Protein AF-0000000066664013 (afdb_homodimer)

pLDDT: mean 91.43, std 16.28, range [20.59, 98.94]

Organism: Nocardia brasiliensis (strain ATCC 700358 / HUJEG-1) (NCBI:txid1133849)

Secondary structure (DSSP, 8-state):
-----------------------SS-GGGT---S--SPP--GGGT-----HHHHHHHHHHHHHT--SSSSSS-GGGSHHHHHHHHHHHHHT-SEEEEES-HHHHHHHHHHHHTPPTT-EEEEESBS-THHHHHHHHTT-EEEEE-B-TTS-B-HHHHHHT--TTEEEEEEE-GGGBPP-HHHHHHHHHHHT--EEEE-TT-TT-EETTEETTSSSSEEEEE-STTSSS--SS-EEEEES-HHHHHHHHHHHT--TTGGGGG-TTS--SSS-STTS-----BPPHHHHHHHHHHHHTHHHHHHHHHHHHHHHHHHTTT-TT-EE---SSTT-B--SEEEEE-TTS-HHHHHHHHHHTT---EETT-SSS--TTBGGG-GGGSTT--HHHHHTTSHHHHHHHHTEEEEE--TT--HHHHHHHHHHHHHHHHHHHHHHHHHHHHHHH--/-----------------------SS-GGGT---S--SPP--GGGT-----HHHHHHHHHHHHHT--SSSSSS-GGGSHHHHHHHHHHHHHT-SEEEEES-HHHHHHHHHHHHTPPTT-EEEEESBS-THHHHHHHHTT-EEEEE-B-TTS-B-HHHHHHT--TTEEEEEEE-GGGBPP-HHHHHHHHHHHT--EEEE-TT-TT-EETTEETTSSSSEEEEE-STTSSS--SS-EEEEES-HHHHHHHHHHHT--TTGGGGG-TTS--SSS-STTS-----BPPHHHHHHHHHHHTTHHHHHHHHHHHHHHHHHHTTT-TT-EE---SSTT-B--SEEEEE-TTS-HHHHHHHHHHTT---EETT-SSS--TTBGGG-GGGSTT--HHHHHTTSHHHHHHHHTEEEEE--TT--HHHHHHHHHHHHHHHHHHHHHHHHHHHHHHH--

Nearest PDB structures (foldseek):
  7b0m-assembly1_AAA-2  TM=8.846E-01  e=2.191E-28  uncultured bacterium
  5w70-assembly1_B  TM=8.291E-01  e=6.209E-28  Streptomyces ribosidificus
  2fn6-assembly1_B  TM=8.791E-01  e=6.556E-26  Helicobacter pylori 26695
  3uwc-assembly1_A  TM=8.711E-01  e=3.213E-24  Coxiella burnetii
  3bcx-assembly1_A  TM=8.222E-01  e=8.616E-22  Yersinia pseudotuberculosis

Radius of gyration: 31.3 Å; Cα contacts (8 Å, |Δi|>4): 1904; chains: 2; bounding box: 74×114×96 Å

InterPro domains:
  IPR000653 DegT/DnrJ/EryC1/StrS aminotransferase [PF01041] (80-425)
  IPR000653 DegT/DnrJ/EryC1/StrS aminotransferase [PTHR30244] (55-427)
  IPR015421 Pyridoxal phosphate-dependent transferase, major domain [G3DSA:3.40.640.10] (25-294)
  IPR015422 Pyridoxal phosphate-dependent transferase, small domain [G3DSA:3.90.1150.10] (300-431)
  IPR015424 Pyridoxal phosphate-dependent transferase [SSF53383] (51-427)

Foldseek 3Di:
DPPPPPPPPPPPPPPPPPPVPQFLDFLVRVGAFLDDDFDDALVVPLFDADPLLVVLLVVLVVVVAWAQDDPDQNCPFLQSVLFVVVCVVQVADTKAKFQWLLLQLLLLCLLVVDDAAAEEEEEQFAFLSNQVSCVVNRYGYDYAFADLLRFGDVVRCVVPPDLSHAEYEGECHQQFDHPLVSVVVVCVVSVHWYAYACQAHAPFDDPPHGGQASTQKYKYGQDSRHLHHLNTIIMMGHNDQSSNLLSVLQLACPDPNSVSRVVPDDRPDDDSPVYDHDNGHGIRSSSSSRSSSVVCSVVLQVLLCVLQVVLCVLCVPQPQKAWRDHPDPRRGSNQKTKIFGVVLCQQVLQVSLVSSNFHKDQQLDPPDCRSSRNLNSCVNPPPDDSVVVCVVHVNNNVSSSGMMMGGDGSSDDPVSSVSSSVSSNSSSVVVVVVVVVVVVVVVVVD/DDPPPPPPPPPPPPPPPPPVPQFLDFLVRVGAFLDDDFQDALVVPLFDADPLLVVLLVVLVVVVAWACDDPDANCPFLQSVLFVVVCVVQVADTKAKFQWLLLQLLLLCLLVVDDAAAEEEEEQFDFLSNQVSCVVNRYGYDYAFADLLRFGDVVRCVVPPDLSHAEYEGECHQQFDHPLVSVVVVCVVSVHWYAYACQAHAPFDDPPHGPQASTQKYKYGQDSRHLHHLNTIIMMGHNDQSSNLLSVLQLACPDPNSVSRVVPDDRPDDDSPVYDHDNGHGIRSSSSSRSSSVVCSVVLQVLLCVLQVVLCVLCVPQPQKAWRDHPDPRRGSNQKTKIFGVVLCQQVLQVSLVSSNFHKDQQQDPPDCRSSRNLNSCVNPPPDDSVVVCVVHVNNNVSSSGMMMGGDGSSDDPVSSVSSSVSSNSSSVVVVVVVVVVVVVVVVVD

Sequence (892 aa):
MADNEIDHSASTRQLPGARIATDSRLALDGGVPVRSAPWPTYDRGAVCVYPEDEAAALRAIRSHLYFRYDYRPAHETECAGFEAELCRYFGCKHALATSSGTTALALAIMGAGIPLGSLIACPGFTFAATPSAILLAGCTPFLVDVDENLHLDVADLRRRWTPQVRAIMVVHMRGFAGDMAALLEFADEMGVPVFEDAVPALGAELAGRKLGTFGVAGAFSTQSDKSLNSGEGGFLVTDDSALFARATVLSGAYEGRLRRHFPDGEPPIATDLDLPLLSFRMDEIRAALLRAELARLPVRLAAFRRNYDHVAAALADVDGIRIRQPVAPGAYLGEAFIFRVPSGRAQWFARALCHEGIEARNLGSDADHNIRAFWNWRFLFRGMTTTAIQELLPAATRYLQGAVDIPLSSTLTPADCDELVTAVRKVAAAELGTEEGAGSAAAGLRMADNEIDHSASTRQLPGARIATDSRLALDGGVPVRSAPWPTYDRGAVCVYPEDEAAALRAIRSHLYFRYDYRPAHETECAGFEAELCRYFGCKHALATSSGTTALALAIMGAGIPLGSLIACPGFTFAATPSAILLAGCTPFLVDVDENLHLDVADLRRRWTPQVRAIMVVHMRGFAGDMAALLEFADEMGVPVFEDAVPALGAELAGRKLGTFGVAGAFSTQSDKSLNSGEGGFLVTDDSALFARATVLSGAYEGRLRRHFPDGEPPIATDLDLPLLSFRMDEIRAALLRAELARLPVRLAAFRRNYDHVAAALADVDGIRIRQPVAPGAYLGEAFIFRVPSGRAQWFARALCHEGIEARNLGSDADHNIRAFWNWRFLFRGMTTTAIQELLPAATRYLQGAVDIPLSSTLTPADCDELVTAVRKVAAAELGTEEGAGSAAAGLR

Structure (mmCIF, N/CA/C/O backbone):
data_AF-0000000066664013-model_v1
#
loop_
_entity.id
_entity.type
_entity.pdbx_description
1 polymer 'Cell wall biogenesis regulatory pyridoxal phosphate-dependent protein'
#
loop_
_atom_site.group_PDB
_atom_site.id
_atom_site.type_symbol
_atom_site.label_atom_id
_atom_site.label_alt_id
_atom_site.label_comp_id
_atom_site.label_asym_id
_atom_site.label_entity_id
_atom_site.label_seq_id
_atom_site.pdbx_PDB_ins_code
_atom_site.Cartn_x
_atom_site.Cartn_y
_atom_site.Cartn_z
_atom_site.occupancy
_atom_site.B_iso_or_equiv
_atom_site.auth_seq_id
_atom_site.auth_comp_id
_atom_site.auth_asym_id
_atom_site.auth_atom_id
_atom_site.pdbx_PDB_model_num
ATOM 1 N N . MET A 1 1 ? -7.613 54.156 -45.469 1 21.97 1 MET A N 1
ATOM 2 C CA . MET A 1 1 ? -6.852 53.625 -44.344 1 21.97 1 MET A CA 1
ATOM 3 C C . MET A 1 1 ? -7.301 54.281 -43.031 1 21.97 1 MET A C 1
ATOM 5 O O . MET A 1 1 ? -6.715 55.281 -42.594 1 21.97 1 MET A O 1
ATOM 9 N N . ALA A 1 2 ? -8.68 54.562 -42.969 1 24.88 2 ALA A N 1
ATOM 10 C CA . ALA A 1 2 ? -9.57 55.344 -42.125 1 24.88 2 ALA A CA 1
ATOM 11 C C . ALA A 1 2 ? -9.422 54.938 -40.656 1 24.88 2 ALA A C 1
ATOM 13 O O . ALA A 1 2 ? -9.602 53.781 -40.281 1 24.88 2 ALA A O 1
ATOM 14 N N . ASP A 1 3 ? -8.539 55.656 -39.938 1 21.72 3 ASP A N 1
ATOM 15 C CA . ASP A 1 3 ? -7.992 55.594 -38.562 1 21.72 3 ASP A CA 1
ATOM 16 C C . ASP A 1 3 ? -9.086 55.812 -37.531 1 21.72 3 ASP A C 1
ATOM 18 O O . ASP A 1 3 ? -9.531 56.938 -37.312 1 21.72 3 ASP A O 1
ATOM 22 N N . ASN A 1 4 ? -10.234 55.125 -37.688 1 27.45 4 ASN A N 1
ATOM 23 C CA . ASN A 1 4 ? -11.359 55.375 -36.781 1 27.45 4 ASN A CA 1
ATOM 24 C C . ASN A 1 4 ? -10.961 55.219 -35.344 1 27.45 4 ASN A C 1
ATOM 26 O O . ASN A 1 4 ? -10.641 54.094 -34.906 1 27.45 4 ASN A O 1
ATOM 30 N N . GLU A 1 5 ? -10.367 56.281 -34.812 1 26.02 5 GLU A N 1
ATOM 31 C CA . GLU A 1 5 ? -9.969 56.469 -33.406 1 26.02 5 GLU A CA 1
ATOM 32 C C . GLU A 1 5 ? -11.164 56.312 -32.469 1 26.02 5 GLU A C 1
ATOM 34 O O . GLU A 1 5 ? -12.055 57.156 -32.438 1 26.02 5 GLU A O 1
ATOM 39 N N . ILE A 1 6 ? -11.758 55.062 -32.438 1 31.97 6 ILE A N 1
ATOM 40 C CA . ILE A 1 6 ? -12.883 54.875 -31.531 1 31.97 6 ILE A CA 1
ATOM 41 C C . ILE A 1 6 ? -12.461 55.219 -30.109 1 31.97 6 ILE A C 1
ATOM 43 O O . ILE A 1 6 ? -11.461 54.688 -29.609 1 31.97 6 ILE A O 1
ATOM 47 N N . ASP A 1 7 ? -12.805 56.438 -29.703 1 28.03 7 ASP A N 1
ATOM 48 C CA . ASP A 1 7 ? -12.641 57.062 -28.391 1 28.03 7 ASP A CA 1
ATOM 49 C C . ASP A 1 7 ? -13.281 56.188 -27.297 1 28.03 7 ASP A C 1
ATOM 51 O O . ASP A 1 7 ? -14.508 56.031 -27.266 1 28.03 7 ASP A O 1
ATOM 55 N N . HIS A 1 8 ? -12.617 55.031 -26.906 1 27.53 8 HIS A N 1
ATOM 56 C CA . HIS A 1 8 ? -12.961 54.062 -25.891 1 27.53 8 HIS A CA 1
ATOM 57 C C . HIS A 1 8 ? -13.008 54.688 -24.5 1 27.53 8 HIS A C 1
ATOM 59 O O . HIS A 1 8 ? -12.859 53.969 -23.5 1 27.53 8 HIS A O 1
ATOM 65 N N . SER A 1 9 ? -13.188 56 -24.359 1 26 9 SER A N 1
ATOM 66 C CA . SER A 1 9 ? -13.125 56.531 -23 1 26 9 SER A CA 1
ATOM 67 C C . SER A 1 9 ? -14.32 56.062 -22.172 1 26 9 SER A C 1
ATOM 69 O O . SER A 1 9 ? -15.141 56.875 -21.75 1 26 9 SER A O 1
ATOM 71 N N . ALA A 1 10 ? -15.039 55.031 -22.531 1 30.44 10 ALA A N 1
ATOM 72 C CA . ALA A 1 10 ? -16.188 54.875 -21.625 1 30.44 10 ALA A CA 1
ATOM 73 C C . ALA A 1 10 ? -15.734 54.812 -20.172 1 30.44 10 ALA A C 1
ATOM 75 O O . ALA A 1 10 ? -14.883 54 -19.812 1 30.44 10 ALA A O 1
ATOM 76 N N . SER A 1 11 ? -15.977 55.938 -19.484 1 25.91 11 SER A N 1
ATOM 77 C CA . SER A 1 11 ? -15.789 56.094 -18.047 1 25.91 11 SER A CA 1
ATOM 78 C C . SER A 1 11 ? -16.406 54.938 -17.266 1 25.91 11 SER A C 1
ATOM 80 O O . SER A 1 11 ? -17.609 54.688 -17.375 1 25.91 11 SER A O 1
ATOM 82 N N . THR A 1 12 ? -15.734 53.844 -17.156 1 29.34 12 THR A N 1
ATOM 83 C CA . THR A 1 12 ? -16.172 52.75 -16.297 1 29.34 12 THR A CA 1
ATOM 84 C C . THR A 1 12 ? -16.547 53.281 -14.914 1 29.34 12 THR A C 1
ATOM 86 O O . THR A 1 12 ? -15.695 53.75 -14.164 1 29.34 12 THR A O 1
ATOM 89 N N . ARG A 1 13 ? -17.781 53.781 -14.781 1 30.02 13 ARG A N 1
ATOM 90 C CA . ARG A 1 13 ? -18.359 54.062 -13.469 1 30.02 13 ARG A CA 1
ATOM 91 C C . ARG A 1 13 ? -18.062 52.969 -12.469 1 30.02 13 ARG A C 1
ATOM 93 O O . ARG A 1 13 ? -18.438 51.812 -12.68 1 30.02 13 ARG A O 1
ATOM 100 N N . GLN A 1 14 ? -17 53.25 -11.797 1 27.75 14 GLN A N 1
ATOM 101 C CA . GLN A 1 14 ? -16.656 52.438 -10.625 1 27.75 14 GLN A CA 1
ATOM 102 C C . GLN A 1 14 ? -17.859 52.281 -9.695 1 27.75 14 GLN A C 1
ATOM 104 O O . GLN A 1 14 ? -18.406 53.25 -9.203 1 27.75 14 GLN A O 1
ATOM 109 N N . LEU A 1 15 ? -18.781 51.375 -10 1 33.09 15 LEU A N 1
ATOM 110 C CA . LEU A 1 15 ? -19.797 51.125 -8.977 1 33.09 15 LEU A CA 1
ATOM 111 C C . LEU A 1 15 ? -19.172 51.125 -7.59 1 33.09 15 LEU A C 1
ATOM 113 O O . LEU A 1 15 ? -18.062 50.594 -7.406 1 33.09 15 LEU A O 1
ATOM 117 N N . PRO A 1 16 ? -19.5 52.125 -6.738 1 32.38 16 PRO A N 1
ATOM 118 C CA . PRO A 1 16 ? -18.984 52.031 -5.375 1 32.38 16 PRO A CA 1
ATOM 119 C C . PRO A 1 16 ? -19.047 50.594 -4.812 1 32.38 16 PRO A C 1
ATOM 121 O O . PRO A 1 16 ? -20.031 49.875 -5.059 1 32.38 16 PRO A O 1
ATOM 124 N N . GLY A 1 17 ? -18.031 49.875 -4.879 1 32.59 17 GLY A N 1
ATOM 125 C CA . GLY A 1 17 ? -17.938 48.594 -4.211 1 32.59 17 GLY A CA 1
ATOM 126 C C . GLY A 1 17 ? -18.703 48.562 -2.896 1 32.59 17 GLY A C 1
ATOM 127 O O . GLY A 1 17 ? -18.469 49.375 -2.016 1 32.59 17 GLY A O 1
ATOM 128 N N . ALA A 1 18 ? -20.031 48.312 -2.902 1 36.03 18 ALA A N 1
ATOM 129 C CA . ALA A 1 18 ? -20.859 48.094 -1.714 1 36.03 18 ALA A CA 1
ATOM 130 C C . ALA A 1 18 ? -20.031 47.531 -0.566 1 36.03 18 ALA A C 1
ATOM 132 O O . ALA A 1 18 ? -19.609 46.375 -0.626 1 36.03 18 ALA A O 1
ATOM 133 N N . ARG A 1 19 ? -19.156 48.312 0.077 1 38.28 19 ARG A N 1
ATOM 134 C CA . ARG A 1 19 ? -18.625 47.906 1.368 1 38.28 19 ARG A CA 1
ATOM 135 C C . ARG A 1 19 ? -19.688 47.25 2.221 1 38.28 19 ARG A C 1
ATOM 137 O O . ARG A 1 19 ? -20.578 47.906 2.746 1 38.28 19 ARG A O 1
ATOM 144 N N . ILE A 1 20 ? -20.203 46.156 1.968 1 43.06 20 ILE A N 1
ATOM 145 C CA . ILE A 1 20 ? -21.109 45.406 2.85 1 43.06 20 ILE A CA 1
ATOM 146 C C . ILE A 1 20 ? -20.656 45.562 4.297 1 43.06 20 ILE A C 1
ATOM 148 O O . ILE A 1 20 ? -19.516 45.25 4.629 1 43.06 20 ILE A O 1
ATOM 152 N N . ALA A 1 21 ? -21.156 46.406 5.039 1 47.84 21 ALA A N 1
ATOM 153 C CA . ALA A 1 21 ? -20.938 46.625 6.469 1 47.84 21 ALA A CA 1
ATOM 154 C C . ALA A 1 21 ? -20.75 45.312 7.199 1 47.84 21 ALA A C 1
ATOM 156 O O . ALA A 1 21 ? -21.656 44.469 7.223 1 47.84 21 ALA A O 1
ATOM 157 N N . THR A 1 22 ? -19.562 44.75 7.332 1 63.19 22 THR A N 1
ATOM 158 C CA . THR A 1 22 ? -19.234 43.531 8.047 1 63.19 22 THR A CA 1
ATOM 159 C C . THR A 1 22 ? -19.766 43.594 9.477 1 63.19 22 THR A C 1
ATOM 161 O O . THR A 1 22 ? -19.531 44.562 10.195 1 63.19 22 THR A O 1
ATOM 164 N N . ASP A 1 23 ? -20.891 43 9.797 1 73.62 23 ASP A N 1
ATOM 165 C CA . ASP A 1 23 ? -21.344 42.781 11.164 1 73.62 23 ASP A CA 1
ATOM 166 C C . ASP A 1 23 ? -20.172 42.5 12.102 1 73.62 23 ASP A C 1
ATOM 168 O O . ASP A 1 23 ? -19.422 41.531 11.906 1 73.62 23 ASP A O 1
ATOM 172 N N . SER A 1 24 ? -19.891 43.469 13.008 1 83.81 24 SER A N 1
ATOM 173 C CA . SER A 1 24 ? -18.766 43.312 13.93 1 83.81 24 SER A CA 1
ATOM 174 C C . SER A 1 24 ? -19.031 42.219 14.953 1 83.81 24 SER A C 1
ATOM 176 O O . SER A 1 24 ? -18.109 41.75 15.617 1 83.81 24 SER A O 1
ATOM 178 N N . ARG A 1 25 ? -20.328 41.75 15.031 1 88.75 25 ARG A N 1
ATOM 179 C CA . ARG A 1 25 ? -20.672 40.625 15.922 1 88.75 25 ARG A CA 1
ATOM 180 C C . ARG A 1 25 ? -20.219 39.312 15.336 1 88.75 25 ARG A C 1
ATOM 182 O O . ARG A 1 25 ? -20.344 39.094 14.133 1 88.75 25 ARG A O 1
ATOM 189 N N . LEU A 1 26 ? -19.703 38.594 16.203 1 96.06 26 LEU A N 1
ATOM 190 C CA . LEU A 1 26 ? -19.297 37.25 15.766 1 96.06 26 LEU A CA 1
ATOM 191 C C . LEU A 1 26 ? -20.516 36.438 15.336 1 96.06 26 LEU A C 1
ATOM 193 O O . LEU A 1 26 ? -21.562 36.5 15.969 1 96.06 26 LEU A O 1
ATOM 197 N N . ALA A 1 27 ? -20.281 35.625 14.367 1 95.88 27 ALA A N 1
ATOM 198 C CA . ALA A 1 27 ? -21.312 34.688 13.969 1 95.88 27 ALA A CA 1
ATOM 199 C C . ALA A 1 27 ? -21.656 33.719 15.109 1 95.88 27 ALA A C 1
ATOM 201 O O . ALA A 1 27 ? -22.812 33.312 15.258 1 95.88 27 ALA A O 1
ATOM 202 N N . LEU A 1 28 ? -20.703 33.312 15.852 1 94.94 28 LEU A N 1
ATOM 203 C CA . LEU A 1 28 ? -20.875 32.469 17.047 1 94.94 28 LEU A CA 1
ATOM 204 C C . LEU A 1 28 ? -21.891 33.094 17.984 1 94.94 28 LEU A C 1
ATOM 206 O O . LEU A 1 28 ? -22.562 32.375 18.734 1 94.94 28 LEU A O 1
ATOM 210 N N . ASP A 1 29 ? -22.078 34.375 17.891 1 93.62 29 ASP A N 1
ATOM 211 C CA . ASP A 1 29 ? -22.953 35.125 18.781 1 93.62 29 ASP A CA 1
ATOM 212 C C . ASP A 1 29 ? -24.156 35.688 18.031 1 93.62 29 ASP A C 1
ATOM 214 O O . ASP A 1 29 ? -24.75 36.688 18.438 1 93.62 29 ASP A O 1
ATOM 218 N N . GLY A 1 30 ? -24.406 35.188 16.891 1 93.62 30 GLY A N 1
ATOM 219 C CA . GLY A 1 30 ? -25.609 35.531 16.156 1 93.62 30 GLY A CA 1
ATOM 220 C C . GLY A 1 30 ? -25.344 36.531 15.039 1 93.62 30 GLY A C 1
ATOM 221 O O . GLY A 1 30 ? -26.266 37 14.375 1 93.62 30 GLY A O 1
ATOM 222 N N . GLY A 1 31 ? -24.141 36.969 14.883 1 95.12 31 GLY A N 1
ATOM 223 C CA . GLY A 1 31 ? -23.797 37.844 13.781 1 95.12 31 GLY A CA 1
ATOM 224 C C . GLY A 1 31 ? -23.812 37.156 12.43 1 95.12 31 GLY A C 1
ATOM 225 O O . GLY A 1 31 ? -24.078 35.969 12.344 1 95.12 31 GLY A O 1
ATOM 226 N N . VAL A 1 32 ? -23.547 37.969 11.383 1 95.38 32 VAL A N 1
ATOM 227 C CA . VAL A 1 32 ? -23.5 37.438 10.023 1 95.38 32 VAL A CA 1
ATOM 228 C C . VAL A 1 32 ? -22.094 36.875 9.75 1 95.38 32 VAL A C 1
ATOM 230 O O . VAL A 1 32 ? -21.094 37.562 9.953 1 95.38 32 VAL A O 1
ATOM 233 N N . PRO A 1 33 ? -22.031 35.688 9.336 1 97.06 33 PRO A N 1
ATOM 234 C CA . PRO A 1 33 ? -20.719 35.125 9.023 1 97.06 33 PRO A CA 1
ATOM 235 C C . PRO A 1 33 ? -20.031 35.844 7.875 1 97.06 33 PRO A C 1
ATOM 237 O O . PRO A 1 33 ? -20.688 36.406 6.996 1 97.06 33 PRO A O 1
ATOM 240 N N . VAL A 1 34 ? -18.719 35.844 7.863 1 97.19 34 VAL A N 1
ATOM 241 C CA . VAL A 1 34 ? -17.922 36.469 6.82 1 97.19 34 VAL A CA 1
ATOM 242 C C . VAL A 1 34 ? -18.141 35.75 5.488 1 97.19 34 VAL A C 1
ATOM 244 O O . VAL A 1 34 ? -18.156 36.406 4.43 1 97.19 34 VAL A O 1
ATOM 247 N N . ARG A 1 35 ? -18.234 34.438 5.605 1 95.5 35 ARG A N 1
ATOM 248 C CA . ARG A 1 35 ? -18.359 33.594 4.426 1 95.5 35 ARG A CA 1
ATOM 249 C C . ARG A 1 35 ? -19.5 32.594 4.59 1 95.5 35 ARG A C 1
ATOM 251 O O . ARG A 1 35 ? -19.672 32 5.66 1 95.5 35 ARG A O 1
ATOM 258 N N . SER A 1 36 ? -20.234 32.375 3.484 1 92.5 36 SER A N 1
ATOM 259 C CA . SER A 1 36 ? -21.328 31.406 3.52 1 92.5 36 SER A CA 1
ATOM 260 C C . SER A 1 36 ? -21.016 30.172 2.689 1 92.5 36 SER A C 1
ATOM 262 O O . SER A 1 36 ? -21.5 29.078 2.971 1 92.5 36 SER A O 1
ATOM 264 N N . ALA A 1 37 ? -20.156 30.359 1.698 1 91.44 37 ALA A N 1
ATOM 265 C CA . ALA A 1 37 ? -19.766 29.219 0.872 1 91.44 37 ALA A CA 1
ATOM 266 C C . ALA A 1 37 ? -18.797 28.312 1.618 1 91.44 37 ALA A C 1
ATOM 268 O O . ALA A 1 37 ? -17.969 28.797 2.412 1 91.44 37 ALA A O 1
ATOM 269 N N . PRO A 1 38 ? -18.859 27.031 1.358 1 90.5 38 PRO A N 1
ATOM 270 C CA . PRO A 1 38 ? -17.922 26.125 2.021 1 90.5 38 PRO A CA 1
ATOM 271 C C . PRO A 1 38 ? -16.469 26.453 1.734 1 90.5 38 PRO A C 1
ATOM 273 O O . PRO A 1 38 ? -16.125 26.859 0.615 1 90.5 38 PRO A O 1
ATOM 276 N N . TRP A 1 39 ? -15.672 26.375 2.738 1 92.12 39 TRP A N 1
ATOM 277 C CA . TRP A 1 39 ? -14.242 26.578 2.57 1 92.12 39 TRP A CA 1
ATOM 278 C C . TRP A 1 39 ? -13.656 25.578 1.585 1 92.12 39 TRP A C 1
ATOM 280 O O . TRP A 1 39 ? -13.922 24.375 1.677 1 92.12 39 TRP A O 1
ATOM 290 N N . PRO A 1 40 ? -12.914 25.969 0.59 1 89.12 40 PRO A N 1
ATOM 291 C CA . PRO A 1 40 ? -12.391 25.062 -0.435 1 89.12 40 PRO A CA 1
ATOM 292 C C . PRO A 1 40 ? -11.32 24.109 0.107 1 89.12 40 PRO A C 1
ATOM 294 O O . PRO A 1 40 ? -10.242 24.562 0.511 1 89.12 40 PRO A O 1
ATOM 297 N N . THR A 1 41 ? -11.695 22.828 0.095 1 86.12 41 THR A N 1
ATOM 298 C CA . THR A 1 41 ? -10.758 21.781 0.515 1 86.12 41 THR A CA 1
ATOM 299 C C . THR A 1 41 ? -10.742 20.641 -0.494 1 86.12 41 THR A C 1
ATOM 301 O O . THR A 1 41 ? -11.656 20.516 -1.312 1 86.12 41 THR A O 1
ATOM 304 N N . TYR A 1 42 ? -9.688 19.781 -0.404 1 84.62 42 TYR A N 1
ATOM 305 C CA . TYR A 1 42 ? -9.5 18.703 -1.367 1 84.62 42 TYR A CA 1
ATOM 306 C C . TYR A 1 42 ? -10.656 17.719 -1.322 1 84.62 42 TYR A C 1
ATOM 308 O O . TYR A 1 42 ? -11.047 17.156 -2.352 1 84.62 42 TYR A O 1
ATOM 316 N N . ASP A 1 43 ? -11.234 17.438 -0.164 1 85.06 43 ASP A N 1
ATOM 317 C CA . ASP A 1 43 ? -12.273 16.422 0.011 1 85.06 43 ASP A CA 1
ATOM 318 C C . ASP A 1 43 ? -13.602 16.891 -0.591 1 85.06 43 ASP A C 1
ATOM 320 O O . ASP A 1 43 ? -14.539 16.094 -0.705 1 85.06 43 ASP A O 1
ATOM 324 N N . ARG A 1 44 ? -13.547 18.188 -1.071 1 85.06 44 ARG A N 1
ATOM 325 C CA . ARG A 1 44 ? -14.711 18.703 -1.778 1 85.06 44 ARG A CA 1
ATOM 326 C C . ARG A 1 44 ? -14.391 18.953 -3.25 1 85.06 44 ARG A C 1
ATOM 328 O O . ARG A 1 44 ? -15.164 19.609 -3.957 1 85.06 44 ARG A O 1
ATOM 335 N N . GLY A 1 45 ? -13.242 18.484 -3.621 1 81.94 45 GLY A N 1
ATOM 336 C CA . GLY A 1 45 ? -12.883 18.562 -5.031 1 81.94 45 GLY A CA 1
ATOM 337 C C . GLY A 1 45 ? -12.047 19.781 -5.371 1 81.94 45 GLY A C 1
ATOM 338 O O . GLY A 1 45 ? -11.773 20.031 -6.547 1 81.94 45 GLY A O 1
ATOM 339 N N . ALA A 1 46 ? -11.75 20.562 -4.383 1 83.62 46 ALA A N 1
ATOM 340 C CA . ALA A 1 46 ? -10.875 21.703 -4.633 1 83.62 46 ALA A CA 1
ATOM 341 C C . ALA A 1 46 ? -9.43 21.266 -4.824 1 83.62 46 ALA A C 1
ATOM 343 O O . ALA A 1 46 ? -8.602 21.406 -3.922 1 83.62 46 ALA A O 1
ATOM 344 N N . VAL A 1 47 ? -9.156 20.672 -6.062 1 88.44 47 VAL A N 1
ATOM 345 C CA . VAL A 1 47 ? -7.848 20.141 -6.434 1 88.44 47 VAL A CA 1
ATOM 346 C C . VAL A 1 47 ? -7.418 20.734 -7.777 1 88.44 47 VAL A C 1
ATOM 348 O O . VAL A 1 47 ? -8.242 21.281 -8.516 1 88.44 47 VAL A O 1
ATOM 351 N N . CYS A 1 48 ? -6.152 20.688 -8.008 1 88.75 48 CYS A N 1
ATOM 352 C CA . CYS A 1 48 ? -5.594 21.203 -9.25 1 88.75 48 CYS A CA 1
ATOM 353 C C . CYS A 1 48 ? -5.332 20.078 -10.242 1 88.75 48 CYS A C 1
ATOM 355 O O . CYS A 1 48 ? -4.219 19.547 -10.312 1 88.75 48 CYS A O 1
ATOM 357 N N . VAL A 1 49 ? -6.293 19.672 -10.992 1 92.88 49 VAL A N 1
ATOM 358 C CA . VAL A 1 49 ? -6.176 18.672 -12.039 1 92.88 49 VAL A CA 1
ATOM 359 C C . VAL A 1 49 ? -6.574 19.281 -13.383 1 92.88 49 VAL A C 1
ATOM 361 O O . VAL A 1 49 ? -7.652 19.875 -13.508 1 92.88 49 VAL A O 1
ATOM 364 N N . TYR A 1 50 ? -5.715 19.156 -14.352 1 94.88 50 TYR A N 1
ATOM 365 C CA . TYR A 1 50 ? -5.91 19.75 -15.664 1 94.88 50 TYR A CA 1
ATOM 366 C C . TYR A 1 50 ? -6.305 18.703 -16.688 1 94.88 50 TYR A C 1
ATOM 368 O O . TYR A 1 50 ? -6.125 17.5 -16.453 1 94.88 50 TYR A O 1
ATOM 376 N N . PRO A 1 51 ? -6.855 19.156 -17.797 1 96.56 51 PRO A N 1
ATOM 377 C CA . PRO A 1 51 ? -7.242 18.219 -18.859 1 96.56 51 PRO A CA 1
ATOM 378 C C . PRO A 1 51 ? -6.082 17.344 -19.328 1 96.56 51 PRO A C 1
ATOM 380 O O . PRO A 1 51 ? -6.281 16.172 -19.672 1 96.56 51 PRO A O 1
ATOM 383 N N . GLU A 1 52 ? -4.898 17.859 -19.344 1 97.38 52 GLU A N 1
ATOM 384 C CA . GLU A 1 52 ? -3.713 17.109 -19.734 1 97.38 52 GLU A CA 1
ATOM 385 C C . GLU A 1 52 ? -3.455 15.938 -18.797 1 97.38 52 GLU A C 1
ATOM 387 O O . GLU A 1 52 ? -2.977 14.883 -19.219 1 97.38 52 GLU A O 1
ATOM 392 N N . ASP A 1 53 ? -3.746 16.172 -17.5 1 97.62 53 ASP A N 1
ATOM 393 C CA . ASP A 1 53 ? -3.582 15.109 -16.5 1 97.62 53 ASP A CA 1
ATOM 394 C C . ASP A 1 53 ? -4.578 13.977 -16.734 1 97.62 53 ASP A C 1
ATOM 396 O O . ASP A 1 53 ? -4.211 12.797 -16.703 1 97.62 53 ASP A O 1
ATOM 400 N N . GLU A 1 54 ? -5.859 14.391 -17.016 1 97.62 54 GLU A N 1
ATOM 401 C CA . GLU A 1 54 ? -6.895 13.406 -17.328 1 97.62 54 GLU A CA 1
ATOM 402 C C . GLU A 1 54 ? -6.531 12.594 -18.562 1 97.62 54 GLU A C 1
ATOM 404 O O . GLU A 1 54 ? -6.703 11.367 -18.578 1 97.62 54 GLU A O 1
ATOM 409 N N . ALA A 1 55 ? -6.008 13.234 -19.578 1 98.06 55 ALA A N 1
ATOM 410 C CA . ALA A 1 55 ? -5.641 12.586 -20.844 1 98.06 55 ALA A CA 1
ATOM 411 C C . ALA A 1 55 ? -4.512 11.586 -20.625 1 98.06 55 ALA A C 1
ATOM 413 O O . ALA A 1 55 ? -4.492 10.516 -21.25 1 98.06 55 ALA A O 1
ATOM 414 N N . ALA A 1 56 ? -3.547 11.945 -19.828 1 98.44 56 ALA A N 1
ATOM 415 C CA . ALA A 1 56 ? -2.428 11.055 -19.531 1 98.44 56 ALA A CA 1
ATOM 416 C C . ALA A 1 56 ? -2.91 9.781 -18.844 1 98.44 56 ALA A C 1
ATOM 418 O O . ALA A 1 56 ? -2.482 8.68 -19.188 1 98.44 56 ALA A O 1
ATOM 419 N N . ALA A 1 57 ? -3.785 9.93 -17.859 1 98.06 57 ALA A N 1
ATOM 420 C CA . ALA A 1 57 ? -4.355 8.781 -17.172 1 98.06 57 ALA A CA 1
ATOM 421 C C . ALA A 1 57 ? -5.148 7.898 -18.125 1 98.06 57 ALA A C 1
ATOM 423 O O . ALA A 1 57 ? -5.074 6.668 -18.062 1 98.06 57 ALA A O 1
ATOM 424 N N . LEU A 1 58 ? -5.91 8.539 -18.984 1 97.12 58 LEU A N 1
ATOM 425 C CA . LEU A 1 58 ? -6.723 7.812 -19.953 1 97.12 58 LEU A CA 1
ATOM 426 C C . LEU A 1 58 ? -5.844 7.004 -20.891 1 97.12 58 LEU A C 1
ATOM 428 O O . LEU A 1 58 ? -6.176 5.871 -21.25 1 97.12 58 LEU A O 1
ATOM 432 N N . ARG A 1 59 ? -4.766 7.566 -21.359 1 97.88 59 ARG A N 1
ATOM 433 C CA . ARG A 1 59 ? -3.832 6.852 -22.219 1 97.88 59 ARG A CA 1
ATOM 434 C C . ARG A 1 59 ? -3.305 5.594 -21.547 1 97.88 59 ARG A C 1
ATOM 436 O O . ARG A 1 59 ? -3.215 4.535 -22.156 1 97.88 59 ARG A O 1
ATOM 443 N N . ALA A 1 60 ? -2.947 5.723 -20.297 1 97.81 60 ALA A N 1
ATOM 444 C CA . ALA A 1 60 ? -2.463 4.574 -19.547 1 97.81 60 ALA A CA 1
ATOM 445 C C . ALA A 1 60 ? -3.549 3.514 -19.391 1 97.81 60 ALA A C 1
ATOM 447 O O . ALA A 1 60 ? -3.277 2.316 -19.516 1 97.81 60 ALA A O 1
ATOM 448 N N . ILE A 1 61 ? -4.789 3.92 -19.125 1 97.44 61 ILE A N 1
ATOM 449 C CA . ILE A 1 61 ? -5.91 2.996 -18.984 1 97.44 61 ILE A CA 1
ATOM 450 C C . ILE A 1 61 ? -6.109 2.232 -20.297 1 97.44 61 ILE A C 1
ATOM 452 O O . ILE A 1 61 ? -6.289 1.013 -20.281 1 97.44 61 ILE A O 1
ATOM 456 N N . ARG A 1 62 ? -5.98 2.891 -21.375 1 96.38 62 ARG A N 1
ATOM 457 C CA . ARG A 1 62 ? -6.258 2.303 -22.688 1 96.38 62 ARG A CA 1
ATOM 458 C C . ARG A 1 62 ? -5.121 1.388 -23.125 1 96.38 62 ARG A C 1
ATOM 460 O O . ARG A 1 62 ? -5.293 0.567 -24.031 1 96.38 62 ARG A O 1
ATOM 467 N N . SER A 1 63 ? -3.99 1.501 -22.531 1 95.69 63 SER A N 1
ATOM 468 C CA . SER A 1 63 ? -2.863 0.636 -22.859 1 95.69 63 SER A CA 1
ATOM 469 C C . SER A 1 63 ? -3.086 -0.783 -22.344 1 95.69 63 SER A C 1
ATOM 471 O O . SER A 1 63 ? -2.479 -1.732 -22.844 1 95.69 63 SER A O 1
ATOM 473 N N . HIS A 1 64 ? -3.85 -0.897 -21.25 1 95.12 64 HIS A N 1
ATOM 474 C CA . HIS A 1 64 ? -4.168 -2.146 -20.562 1 95.12 64 HIS A CA 1
ATOM 475 C C . HIS A 1 64 ? -2.926 -2.748 -19.922 1 95.12 64 HIS A C 1
ATOM 477 O O . HIS A 1 64 ? -2.912 -3.934 -19.578 1 95.12 64 HIS A O 1
ATOM 483 N N . LEU A 1 65 ? -1.852 -1.983 -19.859 1 96.62 65 LEU A N 1
ATOM 484 C CA . LEU A 1 65 ? -0.628 -2.342 -19.141 1 96.62 65 LEU A CA 1
ATOM 485 C C . LEU A 1 65 ? -0.518 -1.575 -17.828 1 96.62 65 LEU A C 1
ATOM 487 O O . LEU A 1 65 ? 0.11 -0.516 -17.781 1 96.62 65 LEU A O 1
ATOM 491 N N . TYR A 1 66 ? -1.107 -2.16 -16.797 1 97.44 66 TYR A N 1
ATOM 492 C CA . TYR A 1 66 ? -1.289 -1.413 -15.555 1 97.44 66 TYR A CA 1
ATOM 493 C C . TYR A 1 66 ? -0.203 -1.761 -14.539 1 97.44 66 TYR A C 1
ATOM 495 O O . TYR A 1 66 ? -0.033 -1.062 -13.539 1 97.44 66 TYR A O 1
ATOM 503 N N . PHE A 1 67 ? 0.535 -2.822 -14.727 1 97.25 67 PHE A N 1
ATOM 504 C CA . PHE A 1 67 ? 1.609 -3.266 -13.844 1 97.25 67 PHE A CA 1
ATOM 505 C C . PHE A 1 67 ? 2.947 -2.688 -14.289 1 97.25 67 PHE A C 1
ATOM 507 O O . PHE A 1 67 ? 3.268 -2.695 -15.477 1 97.25 67 PHE A O 1
ATOM 514 N N . ARG A 1 68 ? 3.762 -2.221 -13.359 1 97.38 68 ARG A N 1
ATOM 515 C CA . ARG A 1 68 ? 4.973 -1.481 -13.703 1 97.38 68 ARG A CA 1
ATOM 516 C C . ARG A 1 68 ? 6.008 -2.396 -14.344 1 97.38 68 ARG A C 1
ATOM 518 O O . ARG A 1 68 ? 6.941 -1.924 -14.992 1 97.38 68 ARG A O 1
ATOM 525 N N . TYR A 1 69 ? 5.941 -3.705 -14.031 1 96.25 69 TYR A N 1
ATOM 526 C CA . TYR A 1 69 ? 6.852 -4.668 -14.641 1 96.25 69 TYR A CA 1
ATOM 527 C C . TYR A 1 69 ? 6.152 -5.473 -15.727 1 96.25 69 TYR A C 1
ATOM 529 O O . TYR A 1 69 ? 5.355 -6.367 -15.438 1 96.25 69 TYR A O 1
ATOM 537 N N . ASP A 1 70 ? 6.383 -5.105 -16.938 1 93.88 70 ASP A N 1
ATOM 538 C CA . ASP A 1 70 ? 5.812 -5.805 -18.078 1 93.88 70 ASP A CA 1
ATOM 539 C C . ASP A 1 70 ? 6.84 -5.957 -19.203 1 93.88 70 ASP A C 1
ATOM 541 O O . ASP A 1 70 ? 8.047 -5.879 -18.953 1 93.88 70 ASP A O 1
ATOM 545 N N . TYR A 1 71 ? 6.379 -6.316 -20.359 1 92.38 71 TYR A N 1
ATOM 546 C CA . TYR A 1 71 ? 7.289 -6.707 -21.438 1 92.38 71 TYR A CA 1
ATOM 547 C C . TYR A 1 71 ? 8.086 -5.508 -21.938 1 92.38 71 TYR A C 1
ATOM 549 O O . TYR A 1 71 ? 9.102 -5.672 -22.609 1 92.38 71 TYR A O 1
ATOM 557 N N . ARG A 1 72 ? 7.668 -4.312 -21.703 1 94 72 ARG A N 1
ATOM 558 C CA . ARG A 1 72 ? 8.32 -3.111 -22.219 1 94 72 ARG A CA 1
ATOM 559 C C . ARG A 1 72 ? 9.664 -2.883 -21.547 1 94 72 ARG A C 1
ATOM 561 O O . ARG A 1 72 ? 9.836 -3.203 -20.359 1 94 72 ARG A O 1
ATOM 568 N N . PRO A 1 73 ? 10.523 -2.244 -22.234 1 94.06 73 PRO A N 1
ATOM 569 C CA . PRO A 1 73 ? 11.688 -1.722 -21.531 1 94.06 73 PRO A CA 1
ATOM 570 C C . PRO A 1 73 ? 11.312 -0.737 -20.422 1 94.06 73 PRO A C 1
ATOM 572 O O . PRO A 1 73 ? 10.336 0.004 -20.562 1 94.06 73 PRO A O 1
ATOM 575 N N . ALA A 1 74 ? 12.148 -0.705 -19.438 1 91.88 74 ALA A N 1
ATOM 576 C CA . ALA A 1 74 ? 11.836 0.079 -18.25 1 91.88 74 ALA A CA 1
ATOM 577 C C . ALA A 1 74 ? 11.547 1.534 -18.609 1 91.88 74 ALA A C 1
ATOM 579 O O . ALA A 1 74 ? 10.57 2.117 -18.141 1 91.88 74 ALA A O 1
ATOM 580 N N . HIS A 1 75 ? 12.328 2.117 -19.484 1 92.19 75 HIS A N 1
ATOM 581 C CA . HIS A 1 75 ? 12.242 3.545 -19.766 1 92.19 75 HIS A CA 1
ATOM 582 C C . HIS A 1 75 ? 10.945 3.883 -20.5 1 92.19 75 HIS A C 1
ATOM 584 O O . HIS A 1 75 ? 10.586 5.055 -20.625 1 92.19 75 HIS A O 1
ATOM 590 N N . GLU A 1 76 ? 10.211 2.842 -20.922 1 95.62 76 GLU A N 1
ATOM 591 C CA . GLU A 1 76 ? 8.969 3.068 -21.656 1 95.62 76 GLU A CA 1
ATOM 592 C C . GLU A 1 76 ? 7.754 2.92 -20.734 1 95.62 76 GLU A C 1
ATOM 594 O O . GLU A 1 76 ? 6.621 3.17 -21.156 1 95.62 76 GLU A O 1
ATOM 599 N N . THR A 1 77 ? 7.926 2.561 -19.547 1 97.69 77 THR A N 1
ATOM 600 C CA . THR A 1 77 ? 6.82 2.434 -18.609 1 97.69 77 THR A CA 1
ATOM 601 C C . THR A 1 77 ? 6.543 3.766 -17.922 1 97.69 77 THR A C 1
ATOM 603 O O . THR A 1 77 ? 7.414 4.633 -17.859 1 97.69 77 THR A O 1
ATOM 606 N N . GLU A 1 78 ? 5.328 3.982 -17.438 1 98.69 78 GLU A N 1
ATOM 607 C CA . GLU A 1 78 ? 4.934 5.223 -16.781 1 98.69 78 GLU A CA 1
ATOM 608 C C . GLU A 1 78 ? 5.648 5.387 -15.445 1 98.69 78 GLU A C 1
ATOM 610 O O . GLU A 1 78 ? 6.102 6.48 -15.102 1 98.69 78 GLU A O 1
ATOM 615 N N . CYS A 1 79 ? 5.773 4.324 -14.664 1 98.69 79 CYS A N 1
ATOM 616 C CA . CYS A 1 79 ? 6.422 4.383 -13.359 1 98.69 79 CYS A CA 1
ATOM 617 C C . CYS A 1 79 ? 7.895 4.75 -13.5 1 98.69 79 CYS A C 1
ATOM 619 O O . CYS A 1 79 ? 8.398 5.609 -12.773 1 98.69 79 CYS A O 1
ATOM 621 N N . ALA A 1 80 ? 8.578 4.102 -14.414 1 98.38 80 ALA A N 1
ATOM 622 C CA . ALA A 1 80 ? 9.984 4.43 -14.633 1 98.38 80 ALA A CA 1
ATOM 623 C C . ALA A 1 80 ? 10.148 5.871 -15.109 1 98.38 80 ALA A C 1
ATOM 625 O O . ALA A 1 80 ? 11.094 6.559 -14.719 1 98.38 80 ALA A O 1
ATOM 626 N N . GLY A 1 81 ? 9.266 6.266 -16.016 1 98.56 81 GLY A N 1
ATOM 627 C CA . GLY A 1 81 ? 9.281 7.656 -16.438 1 98.56 81 GLY A CA 1
ATOM 628 C C . GLY A 1 81 ? 9.078 8.633 -15.297 1 98.56 81 GLY A C 1
ATOM 629 O O . GLY A 1 81 ? 9.789 9.633 -15.195 1 98.56 81 GLY A O 1
ATOM 630 N N . PHE A 1 82 ? 8.055 8.414 -14.469 1 98.81 82 PHE A N 1
ATOM 631 C CA . PHE A 1 82 ? 7.789 9.242 -13.297 1 98.81 82 PHE A CA 1
ATOM 632 C C . PHE A 1 82 ? 9.016 9.336 -12.398 1 98.81 82 PHE A C 1
ATOM 634 O O . PHE A 1 82 ? 9.406 10.422 -11.977 1 98.81 82 PHE A O 1
ATOM 641 N N . GLU A 1 83 ? 9.648 8.18 -12.102 1 98.81 83 GLU A N 1
ATOM 642 C CA . GLU A 1 83 ? 10.836 8.109 -11.258 1 98.81 83 GLU A CA 1
ATOM 643 C C . GLU A 1 83 ? 11.992 8.898 -11.867 1 98.81 83 GLU A C 1
ATOM 645 O O . GLU A 1 83 ? 12.695 9.625 -11.164 1 98.81 83 GLU A O 1
ATOM 650 N N . ALA A 1 84 ? 12.18 8.789 -13.164 1 98.5 84 ALA A N 1
ATOM 651 C CA . ALA A 1 84 ? 13.219 9.539 -13.859 1 98.5 84 ALA A CA 1
ATOM 652 C C . ALA A 1 84 ? 12.969 11.039 -13.758 1 98.5 84 ALA A C 1
ATOM 654 O O . ALA A 1 84 ? 13.898 11.82 -13.555 1 98.5 84 ALA A O 1
ATOM 655 N N . GLU A 1 85 ? 11.773 11.438 -13.977 1 98.81 85 GLU A N 1
ATOM 656 C CA . GLU A 1 85 ? 11.406 12.852 -13.891 1 98.81 85 GLU A CA 1
ATOM 657 C C . GLU A 1 85 ? 11.57 13.383 -12.477 1 98.81 85 GLU A C 1
ATOM 659 O O . GLU A 1 85 ? 11.977 14.531 -12.281 1 98.81 85 GLU A O 1
ATOM 664 N N . LEU A 1 86 ? 11.281 12.586 -11.484 1 98.81 86 LEU A N 1
ATOM 665 C CA . LEU A 1 86 ? 11.531 12.961 -10.102 1 98.81 86 LEU A CA 1
ATOM 666 C C . LEU A 1 86 ? 13.023 13.164 -9.852 1 98.81 86 LEU A C 1
ATOM 668 O O . LEU A 1 86 ? 13.422 14.109 -9.172 1 98.81 86 LEU A O 1
ATOM 672 N N . CYS A 1 87 ? 13.828 12.234 -10.359 1 98.69 87 CYS A N 1
ATOM 673 C CA . CYS A 1 87 ? 15.273 12.367 -10.203 1 98.69 87 CYS A CA 1
ATOM 674 C C . CYS A 1 87 ? 15.758 13.695 -10.781 1 98.69 87 CYS A C 1
ATOM 676 O O . CYS A 1 87 ? 16.594 14.375 -10.172 1 98.69 87 CYS A O 1
ATOM 678 N N . ARG A 1 88 ? 15.266 14.055 -11.93 1 98.56 88 ARG A N 1
ATOM 679 C CA . ARG A 1 88 ? 15.625 15.328 -12.539 1 98.56 88 ARG A CA 1
ATOM 680 C C . ARG A 1 88 ? 15.156 16.5 -11.688 1 98.56 88 ARG A C 1
ATOM 682 O O . ARG A 1 88 ? 15.891 17.469 -11.5 1 98.56 88 ARG A O 1
ATOM 689 N N . TYR A 1 89 ? 13.992 16.453 -11.188 1 98.56 89 TYR A N 1
ATOM 690 C CA . TYR A 1 89 ? 13.406 17.531 -10.398 1 98.56 89 TYR A CA 1
ATOM 691 C C . TYR A 1 89 ? 14.203 17.766 -9.117 1 98.56 89 TYR A C 1
ATOM 693 O O . TYR A 1 89 ? 14.469 18.906 -8.742 1 98.56 89 TYR A O 1
ATOM 701 N N . PHE A 1 90 ? 14.586 16.672 -8.43 1 98.56 90 PHE A N 1
ATOM 702 C CA . PHE A 1 90 ? 15.227 16.766 -7.125 1 98.56 90 PHE A CA 1
ATOM 703 C C . PHE A 1 90 ? 16.75 16.844 -7.273 1 98.56 90 PHE A C 1
ATOM 705 O O . PHE A 1 90 ? 17.438 17.219 -6.332 1 98.56 90 PHE A O 1
ATOM 712 N N . GLY A 1 91 ? 17.25 16.453 -8.414 1 98.25 91 GLY A N 1
ATOM 713 C CA . GLY A 1 91 ? 18.688 16.328 -8.578 1 98.25 91 GLY A CA 1
ATOM 714 C C . GLY A 1 91 ? 19.281 15.18 -7.785 1 98.25 91 GLY A C 1
ATOM 715 O O . GLY A 1 91 ? 20.359 15.312 -7.211 1 98.25 91 GLY A O 1
ATOM 716 N N . CYS A 1 92 ? 18.562 14.094 -7.656 1 98.38 92 CYS A N 1
ATOM 717 C CA . CYS A 1 92 ? 19.016 12.922 -6.914 1 98.38 92 CYS A CA 1
ATOM 718 C C . CYS A 1 92 ? 19.266 11.75 -7.852 1 98.38 92 CYS A C 1
ATOM 720 O O . CYS A 1 92 ? 18.875 11.789 -9.016 1 98.38 92 CYS A O 1
ATOM 722 N N . LYS A 1 93 ? 19.906 10.695 -7.355 1 98.19 93 LYS A N 1
ATOM 723 C CA . LYS A 1 93 ? 20.266 9.539 -8.172 1 98.19 93 LYS A CA 1
ATOM 724 C C . LYS A 1 93 ? 19.078 8.617 -8.383 1 98.19 93 LYS A C 1
ATOM 726 O O . LYS A 1 93 ? 18.922 8.023 -9.453 1 98.19 93 LYS A O 1
ATOM 731 N N . HIS A 1 94 ? 18.266 8.445 -7.309 1 98.69 94 HIS A N 1
ATOM 732 C CA . HIS A 1 94 ? 17.219 7.434 -7.359 1 98.69 94 HIS A CA 1
ATOM 733 C C . HIS A 1 94 ? 15.898 7.98 -6.828 1 98.69 94 HIS A C 1
ATOM 735 O O . HIS A 1 94 ? 15.883 8.82 -5.922 1 98.69 94 HIS A O 1
ATOM 741 N N . ALA A 1 95 ? 14.852 7.543 -7.367 1 98.88 95 ALA A N 1
ATOM 742 C CA . ALA A 1 95 ? 13.484 7.703 -6.883 1 98.88 95 ALA A CA 1
ATOM 743 C C . ALA A 1 95 ? 12.695 6.41 -7.043 1 98.88 95 ALA A C 1
ATOM 745 O O . ALA A 1 95 ? 12.883 5.672 -8.016 1 98.88 95 ALA A O 1
ATOM 746 N N . LEU A 1 96 ? 11.852 6.086 -6.113 1 98.94 96 LEU A N 1
ATOM 747 C CA . LEU A 1 96 ? 11.008 4.898 -6.145 1 98.94 96 LEU A CA 1
ATOM 748 C C . LEU A 1 96 ? 9.555 5.258 -5.875 1 98.94 96 LEU A C 1
ATOM 750 O O . LEU A 1 96 ? 9.219 5.727 -4.781 1 98.94 96 LEU A O 1
ATOM 754 N N . ALA A 1 97 ? 8.711 5.09 -6.824 1 98.88 97 ALA A N 1
ATOM 755 C CA . ALA A 1 97 ? 7.273 5.297 -6.648 1 98.88 97 ALA A CA 1
ATOM 756 C C . ALA A 1 97 ? 6.66 4.18 -5.805 1 98.88 97 ALA A C 1
ATOM 758 O O . ALA A 1 97 ? 6.992 3.006 -5.98 1 98.88 97 ALA A O 1
ATOM 759 N N . THR A 1 98 ? 5.809 4.543 -4.852 1 98.81 98 THR A N 1
ATOM 760 C CA . THR A 1 98 ? 5.254 3.586 -3.902 1 98.81 98 THR A CA 1
ATOM 761 C C . THR A 1 98 ? 3.75 3.783 -3.75 1 98.81 98 THR A C 1
ATOM 763 O O . THR A 1 98 ? 3.17 4.684 -4.363 1 98.81 98 THR A O 1
ATOM 766 N N . SER A 1 99 ? 3.105 2.943 -2.945 1 98.75 99 SER A N 1
ATOM 767 C CA . SER A 1 99 ? 1.654 2.938 -2.797 1 98.75 99 SER A CA 1
ATOM 768 C C . SER A 1 99 ? 1.185 4.086 -1.908 1 98.75 99 SER A C 1
ATOM 770 O O . SER A 1 99 ? 0.011 4.461 -1.939 1 98.75 99 SER A O 1
ATOM 772 N N . SER A 1 100 ? 2.064 4.633 -1.033 1 98.69 100 SER A N 1
ATOM 773 C CA . SER A 1 100 ? 1.72 5.746 -0.153 1 98.69 100 SER A CA 1
ATOM 774 C C . SER A 1 100 ? 2.969 6.422 0.398 1 98.69 100 SER A C 1
ATOM 776 O O . SER A 1 100 ? 4.078 5.91 0.241 1 98.69 100 SER A O 1
ATOM 778 N N . GLY A 1 101 ? 2.752 7.59 0.987 1 98.56 101 GLY A N 1
ATOM 779 C CA . GLY A 1 101 ? 3.848 8.227 1.699 1 98.56 101 GLY A CA 1
ATOM 780 C C . GLY A 1 101 ? 4.324 7.43 2.898 1 98.56 101 GLY A C 1
ATOM 781 O O . GLY A 1 101 ? 5.523 7.379 3.178 1 98.56 101 GLY A O 1
ATOM 782 N N . THR A 1 102 ? 3.414 6.777 3.582 1 98.75 102 THR A N 1
ATOM 783 C CA . THR A 1 102 ? 3.748 5.953 4.738 1 98.75 102 THR A CA 1
ATOM 784 C C . THR A 1 102 ? 4.648 4.789 4.328 1 98.75 102 THR A C 1
ATOM 786 O O . THR A 1 102 ? 5.641 4.496 5 1 98.75 102 THR A O 1
ATOM 789 N N . THR A 1 103 ? 4.285 4.152 3.205 1 98.88 103 THR A N 1
ATOM 790 C CA . THR A 1 103 ? 5.105 3.035 2.744 1 98.88 103 THR A CA 1
ATOM 791 C C . THR A 1 103 ? 6.457 3.533 2.23 1 98.88 103 THR A C 1
ATOM 793 O O . THR A 1 103 ? 7.469 2.844 2.367 1 98.88 103 THR A O 1
ATOM 796 N N . ALA A 1 104 ? 6.508 4.73 1.674 1 98.94 104 ALA A N 1
ATOM 797 C CA . ALA A 1 104 ? 7.781 5.328 1.274 1 98.94 104 ALA A CA 1
ATOM 798 C C . ALA A 1 104 ? 8.695 5.527 2.48 1 98.94 104 ALA A C 1
ATOM 800 O O . ALA A 1 104 ? 9.891 5.215 2.424 1 98.94 104 ALA A O 1
ATOM 801 N N . LEU A 1 105 ? 8.133 6.039 3.564 1 98.88 105 LEU A N 1
ATOM 802 C CA . LEU A 1 105 ? 8.891 6.238 4.797 1 98.88 105 LEU A CA 1
ATOM 803 C C . LEU A 1 105 ? 9.414 4.91 5.336 1 98.88 105 LEU A C 1
ATOM 805 O O . LEU A 1 105 ? 10.586 4.797 5.684 1 98.88 105 LEU A O 1
ATOM 809 N N . ALA A 1 106 ? 8.547 3.949 5.379 1 98.88 106 ALA A N 1
ATOM 810 C CA . ALA A 1 106 ? 8.914 2.637 5.902 1 98.88 106 ALA A CA 1
ATOM 811 C C . ALA A 1 106 ? 10.016 2 5.062 1 98.88 106 ALA A C 1
ATOM 813 O O . ALA A 1 106 ? 10.984 1.448 5.602 1 98.88 106 ALA A O 1
ATOM 814 N N . LEU A 1 107 ? 9.852 2.078 3.764 1 98.88 107 LEU A N 1
ATOM 815 C CA . LEU A 1 107 ? 10.844 1.5 2.861 1 98.88 107 LEU A CA 1
ATOM 816 C C . LEU A 1 107 ? 12.195 2.18 3.033 1 98.88 107 LEU A C 1
ATOM 818 O O . LEU A 1 107 ? 13.242 1.532 2.922 1 98.88 107 LEU A O 1
ATOM 822 N N . ALA A 1 108 ? 12.188 3.512 3.225 1 98.88 108 ALA A N 1
ATOM 823 C CA . ALA A 1 108 ? 13.438 4.227 3.473 1 98.88 108 ALA A CA 1
ATOM 824 C C . ALA A 1 108 ? 14.156 3.67 4.699 1 98.88 108 ALA A C 1
ATOM 826 O O . ALA A 1 108 ? 15.359 3.412 4.656 1 98.88 108 ALA A O 1
ATOM 827 N N . ILE A 1 109 ? 13.43 3.459 5.75 1 98.81 109 ILE A N 1
ATOM 828 C CA . ILE A 1 109 ? 14 2.941 6.988 1 98.81 109 ILE A CA 1
ATOM 829 C C . ILE A 1 109 ? 14.5 1.515 6.77 1 98.81 109 ILE A C 1
ATOM 831 O O . ILE A 1 109 ? 15.648 1.195 7.098 1 98.81 109 ILE A O 1
ATOM 835 N N . MET A 1 110 ? 13.664 0.64 6.176 1 98.5 110 MET A N 1
ATOM 836 C CA . MET A 1 110 ? 14.023 -0.757 5.941 1 98.5 110 MET A CA 1
ATOM 837 C C . MET A 1 110 ? 15.234 -0.863 5.02 1 98.5 110 MET A C 1
ATOM 839 O O . MET A 1 110 ? 16.125 -1.674 5.258 1 98.5 110 MET A O 1
ATOM 843 N N . GLY A 1 111 ? 15.211 -0.062 3.99 1 98.44 111 GLY A N 1
ATOM 844 C CA . GLY A 1 111 ? 16.281 -0.088 3.01 1 98.44 111 GLY A CA 1
ATOM 845 C C . GLY A 1 111 ? 17.625 0.349 3.578 1 98.44 111 GLY A C 1
ATOM 846 O O . GLY A 1 111 ? 18.672 -0.022 3.055 1 98.44 111 GLY A O 1
ATOM 847 N N . ALA A 1 112 ? 17.578 1.169 4.633 1 98.19 112 ALA A N 1
ATOM 848 C CA . ALA A 1 112 ? 18.797 1.688 5.238 1 98.19 112 ALA A CA 1
ATOM 849 C C . ALA A 1 112 ? 19.453 0.645 6.145 1 98.19 112 ALA A C 1
ATOM 851 O O . ALA A 1 112 ? 20.594 0.804 6.562 1 98.19 112 ALA A O 1
ATOM 852 N N . GLY A 1 113 ? 18.719 -0.408 6.426 1 94.56 113 GLY A N 1
ATOM 853 C CA . GLY A 1 113 ? 19.281 -1.494 7.211 1 94.56 113 GLY A CA 1
ATOM 854 C C . GLY A 1 113 ? 19.375 -1.175 8.695 1 94.56 113 GLY A C 1
ATOM 855 O O . GLY A 1 113 ? 20.312 -1.608 9.367 1 94.56 113 GLY A O 1
ATOM 856 N N . ILE A 1 114 ? 18.469 -0.295 9.156 1 96.12 114 ILE A N 1
ATOM 857 C CA . ILE A 1 114 ? 18.391 -0.024 10.586 1 96.12 114 ILE A CA 1
ATOM 858 C C . ILE A 1 114 ? 18.031 -1.305 11.336 1 96.12 114 ILE A C 1
ATOM 860 O O . ILE A 1 114 ? 17.094 -2.008 10.961 1 96.12 114 ILE A O 1
ATOM 864 N N . PRO A 1 115 ? 18.75 -1.652 12.383 1 94.94 115 PRO A N 1
ATOM 865 C CA . PRO A 1 115 ? 18.422 -2.875 13.117 1 94.94 115 PRO A CA 1
ATOM 866 C C . PRO A 1 115 ? 17 -2.865 13.672 1 94.94 115 PRO A C 1
ATOM 868 O O . PRO A 1 115 ? 16.531 -1.833 14.156 1 94.94 115 PRO A O 1
ATOM 871 N N . LEU A 1 116 ? 16.359 -4.004 13.602 1 93.94 116 LEU A N 1
ATOM 872 C CA . LEU A 1 116 ? 15.016 -4.148 14.156 1 93.94 116 LEU A CA 1
ATOM 873 C C . LEU A 1 116 ? 15 -3.807 15.641 1 93.94 116 LEU A C 1
ATOM 875 O O . LEU A 1 116 ? 15.938 -4.137 16.375 1 93.94 116 LEU A O 1
ATOM 879 N N . GLY A 1 117 ? 13.953 -3.096 16.047 1 95.56 117 GLY A N 1
ATOM 880 C CA . GLY A 1 117 ? 13.805 -2.766 17.453 1 95.56 117 GLY A CA 1
ATOM 881 C C . GLY A 1 117 ? 14.484 -1.469 17.844 1 95.56 117 GLY A C 1
ATOM 882 O O . GLY A 1 117 ? 14.234 -0.925 18.906 1 95.56 117 GLY A O 1
ATOM 883 N N . SER A 1 118 ? 15.289 -0.883 16.953 1 98 118 SER A N 1
ATOM 884 C CA . SER A 1 118 ? 15.977 0.369 17.25 1 98 118 SER A CA 1
ATOM 885 C C . SER A 1 118 ? 14.984 1.509 17.469 1 98 118 SER A C 1
ATOM 887 O O . SER A 1 118 ? 13.859 1.461 16.969 1 98 118 SER A O 1
ATOM 889 N N . LEU A 1 119 ? 15.492 2.471 18.25 1 98.81 119 LEU A N 1
ATOM 890 C CA . LEU A 1 119 ? 14.719 3.699 18.406 1 98.81 119 LEU A CA 1
ATOM 891 C C . LEU A 1 119 ? 14.992 4.664 17.266 1 98.81 119 LEU A C 1
ATOM 893 O O . LEU A 1 119 ? 16.125 4.785 16.797 1 98.81 119 LEU A O 1
ATOM 897 N N . ILE A 1 120 ? 14 5.238 16.75 1 98.94 120 ILE A N 1
ATOM 898 C CA . ILE A 1 120 ? 14.125 6.312 15.773 1 98.94 120 ILE A CA 1
ATOM 899 C C . ILE A 1 120 ? 13.445 7.574 16.297 1 98.94 120 ILE A C 1
ATOM 901 O O . ILE A 1 120 ? 12.258 7.555 16.625 1 98.94 120 ILE A O 1
ATOM 905 N N . ALA A 1 121 ? 14.164 8.664 16.375 1 98.94 121 ALA A N 1
ATOM 906 C CA . ALA A 1 121 ? 13.633 9.922 16.891 1 98.94 121 ALA A CA 1
ATOM 907 C C . ALA A 1 121 ? 12.672 10.562 15.898 1 98.94 121 ALA A C 1
ATOM 909 O O . ALA A 1 121 ? 12.922 10.562 14.688 1 98.94 121 ALA A O 1
ATOM 910 N N . CYS A 1 122 ? 11.594 11.047 16.312 1 98.69 122 CYS A N 1
ATOM 911 C CA . CYS A 1 122 ? 10.672 11.852 15.508 1 98.69 122 CYS A CA 1
ATOM 912 C C . CYS A 1 122 ? 9.922 12.852 16.375 1 98.69 122 CYS A C 1
ATOM 914 O O . CYS A 1 122 ? 9.844 12.68 17.594 1 98.69 122 CYS A O 1
ATOM 916 N N . PRO A 1 123 ? 9.414 13.938 15.859 1 98.56 123 PRO A N 1
ATOM 917 C CA . PRO A 1 123 ? 8.781 14.977 16.672 1 98.56 123 PRO A CA 1
ATOM 918 C C . PRO A 1 123 ? 7.406 14.57 17.203 1 98.56 123 PRO A C 1
ATOM 920 O O . PRO A 1 123 ? 6.727 13.75 16.578 1 98.56 123 PRO A O 1
ATOM 923 N N . GLY A 1 124 ? 7.02 15.195 18.297 1 97.5 124 GLY A N 1
ATOM 924 C CA . GLY A 1 124 ? 5.711 14.961 18.891 1 97.5 124 GLY A CA 1
ATOM 925 C C . GLY A 1 124 ? 4.59 15.695 18.172 1 97.5 124 GLY A C 1
ATOM 926 O O . GLY A 1 124 ? 3.42 15.547 18.531 1 97.5 124 GLY A O 1
ATOM 927 N N . PHE A 1 125 ? 4.914 16.469 17.156 1 97.19 125 PHE A N 1
ATOM 928 C CA . PHE A 1 125 ? 3.936 17.078 16.266 1 97.19 125 PHE A CA 1
ATOM 929 C C . PHE A 1 125 ? 4.137 16.594 14.828 1 97.19 125 PHE A C 1
ATOM 931 O O . PHE A 1 125 ? 5.051 17.062 14.141 1 97.19 125 PHE A O 1
ATOM 938 N N . THR A 1 126 ? 3.389 15.727 14.43 1 96.88 126 THR A N 1
ATOM 939 C CA . THR A 1 126 ? 3.295 15.195 13.078 1 96.88 126 THR A CA 1
ATOM 940 C C . THR A 1 126 ? 2.023 14.367 12.906 1 96.88 126 THR A C 1
ATOM 942 O O . THR A 1 126 ? 1.207 14.281 13.828 1 96.88 126 THR A O 1
ATOM 945 N N . PHE A 1 127 ? 1.808 13.898 11.742 1 96 127 PHE A N 1
ATOM 946 C CA . PHE A 1 127 ? 0.685 13 11.5 1 96 127 PHE A CA 1
ATOM 947 C C . PHE A 1 127 ? 0.993 11.602 12.008 1 96 127 PHE A C 1
ATOM 949 O O . PHE A 1 127 ? 2.139 11.148 11.945 1 96 127 PHE A O 1
ATOM 956 N N . ALA A 1 128 ? 0.042 10.875 12.469 1 96.69 128 ALA A N 1
ATOM 957 C CA . ALA A 1 128 ? 0.206 9.562 13.086 1 96.69 128 ALA A CA 1
ATOM 958 C C . ALA A 1 128 ? 0.865 8.586 12.125 1 96.69 128 ALA A C 1
ATOM 960 O O . ALA A 1 128 ? 1.359 7.531 12.547 1 96.69 128 ALA A O 1
ATOM 961 N N . ALA A 1 129 ? 0.879 8.867 10.852 1 97.69 129 ALA A N 1
ATOM 962 C CA . ALA A 1 129 ? 1.5 7.996 9.859 1 97.69 129 ALA A CA 1
ATOM 963 C C . ALA A 1 129 ? 3.012 7.934 10.055 1 97.69 129 ALA A C 1
ATOM 965 O O . ALA A 1 129 ? 3.643 6.918 9.742 1 97.69 129 ALA A O 1
ATOM 966 N N . THR A 1 130 ? 3.641 9.016 10.594 1 98.56 130 THR A N 1
ATOM 967 C CA . THR A 1 130 ? 5.086 9.047 10.781 1 98.56 130 THR A CA 1
ATOM 968 C C . THR A 1 130 ? 5.527 7.98 11.781 1 98.56 130 THR A C 1
ATOM 970 O O . THR A 1 130 ? 6.309 7.09 11.445 1 98.56 130 THR A O 1
ATOM 973 N N . PRO A 1 131 ? 5.023 8.062 13.055 1 98.69 131 PRO A N 1
ATOM 974 C CA . PRO A 1 131 ? 5.402 6.992 13.977 1 98.69 131 PRO A CA 1
ATOM 975 C C . PRO A 1 131 ? 4.914 5.621 13.523 1 98.69 131 PRO A C 1
ATOM 977 O O . PRO A 1 131 ? 5.555 4.605 13.805 1 98.69 131 PRO A O 1
ATOM 980 N N . SER A 1 132 ? 3.82 5.539 12.805 1 98.69 132 SER A N 1
ATOM 981 C CA . SER A 1 132 ? 3.312 4.273 12.281 1 98.69 132 SER A CA 1
ATOM 982 C C . SER A 1 132 ? 4.277 3.662 11.273 1 98.69 132 SER A C 1
ATOM 984 O O . SER A 1 132 ? 4.457 2.443 11.242 1 98.69 132 SER A O 1
ATOM 986 N N . ALA A 1 133 ? 4.867 4.488 10.453 1 98.81 133 ALA A N 1
ATOM 987 C CA . ALA A 1 133 ? 5.852 4.012 9.484 1 98.81 133 ALA A CA 1
ATOM 988 C C . ALA A 1 133 ? 7.078 3.438 10.188 1 98.81 133 ALA A C 1
ATOM 990 O O . ALA A 1 133 ? 7.664 2.455 9.727 1 98.81 133 ALA A O 1
ATOM 991 N N . ILE A 1 134 ? 7.496 4.09 11.266 1 98.88 134 ILE A N 1
ATOM 992 C CA . ILE A 1 134 ? 8.625 3.607 12.062 1 98.88 134 ILE A CA 1
ATOM 993 C C . ILE A 1 134 ? 8.305 2.221 12.617 1 98.88 134 ILE A C 1
ATOM 995 O O . ILE A 1 134 ? 9.133 1.309 12.539 1 98.88 134 ILE A O 1
ATOM 999 N N . LEU A 1 135 ? 7.082 2.039 13.109 1 98.44 135 LEU A N 1
ATOM 1000 C CA . LEU A 1 135 ? 6.648 0.741 13.617 1 98.44 135 LEU A CA 1
ATOM 1001 C C . LEU A 1 135 ? 6.59 -0.287 12.492 1 98.44 135 LEU A C 1
ATOM 1003 O O . LEU A 1 135 ? 7.016 -1.431 12.672 1 98.44 135 LEU A O 1
ATOM 1007 N N . LEU A 1 136 ? 6.059 0.12 11.391 1 98.38 136 LEU A N 1
ATOM 1008 C CA . LEU A 1 136 ? 5.93 -0.76 10.234 1 98.38 136 LEU A CA 1
ATOM 1009 C C . LEU A 1 136 ? 7.297 -1.275 9.789 1 98.38 136 LEU A C 1
ATOM 1011 O O . LEU A 1 136 ? 7.414 -2.41 9.32 1 98.38 136 LEU A O 1
ATOM 1015 N N . ALA A 1 137 ? 8.32 -0.49 9.992 1 98.25 137 ALA A N 1
ATOM 1016 C CA . ALA A 1 137 ? 9.68 -0.848 9.602 1 98.25 137 ALA A CA 1
ATOM 1017 C C . ALA A 1 137 ? 10.344 -1.709 10.672 1 98.25 137 ALA A C 1
ATOM 1019 O O . ALA A 1 137 ? 11.516 -2.074 10.539 1 98.25 137 ALA A O 1
ATOM 1020 N N . GLY A 1 138 ? 9.609 -2.002 11.758 1 96.69 138 GLY A N 1
ATOM 1021 C CA . GLY A 1 138 ? 10.141 -2.855 12.805 1 96.69 138 GLY A CA 1
ATOM 1022 C C . GLY A 1 138 ? 10.93 -2.092 13.852 1 96.69 138 GLY A C 1
ATOM 1023 O O . GLY A 1 138 ? 11.672 -2.689 14.641 1 96.69 138 GLY A O 1
ATOM 1024 N N . CYS A 1 139 ? 10.852 -0.764 13.805 1 98.31 139 CYS A N 1
ATOM 1025 C CA . CYS A 1 139 ? 11.547 0.094 14.758 1 98.31 139 CYS A CA 1
ATOM 1026 C C . CYS A 1 139 ? 10.57 0.706 15.758 1 98.31 139 CYS A C 1
ATOM 1028 O O . CYS A 1 139 ? 9.391 0.363 15.766 1 98.31 139 CYS A O 1
ATOM 1030 N N . THR A 1 140 ? 11.094 1.517 16.703 1 98.31 140 THR A N 1
ATOM 1031 C CA . THR A 1 140 ? 10.281 2.119 17.75 1 98.31 140 THR A CA 1
ATOM 1032 C C . THR A 1 140 ? 10.477 3.633 17.781 1 98.31 140 THR A C 1
ATOM 1034 O O . THR A 1 140 ? 11.602 4.121 17.859 1 98.31 140 THR A O 1
ATOM 1037 N N . PRO A 1 141 ? 9.422 4.383 17.812 1 98.69 141 PRO A N 1
ATOM 1038 C CA . PRO A 1 141 ? 9.555 5.84 17.844 1 98.69 141 PRO A CA 1
ATOM 1039 C C . PRO A 1 141 ? 10.094 6.352 19.188 1 98.69 141 PRO A C 1
ATOM 1041 O O . PRO A 1 141 ? 9.68 5.883 20.25 1 98.69 141 PRO A O 1
ATOM 1044 N N . PHE A 1 142 ? 11.008 7.18 19.109 1 98.75 142 PHE A N 1
ATOM 1045 C CA . PHE A 1 142 ? 11.484 8.016 20.203 1 98.75 142 PHE A CA 1
ATOM 1046 C C . PHE A 1 142 ? 11.016 9.453 20.031 1 98.75 142 PHE A C 1
ATOM 1048 O O . PHE A 1 142 ? 11.602 10.211 19.25 1 98.75 142 PHE A O 1
ATOM 1055 N N . LEU A 1 143 ? 10.023 9.891 20.797 1 98.75 143 LEU A N 1
ATOM 1056 C CA . LEU A 1 143 ? 9.375 11.172 20.547 1 98.75 143 LEU A CA 1
ATOM 1057 C C . LEU A 1 143 ? 10.195 12.32 21.141 1 98.75 143 LEU A C 1
ATOM 1059 O O . LEU A 1 143 ? 10.695 12.219 22.266 1 98.75 143 LEU A O 1
ATOM 1063 N N . VAL A 1 144 ? 10.312 13.289 20.312 1 98.81 144 VAL A N 1
ATOM 1064 C CA . VAL A 1 144 ? 11.078 14.477 20.672 1 98.81 144 VAL A CA 1
ATOM 1065 C C . VAL A 1 144 ? 10.141 15.688 20.75 1 98.81 144 VAL A C 1
ATOM 1067 O O . VAL A 1 144 ? 9.195 15.797 19.969 1 98.81 144 VAL A O 1
ATOM 1070 N N . ASP A 1 145 ? 10.391 16.562 21.641 1 98.75 145 ASP A N 1
ATOM 1071 C CA . ASP A 1 145 ? 9.594 17.781 21.812 1 98.75 145 ASP A CA 1
ATOM 1072 C C . ASP A 1 145 ? 9.773 18.719 20.625 1 98.75 145 ASP A C 1
ATOM 1074 O O . ASP A 1 145 ? 10.539 18.438 19.703 1 98.75 145 ASP A O 1
ATOM 1078 N N . VAL A 1 146 ? 9 19.766 20.625 1 98.56 146 VAL A N 1
ATOM 1079 C CA . VAL A 1 146 ? 9.055 20.734 19.531 1 98.56 146 VAL A CA 1
ATOM 1080 C C . VAL A 1 146 ? 9.383 22.125 20.078 1 98.56 146 VAL A C 1
ATOM 1082 O O . VAL A 1 146 ? 9.281 22.359 21.281 1 98.56 146 VAL A O 1
ATOM 1085 N N . ASP A 1 147 ? 9.82 23.016 19.25 1 97.88 147 ASP A N 1
ATOM 1086 C CA . ASP A 1 147 ? 10.039 24.406 19.641 1 97.88 147 ASP A CA 1
ATOM 1087 C C . ASP A 1 147 ? 8.781 25.234 19.438 1 97.88 147 ASP A C 1
ATOM 1089 O O . ASP A 1 147 ? 7.715 24.703 19.125 1 97.88 147 ASP A O 1
ATOM 1093 N N . GLU A 1 148 ? 8.812 26.516 19.625 1 96.06 148 GLU A N 1
ATOM 1094 C CA . GLU A 1 148 ? 7.645 27.375 19.625 1 96.06 148 GLU A CA 1
ATOM 1095 C C . GLU A 1 148 ? 7.027 27.469 18.234 1 96.06 148 GLU A C 1
ATOM 1097 O O . GLU A 1 148 ? 5.855 27.828 18.078 1 96.06 148 GLU A O 1
ATOM 1102 N N . ASN A 1 149 ? 7.855 27.141 17.203 1 97.5 149 ASN A N 1
ATOM 1103 C CA . ASN A 1 149 ? 7.359 27.141 15.828 1 97.5 149 ASN A CA 1
ATOM 1104 C C . ASN A 1 149 ? 7.016 25.734 15.352 1 97.5 149 ASN A C 1
ATOM 1106 O O . ASN A 1 149 ? 6.812 25.516 14.156 1 97.5 149 ASN A O 1
ATOM 1110 N N . LEU A 1 150 ? 7.004 24.766 16.297 1 97.44 150 LEU A N 1
ATOM 1111 C CA . LEU A 1 150 ? 6.504 23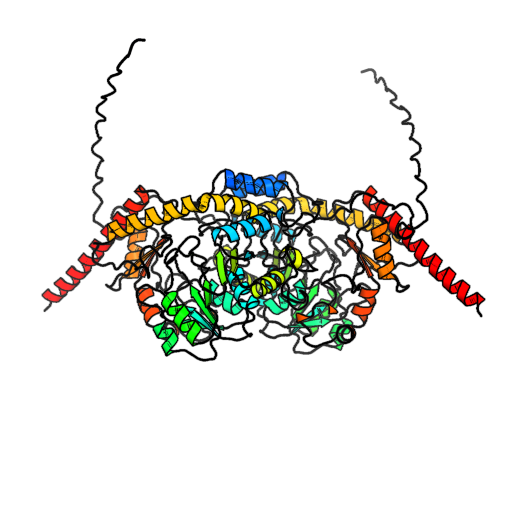.406 16.109 1 97.44 150 LEU A CA 1
ATOM 1112 C C . LEU A 1 150 ? 7.48 22.578 15.273 1 97.44 150 LEU A C 1
ATOM 1114 O O . LEU A 1 150 ? 7.074 21.625 14.602 1 97.44 150 LEU A O 1
ATOM 1118 N N . HIS A 1 151 ? 8.758 22.984 15.227 1 97.38 151 HIS A N 1
ATOM 1119 C CA . HIS A 1 151 ? 9.82 22.156 14.664 1 97.38 151 HIS A CA 1
ATOM 1120 C C . HIS A 1 151 ? 10.375 21.172 15.703 1 97.38 151 HIS A C 1
ATOM 1122 O O . HIS A 1 151 ? 10.289 21.438 16.906 1 97.38 151 HIS A O 1
ATOM 1128 N N . LEU A 1 152 ? 10.922 20.078 15.156 1 98.44 152 LEU A N 1
ATOM 1129 C CA . LEU A 1 152 ? 11.656 19.188 16.062 1 98.44 152 LEU A CA 1
ATOM 1130 C C . LEU A 1 152 ? 12.695 19.984 16.844 1 98.44 152 LEU A C 1
ATOM 1132 O O . LEU A 1 152 ? 13.492 20.734 16.266 1 98.44 152 LEU A O 1
ATOM 1136 N N . ASP A 1 153 ? 12.68 19.875 18.172 1 98.62 153 ASP A N 1
ATOM 1137 C CA . ASP A 1 153 ? 13.602 20.594 19.031 1 98.62 153 ASP A CA 1
ATOM 1138 C C . ASP A 1 153 ? 14.922 19.844 19.188 1 98.62 153 ASP A C 1
ATOM 1140 O O . ASP A 1 153 ? 15.031 18.938 20.031 1 98.62 153 ASP A O 1
ATOM 1144 N N . VAL A 1 154 ? 15.914 20.297 18.516 1 98.44 154 VAL A N 1
ATOM 1145 C CA . VAL A 1 154 ? 17.203 19.625 18.516 1 98.44 154 VAL A CA 1
ATOM 1146 C C . VAL A 1 154 ? 17.828 19.688 19.922 1 98.44 154 VAL A C 1
ATOM 1148 O O . VAL A 1 154 ? 18.5 18.75 20.344 1 98.44 154 VAL A O 1
ATOM 1151 N N . ALA A 1 155 ? 17.547 20.75 20.672 1 98.19 155 ALA A N 1
ATOM 1152 C CA . ALA A 1 155 ? 18.047 20.859 22.047 1 98.19 155 ALA A CA 1
ATOM 1153 C C . ALA A 1 155 ? 17.453 19.781 22.938 1 98.19 155 ALA A C 1
ATOM 1155 O O . ALA A 1 155 ? 18.156 19.188 23.766 1 98.19 155 ALA A O 1
ATOM 1156 N N . ASP A 1 156 ? 16.156 19.547 22.781 1 98.62 156 ASP A N 1
ATOM 1157 C CA . ASP A 1 156 ? 15.523 18.469 23.516 1 98.62 156 ASP A CA 1
ATOM 1158 C C . ASP A 1 156 ? 16.125 17.109 23.141 1 98.62 156 ASP A C 1
ATOM 1160 O O . ASP A 1 156 ? 16.406 16.281 24.016 1 98.62 156 ASP A O 1
ATOM 1164 N N . LEU A 1 157 ? 16.281 16.891 21.828 1 98.69 157 LEU A N 1
ATOM 1165 C CA . LEU A 1 157 ? 16.875 15.648 21.328 1 98.69 157 LEU A CA 1
ATOM 1166 C C . LEU A 1 157 ? 18.25 15.43 21.938 1 98.69 157 LEU A C 1
ATOM 1168 O O . LEU A 1 157 ? 18.594 14.32 22.359 1 98.69 157 LEU A O 1
ATOM 1172 N N . ARG A 1 158 ? 19.047 16.484 21.969 1 98.25 158 ARG A N 1
ATOM 1173 C CA . ARG A 1 158 ? 20.391 16.406 22.531 1 98.25 158 ARG A CA 1
ATOM 1174 C C . ARG A 1 158 ? 20.328 16.031 24.016 1 98.25 158 ARG A C 1
ATOM 1176 O O . ARG A 1 158 ? 21.094 15.172 24.469 1 98.25 158 ARG A O 1
ATOM 1183 N N . ARG A 1 159 ? 19.484 16.672 24.734 1 98.31 159 ARG A N 1
ATOM 1184 C CA . ARG A 1 159 ? 19.391 16.469 26.172 1 98.31 159 ARG A CA 1
ATOM 1185 C C . ARG A 1 159 ? 18.953 15.047 26.5 1 98.31 159 ARG A C 1
ATOM 1187 O O . ARG A 1 159 ? 19.406 14.477 27.5 1 98.31 159 ARG A O 1
ATOM 1194 N N . ARG A 1 160 ? 18.141 14.453 25.656 1 98.25 160 ARG A N 1
ATOM 1195 C CA . ARG A 1 160 ? 17.547 13.156 25.969 1 98.25 160 ARG A CA 1
ATOM 1196 C C . ARG A 1 160 ? 18.156 12.047 25.125 1 98.25 160 ARG A C 1
ATOM 1198 O O . ARG A 1 160 ? 17.672 10.914 25.125 1 98.25 160 ARG A O 1
ATOM 1205 N N . TRP A 1 161 ? 19.188 12.336 24.5 1 98.06 161 TRP A N 1
ATOM 1206 C CA . TRP A 1 161 ? 19.812 11.391 23.562 1 98.06 161 TRP A CA 1
ATOM 1207 C C . TRP A 1 161 ? 20.219 10.109 24.281 1 98.06 161 TRP A C 1
ATOM 1209 O O . TRP A 1 161 ? 20.656 10.148 25.438 1 98.06 161 TRP A O 1
ATOM 1219 N N . THR A 1 162 ? 20.031 8.992 23.672 1 97.94 162 THR A N 1
ATOM 1220 C CA . THR A 1 162 ? 20.531 7.691 24.109 1 97.94 162 THR A CA 1
ATOM 1221 C C . THR A 1 162 ? 21.094 6.91 22.922 1 97.94 162 THR A C 1
ATOM 1223 O O . THR A 1 162 ? 20.625 7.055 21.797 1 97.94 162 THR A O 1
ATOM 1226 N N . PRO A 1 163 ? 22.047 6.016 23.203 1 96.5 163 PRO A N 1
ATOM 1227 C CA . PRO A 1 163 ? 22.656 5.242 22.125 1 96.5 163 PRO A CA 1
ATOM 1228 C C . PRO A 1 163 ? 21.688 4.266 21.469 1 96.5 163 PRO A C 1
ATOM 1230 O O . PRO A 1 163 ? 21.984 3.705 20.406 1 96.5 163 PRO A O 1
ATOM 1233 N N . GLN A 1 164 ? 20.594 4.066 22.094 1 97.44 164 GLN A N 1
ATOM 1234 C CA . GLN A 1 164 ? 19.578 3.189 21.516 1 97.44 164 GLN A CA 1
ATOM 1235 C C . GLN A 1 164 ? 18.906 3.84 20.297 1 97.44 164 GLN A C 1
ATOM 1237 O O . GLN A 1 164 ? 18.25 3.162 19.516 1 97.44 164 GLN A O 1
ATOM 1242 N N . VAL A 1 165 ? 19 5.148 20.188 1 98.62 165 VAL A N 1
ATOM 1243 C CA . VAL A 1 165 ? 18.516 5.844 19 1 98.62 165 VAL A CA 1
ATOM 1244 C C . VAL A 1 165 ? 19.484 5.621 17.844 1 98.62 165 VAL A C 1
ATOM 1246 O O . VAL A 1 165 ? 20.672 5.945 17.953 1 98.62 165 VAL A O 1
ATOM 1249 N N . ARG A 1 166 ? 18.953 5.117 16.766 1 98.69 166 ARG A N 1
ATOM 1250 C CA . ARG A 1 166 ? 19.844 4.73 15.68 1 98.69 166 ARG A CA 1
ATOM 1251 C C . ARG A 1 166 ? 19.547 5.543 14.422 1 98.69 166 ARG A C 1
ATOM 1253 O O . ARG A 1 166 ? 20.234 5.402 13.414 1 98.69 166 ARG A O 1
ATOM 1260 N N . ALA A 1 167 ? 18.562 6.359 14.406 1 98.88 167 ALA A N 1
ATOM 1261 C CA . ALA A 1 167 ? 18.219 7.25 13.297 1 98.88 167 ALA A CA 1
ATOM 1262 C C . ALA A 1 167 ? 17.312 8.383 13.758 1 98.88 167 ALA A C 1
ATOM 1264 O O . ALA A 1 167 ? 16.75 8.32 14.859 1 98.88 167 ALA A O 1
ATOM 1265 N N . ILE A 1 168 ? 17.219 9.406 12.969 1 98.94 168 ILE A N 1
ATOM 1266 C CA . ILE A 1 168 ? 16.328 10.539 13.203 1 98.94 168 ILE A CA 1
ATOM 1267 C C . ILE A 1 168 ? 15.422 10.734 12 1 98.94 168 ILE A C 1
ATOM 1269 O O . ILE A 1 168 ? 15.891 10.75 10.852 1 98.94 168 ILE A O 1
ATOM 1273 N N . MET A 1 169 ? 14.188 10.805 12.227 1 98.81 169 MET A N 1
ATOM 1274 C CA . MET A 1 169 ? 13.203 11.172 11.211 1 98.81 169 MET A CA 1
ATOM 1275 C C . MET A 1 169 ? 12.672 12.578 11.453 1 98.81 169 MET A C 1
ATOM 1277 O O . MET A 1 169 ? 11.758 12.773 12.266 1 98.81 169 MET A O 1
ATOM 1281 N N . VAL A 1 170 ? 13.172 13.531 10.727 1 98.88 170 VAL A N 1
ATOM 1282 C CA . VAL A 1 170 ? 12.633 14.891 10.789 1 98.88 170 VAL A CA 1
ATOM 1283 C C . VAL A 1 170 ? 11.367 14.977 9.938 1 98.88 170 VAL A C 1
ATOM 1285 O O . VAL A 1 170 ? 11.227 14.258 8.945 1 98.88 170 VAL A O 1
ATOM 1288 N N . VAL A 1 171 ? 10.445 15.75 10.375 1 98.75 171 VAL A N 1
ATOM 1289 C CA . VAL A 1 171 ? 9.203 15.969 9.633 1 98.75 171 VAL A CA 1
ATOM 1290 C C . VAL A 1 171 ? 9.07 17.438 9.273 1 98.75 171 VAL A C 1
ATOM 1292 O O . VAL A 1 171 ? 9.141 18.312 10.148 1 98.75 171 VAL A O 1
ATOM 1295 N N . HIS A 1 172 ? 8.945 17.688 7.957 1 98.56 172 HIS A N 1
ATOM 1296 C CA . HIS A 1 172 ? 8.648 19.047 7.508 1 98.56 172 HIS A CA 1
ATOM 1297 C C . HIS A 1 172 ? 7.145 19.312 7.543 1 98.56 172 HIS A C 1
ATOM 1299 O O . HIS A 1 172 ? 6.523 19.531 6.496 1 98.56 172 HIS A O 1
ATOM 1305 N N . MET A 1 173 ? 6.688 19.344 8.742 1 96.62 173 MET A N 1
ATOM 1306 C CA . MET A 1 173 ? 5.25 19.312 8.977 1 96.62 173 MET A CA 1
ATOM 1307 C C . MET A 1 173 ? 4.582 20.562 8.414 1 96.62 173 MET A C 1
ATOM 1309 O O . MET A 1 173 ? 5.117 21.672 8.539 1 96.62 173 MET A O 1
ATOM 1313 N N . ARG A 1 174 ? 3.482 20.344 7.781 1 94.56 174 ARG A N 1
ATOM 1314 C CA . ARG A 1 174 ? 2.652 21.375 7.172 1 94.56 174 ARG A CA 1
ATOM 1315 C C . ARG A 1 174 ? 3.473 22.266 6.234 1 94.56 174 ARG A C 1
ATOM 1317 O O . ARG A 1 174 ? 3.215 23.469 6.117 1 94.56 174 ARG A O 1
ATOM 1324 N N . GLY A 1 175 ? 4.551 21.672 5.707 1 96.5 175 GLY A N 1
ATOM 1325 C CA . GLY A 1 175 ? 5.305 22.297 4.633 1 96.5 175 GLY A CA 1
ATOM 1326 C C . GLY A 1 175 ? 6.406 23.219 5.129 1 96.5 175 GLY A C 1
ATOM 1327 O O . GLY A 1 175 ? 7 23.953 4.348 1 96.5 175 GLY A O 1
ATOM 1328 N N . PHE A 1 176 ? 6.672 23.281 6.398 1 97.69 176 PHE A N 1
ATOM 1329 C CA . PHE A 1 176 ? 7.75 24.094 6.949 1 97.69 176 PHE A CA 1
ATOM 1330 C C . PHE A 1 176 ? 9.008 23.25 7.164 1 97.69 176 PHE A C 1
ATOM 1332 O O . PHE A 1 176 ? 8.938 22.172 7.742 1 97.69 176 PHE A O 1
ATOM 1339 N N . ALA A 1 177 ? 10.117 23.766 6.727 1 98.38 177 ALA A N 1
ATOM 1340 C CA . ALA A 1 177 ? 11.391 23.062 6.848 1 98.38 177 ALA A CA 1
ATOM 1341 C C . ALA A 1 177 ? 11.797 22.922 8.312 1 98.38 177 ALA A C 1
ATOM 1343 O O . ALA A 1 177 ? 11.633 23.859 9.102 1 98.38 177 ALA A O 1
ATOM 1344 N N . GLY A 1 178 ? 12.234 21.75 8.695 1 97.88 178 GLY A N 1
ATOM 1345 C CA . GLY A 1 178 ? 12.945 21.625 9.953 1 97.88 178 GLY A CA 1
ATOM 1346 C C . GLY A 1 178 ? 14.297 22.328 9.953 1 97.88 178 GLY A C 1
ATOM 1347 O O . GLY A 1 178 ? 14.781 22.75 8.898 1 97.88 178 GLY A O 1
ATOM 1348 N N . ASP A 1 179 ? 14.828 22.5 11.133 1 97.06 179 ASP A N 1
ATOM 1349 C CA . ASP A 1 179 ? 16.172 23.078 11.234 1 97.06 179 ASP A CA 1
ATOM 1350 C C . ASP A 1 179 ? 17.234 22.062 10.805 1 97.06 179 ASP A C 1
ATOM 1352 O O . ASP A 1 179 ? 17.953 21.531 11.641 1 97.06 179 ASP A O 1
ATOM 1356 N N . MET A 1 180 ? 17.344 21.922 9.5 1 98.31 180 MET A N 1
ATOM 1357 C CA . MET A 1 180 ? 18.172 20.859 8.945 1 98.31 180 MET A CA 1
ATOM 1358 C C . MET A 1 180 ? 19.641 21.094 9.258 1 98.31 180 MET A C 1
ATOM 1360 O O . MET A 1 180 ? 20.391 20.156 9.469 1 98.31 180 MET A O 1
ATOM 1364 N N . ALA A 1 181 ? 20.078 22.344 9.281 1 97.12 181 ALA A N 1
ATOM 1365 C CA . ALA A 1 181 ? 21.484 22.625 9.609 1 97.12 181 ALA A CA 1
ATOM 1366 C C . ALA A 1 181 ? 21.828 22.109 11 1 97.12 181 ALA A C 1
ATOM 1368 O O . ALA A 1 181 ? 22.797 21.359 11.164 1 97.12 181 ALA A O 1
ATOM 1369 N N . ALA A 1 182 ? 21.047 22.531 11.977 1 97.69 182 ALA A N 1
ATOM 1370 C CA . ALA A 1 182 ? 21.281 22.094 13.352 1 97.69 182 ALA A CA 1
ATOM 1371 C C . ALA A 1 182 ? 21.125 20.578 13.492 1 97.69 182 ALA A C 1
ATOM 1373 O O . ALA A 1 182 ? 21.906 19.938 14.203 1 97.69 182 ALA A O 1
ATOM 1374 N N . LEU A 1 183 ? 20.156 20.031 12.836 1 98.62 183 LEU A N 1
ATOM 1375 C CA . LEU A 1 183 ? 19.859 18.609 12.953 1 98.62 183 LEU A CA 1
ATOM 1376 C C . LEU A 1 183 ? 20.969 17.766 12.344 1 98.62 183 LEU A C 1
ATOM 1378 O O . LEU A 1 183 ? 21.359 16.75 12.914 1 98.62 183 LEU A O 1
ATOM 1382 N N . LEU A 1 184 ? 21.422 18.125 11.188 1 98.62 184 LEU A N 1
ATOM 1383 C CA . LEU A 1 184 ? 22.453 17.359 10.5 1 98.62 184 LEU A CA 1
ATOM 1384 C C . LEU A 1 184 ? 23.781 17.422 11.258 1 98.62 184 LEU A C 1
ATOM 1386 O O . LEU A 1 184 ? 24.516 16.438 11.305 1 98.62 184 LEU A O 1
ATOM 1390 N N . GLU A 1 185 ? 24.047 18.609 11.797 1 98.44 185 GLU A N 1
ATOM 1391 C CA . GLU A 1 185 ? 25.234 18.719 12.633 1 98.44 185 GLU A CA 1
ATOM 1392 C C . GLU A 1 185 ? 25.172 17.766 13.812 1 98.44 185 GLU A C 1
ATOM 1394 O O . GLU A 1 185 ? 26.141 17.031 14.078 1 98.44 185 GLU A O 1
ATOM 1399 N N . PHE A 1 186 ? 24.094 17.734 14.469 1 98.69 186 PHE A N 1
ATOM 1400 C CA . PHE A 1 186 ? 23.906 16.859 15.617 1 98.69 186 PHE A CA 1
ATOM 1401 C C . PHE A 1 186 ? 23.984 15.398 15.203 1 98.69 186 PHE A C 1
ATOM 1403 O O . PHE A 1 186 ? 24.641 14.594 15.852 1 98.69 186 PHE A O 1
ATOM 1410 N N . ALA A 1 187 ? 23.266 15.031 14.125 1 98.75 187 ALA A N 1
ATOM 1411 C CA . ALA A 1 187 ? 23.234 13.656 13.633 1 98.75 187 ALA A CA 1
ATOM 1412 C C . ALA A 1 187 ? 24.625 13.164 13.273 1 98.75 187 ALA A C 1
ATOM 1414 O O . ALA A 1 187 ? 24.969 12.008 13.516 1 98.75 187 ALA A O 1
ATOM 1415 N N . ASP A 1 188 ? 25.406 14.016 12.688 1 98.38 188 ASP A N 1
ATOM 1416 C CA . ASP A 1 188 ? 26.781 13.695 12.344 1 98.38 188 ASP A CA 1
ATOM 1417 C C . ASP A 1 188 ? 27.609 13.414 13.602 1 98.38 188 ASP A C 1
ATOM 1419 O O . ASP A 1 188 ? 28.406 12.469 13.625 1 98.38 188 ASP A O 1
ATOM 1423 N N . GLU A 1 189 ? 27.406 14.273 14.562 1 98.19 189 GLU A N 1
ATOM 1424 C CA . GLU A 1 189 ? 28.094 14.078 15.844 1 98.19 189 GLU A CA 1
ATOM 1425 C C . GLU A 1 189 ? 27.75 12.711 16.438 1 98.19 189 GLU A C 1
ATOM 1427 O O . GLU A 1 189 ? 28.609 12.055 17.031 1 98.19 189 GLU A O 1
ATOM 1432 N N . MET A 1 190 ? 26.547 12.258 16.312 1 98.44 190 MET A N 1
ATOM 1433 C CA . MET A 1 190 ? 26.078 11.023 16.938 1 98.44 190 MET A CA 1
ATOM 1434 C C . MET A 1 190 ? 26.312 9.828 16.016 1 98.44 190 MET A C 1
ATOM 1436 O O . MET A 1 190 ? 26.219 8.68 16.453 1 98.44 190 MET A O 1
ATOM 1440 N N . GLY A 1 191 ? 26.562 10.07 14.742 1 98 191 GLY A N 1
ATOM 1441 C CA . GLY A 1 191 ? 26.828 9.016 13.773 1 98 191 GLY A CA 1
ATOM 1442 C C . GLY A 1 191 ? 25.578 8.258 13.359 1 98 191 GLY A C 1
ATOM 1443 O O . GLY A 1 191 ? 25.594 7.035 13.234 1 98 191 GLY A O 1
ATOM 1444 N N . VAL A 1 192 ? 24.438 8.93 13.227 1 98.56 192 VAL A N 1
ATOM 1445 C CA . VAL A 1 192 ? 23.188 8.273 12.852 1 98.56 192 VAL A CA 1
ATOM 1446 C C . VAL A 1 192 ? 22.609 8.953 11.609 1 98.56 192 VAL A C 1
ATOM 1448 O O . VAL A 1 192 ? 22.812 10.148 11.391 1 98.56 192 VAL A O 1
ATOM 1451 N N . PRO A 1 193 ? 21.922 8.203 10.758 1 98.75 193 PRO A N 1
ATOM 1452 C CA . PRO A 1 193 ? 21.312 8.789 9.57 1 98.75 193 PRO A CA 1
ATOM 1453 C C . PRO A 1 193 ? 20.062 9.609 9.898 1 98.75 193 PRO A C 1
ATOM 1455 O O . PRO A 1 193 ? 19.453 9.414 10.945 1 98.75 193 PRO A O 1
ATOM 1458 N N . VAL A 1 194 ? 19.75 10.562 8.984 1 98.88 194 VAL A N 1
ATOM 1459 C CA . VAL A 1 194 ? 18.531 11.359 9.062 1 98.88 194 VAL A CA 1
ATOM 1460 C C . VAL A 1 194 ? 17.625 11.023 7.895 1 98.88 194 VAL A C 1
ATOM 1462 O O . VAL A 1 194 ? 18.047 10.992 6.742 1 98.88 194 VAL A O 1
ATOM 1465 N N . PHE A 1 195 ? 16.438 10.656 8.18 1 98.88 195 PHE A N 1
ATOM 1466 C CA . PHE A 1 195 ? 15.375 10.539 7.191 1 98.88 195 PHE A CA 1
ATOM 1467 C C . PHE A 1 195 ? 14.492 11.773 7.199 1 98.88 195 PHE A C 1
ATOM 1469 O O . PHE A 1 195 ? 14.273 12.383 8.25 1 98.88 195 PHE A O 1
ATOM 1476 N N . GLU A 1 196 ? 13.992 12.172 6.043 1 98.94 196 GLU A N 1
ATOM 1477 C CA . GLU A 1 196 ? 13.078 13.305 5.949 1 98.94 196 GLU A CA 1
ATOM 1478 C C . GLU A 1 196 ? 11.664 12.852 5.602 1 98.94 196 GLU A C 1
ATOM 1480 O O . GLU A 1 196 ? 11.414 12.352 4.5 1 98.94 196 GLU A O 1
ATOM 1485 N N . ASP A 1 197 ? 10.75 12.938 6.578 1 98.81 197 ASP A N 1
ATOM 1486 C CA . ASP A 1 197 ? 9.336 12.938 6.223 1 98.81 197 ASP A CA 1
ATOM 1487 C C . ASP A 1 197 ? 8.922 14.273 5.609 1 98.81 197 ASP A C 1
ATOM 1489 O O . ASP A 1 197 ? 8.492 15.188 6.32 1 98.81 197 ASP A O 1
ATOM 1493 N N . ALA A 1 198 ? 8.984 14.328 4.316 1 98.31 198 ALA A N 1
ATOM 1494 C CA . ALA A 1 198 ? 8.656 15.516 3.541 1 98.31 198 ALA A CA 1
ATOM 1495 C C . ALA A 1 198 ? 7.297 15.367 2.855 1 98.31 198 ALA A C 1
ATOM 1497 O O . ALA A 1 198 ? 7.016 16.047 1.866 1 98.31 198 ALA A O 1
ATOM 1498 N N . VAL A 1 199 ? 6.492 14.469 3.35 1 91.44 199 VAL A N 1
ATOM 1499 C CA . VAL A 1 199 ? 5.18 14.117 2.816 1 91.44 199 VAL A CA 1
ATOM 1500 C C . VAL A 1 199 ? 4.363 15.383 2.57 1 91.44 199 VAL A C 1
ATOM 1502 O O . VAL A 1 199 ? 3.801 15.57 1.488 1 91.44 199 VAL A O 1
ATOM 1505 N N . PRO A 1 200 ? 4.398 16.297 3.459 1 89.94 200 PRO A N 1
ATOM 1506 C CA . PRO A 1 200 ? 3.566 17.469 3.201 1 89.94 200 PRO A CA 1
ATOM 1507 C C . PRO A 1 200 ? 4.348 18.625 2.574 1 89.94 200 PRO A C 1
ATOM 1509 O O . PRO A 1 200 ? 3.867 19.766 2.553 1 89.94 200 PRO A O 1
ATOM 1512 N N . ALA A 1 201 ? 5.574 18.406 1.995 1 96.06 201 ALA A N 1
ATOM 1513 C CA . ALA A 1 201 ? 6.441 19.562 1.727 1 96.06 201 ALA A CA 1
ATOM 1514 C C . ALA A 1 201 ? 6.988 19.516 0.302 1 96.06 201 ALA A C 1
ATOM 1516 O O . ALA A 1 201 ? 8.008 20.125 -0 1 96.06 201 ALA A O 1
ATOM 1517 N N . LEU A 1 202 ? 6.34 18.781 -0.538 1 97.38 202 LEU A N 1
ATOM 1518 C CA . LEU A 1 202 ? 6.832 18.672 -1.906 1 97.38 202 LEU A CA 1
ATOM 1519 C C . LEU A 1 202 ? 6.945 20.047 -2.551 1 97.38 202 LEU A C 1
ATOM 1521 O O . LEU A 1 202 ? 5.953 20.781 -2.656 1 97.38 202 LEU A O 1
ATOM 1525 N N . GLY A 1 203 ? 8.164 20.375 -2.939 1 96.56 203 GLY A N 1
ATOM 1526 C CA . GLY A 1 203 ? 8.414 21.641 -3.631 1 96.56 203 GLY A CA 1
ATOM 1527 C C . GLY A 1 203 ? 9.055 22.688 -2.742 1 96.56 203 GLY A C 1
ATOM 1528 O O . GLY A 1 203 ? 9.625 23.656 -3.236 1 96.56 203 GLY A O 1
ATOM 1529 N N . ALA A 1 204 ? 8.914 22.578 -1.434 1 97.5 204 ALA A N 1
ATOM 1530 C CA . ALA A 1 204 ? 9.539 23.516 -0.503 1 97.5 204 ALA A CA 1
ATOM 1531 C C . ALA A 1 204 ? 11.062 23.375 -0.516 1 97.5 204 ALA A C 1
ATOM 1533 O O . ALA A 1 204 ? 11.586 22.281 -0.769 1 97.5 204 ALA A O 1
ATOM 1534 N N . GLU A 1 205 ? 11.719 24.453 -0.248 1 97.56 205 GLU A N 1
ATOM 1535 C CA . GLU A 1 205 ? 13.18 24.484 -0.286 1 97.56 205 GLU A CA 1
ATOM 1536 C C . GLU A 1 205 ? 13.75 25.172 0.952 1 97.56 205 GLU A C 1
ATOM 1538 O O . GLU A 1 205 ? 13.055 25.938 1.618 1 97.56 205 GLU A O 1
ATOM 1543 N N . LEU A 1 206 ? 14.906 24.797 1.297 1 97.94 206 LEU A N 1
ATOM 1544 C CA . LEU A 1 206 ? 15.711 25.469 2.311 1 97.94 206 LEU A CA 1
ATOM 1545 C C . LEU A 1 206 ? 17.094 25.828 1.759 1 97.94 206 LEU A C 1
ATOM 1547 O O . LEU A 1 206 ? 17.859 24.938 1.361 1 97.94 206 LEU A O 1
ATOM 1551 N N . ALA A 1 207 ? 17.328 27.156 1.699 1 94.56 207 ALA A N 1
ATOM 1552 C CA . ALA A 1 207 ? 18.594 27.672 1.18 1 94.56 207 ALA A CA 1
ATOM 1553 C C . ALA A 1 207 ? 18.844 27.156 -0.234 1 94.56 207 ALA A C 1
ATOM 1555 O O . ALA A 1 207 ? 19.969 26.719 -0.547 1 94.56 207 ALA A O 1
ATOM 1556 N N . GLY A 1 208 ? 17.797 27.031 -1.043 1 95.06 208 GLY A N 1
ATOM 1557 C CA . GLY A 1 208 ? 17.922 26.672 -2.449 1 95.06 208 GLY A CA 1
ATOM 1558 C C . GLY A 1 208 ? 17.922 25.188 -2.695 1 95.06 208 GLY A C 1
ATOM 1559 O O . GLY A 1 208 ? 17.938 24.734 -3.846 1 95.06 208 GLY A O 1
ATOM 1560 N N . ARG A 1 209 ? 17.922 24.469 -1.662 1 97.38 209 ARG A N 1
ATOM 1561 C CA . ARG A 1 209 ? 17.906 23.016 -1.789 1 97.38 209 ARG A CA 1
ATOM 1562 C C . ARG A 1 209 ? 16.531 22.453 -1.438 1 97.38 209 ARG A C 1
ATOM 1564 O O . ARG A 1 209 ? 15.906 22.875 -0.459 1 97.38 209 ARG A O 1
ATOM 1571 N N . LYS A 1 210 ? 16.047 21.562 -2.234 1 98.38 210 LYS A N 1
ATOM 1572 C CA . LYS A 1 210 ? 14.719 21 -2.043 1 98.38 210 LYS A CA 1
ATOM 1573 C C . LYS A 1 210 ? 14.664 20.109 -0.799 1 98.38 210 LYS A C 1
ATOM 1575 O O . LYS A 1 210 ? 15.578 19.328 -0.553 1 98.38 210 LYS A O 1
ATOM 1580 N N . LEU A 1 211 ? 13.633 20.297 -0.011 1 98.5 211 LEU A N 1
ATOM 1581 C CA . LEU A 1 211 ? 13.43 19.422 1.132 1 98.5 211 LEU A CA 1
ATOM 1582 C C . LEU A 1 211 ? 13.297 17.969 0.681 1 98.5 211 LEU A C 1
ATOM 1584 O O . LEU A 1 211 ? 12.812 17.688 -0.422 1 98.5 211 LEU A O 1
ATOM 1588 N N . GLY A 1 212 ? 13.695 17 1.518 1 98.56 212 GLY A N 1
ATOM 1589 C CA . GLY A 1 212 ? 13.711 15.586 1.177 1 98.56 212 GLY A CA 1
ATOM 1590 C C . GLY A 1 212 ? 15.047 15.117 0.644 1 98.56 212 GLY A C 1
ATOM 1591 O O . GLY A 1 212 ? 15.273 13.914 0.477 1 98.56 212 GLY A O 1
ATOM 1592 N N . THR A 1 213 ? 16.016 16.078 0.398 1 98.62 213 THR A N 1
ATOM 1593 C CA . THR A 1 213 ? 17.281 15.711 -0.216 1 98.62 213 THR A CA 1
ATOM 1594 C C . THR A 1 213 ? 18.438 15.969 0.742 1 98.62 213 THR A C 1
ATOM 1596 O O . THR A 1 213 ? 19.609 15.875 0.355 1 98.62 213 THR A O 1
ATOM 1599 N N . PHE A 1 214 ? 18.141 16.359 1.982 1 98.56 214 PHE A N 1
ATOM 1600 C CA . PHE A 1 214 ? 19.172 16.688 2.955 1 98.56 214 PHE A CA 1
ATOM 1601 C C . PHE A 1 214 ? 19.672 15.43 3.666 1 98.56 214 PHE A C 1
ATOM 1603 O O . PHE A 1 214 ? 20.875 15.273 3.908 1 98.56 214 PHE A O 1
ATOM 1610 N N . GLY A 1 215 ? 18.734 14.531 4.062 1 98.56 215 GLY A N 1
ATOM 1611 C CA . GLY A 1 215 ? 19.078 13.305 4.762 1 98.56 215 GLY A CA 1
ATOM 1612 C C . GLY A 1 215 ? 19.453 12.172 3.824 1 98.56 215 GLY A C 1
ATOM 1613 O O . GLY A 1 215 ? 19.719 12.398 2.641 1 98.56 215 GLY A O 1
ATOM 1614 N N . VAL A 1 216 ? 19.469 10.945 4.348 1 98.75 216 VAL A N 1
ATOM 1615 C CA . VAL A 1 216 ? 19.859 9.773 3.574 1 98.75 216 VAL A CA 1
ATOM 1616 C C . VAL A 1 216 ? 18.734 9.414 2.592 1 98.75 216 VAL A C 1
ATOM 1618 O O . VAL A 1 216 ? 19 8.852 1.525 1 98.75 216 VAL A O 1
ATOM 1621 N N . ALA A 1 217 ? 17.531 9.766 2.973 1 98.88 217 ALA A N 1
ATOM 1622 C CA . ALA A 1 217 ? 16.375 9.57 2.1 1 98.88 217 ALA A CA 1
ATOM 1623 C C . ALA A 1 217 ? 15.234 10.516 2.473 1 98.88 217 ALA A C 1
ATOM 1625 O O . ALA A 1 217 ? 15.102 10.914 3.633 1 98.88 217 ALA A O 1
ATOM 1626 N N . GLY A 1 218 ? 14.469 10.93 1.524 1 98.88 218 GLY A N 1
ATOM 1627 C CA . GLY A 1 218 ? 13.242 11.68 1.713 1 98.88 218 GLY A CA 1
ATOM 1628 C C . GLY A 1 218 ? 12.016 10.969 1.168 1 98.88 218 GLY A C 1
ATOM 1629 O O . GLY A 1 218 ? 12.094 10.281 0.152 1 98.88 218 GLY A O 1
ATOM 1630 N N . ALA A 1 219 ? 10.906 11.109 1.839 1 98.88 219 ALA A N 1
ATOM 1631 C CA . ALA A 1 219 ? 9.648 10.492 1.425 1 98.88 219 ALA A CA 1
ATOM 1632 C C . ALA A 1 219 ? 8.578 11.555 1.172 1 98.88 219 ALA A C 1
ATOM 1634 O O . ALA A 1 219 ? 8.523 12.57 1.867 1 98.88 219 ALA A O 1
ATOM 1635 N N . PHE A 1 220 ? 7.703 11.281 0.249 1 98.75 220 PHE A N 1
ATOM 1636 C CA . PHE A 1 220 ? 6.633 12.18 -0.166 1 98.75 220 PHE A CA 1
ATOM 1637 C C . PHE A 1 220 ? 5.336 11.406 -0.394 1 98.75 220 PHE A C 1
ATOM 1639 O O . PHE A 1 220 ? 5.355 10.18 -0.552 1 98.75 220 PHE A O 1
ATOM 1646 N N . SER A 1 221 ? 4.246 12.078 -0.348 1 98.06 221 SER A N 1
ATOM 1647 C CA . SER A 1 221 ? 2.926 11.523 -0.612 1 98.06 221 SER A CA 1
ATOM 1648 C C . SER A 1 221 ? 2.262 12.211 -1.8 1 98.06 221 SER A C 1
ATOM 1650 O O . SER A 1 221 ? 2.516 13.391 -2.062 1 98.06 221 SER A O 1
ATOM 1652 N N . THR A 1 222 ? 1.459 11.43 -2.52 1 97.81 222 THR A N 1
ATOM 1653 C CA . THR A 1 222 ? 0.635 11.969 -3.596 1 97.81 222 THR A CA 1
ATOM 1654 C C . THR A 1 222 ? -0.846 11.727 -3.318 1 97.81 222 THR A C 1
ATOM 1656 O O . THR A 1 222 ? -1.639 11.562 -4.246 1 97.81 222 THR A O 1
ATOM 1659 N N . GLN A 1 223 ? -1.148 11.586 -2.037 1 95.25 223 GLN A N 1
ATOM 1660 C CA . GLN A 1 223 ? -2.549 11.562 -1.629 1 95.25 223 GLN A CA 1
ATOM 1661 C C . GLN A 1 223 ? -3.244 12.875 -1.989 1 95.25 223 GLN A C 1
ATOM 1663 O O . GLN A 1 223 ? -2.586 13.891 -2.201 1 95.25 223 GLN A O 1
ATOM 1668 N N . SER A 1 224 ? -4.512 12.898 -2.012 1 93.31 224 SER A N 1
ATOM 1669 C CA . SER A 1 224 ? -5.301 13.945 -2.66 1 93.31 224 SER A CA 1
ATOM 1670 C C . SER A 1 224 ? -5.094 15.297 -1.985 1 93.31 224 SER A C 1
ATOM 1672 O O . SER A 1 224 ? -5.371 16.344 -2.578 1 93.31 224 SER A O 1
ATOM 1674 N N . ASP A 1 225 ? -4.645 15.328 -0.8 1 88.12 225 ASP A N 1
ATOM 1675 C CA . ASP A 1 225 ? -4.441 16.578 -0.074 1 88.12 225 ASP A CA 1
ATOM 1676 C C . ASP A 1 225 ? -3.041 17.141 -0.317 1 88.12 225 ASP A C 1
ATOM 1678 O O . ASP A 1 225 ? -2.662 18.156 0.267 1 88.12 225 ASP A O 1
ATOM 1682 N N . LYS A 1 226 ? -2.293 16.547 -1.229 1 92.25 226 LYS A N 1
ATOM 1683 C CA . LYS A 1 226 ? -0.893 16.906 -1.42 1 92.25 226 LYS A CA 1
ATOM 1684 C C . LYS A 1 226 ? -0.695 17.672 -2.73 1 92.25 226 LYS A C 1
ATOM 1686 O O . LYS A 1 226 ? -1.661 17.938 -3.443 1 92.25 226 LYS A O 1
ATOM 1691 N N . SER A 1 227 ? 0.574 18.047 -2.973 1 93.06 227 SER A N 1
ATOM 1692 C CA . SER A 1 227 ? 0.905 18.891 -4.121 1 93.06 227 SER A CA 1
ATOM 1693 C C . SER A 1 227 ? 0.656 18.156 -5.434 1 93.06 227 SER A C 1
ATOM 1695 O O . SER A 1 227 ? 0.376 18.781 -6.457 1 93.06 227 SER A O 1
ATOM 1697 N N . LEU A 1 228 ? 0.872 16.875 -5.391 1 96.06 228 LEU A N 1
ATOM 1698 C CA . LEU A 1 228 ? 0.458 15.984 -6.469 1 96.06 228 LEU A CA 1
ATOM 1699 C C . LEU A 1 228 ? -0.681 15.078 -6.016 1 96.06 228 LEU A C 1
ATOM 1701 O O . LEU A 1 228 ? -0.737 14.68 -4.848 1 96.06 228 LEU A O 1
ATOM 1705 N N . ASN A 1 229 ? -1.605 14.812 -6.957 1 96.44 229 ASN A N 1
ATOM 1706 C CA . ASN A 1 229 ? -2.82 14.109 -6.551 1 96.44 229 ASN A CA 1
ATOM 1707 C C . ASN A 1 229 ? -3.037 12.844 -7.371 1 96.44 229 ASN A C 1
ATOM 1709 O O . ASN A 1 229 ? -3.348 12.914 -8.562 1 96.44 229 ASN A O 1
ATOM 1713 N N . SER A 1 230 ? -2.932 11.695 -6.762 1 97.25 230 SER A N 1
ATOM 1714 C CA . SER A 1 230 ? -3.275 10.422 -7.387 1 97.25 230 SER A CA 1
ATOM 1715 C C . SER A 1 230 ? -4.227 9.617 -6.512 1 97.25 230 SER A C 1
ATOM 1717 O O . SER A 1 230 ? -4.348 8.398 -6.676 1 97.25 230 SER A O 1
ATOM 1719 N N . GLY A 1 231 ? -4.879 10.281 -5.559 1 96.94 231 GLY A N 1
ATOM 1720 C CA . GLY A 1 231 ? -5.754 9.602 -4.621 1 96.94 231 GLY A CA 1
ATOM 1721 C C . GLY A 1 231 ? -5.004 8.891 -3.508 1 96.94 231 GLY A C 1
ATOM 1722 O O . GLY A 1 231 ? -5.262 9.133 -2.328 1 96.94 231 GLY A O 1
ATOM 1723 N N . GLU A 1 232 ? -4.172 7.977 -3.84 1 98.06 232 GLU A N 1
ATOM 1724 C CA . GLU A 1 232 ? -3.178 7.309 -3.002 1 98.06 232 GLU A CA 1
ATOM 1725 C C . GLU A 1 232 ? -1.842 7.176 -3.729 1 98.06 232 GLU A C 1
ATOM 1727 O O . GLU A 1 232 ? -1.809 6.941 -4.938 1 98.06 232 GLU A O 1
ATOM 1732 N N . GLY A 1 233 ? -0.726 7.277 -2.992 1 98.38 233 GLY A N 1
ATOM 1733 C CA . GLY A 1 233 ? 0.59 7.133 -3.594 1 98.38 233 GLY A CA 1
ATOM 1734 C C . GLY A 1 233 ? 1.685 7.836 -2.811 1 98.38 233 GLY A C 1
ATOM 1735 O O . GLY A 1 233 ? 1.403 8.555 -1.852 1 98.38 233 GLY A O 1
ATOM 1736 N N . GLY A 1 234 ? 2.844 7.602 -3.203 1 98.69 234 GLY A N 1
ATOM 1737 C CA . GLY A 1 234 ? 4.023 8.242 -2.645 1 98.69 234 GLY A CA 1
ATOM 1738 C C . GLY A 1 234 ? 5.297 7.895 -3.393 1 98.69 234 GLY A C 1
ATOM 1739 O O . GLY A 1 234 ? 5.254 7.262 -4.449 1 98.69 234 GLY A O 1
ATOM 1740 N N . PHE A 1 235 ? 6.406 8.391 -2.895 1 98.88 235 PHE A N 1
ATOM 1741 C CA . PHE A 1 235 ? 7.707 8.023 -3.439 1 98.88 235 PHE A CA 1
ATOM 1742 C C . PHE A 1 235 ? 8.82 8.359 -2.457 1 98.88 235 PHE A C 1
ATOM 1744 O O . PHE A 1 235 ? 8.633 9.188 -1.558 1 98.88 235 PHE A O 1
ATOM 1751 N N . LEU A 1 236 ? 9.891 7.719 -2.541 1 98.62 236 LEU A N 1
ATOM 1752 C CA . LEU A 1 236 ? 11.102 8.07 -1.803 1 98.62 236 LEU A CA 1
ATOM 1753 C C . LEU A 1 236 ? 12.219 8.484 -2.754 1 98.62 236 LEU A C 1
ATOM 1755 O O . LEU A 1 236 ? 12.273 8.023 -3.896 1 98.62 236 LEU A O 1
ATOM 1759 N N . VAL A 1 237 ? 13.062 9.383 -2.379 1 98.88 237 VAL A N 1
ATOM 1760 C CA . VAL A 1 237 ? 14.242 9.812 -3.111 1 98.88 237 VAL A CA 1
ATOM 1761 C C . VAL A 1 237 ? 15.492 9.578 -2.264 1 98.88 237 VAL A C 1
ATOM 1763 O O . VAL A 1 237 ? 15.453 9.703 -1.038 1 98.88 237 VAL A O 1
ATOM 1766 N N . THR A 1 238 ? 16.578 9.234 -2.887 1 98.94 238 THR A N 1
ATOM 1767 C CA . THR A 1 238 ? 17.828 8.969 -2.184 1 98.94 238 THR A CA 1
ATOM 1768 C C . THR A 1 238 ? 19.016 8.953 -3.156 1 98.94 238 THR A C 1
ATOM 1770 O O . THR A 1 238 ? 18.828 8.695 -4.348 1 98.94 238 THR A O 1
ATOM 1773 N N . ASP A 1 239 ? 20.172 9.25 -2.633 1 98.69 239 ASP A N 1
ATOM 1774 C CA . ASP A 1 239 ? 21.406 9.094 -3.402 1 98.69 239 ASP A CA 1
ATOM 1775 C C . ASP A 1 239 ? 22.125 7.805 -3.029 1 98.69 239 ASP A C 1
ATOM 1777 O O . ASP A 1 239 ? 23.156 7.473 -3.619 1 98.69 239 ASP A O 1
ATOM 1781 N N . ASP A 1 240 ? 21.594 7.105 -2.035 1 98.69 240 ASP A N 1
ATOM 1782 C CA . ASP A 1 240 ? 22.188 5.848 -1.589 1 98.69 240 ASP A CA 1
ATOM 1783 C C . ASP A 1 240 ? 21.703 4.676 -2.434 1 98.69 240 ASP A C 1
ATOM 1785 O O . ASP A 1 240 ? 20.594 4.18 -2.225 1 98.69 240 ASP A O 1
ATOM 1789 N N . SER A 1 241 ? 22.562 4.121 -3.256 1 98.38 241 SER A N 1
ATOM 1790 C CA . SER A 1 241 ? 22.172 3.096 -4.215 1 98.38 241 SER A CA 1
ATOM 1791 C C . SER A 1 241 ? 21.844 1.776 -3.52 1 98.38 241 SER A C 1
ATOM 1793 O O . SER A 1 241 ? 21 1.016 -3.979 1 98.38 241 SER A O 1
ATOM 1795 N N . ALA A 1 242 ? 22.516 1.511 -2.443 1 98.38 242 ALA A N 1
ATOM 1796 C CA . ALA A 1 242 ? 22.234 0.279 -1.71 1 98.38 242 ALA A CA 1
ATOM 1797 C C . ALA A 1 242 ? 20.875 0.34 -1.03 1 98.38 242 ALA A C 1
ATOM 1799 O O . ALA A 1 242 ? 20.109 -0.628 -1.065 1 98.38 242 ALA A O 1
ATOM 1800 N N . LEU A 1 243 ? 20.594 1.498 -0.381 1 98.75 243 LEU A N 1
ATOM 1801 C CA . LEU A 1 243 ? 19.281 1.724 0.197 1 98.75 243 LEU A CA 1
ATOM 1802 C C . LEU A 1 243 ? 18.188 1.578 -0.862 1 98.75 243 LEU A C 1
ATOM 1804 O O . LEU A 1 243 ? 17.188 0.887 -0.642 1 98.75 243 LEU A O 1
ATOM 1808 N N . PHE A 1 244 ? 18.453 2.176 -2.021 1 98.81 244 PHE A N 1
ATOM 1809 C CA . PHE A 1 244 ? 17.516 2.143 -3.127 1 98.81 244 PHE A CA 1
ATOM 1810 C C . PHE A 1 244 ? 17.266 0.711 -3.586 1 98.81 244 PHE A C 1
ATOM 1812 O O . PHE A 1 244 ? 16.109 0.31 -3.791 1 98.81 244 PHE A O 1
ATOM 1819 N N . ALA A 1 245 ? 18.266 -0.029 -3.721 1 98.69 245 ALA A N 1
ATOM 1820 C CA . ALA A 1 245 ? 18.141 -1.41 -4.18 1 98.69 245 ALA A CA 1
ATOM 1821 C C . ALA A 1 245 ? 17.297 -2.242 -3.215 1 98.69 245 ALA A C 1
ATOM 1823 O O . ALA A 1 245 ? 16.375 -2.947 -3.633 1 98.69 245 ALA A O 1
ATOM 1824 N N . ARG A 1 246 ? 17.594 -2.141 -1.963 1 98.5 246 ARG A N 1
ATOM 1825 C CA . ARG A 1 246 ? 16.844 -2.898 -0.965 1 98.5 246 ARG A CA 1
ATOM 1826 C C . ARG A 1 246 ? 15.383 -2.471 -0.937 1 98.5 246 ARG A C 1
ATOM 1828 O O . ARG A 1 246 ? 14.484 -3.314 -0.896 1 98.5 246 ARG A O 1
ATOM 1835 N N . ALA A 1 247 ? 15.188 -1.144 -0.951 1 98.88 247 ALA A N 1
ATOM 1836 C CA . ALA A 1 247 ? 13.82 -0.62 -0.948 1 98.88 247 ALA A CA 1
ATOM 1837 C C . ALA A 1 247 ? 13.039 -1.122 -2.158 1 98.88 247 ALA A C 1
ATOM 1839 O O . ALA A 1 247 ? 11.852 -1.423 -2.055 1 98.88 247 ALA A O 1
ATOM 1840 N N . THR A 1 248 ? 13.727 -1.198 -3.273 1 98.75 248 THR A N 1
ATOM 1841 C CA . THR A 1 248 ? 13.094 -1.625 -4.52 1 98.75 248 THR A CA 1
ATOM 1842 C C . THR A 1 248 ? 12.664 -3.086 -4.434 1 98.75 248 THR A C 1
ATOM 1844 O O . THR A 1 248 ? 11.547 -3.43 -4.824 1 98.75 248 THR A O 1
ATOM 1847 N N . VAL A 1 249 ? 13.492 -3.922 -3.91 1 98.19 249 VAL A N 1
ATOM 1848 C CA . VAL A 1 249 ? 13.141 -5.328 -3.736 1 98.19 249 VAL A CA 1
ATOM 1849 C C . VAL A 1 249 ? 11.992 -5.461 -2.744 1 98.19 249 VAL A C 1
ATOM 1851 O O . VAL A 1 249 ? 11 -6.141 -3.02 1 98.19 249 VAL A O 1
ATOM 1854 N N . LEU A 1 250 ? 12.07 -4.758 -1.599 1 98.69 250 LEU A N 1
ATOM 1855 C CA . LEU A 1 250 ? 11.031 -4.793 -0.571 1 98.69 250 LEU A CA 1
ATOM 1856 C C . LEU A 1 250 ? 9.695 -4.34 -1.138 1 98.69 250 LEU A C 1
ATOM 1858 O O . LEU A 1 250 ? 8.648 -4.895 -0.787 1 98.69 250 LEU A O 1
ATOM 1862 N N . SER A 1 251 ? 9.75 -3.383 -2.012 1 98.62 251 SER A N 1
ATOM 1863 C CA . SER A 1 251 ? 8.531 -2.842 -2.607 1 98.62 251 SER A CA 1
ATOM 1864 C C . SER A 1 251 ? 7.859 -3.863 -3.52 1 98.62 251 SER A C 1
ATOM 1866 O O . SER A 1 251 ? 6.645 -3.826 -3.713 1 98.62 251 SER A O 1
ATOM 1868 N N . GLY A 1 252 ? 8.695 -4.68 -4.191 1 97.56 252 GLY A N 1
ATOM 1869 C CA . GLY A 1 252 ? 8.047 -5.715 -4.977 1 97.56 252 GLY A CA 1
ATOM 1870 C C . GLY A 1 252 ? 8.773 -6.027 -6.273 1 97.56 252 GLY A C 1
ATOM 1871 O O . GLY A 1 252 ? 8.18 -6.566 -7.207 1 97.56 252 GLY A O 1
ATOM 1872 N N . ALA A 1 253 ? 10.062 -5.684 -6.398 1 95.69 253 ALA A N 1
ATOM 1873 C CA . ALA A 1 253 ? 10.859 -6.078 -7.559 1 95.69 253 ALA A CA 1
ATOM 1874 C C . ALA A 1 253 ? 11.453 -7.469 -7.367 1 95.69 253 ALA A C 1
ATOM 1876 O O . ALA A 1 253 ? 12.633 -7.602 -7.035 1 95.69 253 ALA A O 1
ATOM 1877 N N . TYR A 1 254 ? 10.672 -8.406 -7.648 1 89.81 254 TYR A N 1
ATOM 1878 C CA . TYR A 1 254 ? 11.047 -9.797 -7.449 1 89.81 254 TYR A CA 1
ATOM 1879 C C . TYR A 1 254 ? 11.477 -10.445 -8.758 1 89.81 254 TYR A C 1
ATOM 1881 O O . TYR A 1 254 ? 11.312 -9.852 -9.836 1 89.81 254 TYR A O 1
ATOM 1889 N N . GLU A 1 255 ? 12.203 -11.641 -8.664 1 90.44 255 GLU A N 1
ATOM 1890 C CA . GLU A 1 255 ? 12.523 -12.523 -9.773 1 90.44 255 GLU A CA 1
ATOM 1891 C C . GLU A 1 255 ? 13.367 -11.805 -10.82 1 90.44 255 GLU A C 1
ATOM 1893 O O . GLU A 1 255 ? 13.07 -11.859 -12.016 1 90.44 255 GLU A O 1
ATOM 1898 N N . GLY A 1 256 ? 14.305 -11.023 -10.352 1 88.69 256 GLY A N 1
ATOM 1899 C CA . GLY A 1 256 ? 15.289 -10.398 -11.219 1 88.69 256 GLY A CA 1
ATOM 1900 C C . GLY A 1 256 ? 14.875 -9.016 -11.695 1 88.69 256 GLY A C 1
ATOM 1901 O O . GLY A 1 256 ? 15.641 -8.336 -12.383 1 88.69 256 GLY A O 1
ATOM 1902 N N . ARG A 1 257 ? 13.75 -8.531 -11.266 1 92.5 257 ARG A N 1
ATOM 1903 C CA . ARG A 1 257 ? 13.227 -7.246 -11.711 1 92.5 257 ARG A CA 1
ATOM 1904 C C . ARG A 1 257 ? 14.039 -6.09 -11.148 1 92.5 257 ARG A C 1
ATOM 1906 O O . ARG A 1 257 ? 13.984 -4.973 -11.672 1 92.5 257 ARG A O 1
ATOM 1913 N N . LEU A 1 258 ? 14.805 -6.359 -10.102 1 95.5 258 LEU A N 1
ATOM 1914 C CA . LEU A 1 258 ? 15.68 -5.328 -9.547 1 95.5 258 LEU A CA 1
ATOM 1915 C C . LEU A 1 258 ? 16.594 -4.754 -10.617 1 95.5 258 LEU A C 1
ATOM 1917 O O . LEU A 1 258 ? 16.906 -3.559 -10.602 1 95.5 258 LEU A O 1
ATOM 1921 N N . ARG A 1 259 ? 17 -5.547 -11.539 1 94.25 259 ARG A N 1
ATOM 1922 C CA . ARG A 1 259 ? 17.922 -5.141 -12.586 1 94.25 259 ARG A CA 1
ATOM 1923 C C . ARG A 1 259 ? 17.344 -4.023 -13.438 1 94.25 259 ARG A C 1
ATOM 1925 O O . ARG A 1 259 ? 18.062 -3.152 -13.922 1 94.25 259 ARG A O 1
ATOM 1932 N N . ARG A 1 260 ? 16.047 -4.008 -13.547 1 95.5 260 ARG A N 1
ATOM 1933 C CA . ARG A 1 260 ? 15.367 -2.99 -14.344 1 95.5 260 ARG A CA 1
ATOM 1934 C C . ARG A 1 260 ? 15.617 -1.596 -13.789 1 95.5 260 ARG A C 1
ATOM 1936 O O . ARG A 1 260 ? 15.523 -0.602 -14.508 1 95.5 260 ARG A O 1
ATOM 1943 N N . HIS A 1 261 ? 15.984 -1.497 -12.539 1 97.5 261 HIS A N 1
ATOM 1944 C CA . HIS A 1 261 ? 16.172 -0.226 -11.852 1 97.5 261 HIS A CA 1
ATOM 1945 C C . HIS A 1 261 ? 17.625 0.216 -11.898 1 97.5 261 HIS A C 1
ATOM 1947 O O . HIS A 1 261 ? 17.969 1.296 -11.414 1 97.5 261 HIS A O 1
ATOM 1953 N N . PHE A 1 262 ? 18.438 -0.629 -12.438 1 96.44 262 PHE A N 1
ATOM 1954 C CA . PHE A 1 262 ? 19.859 -0.34 -12.617 1 96.44 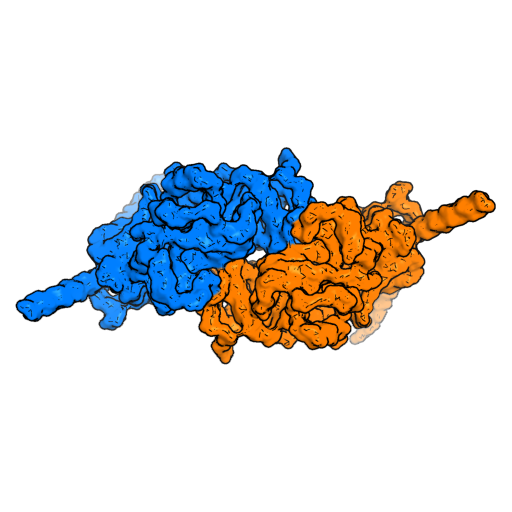262 PHE A CA 1
ATOM 1955 C C . PHE A 1 262 ? 20.297 -0.624 -14.047 1 96.44 262 PHE A C 1
ATOM 1957 O O . PHE A 1 262 ? 21.141 -1.489 -14.281 1 96.44 262 PHE A O 1
ATOM 1964 N N . PRO A 1 263 ? 19.812 0.159 -14.977 1 91.06 263 PRO A N 1
ATOM 1965 C CA . PRO A 1 263 ? 20.062 -0.118 -16.391 1 91.06 263 PRO A CA 1
ATOM 1966 C C . PRO A 1 263 ? 21.547 0.007 -16.766 1 91.06 263 PRO A C 1
ATOM 1968 O O . PRO A 1 263 ? 21.984 -0.599 -17.734 1 91.06 263 PRO A O 1
ATOM 1971 N N . ASP A 1 264 ? 22.328 0.737 -16.062 1 89.38 264 ASP A N 1
ATOM 1972 C CA . ASP A 1 264 ? 23.703 1.041 -16.438 1 89.38 264 ASP A CA 1
ATOM 1973 C C . ASP A 1 264 ? 24.688 0.13 -15.719 1 89.38 264 ASP A C 1
ATOM 1975 O O . ASP A 1 264 ? 25.906 0.306 -15.828 1 89.38 264 ASP A O 1
ATOM 1979 N N . GLY A 1 265 ? 24.203 -0.777 -14.93 1 89.5 265 GLY A N 1
ATOM 1980 C CA . GLY A 1 265 ? 25.125 -1.622 -14.195 1 89.5 265 GLY A CA 1
ATOM 1981 C C . GLY A 1 265 ? 24.422 -2.625 -13.297 1 89.5 265 GLY A C 1
ATOM 1982 O O . GLY A 1 265 ? 23.203 -2.779 -13.352 1 89.5 265 GLY A O 1
ATOM 1983 N N . GLU A 1 266 ? 25.25 -3.293 -12.516 1 93.44 266 GLU A N 1
ATOM 1984 C CA . GLU A 1 266 ? 24.734 -4.277 -11.57 1 93.44 266 GLU A CA 1
ATOM 1985 C C . GLU A 1 266 ? 24.203 -3.605 -10.305 1 93.44 266 GLU A C 1
ATOM 1987 O O . GLU A 1 266 ? 24.797 -2.637 -9.82 1 93.44 266 GLU A O 1
ATOM 1992 N N . PRO A 1 267 ? 23.078 -4.086 -9.852 1 95.38 267 PRO A N 1
ATOM 1993 C CA . PRO A 1 267 ? 22.625 -3.568 -8.555 1 95.38 267 PRO A CA 1
ATOM 1994 C C . PRO A 1 267 ? 23.672 -3.748 -7.457 1 95.38 267 PRO A C 1
ATOM 1996 O O . PRO A 1 267 ? 24.5 -4.668 -7.523 1 95.38 267 PRO A O 1
ATOM 1999 N N . PRO A 1 268 ? 23.672 -2.934 -6.488 1 96.38 268 PRO A N 1
ATOM 2000 C CA . PRO A 1 268 ? 24.688 -2.971 -5.434 1 96.38 268 PRO A CA 1
ATOM 2001 C C . PRO A 1 268 ? 24.359 -3.977 -4.332 1 96.38 268 PRO A C 1
ATOM 2003 O O . PRO A 1 268 ? 24.891 -3.879 -3.221 1 96.38 268 PRO A O 1
ATOM 2006 N N . ILE A 1 269 ? 23.422 -4.852 -4.539 1 93.75 269 ILE A N 1
ATOM 2007 C CA . ILE A 1 269 ? 23.156 -5.949 -3.615 1 93.75 269 ILE A CA 1
ATOM 2008 C C . ILE A 1 269 ? 23.25 -7.281 -4.355 1 93.75 269 ILE A C 1
ATOM 2010 O O . ILE A 1 269 ? 22.969 -7.352 -5.555 1 93.75 269 ILE A O 1
ATOM 2014 N N . ALA A 1 270 ? 23.562 -8.336 -3.67 1 87.38 270 ALA A N 1
ATOM 2015 C CA . ALA A 1 270 ? 23.938 -9.609 -4.277 1 87.38 270 ALA A CA 1
ATOM 2016 C C . ALA A 1 270 ? 22.703 -10.336 -4.824 1 87.38 270 ALA A C 1
ATOM 2018 O O . ALA A 1 270 ? 22.797 -11.047 -5.832 1 87.38 270 ALA A O 1
ATOM 2019 N N . THR A 1 271 ? 21.609 -10.211 -4.102 1 89.75 271 THR A N 1
ATOM 2020 C CA . THR A 1 271 ? 20.422 -10.961 -4.504 1 89.75 271 THR A CA 1
ATOM 2021 C C . THR A 1 271 ? 19.156 -10.297 -3.986 1 89.75 271 THR A C 1
ATOM 2023 O O . THR A 1 271 ? 19.188 -9.555 -3.002 1 89.75 271 THR A O 1
ATOM 2026 N N . ASP A 1 272 ? 18.109 -10.523 -4.691 1 91.94 272 ASP A N 1
ATOM 2027 C CA . ASP A 1 272 ? 16.797 -10.039 -4.238 1 91.94 272 ASP A CA 1
ATOM 2028 C C . ASP A 1 272 ? 16.094 -11.094 -3.393 1 91.94 272 ASP A C 1
ATOM 2030 O O . ASP A 1 272 ? 15.016 -10.836 -2.854 1 91.94 272 ASP A O 1
ATOM 2034 N N . LEU A 1 273 ? 16.734 -12.234 -3.133 1 93.25 273 LEU A N 1
ATOM 2035 C CA . LEU A 1 273 ? 16.094 -13.359 -2.461 1 93.25 273 LEU A CA 1
ATOM 2036 C C . LEU A 1 273 ? 16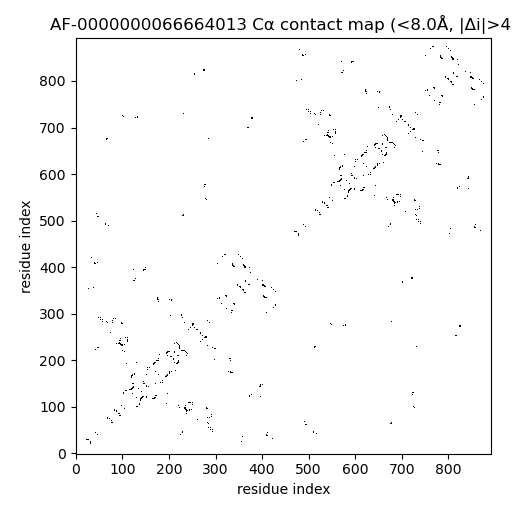.219 -13.227 -0.946 1 93.25 273 LEU A C 1
ATOM 2038 O O . LEU A 1 273 ? 15.523 -13.93 -0.201 1 93.25 273 LEU A O 1
ATOM 2042 N N . ASP A 1 274 ? 17.031 -12.289 -0.46 1 93.81 274 ASP A N 1
ATOM 2043 C CA . ASP A 1 274 ? 17.297 -12.156 0.968 1 93.81 274 ASP A CA 1
ATOM 2044 C C . ASP A 1 274 ? 16.312 -11.195 1.63 1 93.81 274 ASP A C 1
ATOM 2046 O O . ASP A 1 274 ? 16.406 -10.93 2.828 1 93.81 274 ASP A O 1
ATOM 2050 N N . LEU A 1 275 ? 15.352 -10.664 0.833 1 96.06 275 LEU A N 1
ATOM 2051 C CA . LEU A 1 275 ? 14.398 -9.688 1.345 1 96.06 275 LEU A CA 1
ATOM 2052 C C . LEU A 1 275 ? 12.969 -10.117 1.052 1 96.06 275 LEU A C 1
ATOM 2054 O O . LEU A 1 275 ? 12.695 -10.711 0.006 1 96.06 275 LEU A O 1
ATOM 2058 N N . PRO A 1 276 ? 12.062 -9.805 1.978 1 97.06 276 PRO A N 1
ATOM 2059 C CA . PRO A 1 276 ? 10.656 -10.094 1.718 1 97.06 276 PRO A CA 1
ATOM 2060 C C . PRO A 1 276 ? 10.055 -9.195 0.643 1 97.06 276 PRO A C 1
ATOM 2062 O O . PRO A 1 276 ? 10.703 -8.25 0.192 1 97.06 276 PRO A O 1
ATOM 2065 N N . LEU A 1 277 ? 8.883 -9.516 0.229 1 97.44 277 LEU A N 1
ATOM 2066 C CA . LEU A 1 277 ? 8.109 -8.773 -0.759 1 97.44 277 LEU A CA 1
ATOM 2067 C C . LEU A 1 277 ? 6.848 -8.188 -0.135 1 97.44 277 LEU A C 1
ATOM 2069 O O . LEU A 1 277 ? 5.914 -8.922 0.192 1 97.44 277 LEU A O 1
ATOM 2073 N N . LEU A 1 278 ? 6.762 -6.852 -0.15 1 98.5 278 LEU A N 1
ATOM 2074 C CA . LEU A 1 278 ? 5.703 -6.227 0.637 1 98.5 278 LEU A CA 1
ATOM 2075 C C . LEU A 1 278 ? 4.617 -5.656 -0.269 1 98.5 278 LEU A C 1
ATOM 2077 O O . LEU A 1 278 ? 3.559 -5.242 0.21 1 98.5 278 LEU A O 1
ATOM 2081 N N . SER A 1 279 ? 4.855 -5.641 -1.545 1 98.25 279 SER A N 1
ATOM 2082 C CA . SER A 1 279 ? 3.889 -5.203 -2.549 1 98.25 279 SER A CA 1
ATOM 2083 C C . SER A 1 279 ? 3.455 -3.76 -2.307 1 98.25 279 SER A C 1
ATOM 2085 O O . SER A 1 279 ? 2.26 -3.457 -2.301 1 98.25 279 SER A O 1
ATOM 2087 N N . PHE A 1 280 ? 4.402 -2.859 -2.141 1 98.81 280 PHE A N 1
ATOM 2088 C CA . PHE A 1 280 ? 4.172 -1.435 -1.929 1 98.81 280 PHE A CA 1
ATOM 2089 C C . PHE A 1 280 ? 4.336 -0.659 -3.23 1 98.81 280 PHE A C 1
ATOM 2091 O O . PHE A 1 280 ? 4.719 0.513 -3.217 1 98.81 280 PHE A O 1
ATOM 2098 N N . ARG A 1 281 ? 4.062 -1.209 -4.383 1 98.56 281 ARG A N 1
ATOM 2099 C CA . ARG A 1 281 ? 4.332 -0.635 -5.699 1 98.56 281 ARG A CA 1
ATOM 2100 C C . ARG A 1 281 ? 3.229 0.336 -6.105 1 98.56 281 ARG A C 1
ATOM 2102 O O . ARG A 1 281 ? 2.105 0.255 -5.605 1 98.56 281 ARG A O 1
ATOM 2109 N N . MET A 1 282 ? 3.584 1.206 -6.949 1 98.75 282 MET A N 1
ATOM 2110 C CA . MET A 1 282 ? 2.633 2.051 -7.668 1 98.75 282 MET A CA 1
ATOM 2111 C C . MET A 1 282 ? 2.271 1.436 -9.016 1 98.75 282 MET A C 1
ATOM 2113 O O . MET A 1 282 ? 3.107 0.8 -9.656 1 98.75 282 MET A O 1
ATOM 2117 N N . ASP A 1 283 ? 1.03 1.636 -9.477 1 98.38 283 ASP A N 1
ATOM 2118 C CA . ASP A 1 283 ? 0.602 1.142 -10.781 1 98.38 283 ASP A CA 1
ATOM 2119 C C . ASP A 1 283 ? 0.842 2.186 -11.875 1 98.38 283 ASP A C 1
ATOM 2121 O O . ASP A 1 283 ? 1.12 3.348 -11.57 1 98.38 283 ASP A O 1
ATOM 2125 N N . GLU A 1 284 ? 0.629 1.807 -13.117 1 98.44 284 GLU A N 1
ATOM 2126 C CA . GLU A 1 284 ? 0.95 2.621 -14.289 1 98.44 284 GLU A CA 1
ATOM 2127 C C . GLU A 1 284 ? -0.064 3.748 -14.469 1 98.44 284 GLU A C 1
ATOM 2129 O O . GLU A 1 284 ? 0.274 4.816 -14.984 1 98.44 284 GLU A O 1
ATOM 2134 N N . ILE A 1 285 ? -1.276 3.58 -14.047 1 98.44 285 ILE A N 1
ATOM 2135 C CA . ILE A 1 285 ? -2.309 4.598 -14.219 1 98.44 285 ILE A CA 1
ATOM 2136 C C . ILE A 1 285 ? -1.989 5.812 -13.359 1 98.44 285 ILE A C 1
ATOM 2138 O O . ILE A 1 285 ? -1.978 6.945 -13.844 1 98.44 285 ILE A O 1
ATOM 2142 N N . ARG A 1 286 ? -1.692 5.586 -12.109 1 98.38 286 ARG A N 1
ATOM 2143 C CA . ARG A 1 286 ? -1.34 6.668 -11.195 1 98.38 286 ARG A CA 1
ATOM 2144 C C . ARG A 1 286 ? -0.043 7.348 -11.625 1 98.38 286 ARG A C 1
ATOM 2146 O O . ARG A 1 286 ? 0.075 8.57 -11.555 1 98.38 286 ARG A O 1
ATOM 2153 N N . ALA A 1 287 ? 0.9 6.512 -12.07 1 98.81 287 ALA A N 1
ATOM 2154 C CA . ALA A 1 287 ? 2.17 7.078 -12.516 1 98.81 287 ALA A CA 1
ATOM 2155 C C . ALA A 1 287 ? 1.963 8.031 -13.695 1 98.81 287 ALA A C 1
ATOM 2157 O O . ALA A 1 287 ? 2.561 9.109 -13.742 1 98.81 287 ALA A O 1
ATOM 2158 N N . ALA A 1 288 ? 1.125 7.645 -14.641 1 98.75 288 ALA A N 1
ATOM 2159 C CA . ALA A 1 288 ? 0.843 8.492 -15.797 1 98.75 288 ALA A CA 1
ATOM 2160 C C . ALA A 1 288 ? 0.213 9.812 -15.375 1 98.75 288 ALA A C 1
ATOM 2162 O O . ALA A 1 288 ? 0.594 10.875 -15.867 1 98.75 288 ALA A O 1
ATOM 2163 N N . LEU A 1 289 ? -0.744 9.719 -14.484 1 98.56 289 LEU A N 1
ATOM 2164 C CA . LEU A 1 289 ? -1.401 10.898 -13.938 1 98.56 289 LEU A CA 1
ATOM 2165 C C . LEU A 1 289 ? -0.388 11.828 -13.273 1 98.56 289 LEU A C 1
ATOM 2167 O O . LEU A 1 289 ? -0.382 13.031 -13.523 1 98.56 289 LEU A O 1
ATOM 2171 N N . LEU A 1 290 ? 0.515 11.289 -12.516 1 98.69 290 LEU A N 1
ATOM 2172 C CA . LEU A 1 290 ? 1.471 12.055 -11.727 1 98.69 290 LEU A CA 1
ATOM 2173 C C . LEU A 1 290 ? 2.539 12.68 -12.609 1 98.69 290 LEU A C 1
ATOM 2175 O O . LEU A 1 290 ? 3.023 13.781 -12.328 1 98.69 290 LEU A O 1
ATOM 2179 N N . ARG A 1 291 ? 2.936 11.977 -13.68 1 98.62 291 ARG A N 1
ATOM 2180 C CA . ARG A 1 291 ? 3.898 12.547 -14.617 1 98.62 291 ARG A CA 1
ATOM 2181 C C . ARG A 1 291 ? 3.369 13.844 -15.227 1 98.62 291 ARG A C 1
ATOM 2183 O O . ARG A 1 291 ? 4.086 14.844 -15.297 1 98.62 291 ARG A O 1
ATOM 2190 N N . ALA A 1 292 ? 2.137 13.773 -15.633 1 98.5 292 ALA A N 1
ATOM 2191 C CA . ALA A 1 292 ? 1.521 14.961 -16.219 1 98.5 292 ALA A CA 1
ATOM 2192 C C . ALA A 1 292 ? 1.416 16.078 -15.203 1 98.5 292 ALA A C 1
ATOM 2194 O O . ALA A 1 292 ? 1.687 17.25 -15.516 1 98.5 292 ALA A O 1
ATOM 2195 N N . GLU A 1 293 ? 1.027 15.781 -13.977 1 98 293 GLU A N 1
ATOM 2196 C CA . GLU A 1 293 ? 0.905 16.781 -12.906 1 98 293 GLU A CA 1
ATOM 2197 C C . GLU A 1 293 ? 2.262 17.375 -12.555 1 98 293 GLU A C 1
ATOM 2199 O O . GLU A 1 293 ? 2.354 18.562 -12.242 1 98 293 GLU A O 1
ATOM 2204 N N . LEU A 1 294 ? 3.271 16.531 -12.555 1 98.25 294 LEU A N 1
ATOM 2205 C CA . LEU A 1 294 ? 4.609 16.984 -12.188 1 98.25 294 LEU A CA 1
ATOM 2206 C C . LEU A 1 294 ? 5.082 18.094 -13.109 1 98.25 294 LEU A C 1
ATOM 2208 O O . LEU A 1 294 ? 5.754 19.031 -12.664 1 98.25 294 LEU A O 1
ATOM 2212 N N . ALA A 1 295 ? 4.715 18.047 -14.344 1 96.69 295 ALA A N 1
ATOM 2213 C CA . ALA A 1 295 ? 5.09 19.062 -15.32 1 96.69 295 ALA A CA 1
ATOM 2214 C C . ALA A 1 295 ? 4.52 20.422 -14.945 1 96.69 295 ALA A C 1
ATOM 2216 O O . ALA A 1 295 ? 5.09 21.469 -15.281 1 96.69 295 ALA A O 1
ATOM 2217 N N . ARG A 1 296 ? 3.477 20.5 -14.133 1 95.31 296 ARG A N 1
ATOM 2218 C CA . ARG A 1 296 ? 2.799 21.734 -13.781 1 95.31 296 ARG A CA 1
ATOM 2219 C C . ARG A 1 296 ? 2.939 22.031 -12.289 1 95.31 296 ARG A C 1
ATOM 2221 O O . ARG A 1 296 ? 2.305 22.953 -11.773 1 95.31 296 ARG A O 1
ATOM 2228 N N . LEU A 1 297 ? 3.746 21.297 -11.641 1 96.56 297 LEU A N 1
ATOM 2229 C CA . LEU A 1 297 ? 3.973 21.469 -10.211 1 96.56 297 LEU A CA 1
ATOM 2230 C C . LEU A 1 297 ? 4.367 22.906 -9.891 1 96.56 297 LEU A C 1
ATOM 2232 O O . LEU A 1 297 ? 3.9 23.469 -8.898 1 96.56 297 LEU A O 1
ATOM 2236 N N . PRO A 1 298 ? 5.164 23.594 -10.711 1 96.31 298 PRO A N 1
ATOM 2237 C CA . PRO A 1 298 ? 5.547 24.969 -10.398 1 96.31 298 PRO A CA 1
ATOM 2238 C C . PRO A 1 298 ? 4.348 25.922 -10.305 1 96.31 298 PRO A C 1
ATOM 2240 O O . PRO A 1 298 ? 4.352 26.859 -9.508 1 96.31 298 PRO A O 1
ATOM 2243 N N . VAL A 1 299 ? 3.338 25.688 -11.086 1 95.31 299 VAL A N 1
ATOM 2244 C CA . VAL A 1 299 ? 2.135 26.516 -11.062 1 95.31 299 VAL A CA 1
ATOM 2245 C C . VAL A 1 299 ? 1.442 26.375 -9.703 1 95.31 299 VAL A C 1
ATOM 2247 O O . VAL A 1 299 ? 1.034 27.375 -9.109 1 95.31 299 VAL A O 1
ATOM 2250 N N . ARG A 1 300 ? 1.364 25.203 -9.242 1 94.38 300 ARG A N 1
ATOM 2251 C CA . ARG A 1 300 ? 0.719 24.938 -7.965 1 94.38 300 ARG A CA 1
ATOM 2252 C C . ARG A 1 300 ? 1.525 25.516 -6.809 1 94.38 300 ARG A C 1
ATOM 2254 O O . ARG A 1 300 ? 0.958 26.094 -5.875 1 94.38 300 ARG A O 1
ATOM 2261 N N . LEU A 1 301 ? 2.805 25.359 -6.887 1 96.38 301 LEU A N 1
ATOM 2262 C CA . LEU A 1 301 ? 3.682 25.875 -5.836 1 96.38 301 LEU A CA 1
ATOM 2263 C C . LEU A 1 301 ? 3.596 27.391 -5.742 1 96.38 301 LEU A C 1
ATOM 2265 O O . LEU A 1 301 ? 3.588 27.953 -4.645 1 96.38 301 LEU A O 1
ATOM 2269 N N . ALA A 1 302 ? 3.514 28.047 -6.863 1 96.44 302 ALA A N 1
ATOM 2270 C CA . ALA A 1 302 ? 3.383 29.5 -6.887 1 96.44 302 ALA A CA 1
ATOM 2271 C C . ALA A 1 302 ? 2.074 29.938 -6.242 1 96.44 302 ALA A C 1
ATOM 2273 O O . ALA A 1 302 ? 2.025 30.969 -5.566 1 96.44 302 ALA A O 1
ATOM 2274 N N . ALA A 1 303 ? 1.047 29.203 -6.488 1 95.75 303 ALA A N 1
ATOM 2275 C CA . ALA A 1 303 ? -0.253 29.516 -5.898 1 95.75 303 ALA A CA 1
ATOM 2276 C C . ALA A 1 303 ? -0.212 29.375 -4.379 1 95.75 303 ALA A C 1
ATOM 2278 O O . ALA A 1 303 ? -0.744 30.219 -3.654 1 95.75 303 ALA A O 1
ATOM 2279 N N . PHE A 1 304 ? 0.425 28.312 -3.859 1 95.88 304 PHE A N 1
ATOM 2280 C CA . PHE A 1 304 ? 0.607 28.125 -2.424 1 95.88 304 PHE A CA 1
ATOM 2281 C C . PHE A 1 304 ? 1.311 29.344 -1.813 1 95.88 304 PHE A C 1
ATOM 2283 O O . PHE A 1 304 ? 0.842 29.906 -0.823 1 95.88 304 PHE A O 1
ATOM 2290 N N . ARG A 1 305 ? 2.336 29.719 -2.441 1 96.06 305 ARG A N 1
ATOM 2291 C CA . ARG A 1 305 ? 3.166 30.812 -1.932 1 96.06 305 ARG A CA 1
ATOM 2292 C C . ARG A 1 305 ? 2.408 32.125 -1.948 1 96.06 305 ARG A C 1
ATOM 2294 O O . ARG A 1 305 ? 2.434 32.875 -0.969 1 96.06 305 ARG A O 1
ATOM 2301 N N . ARG A 1 306 ? 1.775 32.375 -3.018 1 96.88 306 ARG A N 1
ATOM 2302 C CA . ARG A 1 306 ? 1.001 33.594 -3.156 1 96.88 306 ARG A CA 1
ATOM 2303 C C . ARG A 1 306 ? -0.058 33.688 -2.064 1 96.88 306 ARG A C 1
ATOM 2305 O O . ARG A 1 306 ? -0.185 34.719 -1.412 1 96.88 306 ARG A O 1
ATOM 2312 N N . ASN A 1 307 ? -0.849 32.656 -1.912 1 97.25 307 ASN A N 1
ATOM 2313 C CA . ASN A 1 307 ? -1.91 32.656 -0.911 1 97.25 307 ASN A CA 1
ATOM 2314 C C . ASN A 1 307 ? -1.354 32.844 0.498 1 97.25 307 ASN A C 1
ATOM 2316 O O . ASN A 1 307 ? -1.853 33.656 1.261 1 97.25 307 ASN A O 1
ATOM 2320 N N . TYR A 1 308 ? -0.298 32.125 0.833 1 97.81 308 TYR A N 1
ATOM 2321 C CA . TYR A 1 308 ? 0.287 32.156 2.168 1 97.81 308 TYR A CA 1
ATOM 2322 C C . TYR A 1 308 ? 0.874 33.531 2.451 1 97.81 308 TYR A C 1
ATOM 2324 O O . TYR A 1 308 ? 0.631 34.125 3.512 1 97.81 308 TYR A O 1
ATOM 2332 N N . ASP A 1 309 ? 1.609 34.062 1.512 1 97.88 309 ASP A N 1
ATOM 2333 C CA . ASP A 1 309 ? 2.266 35.344 1.688 1 97.88 309 ASP A CA 1
ATOM 2334 C C . ASP A 1 309 ? 1.241 36.469 1.856 1 97.88 309 ASP A C 1
ATOM 2336 O O . ASP A 1 309 ? 1.427 37.375 2.676 1 97.88 309 ASP A O 1
ATOM 2340 N N . HIS A 1 310 ? 0.211 36.375 1.085 1 98 310 HIS A N 1
ATOM 2341 C CA . HIS A 1 310 ? -0.855 37.375 1.191 1 98 310 HIS A CA 1
ATOM 2342 C C . HIS A 1 310 ? -1.49 37.344 2.578 1 98 310 HIS A C 1
ATOM 2344 O O . HIS A 1 310 ? -1.611 38.406 3.225 1 98 310 HIS A O 1
ATOM 2350 N N . VAL A 1 311 ? -1.854 36.219 3.033 1 98.44 311 VAL A N 1
ATOM 2351 C CA . VAL A 1 311 ? -2.541 36.062 4.312 1 98.44 311 VAL A CA 1
ATOM 2352 C C . VAL A 1 311 ? -1.598 36.438 5.453 1 98.44 311 VAL A C 1
ATOM 2354 O O . VAL A 1 311 ? -1.977 37.188 6.359 1 98.44 311 VAL A O 1
ATOM 2357 N N . ALA A 1 312 ? -0.365 35.938 5.434 1 98.06 312 ALA A N 1
ATOM 2358 C CA . ALA A 1 312 ? 0.618 36.219 6.484 1 98.06 312 ALA A CA 1
ATOM 2359 C C . ALA A 1 312 ? 0.909 37.688 6.598 1 98.06 312 ALA A C 1
ATOM 2361 O O . ALA A 1 312 ? 0.984 38.25 7.707 1 98.06 312 ALA A O 1
ATOM 2362 N N . ALA A 1 313 ? 1.062 38.344 5.488 1 97.62 313 ALA A N 1
ATOM 2363 C CA . ALA A 1 313 ? 1.344 39.781 5.484 1 97.62 313 ALA A CA 1
ATOM 2364 C C . ALA A 1 313 ? 0.159 40.562 6.027 1 97.62 313 ALA A C 1
ATOM 2366 O O . ALA A 1 313 ? 0.338 41.5 6.816 1 97.62 313 ALA A O 1
ATOM 2367 N N . ALA A 1 314 ? -1.037 40.188 5.602 1 98.19 314 ALA A N 1
ATOM 2368 C CA . ALA A 1 314 ? -2.248 40.906 5.977 1 98.19 314 ALA A CA 1
ATOM 2369 C C . ALA A 1 314 ? -2.543 40.75 7.465 1 98.19 314 ALA A C 1
ATOM 2371 O O . ALA A 1 314 ? -3.215 41.594 8.07 1 98.19 314 ALA A O 1
ATOM 2372 N N . LEU A 1 315 ? -2.006 39.719 8.086 1 98.19 315 LEU A N 1
ATOM 2373 C CA . LEU A 1 315 ? -2.35 39.438 9.469 1 98.19 315 LEU A CA 1
ATOM 2374 C C . LEU A 1 315 ? -1.159 39.688 10.391 1 98.19 315 LEU A C 1
ATOM 2376 O O . LEU A 1 315 ? -1.229 39.438 11.594 1 98.19 315 LEU A O 1
ATOM 2380 N N . ALA A 1 316 ? -0.085 40.188 9.859 1 96.94 316 ALA A N 1
ATOM 2381 C CA . ALA A 1 316 ? 1.169 40.375 10.586 1 96.94 316 ALA A CA 1
ATOM 2382 C C . ALA A 1 316 ? 0.997 41.344 11.75 1 96.94 316 ALA A C 1
ATOM 2384 O O . ALA A 1 316 ? 1.703 41.25 12.758 1 96.94 316 ALA A O 1
ATOM 2385 N N . ASP A 1 317 ? 0.012 42.219 11.688 1 96.38 317 ASP A N 1
ATOM 2386 C CA . ASP A 1 317 ? -0.131 43.281 12.688 1 96.38 317 ASP A CA 1
ATOM 2387 C C . ASP A 1 317 ? -1.276 42.969 13.648 1 96.38 317 ASP A C 1
ATOM 2389 O O . ASP A 1 317 ? -1.637 43.812 14.477 1 96.38 317 ASP A O 1
ATOM 2393 N N . VAL A 1 318 ? -1.855 41.844 13.461 1 95.75 318 VAL A N 1
ATOM 2394 C CA . VAL A 1 318 ? -2.994 41.5 14.312 1 95.75 318 VAL A CA 1
ATOM 2395 C C . VAL A 1 318 ? -2.506 41.156 15.711 1 95.75 318 VAL A C 1
ATOM 2397 O O . VAL A 1 318 ? -1.735 40.219 15.883 1 95.75 318 VAL A O 1
ATOM 2400 N N . ASP A 1 319 ? -3.037 41.906 16.625 1 91.75 319 ASP A N 1
ATOM 2401 C CA . ASP A 1 319 ? -2.729 41.625 18.016 1 91.75 319 ASP A CA 1
ATOM 2402 C C . ASP A 1 319 ? -3.439 40.344 18.484 1 91.75 319 ASP A C 1
ATOM 2404 O O . ASP A 1 319 ? -4.516 40 17.984 1 91.75 319 ASP A O 1
ATOM 2408 N N . GLY A 1 320 ? -2.773 39.562 19.281 1 91.31 320 GLY A N 1
ATOM 2409 C CA . GLY A 1 320 ? -3.436 38.406 19.875 1 91.31 320 GLY A CA 1
ATOM 2410 C C . GLY A 1 320 ? -3.086 37.094 19.203 1 91.31 320 GLY A C 1
ATOM 2411 O O . GLY A 1 320 ? -3.479 36.031 19.672 1 91.31 320 GLY A O 1
ATOM 2412 N N . ILE A 1 321 ? -2.461 37.25 17.984 1 95.88 321 ILE A N 1
ATOM 2413 C CA . ILE A 1 321 ? -2.016 36 17.391 1 95.88 321 ILE A CA 1
ATOM 2414 C C . ILE A 1 321 ? -0.511 36.062 17.141 1 95.88 321 ILE A C 1
ATOM 2416 O O . ILE A 1 321 ? 0.064 37.125 17.016 1 95.88 321 ILE A O 1
ATOM 2420 N N . ARG A 1 322 ? 0.16 34.938 17.188 1 97.31 322 ARG A N 1
ATOM 2421 C CA . ARG A 1 322 ? 1.566 34.75 16.844 1 97.31 322 ARG A CA 1
ATOM 2422 C C . ARG A 1 322 ? 1.725 33.781 15.688 1 97.31 322 ARG A C 1
ATOM 2424 O O . ARG A 1 322 ? 1.652 32.562 15.883 1 97.31 322 ARG A O 1
ATOM 2431 N N . ILE A 1 323 ? 2.006 34.281 14.531 1 98.12 323 ILE A N 1
ATOM 2432 C CA . ILE A 1 323 ? 2.094 33.469 13.32 1 98.12 323 ILE A CA 1
ATOM 2433 C C . ILE A 1 323 ? 3.34 32.594 13.375 1 98.12 323 ILE A C 1
ATOM 2435 O O . ILE A 1 323 ? 4.414 33.062 13.781 1 98.12 323 ILE A O 1
ATOM 2439 N N . ARG A 1 324 ? 3.225 31.297 13.055 1 97.88 324 ARG A N 1
ATOM 2440 C CA . ARG A 1 324 ? 4.344 30.359 12.969 1 97.88 324 ARG A CA 1
ATOM 2441 C C . ARG A 1 324 ? 5.434 30.906 12.047 1 97.88 324 ARG A C 1
ATOM 2443 O O . ARG A 1 324 ? 5.137 31.406 10.953 1 97.88 324 ARG A O 1
ATOM 2450 N N . GLN A 1 325 ? 6.664 30.797 12.469 1 97.38 325 GLN A N 1
ATOM 2451 C CA . GLN A 1 325 ? 7.777 31.328 11.688 1 97.38 325 GLN A CA 1
ATOM 2452 C C . GLN A 1 325 ? 8.602 30.188 11.078 1 97.38 325 GLN A C 1
ATOM 2454 O O . GLN A 1 325 ? 8.82 29.156 11.711 1 97.38 325 GLN A O 1
ATOM 2459 N N . PRO A 1 326 ? 9.023 30.328 9.805 1 97.25 326 PRO A N 1
ATOM 2460 C CA . PRO A 1 326 ? 9.945 29.375 9.203 1 97.25 326 PRO A CA 1
ATOM 2461 C C . PRO A 1 326 ? 11.367 29.484 9.766 1 97.25 326 PRO A C 1
ATOM 2463 O O . PRO A 1 326 ? 11.711 30.5 10.375 1 97.25 326 PRO A O 1
ATOM 2466 N N . VAL A 1 327 ? 12.18 28.469 9.57 1 97.12 327 VAL A N 1
ATOM 2467 C CA . VAL A 1 327 ? 13.539 28.406 10.094 1 97.12 327 VAL A CA 1
ATOM 2468 C C . VAL A 1 327 ? 14.438 29.359 9.305 1 97.12 327 VAL A C 1
ATOM 2470 O O . VAL A 1 327 ? 15.492 29.781 9.789 1 97.12 327 VAL A O 1
ATOM 2473 N N . ALA A 1 328 ? 14.023 29.672 8.117 1 97.25 328 ALA A N 1
ATOM 2474 C CA . ALA A 1 328 ? 14.672 30.641 7.23 1 97.25 328 ALA A CA 1
ATOM 2475 C C . ALA A 1 328 ? 13.664 31.297 6.293 1 97.25 328 ALA A C 1
ATOM 2477 O O . ALA A 1 328 ? 12.57 30.766 6.078 1 97.25 328 ALA A O 1
ATOM 2478 N N . PRO A 1 329 ? 14.016 32.438 5.797 1 94.5 329 PRO A N 1
ATOM 2479 C CA . PRO A 1 329 ? 13.078 33.094 4.875 1 94.5 329 PRO A CA 1
ATOM 2480 C C . PRO A 1 329 ? 12.688 32.219 3.699 1 94.5 329 PRO A C 1
ATOM 2482 O O . PRO A 1 329 ? 13.562 31.656 3.016 1 94.5 329 PRO A O 1
ATOM 2485 N N . GLY A 1 330 ? 11.43 32 3.582 1 94.62 330 GLY A N 1
ATOM 2486 C CA . GLY A 1 330 ? 10.922 31.297 2.42 1 94.62 330 GLY A CA 1
ATOM 2487 C C . GLY A 1 330 ? 10.945 29.797 2.578 1 94.62 330 GLY A C 1
ATOM 2488 O O . GLY A 1 330 ? 10.516 29.062 1.686 1 94.62 330 GLY A O 1
ATOM 2489 N N . ALA A 1 331 ? 11.344 29.266 3.688 1 97.5 331 ALA A N 1
ATOM 2490 C CA . ALA A 1 331 ? 11.523 27.828 3.871 1 97.5 331 ALA A CA 1
ATOM 2491 C C . ALA A 1 331 ? 10.211 27.156 4.277 1 97.5 331 ALA A C 1
ATOM 2493 O O . ALA A 1 331 ? 10.156 26.453 5.285 1 97.5 331 ALA A O 1
ATOM 2494 N N . TYR A 1 332 ? 9.195 27.328 3.439 1 97.62 332 TYR A N 1
ATOM 2495 C CA . TYR A 1 332 ? 7.879 26.75 3.639 1 97.62 332 TYR A CA 1
ATOM 2496 C C . TYR A 1 332 ? 7.16 26.562 2.309 1 97.62 332 TYR A C 1
ATOM 2498 O O . TYR A 1 332 ? 7.516 27.188 1.309 1 97.62 332 TYR A O 1
ATOM 2506 N N . LEU A 1 333 ? 6.207 25.656 2.264 1 97.19 333 LEU A N 1
ATOM 2507 C CA . LEU A 1 333 ? 5.359 25.406 1.1 1 97.19 333 LEU A CA 1
ATOM 2508 C C . LEU A 1 333 ? 4.207 26.406 1.045 1 97.19 333 LEU A C 1
ATOM 2510 O O . LEU A 1 333 ? 3.9 26.953 -0.02 1 97.19 333 LEU A O 1
ATOM 2514 N N . GLY A 1 334 ? 3.529 26.641 2.258 1 95.94 334 GLY A N 1
ATOM 2515 C CA . GLY A 1 334 ? 2.426 27.578 2.344 1 95.94 334 GLY A CA 1
ATOM 2516 C C . GLY A 1 334 ? 1.065 26.922 2.254 1 95.94 334 GLY A C 1
ATOM 2517 O O . GLY A 1 334 ? 0.066 27.578 1.95 1 95.94 334 GLY A O 1
ATOM 2518 N N . GLU A 1 335 ? 0.983 25.625 2.541 1 94.38 335 GLU A N 1
ATOM 2519 C CA . GLU A 1 335 ? -0.272 24.891 2.393 1 94.38 335 GLU A CA 1
ATOM 2520 C C . GLU A 1 335 ? -1.142 25.031 3.639 1 94.38 335 GLU A C 1
ATOM 2522 O O . GLU A 1 335 ? -2.299 24.609 3.643 1 94.38 335 GLU A O 1
ATOM 2527 N N . ALA A 1 336 ? -0.624 25.594 4.688 1 95.31 336 ALA A N 1
ATOM 2528 C CA . ALA A 1 336 ? -1.363 25.797 5.934 1 95.31 336 ALA A CA 1
ATOM 2529 C C . ALA A 1 336 ? -0.921 27.078 6.633 1 95.31 336 ALA A C 1
ATOM 2531 O O . ALA A 1 336 ? 0.256 27.438 6.594 1 95.31 336 ALA A O 1
ATOM 2532 N N . PHE A 1 337 ? -1.892 27.734 7.203 1 97.25 337 PHE A N 1
ATOM 2533 C CA . PHE A 1 337 ? -1.629 28.906 8.031 1 97.25 337 PHE A CA 1
ATOM 2534 C C . PHE A 1 337 ? -1.842 28.578 9.508 1 97.25 337 PHE A C 1
ATOM 2536 O O . PHE A 1 337 ? -2.975 28.375 9.945 1 97.25 337 PHE A O 1
ATOM 2543 N N . ILE A 1 338 ? -0.756 28.531 10.242 1 97.94 338 ILE A N 1
ATOM 2544 C CA . ILE A 1 338 ? -0.807 28.172 11.656 1 97.94 338 ILE A CA 1
ATOM 2545 C C . ILE A 1 338 ? -0.381 29.375 12.508 1 97.94 338 ILE A C 1
ATOM 2547 O O . ILE A 1 338 ? 0.621 30.031 12.211 1 97.94 338 ILE A O 1
ATOM 2551 N N . PHE A 1 339 ? -1.127 29.672 13.508 1 98.19 339 PHE A N 1
ATOM 2552 C CA . PHE A 1 339 ? -0.749 30.703 14.484 1 98.19 339 PHE A CA 1
ATOM 2553 C C . PHE A 1 339 ? -1.16 30.281 15.891 1 98.19 339 PHE A C 1
ATOM 2555 O O . PHE A 1 339 ? -2.039 29.438 16.062 1 98.19 339 PHE A O 1
ATOM 2562 N N . ARG A 1 340 ? -0.497 30.828 16.859 1 97.5 340 ARG A N 1
ATOM 2563 C CA . ARG A 1 340 ? -0.819 30.609 18.266 1 97.5 340 ARG A CA 1
ATOM 2564 C C . ARG A 1 340 ? -1.678 31.734 18.812 1 97.5 340 ARG A C 1
ATOM 2566 O O . ARG A 1 340 ? -1.546 32.875 18.391 1 97.5 340 ARG A O 1
ATOM 2573 N N . VAL A 1 341 ? -2.49 31.406 19.703 1 96.12 341 VAL A N 1
ATOM 2574 C CA . VAL A 1 341 ? -3.303 32.344 20.469 1 96.12 341 VAL A CA 1
ATOM 2575 C C . VAL A 1 341 ? -2.83 32.375 21.922 1 96.12 341 VAL A C 1
ATOM 2577 O O . VAL A 1 341 ? -3.318 31.625 22.75 1 96.12 341 VAL A O 1
ATOM 2580 N N . PRO A 1 342 ? -2.078 33.312 22.312 1 88.94 342 PRO A N 1
ATOM 2581 C CA . PRO A 1 342 ? -1.41 33.344 23.609 1 88.94 342 PRO A CA 1
ATOM 2582 C C . PRO A 1 342 ? -2.393 33.438 24.781 1 88.94 342 PRO A C 1
ATOM 2584 O O . PRO A 1 342 ? -2.051 33.062 25.906 1 88.94 342 PRO A O 1
ATOM 2587 N N . SER A 1 343 ? -3.592 33.875 24.562 1 85.31 343 SER A N 1
ATOM 2588 C CA . SER A 1 343 ? -4.574 34.062 25.625 1 85.31 343 SER A CA 1
ATOM 2589 C C . SER A 1 343 ? -5.031 32.719 26.188 1 85.31 343 SER A C 1
ATOM 2591 O O . SER A 1 343 ? -5.668 32.656 27.234 1 85.31 343 SER A O 1
ATOM 2593 N N . GLY A 1 344 ? -4.707 31.609 25.469 1 89.75 344 GLY A N 1
ATOM 2594 C CA . GLY A 1 344 ? -5.152 30.297 25.891 1 89.75 344 GLY A CA 1
ATOM 2595 C C . GLY A 1 344 ? -6.516 29.922 25.344 1 89.75 344 GLY A C 1
ATOM 2596 O O . GLY A 1 344 ? -7.074 28.875 25.688 1 89.75 344 GLY A O 1
ATOM 2597 N N . ARG A 1 345 ? -7.051 30.672 24.453 1 94 345 ARG A N 1
ATOM 2598 C CA . ARG A 1 345 ? -8.391 30.438 23.922 1 94 345 ARG A CA 1
ATOM 2599 C C . ARG A 1 345 ? -8.328 29.969 22.469 1 94 345 ARG A C 1
ATOM 2601 O O . ARG A 1 345 ? -9.18 30.328 21.656 1 94 345 ARG A O 1
ATOM 2608 N N . ALA A 1 346 ? -7.309 29.266 22.141 1 95.88 346 ALA A N 1
ATOM 2609 C CA . ALA A 1 346 ? -7.121 28.812 20.781 1 95.88 346 ALA A CA 1
ATOM 2610 C C . ALA A 1 346 ? -8.305 27.953 20.312 1 95.88 346 ALA A C 1
ATOM 2612 O O . ALA A 1 346 ? -8.727 28.047 19.156 1 95.88 346 ALA A O 1
ATOM 2613 N N . GLN A 1 347 ? -8.828 27.125 21.172 1 94.88 347 GLN A N 1
ATOM 2614 C CA . GLN A 1 347 ? -9.969 26.281 20.828 1 94.88 347 GLN A CA 1
ATOM 2615 C C . GLN A 1 347 ? -11.188 27.141 20.484 1 94.88 347 GLN A C 1
ATOM 2617 O O . GLN A 1 347 ? -11.875 26.891 19.5 1 94.88 347 GLN A O 1
ATOM 2622 N N . TRP A 1 348 ? -11.484 28.062 21.344 1 95.12 348 TRP A N 1
ATOM 2623 C CA . TRP A 1 348 ? -12.578 28.984 21.078 1 95.12 348 TRP A CA 1
ATOM 2624 C C . TRP A 1 348 ? -12.352 29.734 19.766 1 95.12 348 TRP A C 1
ATOM 2626 O O . TRP A 1 348 ? -13.281 29.906 18.984 1 95.12 348 TRP A O 1
ATOM 2636 N N . PHE A 1 349 ? -11.125 30.25 19.594 1 96.69 349 PHE A N 1
ATOM 2637 C CA . PHE A 1 349 ? -10.766 31 18.391 1 96.69 349 PHE A CA 1
ATOM 2638 C C . PHE A 1 349 ? -11.086 30.188 17.141 1 96.69 349 PHE A C 1
ATOM 2640 O O . PHE A 1 349 ? -11.703 30.688 16.203 1 96.69 349 PHE A O 1
ATOM 2647 N N . ALA A 1 350 ? -10.617 28.906 17.094 1 96.69 350 ALA A N 1
ATOM 2648 C CA . ALA A 1 350 ? -10.867 28.016 15.953 1 96.69 350 ALA A CA 1
ATOM 2649 C C . ALA A 1 350 ? -12.359 27.828 15.719 1 96.69 350 ALA A C 1
ATOM 2651 O O . ALA A 1 350 ? -12.836 27.859 14.586 1 96.69 350 ALA A O 1
ATOM 2652 N N . ARG A 1 351 ? -13.094 27.594 16.781 1 95.69 351 ARG A N 1
ATOM 2653 C CA . ARG A 1 351 ? -14.539 27.422 16.672 1 95.69 351 ARG A CA 1
ATOM 2654 C C . ARG A 1 351 ? -15.203 28.672 16.109 1 95.69 351 ARG A C 1
ATOM 2656 O O . ARG A 1 351 ? -16.109 28.578 15.273 1 95.69 351 ARG A O 1
ATOM 2663 N N . ALA A 1 352 ? -14.797 29.812 16.578 1 96.88 352 ALA A N 1
ATOM 2664 C CA . ALA A 1 352 ? -15.336 31.078 16.094 1 96.88 352 ALA A CA 1
ATOM 2665 C C . ALA A 1 352 ? -15.078 31.234 14.594 1 96.88 352 ALA A C 1
ATOM 2667 O O . ALA A 1 352 ? -15.945 31.703 13.859 1 96.88 352 ALA A O 1
ATOM 2668 N N . LEU A 1 353 ? -13.898 30.906 14.18 1 97.44 353 LEU A N 1
ATOM 2669 C CA . LEU A 1 353 ? -13.562 30.984 12.758 1 97.44 353 LEU A CA 1
ATOM 2670 C C . LEU A 1 353 ? -14.484 30.078 11.938 1 97.44 353 LEU A C 1
ATOM 2672 O O . LEU A 1 353 ? -14.938 30.453 10.859 1 97.44 353 LEU A O 1
ATOM 2676 N N . CYS A 1 354 ? -14.703 28.906 12.461 1 96.38 354 CYS A N 1
ATOM 2677 C CA . CYS A 1 354 ? -15.586 27.984 11.758 1 96.38 354 CYS A CA 1
ATOM 2678 C C . CYS A 1 354 ? -16.984 28.578 11.586 1 96.38 354 CYS A C 1
ATOM 2680 O O . CYS A 1 354 ? -17.594 28.438 10.523 1 96.38 354 CYS A O 1
ATOM 2682 N N . HIS A 1 355 ? -17.453 29.234 12.578 1 97.31 355 HIS A N 1
ATOM 2683 C CA . HIS A 1 355 ? -18.766 29.875 12.492 1 97.31 355 HIS A CA 1
ATOM 2684 C C . HIS A 1 355 ? -18.734 31.031 11.508 1 97.31 355 HIS A C 1
ATOM 2686 O O . HIS A 1 355 ? -19.781 31.406 10.953 1 97.31 355 HIS A O 1
ATOM 2692 N N . GLU A 1 356 ? -17.562 31.641 11.289 1 97.69 356 GLU A N 1
ATOM 2693 C CA . GLU A 1 356 ? -17.422 32.688 10.297 1 97.69 356 GLU A CA 1
ATOM 2694 C C . GLU A 1 356 ? -17.312 32.125 8.891 1 97.69 356 GLU A C 1
ATOM 2696 O O . GLU A 1 356 ? -17.219 32.875 7.91 1 97.69 356 GLU A O 1
ATOM 2701 N N . GLY A 1 357 ? -17.25 30.75 8.789 1 96.38 357 GLY A N 1
ATOM 2702 C CA . GLY A 1 357 ? -17.234 30.094 7.488 1 96.38 357 GLY A CA 1
ATOM 2703 C C . GLY A 1 357 ? -15.836 29.656 7.066 1 96.38 357 GLY A C 1
ATOM 2704 O O . GLY A 1 357 ? -15.633 29.25 5.922 1 96.38 357 GLY A O 1
ATOM 2705 N N . ILE A 1 358 ? -14.836 29.797 7.941 1 97.19 358 ILE A N 1
ATOM 2706 C CA . ILE A 1 358 ? -13.469 29.391 7.668 1 97.19 358 ILE A CA 1
ATOM 2707 C C . ILE A 1 358 ? -13.172 28.062 8.367 1 97.19 358 ILE A C 1
ATOM 2709 O O . ILE A 1 358 ? -13.297 27.953 9.594 1 97.19 358 ILE A O 1
ATOM 2713 N N . GLU A 1 359 ? -12.773 27.078 7.602 1 93.88 359 GLU A N 1
ATOM 2714 C CA . GLU A 1 359 ? -12.383 25.828 8.25 1 93.88 359 GLU A CA 1
ATOM 2715 C C . GLU A 1 359 ? -11.078 26 9.031 1 93.88 359 GLU A C 1
ATOM 2717 O O . GLU A 1 359 ? -10.062 26.406 8.469 1 93.88 359 GLU A O 1
ATOM 2722 N N . ALA A 1 360 ? -11.18 25.812 10.297 1 95.12 360 ALA A N 1
ATOM 2723 C CA . ALA A 1 360 ? -10.047 25.938 11.203 1 95.12 360 ALA A CA 1
ATOM 2724 C C . ALA A 1 360 ? -10.102 24.891 12.305 1 95.12 360 ALA A C 1
ATOM 2726 O O . ALA A 1 360 ? -11.18 24.406 12.664 1 95.12 360 ALA A O 1
ATOM 2727 N N . ARG A 1 361 ? -8.883 24.547 12.719 1 94.62 361 ARG A N 1
ATOM 2728 C CA . ARG A 1 361 ? -8.805 23.562 13.781 1 94.62 361 ARG A CA 1
ATOM 2729 C C . ARG A 1 361 ? -7.785 23.969 14.844 1 94.62 361 ARG A C 1
ATOM 2731 O O . ARG A 1 361 ? -6.727 24.516 14.516 1 94.62 361 ARG A O 1
ATOM 2738 N N . ASN A 1 362 ? -8.219 23.766 16.094 1 96 362 ASN A N 1
ATOM 2739 C CA . ASN A 1 362 ? -7.211 23.781 17.141 1 96 362 ASN A CA 1
ATOM 2740 C C . ASN A 1 362 ? -6.426 22.484 17.188 1 96 362 ASN A C 1
ATOM 2742 O O . ASN A 1 362 ? -7.008 21.406 17.375 1 96 362 ASN A O 1
ATOM 2746 N N . LEU A 1 363 ? -5.117 22.516 17.047 1 94.44 363 LEU A N 1
ATOM 2747 C CA . LEU A 1 363 ? -4.281 21.328 16.938 1 94.44 363 LEU A CA 1
ATOM 2748 C C . LEU A 1 363 ? -4.266 20.531 18.234 1 94.44 363 LEU A C 1
ATOM 2750 O O . LEU A 1 363 ? -4.027 19.328 18.234 1 94.44 363 LEU A O 1
ATOM 2754 N N . GLY A 1 364 ? -4.555 21.188 19.375 1 91.75 364 GLY A N 1
ATOM 2755 C CA . GLY A 1 364 ? -4.504 20.516 20.656 1 91.75 364 GLY A CA 1
ATOM 2756 C C . GLY A 1 364 ? -5.879 20.25 21.25 1 91.75 364 GLY A C 1
ATOM 2757 O O . GLY A 1 364 ? -6.004 19.938 22.438 1 91.75 364 GLY A O 1
ATOM 2758 N N . SER A 1 365 ? -6.871 20.391 20.438 1 84.5 365 SER A N 1
ATOM 2759 C CA . SER A 1 365 ? -8.227 20.203 20.938 1 84.5 365 SER A CA 1
ATOM 2760 C C . SER A 1 365 ? -8.492 18.75 21.312 1 84.5 365 SER A C 1
ATOM 2762 O O . SER A 1 365 ? -8.031 17.828 20.625 1 84.5 365 SER A O 1
ATOM 2764 N N . ASP A 1 366 ? -9.078 18.5 22.438 1 66.38 366 ASP A N 1
ATOM 2765 C CA . ASP A 1 366 ? -9.453 17.172 22.906 1 66.38 366 ASP A CA 1
ATOM 2766 C C . ASP A 1 366 ? -10.602 16.594 22.078 1 66.38 366 ASP A C 1
ATOM 2768 O O . ASP A 1 366 ? -10.781 15.383 22.016 1 66.38 366 ASP A O 1
ATOM 2772 N N . ALA A 1 367 ? -11.305 17.422 21.609 1 65.12 367 ALA A N 1
ATOM 2773 C CA . ALA A 1 367 ? -12.562 17.031 20.969 1 65.12 367 ALA A CA 1
ATOM 2774 C C . ALA A 1 367 ? -12.336 16.547 19.547 1 65.12 367 ALA A C 1
ATOM 2776 O O . ALA A 1 367 ? -13.141 15.781 19 1 65.12 367 ALA A O 1
ATOM 2777 N N . ASP A 1 368 ? -11.18 16.906 19.219 1 62.47 368 ASP A N 1
ATOM 2778 C CA . ASP A 1 368 ? -11.008 16.547 17.812 1 62.47 368 ASP A CA 1
ATOM 2779 C C . ASP A 1 368 ? -10.102 15.32 17.656 1 62.47 368 ASP A C 1
ATOM 2781 O O . ASP A 1 368 ? -9.188 15.117 18.469 1 62.47 368 ASP A O 1
ATOM 2785 N N . HIS A 1 369 ? -10.562 14.25 17.281 1 78.5 369 HIS A N 1
ATOM 2786 C CA . HIS A 1 369 ? -9.875 13.055 16.828 1 78.5 369 HIS A CA 1
ATOM 2787 C C . HIS A 1 369 ? -8.609 13.406 16.047 1 78.5 369 HIS A C 1
ATOM 2789 O O . HIS A 1 369 ? -8.148 12.617 15.211 1 78.5 369 HIS A O 1
ATOM 2795 N N . ASN A 1 370 ? -7.98 14.492 16.484 1 84.19 370 ASN A N 1
ATOM 2796 C CA . ASN A 1 370 ? -6.812 14.953 15.75 1 84.19 370 ASN A CA 1
ATOM 2797 C C . ASN A 1 370 ? -5.602 14.062 16 1 84.19 370 ASN A C 1
ATOM 2799 O O . ASN A 1 370 ? -5.039 14.055 17.094 1 84.19 370 ASN A O 1
ATOM 2803 N N . ILE A 1 371 ? -5.109 13.445 14.977 1 90.88 371 ILE A N 1
ATOM 2804 C CA . ILE A 1 371 ? -4.027 12.477 15.102 1 90.88 371 ILE A CA 1
ATOM 2805 C C . ILE A 1 371 ? -2.699 13.133 14.727 1 90.88 371 ILE A C 1
ATOM 2807 O O . ILE A 1 371 ? -1.765 12.461 14.297 1 90.88 371 ILE A O 1
ATOM 2811 N N . ARG A 1 372 ? -2.648 14.453 14.883 1 94.56 372 ARG A N 1
ATOM 2812 C CA . ARG A 1 372 ? -1.395 15.188 14.758 1 94.56 372 ARG A CA 1
ATOM 2813 C C . ARG A 1 372 ? -0.762 15.43 16.125 1 94.56 372 ARG A C 1
ATOM 2815 O O . ARG A 1 372 ? 0.411 15.797 16.219 1 94.56 372 ARG A O 1
ATOM 2822 N N . ALA A 1 373 ? -1.556 15.336 17.156 1 95 373 ALA A N 1
ATOM 2823 C CA . ALA A 1 373 ? -1.054 15.453 18.516 1 95 373 ALA A CA 1
ATOM 2824 C C . ALA A 1 373 ? -0.603 14.102 19.062 1 95 373 ALA A C 1
ATOM 2826 O O . ALA A 1 373 ? -1.371 13.133 19.047 1 95 373 ALA A O 1
ATOM 2827 N N . PHE A 1 374 ? 0.546 14.039 19.656 1 96.88 374 PHE A N 1
ATOM 2828 C CA . PHE A 1 374 ? 1.175 12.781 20.031 1 96.88 374 PHE A CA 1
ATOM 2829 C C . PHE A 1 374 ? 0.365 12.07 21.109 1 96.88 374 PHE A C 1
ATOM 2831 O O . PHE A 1 374 ? 0.41 10.844 21.219 1 96.88 374 PHE A O 1
ATOM 2838 N N . TRP A 1 375 ? -0.335 12.82 21.938 1 95.62 375 TRP A N 1
ATOM 2839 C CA . TRP A 1 375 ? -1.065 12.164 23.016 1 95.62 375 TRP A CA 1
ATOM 2840 C C . TRP A 1 375 ? -2.258 11.383 22.469 1 95.62 375 TRP A C 1
ATOM 2842 O O . TRP A 1 375 ? -2.879 10.602 23.188 1 95.62 375 TRP A O 1
ATOM 2852 N N . ASN A 1 376 ? -2.584 11.492 21.172 1 94.62 376 ASN A N 1
ATOM 2853 C CA . ASN A 1 376 ? -3.639 10.719 20.531 1 94.62 376 ASN A CA 1
ATOM 2854 C C . ASN A 1 376 ? -3.074 9.492 19.812 1 94.62 376 ASN A C 1
ATOM 2856 O O . ASN A 1 376 ? -3.826 8.703 19.234 1 94.62 376 ASN A O 1
ATOM 2860 N N . TRP A 1 377 ? -1.763 9.336 19.828 1 96.38 377 TRP A N 1
ATOM 2861 C CA . TRP A 1 377 ? -1.136 8.117 19.312 1 96.38 377 TRP A CA 1
ATOM 2862 C C . TRP A 1 377 ? -1.104 7.039 20.391 1 96.38 377 TRP A C 1
ATOM 2864 O O . TRP A 1 377 ? -0.037 6.523 20.734 1 96.38 377 TRP A O 1
ATOM 2874 N N . ARG A 1 378 ? -2.17 6.645 20.828 1 95.19 378 ARG A N 1
ATOM 2875 C CA . ARG A 1 378 ? -2.309 5.805 22.016 1 95.19 378 ARG A CA 1
ATOM 2876 C C . ARG A 1 378 ? -1.699 4.426 21.781 1 95.19 378 ARG A C 1
ATOM 2878 O O . ARG A 1 378 ? -1.342 3.732 22.734 1 95.19 378 ARG A O 1
ATOM 2885 N N . PHE A 1 379 ? -1.526 4.047 20.562 1 95.19 379 PHE A N 1
ATOM 2886 C CA . PHE A 1 379 ? -0.883 2.779 20.234 1 95.19 379 PHE A CA 1
ATOM 2887 C C . PHE A 1 379 ? 0.564 2.768 20.719 1 95.19 379 PHE A C 1
ATOM 2889 O O . PHE A 1 379 ? 1.182 1.705 20.812 1 95.19 379 PHE A O 1
ATOM 2896 N N . LEU A 1 380 ? 1.097 3.924 21.078 1 97.31 380 LEU A N 1
ATOM 2897 C CA . LEU A 1 380 ? 2.463 4 21.594 1 97.31 380 LEU A CA 1
ATOM 2898 C C . LEU A 1 380 ? 2.48 3.979 23.109 1 97.31 380 LEU A C 1
ATOM 2900 O O . LEU A 1 380 ? 3.537 3.795 23.719 1 97.31 380 LEU A O 1
ATOM 2904 N N . PHE A 1 381 ? 1.308 4.23 23.75 1 96.31 381 PHE A N 1
ATOM 2905 C CA . PHE A 1 381 ? 1.296 4.52 25.188 1 96.31 381 PHE A CA 1
ATOM 2906 C C . PHE A 1 381 ? 0.281 3.639 25.906 1 96.31 381 PHE A C 1
ATOM 2908 O O . PHE A 1 381 ? -0.53 4.133 26.688 1 96.31 381 PHE A O 1
ATOM 2915 N N . ARG A 1 382 ? 0.329 2.389 25.734 1 88.19 382 ARG A N 1
ATOM 2916 C CA . ARG A 1 382 ? -0.663 1.486 26.312 1 88.19 382 ARG A CA 1
ATOM 2917 C C . ARG A 1 382 ? -0.709 1.623 27.828 1 88.19 382 ARG A C 1
ATOM 2919 O O . ARG A 1 382 ? 0.325 1.55 28.5 1 88.19 382 ARG A O 1
ATOM 2926 N N . GLY A 1 383 ? -1.917 1.94 28.312 1 90.31 383 GLY A N 1
ATOM 2927 C CA . GLY A 1 383 ? -2.143 1.958 29.75 1 90.31 383 GLY A CA 1
ATOM 2928 C C . GLY A 1 383 ? -1.897 3.318 30.375 1 90.31 383 GLY A C 1
ATOM 2929 O O . GLY A 1 383 ? -2.115 3.504 31.578 1 90.31 383 GLY A O 1
ATOM 2930 N N . MET A 1 384 ? -1.522 4.301 29.641 1 95.69 384 MET A N 1
ATOM 2931 C CA . MET A 1 384 ? -1.243 5.625 30.188 1 95.69 384 MET A CA 1
ATOM 2932 C C . MET A 1 384 ? -2.436 6.555 29.984 1 95.69 384 MET A C 1
ATOM 2934 O O . MET A 1 384 ? -3.168 6.438 29.016 1 95.69 384 MET A O 1
ATOM 2938 N N . THR A 1 385 ? -2.561 7.465 30.906 1 95.75 385 THR A N 1
ATOM 2939 C CA . THR A 1 385 ? -3.59 8.492 30.766 1 95.75 385 THR A CA 1
ATOM 2940 C C . THR A 1 385 ? -3.121 9.586 29.812 1 95.75 385 THR A C 1
ATOM 2942 O O . THR A 1 385 ? -1.919 9.773 29.609 1 95.75 385 THR A O 1
ATOM 2945 N N . THR A 1 386 ? -4.047 10.312 29.266 1 93.69 386 THR A N 1
ATOM 2946 C CA . THR A 1 386 ? -3.727 11.414 28.375 1 93.69 386 THR A CA 1
ATOM 2947 C C . THR A 1 386 ? -2.828 12.438 29.062 1 93.69 386 THR A C 1
ATOM 2949 O O . THR A 1 386 ? -1.848 12.898 28.469 1 93.69 386 THR A O 1
ATOM 2952 N N . THR A 1 387 ? -3.129 12.766 30.281 1 95.69 387 THR A N 1
ATOM 2953 C CA . THR A 1 387 ? -2.357 13.742 31.031 1 95.69 387 THR A CA 1
ATOM 2954 C C . THR A 1 387 ? -0.912 13.281 31.203 1 95.69 387 THR A C 1
ATOM 2956 O O . THR A 1 387 ? 0.021 14.07 31.047 1 95.69 387 THR A O 1
ATOM 2959 N N . ALA A 1 388 ? -0.77 12.023 31.516 1 97.38 388 ALA A N 1
ATOM 2960 C CA . ALA A 1 388 ? 0.568 11.469 31.703 1 97.38 388 ALA A CA 1
ATOM 2961 C C . ALA A 1 388 ? 1.354 11.508 30.391 1 97.38 388 ALA A C 1
ATOM 2963 O O . ALA A 1 388 ? 2.559 11.773 30.391 1 97.38 388 ALA A O 1
ATOM 2964 N N . ILE A 1 389 ? 0.698 11.227 29.312 1 96.88 389 ILE A N 1
ATOM 2965 C CA . ILE A 1 389 ? 1.334 11.258 28 1 96.88 389 ILE A CA 1
ATOM 2966 C C . ILE A 1 389 ? 1.763 12.688 27.672 1 96.88 389 ILE A C 1
ATOM 2968 O O . ILE A 1 389 ? 2.889 12.914 27.219 1 96.88 389 ILE A O 1
ATOM 2972 N N . GLN A 1 390 ? 0.891 13.648 27.906 1 96.88 390 GLN A N 1
ATOM 2973 C CA . GLN A 1 390 ? 1.163 15.055 27.641 1 96.88 390 GLN A CA 1
ATOM 2974 C C . GLN A 1 390 ? 2.389 15.539 28.406 1 96.88 390 GLN A C 1
ATOM 2976 O O . GLN A 1 390 ? 3.152 16.375 27.906 1 96.88 390 GLN A O 1
ATOM 2981 N N . GLU A 1 391 ? 2.633 15 29.531 1 97.88 391 GLU A N 1
ATOM 2982 C CA . GLU A 1 391 ? 3.75 15.398 30.375 1 97.88 391 GLU A CA 1
ATOM 2983 C C . GLU A 1 391 ? 5.082 14.93 29.797 1 97.88 391 GLU A C 1
ATOM 2985 O O . GLU A 1 391 ? 6.141 15.414 30.188 1 97.88 391 GLU A O 1
ATOM 2990 N N . LEU A 1 392 ? 5.043 13.984 28.891 1 97.56 392 LEU A N 1
ATOM 2991 C CA . LEU A 1 392 ? 6.266 13.477 28.266 1 97.56 392 LEU A CA 1
ATOM 2992 C C . LEU A 1 392 ? 6.883 14.531 27.344 1 97.56 392 LEU A C 1
ATOM 2994 O O . LEU A 1 392 ? 8.102 14.555 27.156 1 97.56 392 LEU A O 1
ATOM 2998 N N . LEU A 1 393 ? 6.035 15.367 26.719 1 98.5 393 LEU A N 1
ATOM 2999 C CA . LEU A 1 393 ? 6.469 16.438 25.828 1 98.5 393 LEU A CA 1
ATOM 3000 C C . LEU A 1 393 ? 5.746 17.75 26.156 1 98.5 393 LEU A C 1
ATOM 3002 O O . LEU A 1 393 ? 4.867 18.172 25.406 1 98.5 393 LEU A O 1
ATOM 3006 N N . PRO A 1 394 ? 6.172 18.406 27.172 1 98.12 394 PRO A N 1
ATOM 3007 C CA . PRO A 1 394 ? 5.426 19.547 27.688 1 98.12 394 PRO A CA 1
ATOM 3008 C C . PRO A 1 394 ? 5.383 20.719 26.703 1 98.12 394 PRO A C 1
ATOM 3010 O O . PRO A 1 394 ? 4.375 21.422 26.625 1 98.12 394 PRO A O 1
ATOM 3013 N N . ALA A 1 395 ? 6.457 20.984 26 1 98.19 395 ALA A N 1
ATOM 3014 C CA . ALA A 1 395 ? 6.453 22.078 25.031 1 98.19 395 ALA A CA 1
ATOM 3015 C C . ALA A 1 395 ? 5.477 21.812 23.891 1 98.19 395 ALA A C 1
ATOM 3017 O O . ALA A 1 395 ? 4.68 22.672 23.531 1 98.19 395 ALA A O 1
ATOM 3018 N N . ALA A 1 396 ? 5.555 20.578 23.344 1 97.88 396 ALA A N 1
ATOM 3019 C CA . ALA A 1 396 ? 4.617 20.203 22.297 1 97.88 396 ALA A CA 1
ATOM 3020 C C . ALA A 1 396 ? 3.172 20.359 22.766 1 97.88 396 ALA A C 1
ATOM 3022 O O . ALA A 1 396 ? 2.326 20.875 22.031 1 97.88 396 ALA A O 1
ATOM 3023 N N . THR A 1 397 ? 2.91 19.891 23.969 1 96.75 397 THR A N 1
ATOM 3024 C CA . THR A 1 397 ? 1.569 19.984 24.531 1 96.75 397 THR A CA 1
ATOM 3025 C C . THR A 1 397 ? 1.108 21.438 24.594 1 96.75 397 THR A C 1
ATOM 3027 O O . THR A 1 397 ? 0.032 21.766 24.094 1 96.75 397 THR A O 1
ATOM 3030 N N . ARG A 1 398 ? 1.931 22.266 25.125 1 96.69 398 ARG A N 1
ATOM 3031 C CA . ARG A 1 398 ? 1.606 23.688 25.297 1 96.69 398 ARG A CA 1
ATOM 3032 C C . ARG A 1 398 ? 1.395 24.359 23.953 1 96.69 398 ARG A C 1
ATOM 3034 O O . ARG A 1 398 ? 0.404 25.062 23.75 1 96.69 398 ARG A O 1
ATOM 3041 N N . TYR A 1 399 ? 2.264 24.156 23.031 1 97.38 399 TYR A N 1
ATOM 3042 C CA . TYR A 1 399 ? 2.217 24.859 21.75 1 97.38 399 TYR A CA 1
ATOM 3043 C C . TYR A 1 399 ? 1.06 24.359 20.906 1 97.38 399 TYR A C 1
ATOM 3045 O O . TYR A 1 399 ? 0.407 25.141 20.203 1 97.38 399 TYR A O 1
ATOM 3053 N N . LEU A 1 400 ? 0.769 23.062 20.922 1 96.75 400 LEU A N 1
ATOM 3054 C CA . LEU A 1 400 ? -0.342 22.516 20.141 1 96.75 400 LEU A CA 1
ATOM 3055 C C . LEU A 1 400 ? -1.679 22.984 20.719 1 96.75 400 LEU A C 1
ATOM 3057 O O . LEU A 1 400 ? -2.6 23.312 19.953 1 96.75 400 LEU A O 1
ATOM 3061 N N . GLN A 1 401 ? -1.818 23.031 22 1 95.56 401 GLN A N 1
ATOM 3062 C CA . GLN A 1 401 ? -3.043 23.5 22.641 1 95.56 401 GLN A CA 1
ATOM 3063 C C . GLN A 1 401 ? -3.311 24.969 22.297 1 95.56 401 GLN A C 1
ATOM 3065 O O . GLN A 1 401 ? -4.465 25.391 22.234 1 95.56 401 GLN A O 1
ATOM 3070 N N . GLY A 1 402 ? -2.299 25.688 22.016 1 96.38 402 GLY A N 1
ATOM 3071 C CA . GLY A 1 402 ? -2.436 27.109 21.719 1 96.38 402 GLY A CA 1
ATOM 3072 C C . GLY A 1 402 ? -2.469 27.406 20.234 1 96.38 402 GLY A C 1
ATOM 3073 O O . GLY A 1 402 ? -2.555 28.562 19.828 1 96.38 402 GLY A O 1
ATOM 3074 N N . ALA A 1 403 ? -2.479 26.391 19.391 1 96.94 403 ALA A N 1
ATOM 3075 C CA . ALA A 1 403 ? -2.287 26.609 17.953 1 96.94 403 ALA A CA 1
ATOM 3076 C C . ALA A 1 403 ? -3.605 26.453 17.188 1 96.94 403 ALA A C 1
ATOM 3078 O O . ALA A 1 403 ? -4.41 25.578 17.5 1 96.94 403 ALA A O 1
ATOM 3079 N N . VAL A 1 404 ? -3.859 27.328 16.266 1 97.31 404 VAL A N 1
ATOM 3080 C CA . VAL A 1 404 ? -4.945 27.25 15.297 1 97.31 404 VAL A CA 1
ATOM 3081 C C . VAL A 1 404 ? -4.375 26.969 13.906 1 97.31 404 VAL A C 1
ATOM 3083 O O . VAL A 1 404 ? -3.4 27.594 13.484 1 97.31 404 VAL A O 1
ATOM 3086 N N . ASP A 1 405 ? -4.891 25.969 13.266 1 96.31 405 ASP A N 1
ATOM 3087 C CA . ASP A 1 405 ? -4.449 25.5 11.961 1 96.31 405 ASP A CA 1
ATOM 3088 C C . ASP A 1 405 ? -5.527 25.734 10.898 1 96.31 405 ASP A C 1
ATOM 3090 O O . ASP A 1 405 ? -6.656 25.266 11.047 1 96.31 405 ASP A O 1
ATOM 3094 N N . ILE A 1 406 ? -5.215 26.438 9.82 1 96.31 406 ILE A N 1
ATOM 3095 C CA . ILE A 1 406 ? -6.129 26.719 8.719 1 96.31 406 ILE A CA 1
ATOM 3096 C C . ILE A 1 406 ? -5.531 26.234 7.406 1 96.31 406 ILE A C 1
ATOM 3098 O O . ILE A 1 406 ? -4.48 26.703 6.973 1 96.31 406 ILE A O 1
ATOM 3102 N N . PRO A 1 407 ? -6.164 25.25 6.75 1 93.69 407 PRO A N 1
ATOM 3103 C CA . PRO A 1 407 ? -5.676 24.828 5.434 1 93.69 407 PRO A CA 1
ATOM 3104 C C . PRO A 1 407 ? -5.715 25.953 4.402 1 93.69 407 PRO A C 1
ATOM 3106 O O . PRO A 1 407 ? -6.715 26.672 4.301 1 93.69 407 PRO A O 1
ATOM 3109 N N . LEU A 1 408 ? -4.66 26.156 3.701 1 94.38 408 LEU A N 1
ATOM 3110 C CA . LEU A 1 408 ? -4.559 27.125 2.617 1 94.38 408 LEU A CA 1
ATOM 3111 C C . LEU A 1 408 ? -4.336 26.438 1.28 1 94.38 408 LEU A C 1
ATOM 3113 O O . LEU A 1 408 ? -3.205 26.375 0.791 1 94.38 408 LEU A O 1
ATOM 3117 N N . SER A 1 409 ? -5.383 26 0.703 1 91.56 409 SER A N 1
ATOM 3118 C CA . SER A 1 409 ? -5.324 25.297 -0.574 1 91.56 409 SER A CA 1
ATOM 3119 C C . SER A 1 409 ? -4.738 26.172 -1.669 1 91.56 409 SER A C 1
ATOM 3121 O O . SER A 1 409 ? -4.938 27.391 -1.659 1 91.56 409 SER A O 1
ATOM 3123 N N . SER A 1 410 ? -4.102 25.516 -2.656 1 92.44 410 SER A N 1
ATOM 3124 C CA . SER A 1 410 ? -3.592 26.234 -3.82 1 92.44 410 SER A CA 1
ATOM 3125 C C . SER A 1 410 ? -4.73 26.734 -4.707 1 92.44 410 SER A C 1
ATOM 3127 O O . SER A 1 410 ? -4.531 27.594 -5.559 1 92.44 410 SER A O 1
ATOM 3129 N N . THR A 1 411 ? -5.91 26.266 -4.438 1 93.25 411 THR A N 1
ATOM 3130 C CA . THR A 1 411 ? -7.047 26.594 -5.289 1 93.25 411 THR A CA 1
ATOM 3131 C C . THR A 1 411 ? -7.766 27.844 -4.766 1 93.25 411 THR A C 1
ATOM 3133 O O . THR A 1 411 ? -8.711 28.328 -5.391 1 93.25 411 THR A O 1
ATOM 3136 N N . LEU A 1 412 ? -7.371 28.375 -3.621 1 95.12 412 LEU A N 1
ATOM 3137 C CA . LEU A 1 412 ? -8.023 29.562 -3.072 1 95.12 412 LEU A CA 1
ATOM 3138 C C . LEU A 1 412 ? -7.828 30.766 -3.988 1 95.12 412 LEU A C 1
ATOM 3140 O O . LEU A 1 412 ? -6.746 30.953 -4.547 1 95.12 412 LEU A O 1
ATOM 3144 N N . THR A 1 413 ? -8.867 31.516 -4.152 1 94.25 413 THR A N 1
ATOM 3145 C CA . THR A 1 413 ? -8.789 32.781 -4.883 1 94.25 413 THR A CA 1
ATOM 3146 C C . THR A 1 413 ? -8.359 33.906 -3.959 1 94.25 413 THR A C 1
ATOM 3148 O O . THR A 1 413 ? -8.383 33.75 -2.736 1 94.25 413 THR A O 1
ATOM 3151 N N . PRO A 1 414 ? -7.992 34.969 -4.574 1 95.56 414 PRO A N 1
ATOM 3152 C CA . PRO A 1 414 ? -7.703 36.156 -3.738 1 95.56 414 PRO A CA 1
ATOM 3153 C C . PRO A 1 414 ? -8.875 36.531 -2.84 1 95.56 414 PRO A C 1
ATOM 3155 O O . PRO A 1 414 ? -8.672 36.938 -1.694 1 95.56 414 PRO A O 1
ATOM 3158 N N . ALA A 1 415 ? -10.047 36.406 -3.367 1 96.38 415 ALA A N 1
ATOM 3159 C CA . ALA A 1 415 ? -11.242 36.719 -2.58 1 96.38 415 ALA A CA 1
ATOM 3160 C C . ALA A 1 415 ? -11.359 35.781 -1.382 1 96.38 415 ALA A C 1
ATOM 3162 O O . ALA A 1 415 ? -11.75 36.188 -0.291 1 96.38 415 ALA A O 1
ATOM 3163 N N . ASP A 1 416 ? -11.109 34.469 -1.591 1 96.56 416 ASP A N 1
ATOM 3164 C CA . ASP A 1 416 ? -11.094 33.531 -0.487 1 96.56 416 ASP A CA 1
ATOM 3165 C C . ASP A 1 416 ? -10.117 33.938 0.603 1 96.56 416 ASP A C 1
ATOM 3167 O O . ASP A 1 416 ? -10.445 33.906 1.791 1 96.56 416 ASP A O 1
ATOM 3171 N N . CYS A 1 417 ? -8.945 34.406 0.224 1 97.75 417 CYS A N 1
ATOM 3172 C CA . CYS A 1 417 ? -7.906 34.812 1.155 1 97.75 417 CYS A CA 1
ATOM 3173 C C . CYS A 1 417 ? -8.328 36.062 1.916 1 97.75 417 CYS A C 1
ATOM 3175 O O . CYS A 1 417 ? -8.086 36.188 3.119 1 97.75 417 CYS A O 1
ATOM 3177 N N . ASP A 1 418 ? -8.961 36.938 1.177 1 97.88 418 ASP A N 1
ATOM 3178 C CA . ASP A 1 418 ? -9.438 38.156 1.817 1 97.88 418 ASP A CA 1
ATOM 3179 C C . ASP A 1 418 ? -10.5 37.844 2.875 1 97.88 418 ASP A C 1
ATOM 3181 O O . ASP A 1 418 ? -10.516 38.469 3.939 1 97.88 418 ASP A O 1
ATOM 3185 N N . GLU A 1 419 ? -11.359 36.969 2.561 1 97.69 419 GLU A N 1
ATOM 3186 C CA . GLU A 1 419 ? -12.383 36.594 3.523 1 97.69 419 GLU A CA 1
ATOM 3187 C C . GLU A 1 419 ? -11.75 35.906 4.746 1 97.69 419 GLU A C 1
ATOM 3189 O O . GLU A 1 419 ? -12.203 36.125 5.875 1 97.69 419 GLU A O 1
ATOM 3194 N N . LEU A 1 420 ? -10.734 35.125 4.531 1 98.06 420 LEU A N 1
ATOM 3195 C CA . LEU A 1 420 ? -10 34.531 5.641 1 98.06 420 LEU A CA 1
ATOM 3196 C C . LEU A 1 420 ? -9.398 35.594 6.539 1 98.06 420 LEU A C 1
ATOM 3198 O O . LEU A 1 420 ? -9.539 35.531 7.766 1 98.06 420 LEU A O 1
ATOM 3202 N N . VAL A 1 421 ? -8.766 36.562 5.945 1 98.31 421 VAL A N 1
ATOM 3203 C CA . VAL A 1 421 ? -8.133 37.656 6.684 1 98.31 421 VAL A CA 1
ATOM 3204 C C . VAL A 1 421 ? -9.188 38.406 7.5 1 98.31 421 VAL A C 1
ATOM 3206 O O . VAL A 1 421 ? -8.984 38.688 8.688 1 98.31 421 VAL A O 1
ATOM 3209 N N . THR A 1 422 ? -10.312 38.656 6.844 1 97.94 422 THR A N 1
ATOM 3210 C CA . THR A 1 422 ? -11.414 39.375 7.5 1 97.94 422 THR A CA 1
ATOM 3211 C C . THR A 1 422 ? -11.906 38.562 8.711 1 97.94 422 THR A C 1
ATOM 3213 O O . THR A 1 422 ? -12.125 39.125 9.781 1 97.94 422 THR A O 1
ATOM 3216 N N . ALA A 1 423 ? -12.07 37.344 8.5 1 98 423 ALA A N 1
ATOM 3217 C CA . ALA A 1 423 ? -12.57 36.469 9.562 1 98 423 ALA A CA 1
ATOM 3218 C C . ALA A 1 423 ? -11.602 36.438 10.742 1 98 423 ALA A C 1
ATOM 3220 O O . ALA A 1 423 ? -12.023 36.531 11.898 1 98 423 ALA A O 1
ATOM 3221 N N . VAL A 1 424 ? -10.32 36.281 10.5 1 98.06 424 VAL A N 1
ATOM 3222 C CA . VAL A 1 424 ? -9.32 36.219 11.562 1 98.06 424 VAL A CA 1
ATOM 3223 C C . VAL A 1 424 ? -9.281 37.531 12.336 1 98.06 424 VAL A C 1
ATOM 3225 O O . VAL A 1 424 ? -9.242 37.531 13.562 1 98.06 424 VAL A O 1
ATOM 3228 N N . ARG A 1 425 ? -9.336 38.656 11.633 1 97.19 425 ARG A N 1
ATOM 3229 C CA . ARG A 1 425 ? -9.328 39.969 12.289 1 97.19 425 ARG A CA 1
ATOM 3230 C C . ARG A 1 425 ? -10.578 40.156 13.148 1 97.19 425 ARG A C 1
ATOM 3232 O O . ARG A 1 425 ? -10.492 40.656 14.266 1 97.19 425 ARG A O 1
ATOM 3239 N N . LYS A 1 426 ? -11.68 39.75 12.57 1 96.38 426 LYS A N 1
ATOM 3240 C CA . LYS A 1 426 ? -12.945 39.844 13.289 1 96.38 426 LYS A CA 1
ATOM 3241 C C . LYS A 1 426 ? -12.898 39.031 14.594 1 96.38 426 LYS A C 1
ATOM 3243 O O . LYS A 1 426 ? -13.273 39.562 15.648 1 96.38 426 LYS A O 1
ATOM 3248 N N . VAL A 1 427 ? -12.43 37.844 14.555 1 97 427 VAL A N 1
ATOM 3249 C CA . VAL A 1 427 ? -12.375 36.969 15.719 1 97 427 VAL A CA 1
ATOM 3250 C C . VAL A 1 427 ? -11.312 37.469 16.703 1 97 427 VAL A C 1
ATOM 3252 O O . VAL A 1 427 ? -11.523 37.469 17.906 1 97 427 VAL A O 1
ATOM 3255 N N . ALA A 1 428 ? -10.18 37.906 16.172 1 96.19 428 ALA A N 1
ATOM 3256 C CA . ALA A 1 428 ? -9.109 38.438 17.016 1 96.19 428 ALA A CA 1
ATOM 3257 C C . ALA A 1 428 ? -9.578 39.656 17.797 1 96.19 428 ALA A C 1
ATOM 3259 O O . ALA A 1 428 ? -9.234 39.844 18.969 1 96.19 428 ALA A O 1
ATOM 3260 N N . ALA A 1 429 ? -10.32 40.5 17.188 1 93.44 429 ALA A N 1
ATOM 3261 C CA . ALA A 1 429 ? -10.828 41.688 17.828 1 93.44 429 ALA A CA 1
ATOM 3262 C C . ALA A 1 429 ? -11.766 41.344 18.984 1 93.44 429 ALA A C 1
ATOM 3264 O O . ALA A 1 429 ? -11.75 42 20.031 1 93.44 429 ALA A O 1
ATOM 3265 N N . ALA A 1 430 ? -12.531 40.406 18.719 1 90.69 430 ALA A N 1
ATOM 3266 C CA . ALA A 1 430 ? -13.469 39.969 19.75 1 90.69 430 ALA A CA 1
ATOM 3267 C C . ALA A 1 430 ? -12.719 39.344 20.938 1 90.69 430 ALA A C 1
ATOM 3269 O O . ALA A 1 430 ? -13.141 39.5 22.078 1 90.69 430 ALA A O 1
ATOM 3270 N N . GLU A 1 431 ? -11.758 38.625 20.656 1 86.19 431 GLU A N 1
ATOM 3271 C CA . GLU A 1 431 ? -10.953 37.969 21.688 1 86.19 431 GLU A CA 1
ATOM 3272 C C . GLU A 1 431 ? -10.273 39 22.594 1 86.19 431 GLU A C 1
ATOM 3274 O O . GLU A 1 431 ? -10.195 38.812 23.797 1 86.19 431 GLU A O 1
ATOM 3279 N N . LEU A 1 432 ? -9.789 40.094 22.078 1 79.5 432 LEU A N 1
ATOM 3280 C CA . LEU A 1 432 ? -9.117 41.156 22.828 1 79.5 432 LEU A CA 1
ATOM 3281 C C . LEU A 1 432 ? -10.117 41.938 23.656 1 79.5 432 LEU A C 1
ATOM 3283 O O . LEU A 1 432 ? -9.781 42.406 24.75 1 79.5 432 LEU A O 1
ATOM 3287 N N . GLY A 1 433 ? -11.25 42.125 23.078 1 71.81 433 GLY A N 1
ATOM 3288 C CA . GLY A 1 433 ? -12.273 42.812 23.828 1 71.81 433 GLY A CA 1
ATOM 3289 C C . GLY A 1 433 ? -12.711 42.094 25.078 1 71.81 433 GLY A C 1
ATOM 3290 O O . GLY A 1 433 ? -13.008 42.719 26.109 1 71.81 433 GLY A O 1
ATOM 3291 N N . THR A 1 434 ? -12.781 40.844 25.016 1 65.12 434 THR A N 1
ATOM 3292 C CA . THR A 1 434 ? -13.148 40.031 26.172 1 65.12 434 THR A CA 1
ATOM 3293 C C . THR A 1 434 ? -12.062 40.094 27.234 1 65.12 434 THR A C 1
ATOM 3295 O O . THR A 1 434 ? -12.359 40.125 28.422 1 65.12 434 THR A O 1
ATOM 3298 N N . GLU A 1 435 ? -10.836 40.125 26.875 1 60.94 435 GLU A N 1
ATOM 3299 C CA . GLU A 1 435 ? -9.734 40.188 27.844 1 60.94 435 GLU A CA 1
ATOM 3300 C C . GLU A 1 435 ? -9.719 41.562 28.547 1 60.94 435 GLU A C 1
ATOM 3302 O O . GLU A 1 435 ? -9.484 41.625 29.75 1 60.94 435 GLU A O 1
ATOM 3307 N N . GLU A 1 436 ? -9.977 42.625 27.734 1 54 436 GLU A N 1
ATOM 3308 C CA . GLU A 1 436 ? -10.031 43.938 28.312 1 54 436 GLU A CA 1
ATOM 3309 C C . GLU A 1 436 ? -11.234 44.094 29.25 1 54 436 GLU A C 1
ATOM 3311 O O . GLU A 1 436 ? -11.133 44.719 30.312 1 54 436 GLU A O 1
ATOM 3316 N N . GLY A 1 437 ? -12.273 43.406 28.75 1 48.62 437 GLY A N 1
ATOM 3317 C CA . GLY A 1 437 ? -13.43 43.438 29.625 1 48.62 437 GLY A CA 1
ATOM 3318 C C . GLY A 1 437 ? -13.234 42.656 30.906 1 48.62 437 GLY A C 1
ATOM 3319 O O . GLY A 1 437 ? -13.68 43.062 31.969 1 48.62 437 GLY A O 1
ATOM 3320 N N . ALA A 1 438 ? -12.641 41.531 30.859 1 54.53 438 ALA A N 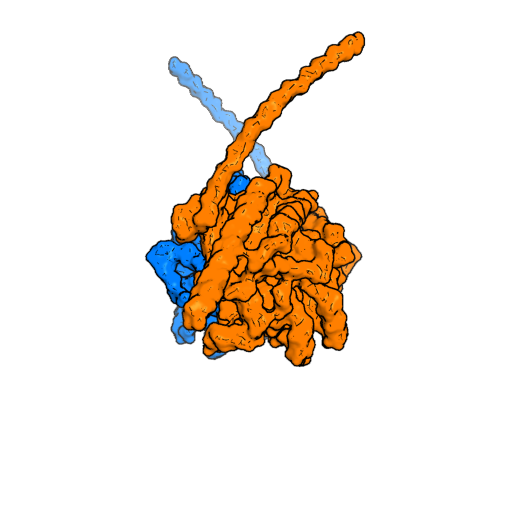1
ATOM 3321 C CA . ALA A 1 438 ? -12.359 40.75 32.062 1 54.53 438 ALA A CA 1
ATOM 3322 C C . ALA A 1 438 ? -11.32 41.438 32.938 1 54.53 438 ALA A C 1
ATOM 3324 O O . ALA A 1 438 ? -11.391 41.375 34.156 1 54.53 438 ALA A O 1
ATOM 3325 N N . GLY A 1 439 ? -10.406 42.094 32.25 1 47.03 439 GLY A N 1
ATOM 3326 C CA . GLY A 1 439 ? -9.422 42.844 32.969 1 47.03 439 GLY A CA 1
ATOM 3327 C C . GLY A 1 439 ? -9.992 44.094 33.625 1 47.03 439 GLY A C 1
ATOM 3328 O O . GLY A 1 439 ? -9.641 44.438 34.75 1 47.03 439 GLY A O 1
ATOM 3329 N N . SER A 1 440 ? -10.883 44.781 32.906 1 48.75 440 SER A N 1
ATOM 3330 C CA . SER A 1 440 ? -11.531 45.938 33.469 1 48.75 440 SER A CA 1
ATOM 3331 C C . SER A 1 440 ? -12.484 45.562 34.625 1 48.75 440 SER A C 1
ATOM 3333 O O . SER A 1 440 ? -12.594 46.281 35.625 1 48.75 440 SER A O 1
ATOM 3335 N N . ALA A 1 441 ? -13.07 44.469 34.281 1 54.66 441 ALA A N 1
ATOM 3336 C CA . ALA A 1 441 ? -13.969 44.031 35.344 1 54.66 441 ALA A CA 1
ATOM 3337 C C . ALA A 1 441 ? -13.188 43.625 36.594 1 54.66 441 ALA A C 1
ATOM 3339 O O . ALA A 1 441 ? -13.688 43.75 37.719 1 54.66 441 ALA A O 1
ATOM 3340 N N . ALA A 1 442 ? -12.086 43.188 36.531 1 52.03 442 ALA A N 1
ATOM 3341 C CA . ALA A 1 442 ? -11.219 42.844 37.625 1 52.03 442 ALA A CA 1
ATOM 3342 C C . ALA A 1 442 ? -10.609 44.062 38.281 1 52.03 442 ALA A C 1
ATOM 3344 O O . ALA A 1 442 ? -10.375 44.094 39.5 1 52.03 442 ALA A O 1
ATOM 3345 N N . ALA A 1 443 ? -10.461 45.094 37.531 1 54.88 443 ALA A N 1
ATOM 3346 C CA . ALA A 1 443 ? -9.945 46.344 38.094 1 54.88 443 ALA A CA 1
ATOM 3347 C C . ALA A 1 443 ? -11.031 47.062 38.875 1 54.88 443 ALA A C 1
ATOM 3349 O O . ALA A 1 443 ? -10.727 47.812 39.812 1 54.88 443 ALA A O 1
ATOM 3350 N N . GLY A 1 444 ? -12.094 46.875 38.375 1 48.44 444 GLY A N 1
ATOM 3351 C CA . GLY A 1 444 ? -13.18 47.5 39.094 1 48.44 444 GLY A CA 1
ATOM 3352 C C . GLY A 1 444 ? -13.484 46.844 40.438 1 48.44 444 GLY A C 1
ATOM 3353 O O . GLY A 1 444 ? -14.258 47.344 41.219 1 48.44 444 GLY A O 1
ATOM 3354 N N . LEU A 1 445 ? -13.297 45.562 40.469 1 45.31 445 LEU A N 1
ATOM 3355 C CA . LEU A 1 445 ? -13.586 44.875 41.719 1 45.31 445 LEU A CA 1
ATOM 3356 C C . LEU A 1 445 ? -12.461 45.062 42.719 1 45.31 445 LEU A C 1
ATOM 3358 O O . LEU A 1 445 ? -12.531 44.562 43.844 1 45.31 445 LEU A O 1
ATOM 3362 N N . ARG A 1 446 ? -11.367 45.594 42.281 1 36.66 446 ARG A N 1
ATOM 3363 C CA . ARG A 1 446 ? -10.445 45.969 43.375 1 36.66 446 ARG A CA 1
ATOM 3364 C C . ARG A 1 446 ? -10.758 47.375 43.875 1 36.66 446 ARG A C 1
ATOM 3366 O O . ARG A 1 446 ? -11.055 48.281 43.094 1 36.66 446 ARG A O 1
ATOM 3373 N N . MET B 1 1 ? -46.812 -14.711 -51.562 1 20.59 1 MET B N 1
ATOM 3374 C CA . MET B 1 1 ? -46.156 -15.164 -50.312 1 20.59 1 MET B CA 1
ATOM 3375 C C . MET B 1 1 ? -45.094 -16.219 -50.625 1 20.59 1 MET B C 1
ATOM 3377 O O . MET B 1 1 ? -44.719 -17.016 -49.781 1 20.59 1 MET B O 1
ATOM 3381 N N . ALA B 1 2 ? -44.875 -16.406 -52.031 1 23.77 2 ALA B N 1
ATOM 3382 C CA . ALA B 1 2 ? -44.094 -17.438 -52.688 1 23.77 2 ALA B CA 1
ATOM 3383 C C . ALA B 1 2 ? -42.688 -17.531 -52.094 1 23.77 2 ALA B C 1
ATOM 3385 O O . ALA B 1 2 ? -42.031 -16.516 -51.906 1 23.77 2 ALA B O 1
ATOM 3386 N N . ASP B 1 3 ? -42.375 -18.641 -51.438 1 20.92 3 ASP B N 1
ATOM 3387 C CA . ASP B 1 3 ? -41.438 -19.297 -50.562 1 20.92 3 ASP B CA 1
ATOM 3388 C C . ASP B 1 3 ? -40.125 -19.578 -51.281 1 20.92 3 ASP B C 1
ATOM 3390 O O . ASP B 1 3 ? -39.906 -20.672 -51.812 1 20.92 3 ASP B O 1
ATOM 3394 N N . ASN B 1 4 ? -39.75 -18.766 -52.25 1 27.8 4 ASN B N 1
ATOM 3395 C CA . ASN B 1 4 ? -38.562 -19.234 -53 1 27.8 4 ASN B CA 1
ATOM 3396 C C . ASN B 1 4 ? -37.406 -19.594 -52.062 1 27.8 4 ASN B C 1
ATOM 3398 O O . ASN B 1 4 ? -36.906 -18.734 -51.344 1 27.8 4 ASN B O 1
ATOM 3402 N N . GLU B 1 5 ? -37.406 -20.922 -51.719 1 24.47 5 GLU B N 1
ATOM 3403 C CA . GLU B 1 5 ? -36.406 -21.656 -50.938 1 24.47 5 GLU B CA 1
ATOM 3404 C C . GLU B 1 5 ? -35.031 -21.547 -51.594 1 24.47 5 GLU B C 1
ATOM 3406 O O . GLU B 1 5 ? -34.812 -22.062 -52.688 1 24.47 5 GLU B O 1
ATOM 3411 N N . ILE B 1 6 ? -34.469 -20.312 -51.656 1 30.64 6 ILE B N 1
ATOM 3412 C CA . ILE B 1 6 ? -33.125 -20.25 -52.188 1 30.64 6 ILE B CA 1
ATOM 3413 C C . ILE B 1 6 ? -32.219 -21.203 -51.438 1 30.64 6 ILE B C 1
ATOM 3415 O O . ILE B 1 6 ? -32.094 -21.125 -50.188 1 30.64 6 ILE B O 1
ATOM 3419 N N . ASP B 1 7 ? -32.125 -22.469 -52 1 26.7 7 ASP B N 1
ATOM 3420 C CA . ASP B 1 7 ? -31.25 -23.547 -51.562 1 26.7 7 ASP B CA 1
ATOM 3421 C C . ASP B 1 7 ? -29.797 -23.078 -51.5 1 26.7 7 ASP B C 1
ATOM 3423 O O . ASP B 1 7 ? -29.219 -22.734 -52.531 1 26.7 7 ASP B O 1
ATOM 3427 N N . HIS B 1 8 ? -29.469 -22.297 -50.469 1 27.2 8 HIS B N 1
ATOM 3428 C CA . HIS B 1 8 ? -28.141 -21.812 -50.156 1 27.2 8 HIS B CA 1
ATOM 3429 C C . HIS B 1 8 ? -27.172 -22.969 -49.906 1 27.2 8 HIS B C 1
ATOM 3431 O O . HIS B 1 8 ? -26.219 -22.844 -49.156 1 27.2 8 HIS B O 1
ATOM 3437 N N . SER B 1 9 ? -27.438 -24.141 -50.594 1 24.83 9 SER B N 1
ATOM 3438 C CA . SER B 1 9 ? -26.5 -25.234 -50.312 1 24.83 9 SER B CA 1
ATOM 3439 C C . SER B 1 9 ? -25.109 -24.922 -50.875 1 24.83 9 SER B C 1
ATOM 3441 O O . SER B 1 9 ? -24.656 -25.531 -51.812 1 24.83 9 SER B O 1
ATOM 3443 N N . ALA B 1 10 ? -24.797 -23.641 -51.125 1 31.08 10 ALA B N 1
ATOM 3444 C CA . ALA B 1 10 ? -23.438 -23.609 -51.625 1 31.08 10 ALA B CA 1
ATOM 3445 C C . ALA B 1 10 ? -22.484 -24.406 -50.75 1 31.08 10 ALA B C 1
ATOM 3447 O O . ALA B 1 10 ? -22.406 -24.172 -49.531 1 31.08 10 ALA B O 1
ATOM 3448 N N . SER B 1 11 ? -22.141 -25.625 -51.25 1 25.25 11 SER B N 1
ATOM 3449 C CA . SER B 1 11 ? -21.156 -26.547 -50.688 1 25.25 11 SER B CA 1
ATOM 3450 C C . SER B 1 11 ? -19.875 -25.812 -50.312 1 25.25 11 SER B C 1
ATOM 3452 O O . SER B 1 11 ? -19.234 -25.172 -51.156 1 25.25 11 SER B O 1
ATOM 3454 N N . THR B 1 12 ? -19.875 -25.188 -49.156 1 28.52 12 THR B N 1
ATOM 3455 C CA . THR B 1 12 ? -18.609 -24.656 -48.656 1 28.52 12 THR B CA 1
ATOM 3456 C C . THR B 1 12 ? -17.5 -25.703 -48.781 1 28.52 12 THR B C 1
ATOM 3458 O O . THR B 1 12 ? -17.547 -26.75 -48.156 1 28.52 12 THR B O 1
ATOM 3461 N N . ARG B 1 13 ? -16.891 -25.781 -49.969 1 29.86 13 ARG B N 1
ATOM 3462 C CA . ARG B 1 13 ? -15.664 -26.547 -50.156 1 29.86 13 ARG B CA 1
ATOM 3463 C C . ARG B 1 13 ? -14.734 -26.375 -48.938 1 29.86 13 ARG B C 1
ATOM 3465 O O . ARG B 1 13 ? -14.32 -25.266 -48.625 1 29.86 13 ARG B O 1
ATOM 3472 N N . GLN B 1 14 ? -14.945 -27.281 -48.062 1 27.36 14 GLN B N 1
ATOM 3473 C CA . GLN B 1 14 ? -13.992 -27.438 -46.969 1 27.36 14 GLN B CA 1
ATOM 3474 C C . GLN B 1 14 ? -12.555 -27.422 -47.5 1 27.36 14 GLN B C 1
ATOM 3476 O O . GLN B 1 14 ? -12.18 -28.25 -48.312 1 27.36 14 GLN B O 1
ATOM 3481 N N . LEU B 1 15 ? -11.961 -26.281 -47.75 1 33.38 15 LEU B N 1
ATOM 3482 C CA . LEU B 1 15 ? -10.531 -26.344 -48.031 1 33.38 15 LEU B CA 1
ATOM 3483 C C . LEU B 1 15 ? -9.844 -27.359 -47.156 1 33.38 15 LEU B C 1
ATOM 3485 O O . LEU B 1 15 ? -10.188 -27.484 -45.969 1 33.38 15 LEU B O 1
ATOM 3489 N N . PRO B 1 16 ? -9.367 -28.516 -47.719 1 32.88 16 PRO B N 1
ATOM 3490 C CA . PRO B 1 16 ? -8.609 -29.438 -46.906 1 32.88 16 PRO B CA 1
ATOM 3491 C C . PRO B 1 16 ? -7.707 -28.734 -45.875 1 32.88 16 PRO B C 1
ATOM 3493 O O . PRO B 1 16 ? -7.047 -27.75 -46.25 1 32.88 16 PRO B O 1
ATOM 3496 N N . GLY B 1 17 ? -8.125 -28.453 -44.719 1 34.47 17 GLY B N 1
ATOM 3497 C CA . GLY B 1 17 ? -7.254 -27.984 -43.656 1 34.47 17 GLY B CA 1
ATOM 3498 C C . GLY B 1 17 ? -5.867 -28.609 -43.719 1 34.47 17 GLY B C 1
ATOM 3499 O O . GLY B 1 17 ? -5.723 -29.828 -43.656 1 34.47 17 GLY B O 1
ATOM 3500 N N . ALA B 1 18 ? -4.973 -28.203 -44.656 1 35.97 18 ALA B N 1
ATOM 3501 C CA . ALA B 1 18 ? -3.572 -28.609 -44.688 1 35.97 18 ALA B CA 1
ATOM 3502 C C . ALA B 1 18 ? -3.045 -28.953 -43.312 1 35.97 18 ALA B C 1
ATOM 3504 O O . ALA B 1 18 ? -2.988 -28.094 -42.438 1 35.97 18 ALA B O 1
ATOM 3505 N N . ARG B 1 19 ? -3.301 -30.109 -42.781 1 39.97 19 ARG B N 1
ATOM 3506 C CA . ARG B 1 19 ? -2.539 -30.656 -41.688 1 39.97 19 ARG B CA 1
ATOM 3507 C C . ARG B 1 19 ? -1.06 -30.297 -41.812 1 39.97 19 ARG B C 1
ATOM 3509 O O . ARG B 1 19 ? -0.354 -30.859 -42.656 1 39.97 19 ARG B O 1
ATOM 3516 N N . ILE B 1 20 ? -0.595 -29.125 -41.75 1 42.12 20 ILE B N 1
ATOM 3517 C CA . ILE B 1 20 ? 0.832 -28.828 -41.656 1 42.12 20 ILE B CA 1
ATOM 3518 C C . ILE B 1 20 ? 1.552 -29.938 -40.906 1 42.12 20 ILE B C 1
ATOM 3520 O O . ILE B 1 20 ? 1.207 -30.25 -39.75 1 42.12 20 ILE B O 1
ATOM 3524 N N . ALA B 1 21 ? 2.082 -30.906 -41.5 1 47.31 21 ALA B N 1
ATOM 3525 C CA . ALA B 1 21 ? 2.92 -31.984 -40.969 1 47.31 21 ALA B CA 1
ATOM 3526 C C . ALA B 1 21 ? 3.771 -31.484 -39.812 1 47.31 21 ALA B C 1
ATOM 3528 O O . ALA B 1 21 ? 4.613 -30.594 -39.969 1 47.31 21 ALA B O 1
ATOM 3529 N N . THR B 1 22 ? 3.293 -31.484 -38.562 1 63.06 22 THR B N 1
ATOM 3530 C CA . THR B 1 22 ? 4.027 -31.078 -37.375 1 63.06 22 THR B CA 1
ATOM 3531 C C . THR B 1 22 ? 5.383 -31.781 -37.312 1 63.06 22 THR B C 1
ATOM 3533 O O . THR B 1 22 ? 5.465 -33 -37.469 1 63.06 22 THR B O 1
ATOM 3536 N N . ASP B 1 23 ? 6.465 -31.172 -37.688 1 73.56 23 ASP B N 1
ATOM 3537 C CA . ASP B 1 23 ? 7.812 -31.656 -37.438 1 73.56 23 ASP B CA 1
ATOM 3538 C C . ASP B 1 23 ? 7.887 -32.375 -36.094 1 73.56 23 ASP B C 1
ATOM 3540 O O . ASP B 1 23 ? 7.625 -31.781 -35.031 1 73.56 23 ASP B O 1
ATOM 3544 N N . SER B 1 24 ? 8.094 -33.75 -36.125 1 84.38 24 SER B N 1
ATOM 3545 C CA . SER B 1 24 ? 8.133 -34.562 -34.938 1 84.38 24 SER B CA 1
ATOM 3546 C C . SER B 1 24 ? 9.391 -34.25 -34.094 1 84.38 24 SER B C 1
ATOM 3548 O O . SER B 1 24 ? 9.469 -34.594 -32.938 1 84.38 24 SER B O 1
ATOM 3550 N N . ARG B 1 25 ? 10.398 -33.562 -34.812 1 89.81 25 ARG B N 1
ATOM 3551 C CA . ARG B 1 25 ? 11.602 -33.156 -34.094 1 89.81 25 ARG B CA 1
ATOM 3552 C C . ARG B 1 25 ? 11.312 -31.984 -33.156 1 89.81 25 ARG B C 1
ATOM 3554 O O . ARG B 1 25 ? 10.57 -31.062 -33.5 1 89.81 25 ARG B O 1
ATOM 3561 N N . LEU B 1 26 ? 11.867 -32.125 -32.031 1 95.81 26 LEU B N 1
ATOM 3562 C CA . LEU B 1 26 ? 11.727 -31.016 -31.094 1 95.81 26 LEU B CA 1
ATOM 3563 C C . LEU B 1 26 ? 12.398 -29.766 -31.641 1 95.81 26 LEU B C 1
ATOM 3565 O O . LEU B 1 26 ? 13.469 -29.828 -32.25 1 95.81 26 LEU B O 1
ATOM 3569 N N . ALA B 1 27 ? 11.797 -28.656 -31.359 1 95.81 27 ALA B N 1
ATOM 3570 C CA . ALA B 1 27 ? 12.43 -27.391 -31.703 1 95.81 27 ALA B CA 1
ATOM 3571 C C . ALA B 1 27 ? 13.781 -27.234 -31 1 95.81 27 ALA B C 1
ATOM 3573 O O . ALA B 1 27 ? 14.711 -26.656 -31.562 1 95.81 27 ALA B O 1
ATOM 3574 N N . LEU B 1 28 ? 13.891 -27.703 -29.797 1 94.75 28 LEU B N 1
ATOM 3575 C CA . LEU B 1 28 ? 15.133 -27.734 -29.047 1 94.75 28 LEU B CA 1
ATOM 3576 C C . LEU B 1 28 ? 16.25 -28.422 -29.844 1 94.75 28 LEU B C 1
ATOM 3578 O O . LEU B 1 28 ? 17.422 -28.109 -29.656 1 94.75 28 LEU B O 1
ATOM 3582 N N . ASP B 1 29 ? 15.867 -29.25 -30.75 1 93.56 29 ASP B N 1
ATOM 3583 C CA . ASP B 1 29 ? 16.797 -30.047 -31.531 1 93.56 29 ASP B CA 1
ATOM 3584 C C . ASP B 1 29 ? 16.797 -29.625 -33 1 93.56 29 ASP B C 1
ATOM 3586 O O . ASP B 1 29 ? 17.141 -30.406 -33.875 1 93.56 29 ASP B O 1
ATOM 3590 N N . GLY B 1 30 ? 16.266 -28.5 -33.25 1 93.69 30 GLY B N 1
ATOM 3591 C CA . GLY B 1 30 ? 16.312 -27.938 -34.594 1 93.69 30 GLY B CA 1
ATOM 3592 C C . GLY B 1 30 ? 15.016 -28.125 -35.375 1 93.69 30 GLY B C 1
ATOM 3593 O O . GLY B 1 30 ? 14.938 -27.781 -36.562 1 93.69 30 GLY B O 1
ATOM 3594 N N . GLY B 1 31 ? 14.039 -28.719 -34.812 1 95.25 31 GLY B N 1
ATOM 3595 C CA . GLY B 1 31 ? 12.734 -28.844 -35.438 1 95.25 31 GLY B CA 1
ATOM 3596 C C . GLY B 1 31 ? 11.977 -27.531 -35.5 1 95.25 31 GLY B C 1
ATOM 3597 O O . GLY B 1 31 ? 12.461 -26.5 -35.031 1 95.25 31 GLY B O 1
ATOM 3598 N N . VAL B 1 32 ? 10.805 -27.578 -36.156 1 95.44 32 VAL B N 1
ATOM 3599 C CA . VAL B 1 32 ? 9.938 -26.406 -36.25 1 95.44 32 VAL B CA 1
ATOM 3600 C C . VAL B 1 32 ? 9.078 -26.281 -35 1 95.44 32 VAL B C 1
ATOM 3602 O O . VAL B 1 32 ? 8.414 -27.234 -34.594 1 95.44 32 VAL B O 1
ATOM 3605 N N . PRO B 1 33 ? 9.117 -25.156 -34.406 1 97.06 33 PRO B N 1
ATOM 3606 C CA . PRO B 1 33 ? 8.281 -24.984 -33.219 1 97.06 33 PRO B CA 1
ATOM 3607 C C . PRO B 1 33 ? 6.785 -25.078 -33.531 1 97.06 33 PRO B C 1
ATOM 3609 O O . PRO B 1 33 ? 6.363 -24.75 -34.625 1 97.06 33 PRO B O 1
ATOM 3612 N N . VAL B 1 34 ? 6 -25.484 -32.562 1 97.25 34 VAL B N 1
ATOM 3613 C CA . VAL B 1 34 ? 4.551 -25.609 -32.719 1 97.25 34 VAL B CA 1
ATOM 3614 C C . VAL B 1 34 ? 3.936 -24.219 -32.906 1 97.25 34 VAL B C 1
ATOM 3616 O O . VAL B 1 34 ? 2.963 -24.062 -33.625 1 97.25 34 VAL B O 1
ATOM 3619 N N . ARG B 1 35 ? 4.5 -23.281 -32.125 1 95.62 35 ARG B N 1
ATOM 3620 C CA . ARG B 1 35 ? 3.982 -21.906 -32.125 1 95.62 35 ARG B CA 1
ATOM 3621 C C . ARG B 1 35 ? 5.109 -20.891 -32.312 1 95.62 35 ARG B C 1
ATOM 3623 O O . ARG B 1 35 ? 6.184 -21.047 -31.75 1 95.62 35 ARG B O 1
ATOM 3630 N N . SER B 1 36 ? 4.812 -19.859 -33.125 1 92.56 36 SER B N 1
ATOM 3631 C CA . SER B 1 36 ? 5.805 -18.812 -33.344 1 92.56 36 SER B CA 1
ATOM 3632 C C . SER B 1 36 ? 5.402 -17.5 -32.656 1 92.56 36 SER B C 1
ATOM 3634 O O . SER B 1 36 ? 6.262 -16.703 -32.281 1 92.56 36 SER B O 1
ATOM 3636 N N . ALA B 1 37 ? 4.102 -17.328 -32.5 1 91.5 37 ALA B N 1
ATOM 3637 C CA . ALA B 1 37 ? 3.625 -16.125 -31.812 1 91.5 37 ALA B CA 1
ATOM 3638 C C . ALA B 1 37 ? 3.881 -16.203 -30.312 1 91.5 37 ALA B C 1
ATOM 3640 O O . ALA B 1 37 ? 3.832 -17.297 -29.719 1 91.5 37 ALA B O 1
ATOM 3641 N N . PRO B 1 38 ? 4.145 -15.078 -29.688 1 90.5 38 PRO B N 1
ATOM 3642 C CA . PRO B 1 38 ? 4.363 -15.094 -28.25 1 90.5 38 PRO B CA 1
ATOM 3643 C C . PRO B 1 38 ? 3.168 -15.648 -27.469 1 90.5 38 PRO B C 1
ATOM 3645 O O . PRO B 1 38 ? 2.02 -15.391 -27.844 1 90.5 38 PRO B O 1
ATOM 3648 N N . TRP B 1 39 ? 3.451 -16.406 -26.5 1 92.19 39 TRP B N 1
ATOM 3649 C CA . TRP B 1 39 ? 2.4 -16.938 -25.625 1 92.19 39 TRP B CA 1
ATOM 3650 C C . TRP B 1 39 ? 1.648 -15.797 -24.938 1 92.19 39 TRP B C 1
ATOM 3652 O O . TRP B 1 39 ? 2.262 -14.875 -24.391 1 92.19 39 TRP B O 1
ATOM 3662 N N . PRO B 1 40 ? 0.354 -15.742 -24.969 1 89.12 40 PRO B N 1
ATOM 3663 C CA . PRO B 1 40 ? -0.422 -14.641 -24.391 1 89.12 40 PRO B CA 1
ATOM 3664 C C . PRO B 1 40 ? -0.362 -14.609 -22.875 1 89.12 40 PRO B C 1
ATOM 3666 O O . PRO B 1 40 ? -0.849 -15.531 -22.203 1 89.12 40 PRO B O 1
ATOM 3669 N N . THR B 1 41 ? 0.269 -13.523 -22.391 1 86.12 41 THR B N 1
ATOM 3670 C CA . THR B 1 41 ? 0.353 -13.305 -20.953 1 86.12 41 THR B CA 1
ATOM 3671 C C . THR B 1 41 ? -0.03 -11.867 -20.594 1 86.12 41 THR B C 1
ATOM 3673 O O . THR B 1 41 ? -0.042 -10.992 -21.469 1 86.12 41 THR B O 1
ATOM 3676 N N . TYR B 1 42 ? -0.316 -11.625 -19.297 1 84.56 42 TYR B N 1
ATOM 3677 C CA . TYR B 1 42 ? -0.788 -10.32 -18.844 1 84.56 42 TYR B CA 1
ATOM 3678 C C . TYR B 1 42 ? 0.26 -9.242 -19.109 1 84.56 42 TYR B C 1
ATOM 3680 O O . TYR B 1 42 ? -0.08 -8.094 -19.422 1 84.56 42 TYR B O 1
ATOM 3688 N N . ASP B 1 43 ? 1.548 -9.523 -18.969 1 84.94 43 ASP B N 1
ATOM 3689 C CA . ASP B 1 43 ? 2.625 -8.547 -19.078 1 84.94 43 ASP B CA 1
ATOM 3690 C C . ASP B 1 43 ? 2.832 -8.117 -20.516 1 84.94 43 ASP B C 1
ATOM 3692 O O . ASP B 1 43 ? 3.572 -7.168 -20.797 1 84.94 43 ASP B O 1
ATOM 3696 N N . ARG B 1 44 ? 2.029 -8.805 -21.422 1 85 44 ARG B N 1
ATOM 3697 C CA . ARG B 1 44 ? 2.037 -8.406 -22.812 1 85 44 ARG B CA 1
ATOM 3698 C C . ARG B 1 44 ? 0.69 -7.828 -23.234 1 85 44 ARG B C 1
ATOM 3700 O O . ARG B 1 44 ? 0.423 -7.648 -24.422 1 85 44 ARG B O 1
ATOM 3707 N N . GLY B 1 45 ? -0.111 -7.633 -22.234 1 81.81 45 GLY B N 1
ATOM 3708 C CA . GLY B 1 45 ? -1.377 -6.969 -22.5 1 81.81 45 GLY B CA 1
ATOM 3709 C C . GLY B 1 45 ? -2.525 -7.934 -22.734 1 81.81 45 GLY B C 1
ATOM 3710 O O . GLY B 1 45 ? -3.633 -7.52 -23.078 1 81.81 45 GLY B O 1
ATOM 3711 N N . ALA B 1 46 ? -2.236 -9.188 -22.625 1 83.69 46 ALA B N 1
ATOM 3712 C CA . ALA B 1 46 ? -3.312 -10.172 -22.75 1 83.69 46 ALA B CA 1
ATOM 3713 C C . ALA B 1 46 ? -4.18 -10.188 -21.484 1 83.69 46 ALA B C 1
ATOM 3715 O O . ALA B 1 46 ? -4.055 -11.094 -20.656 1 83.69 46 ALA B O 1
ATOM 3716 N N . VAL B 1 47 ? -5.062 -9.117 -21.359 1 88.56 47 VAL B N 1
ATOM 3717 C CA . VAL B 1 47 ? -5.949 -8.93 -20.219 1 88.56 47 VAL B CA 1
ATOM 3718 C C . VAL B 1 47 ? -7.383 -8.719 -20.703 1 88.56 47 VAL B C 1
ATOM 3720 O O . VAL B 1 47 ? -7.609 -8.422 -21.891 1 88.56 47 VAL B O 1
ATOM 3723 N N . CYS B 1 48 ? -8.281 -8.945 -19.828 1 89 48 CYS B N 1
ATOM 3724 C CA . CYS B 1 48 ? -9.695 -8.781 -20.141 1 89 48 CYS B CA 1
ATOM 3725 C C . CYS B 1 48 ? -10.219 -7.441 -19.625 1 89 48 CYS B C 1
ATOM 3727 O O . CYS B 1 48 ? -10.766 -7.371 -18.531 1 89 48 CYS B O 1
ATOM 3729 N N . VAL B 1 49 ? -10.07 -6.406 -20.344 1 93.06 49 VAL B N 1
ATOM 3730 C CA . VAL B 1 49 ? -10.594 -5.082 -20.031 1 93.06 49 VAL B CA 1
ATOM 3731 C C . VAL B 1 49 ? -11.531 -4.609 -21.141 1 93.06 49 VAL B C 1
ATOM 3733 O O . VAL B 1 49 ? -11.164 -4.625 -22.312 1 93.06 49 VAL B O 1
ATOM 3736 N N . TYR B 1 50 ? -12.703 -4.227 -20.781 1 94.94 50 TYR B N 1
ATOM 3737 C CA . TYR B 1 50 ? -13.742 -3.832 -21.719 1 94.94 50 TYR B CA 1
ATOM 3738 C C . TYR B 1 50 ? -13.93 -2.32 -21.734 1 94.94 50 TYR B C 1
ATOM 3740 O O . TYR B 1 50 ? -13.477 -1.627 -20.812 1 94.94 50 TYR B O 1
ATOM 3748 N N . PRO B 1 51 ? -14.57 -1.83 -22.781 1 96.56 51 PRO B N 1
ATOM 3749 C CA . PRO B 1 51 ? -14.812 -0.388 -22.875 1 96.56 51 PRO B CA 1
ATOM 3750 C C . PRO B 1 51 ? -15.562 0.161 -21.656 1 96.56 51 PRO B C 1
ATOM 3752 O O . PRO B 1 51 ? -15.32 1.295 -21.234 1 96.56 51 PRO B O 1
ATOM 3755 N N . GLU B 1 52 ? -16.453 -0.595 -21.109 1 97.44 52 GLU B N 1
ATOM 3756 C CA . GLU B 1 52 ? -17.219 -0.185 -19.938 1 97.44 52 GLU B CA 1
ATOM 3757 C C . GLU B 1 52 ? -16.297 0.041 -18.734 1 97.44 52 GLU B C 1
ATOM 3759 O O . GLU B 1 52 ? -16.562 0.918 -17.906 1 97.44 52 GLU B O 1
ATOM 3764 N N . ASP B 1 53 ? -15.242 -0.791 -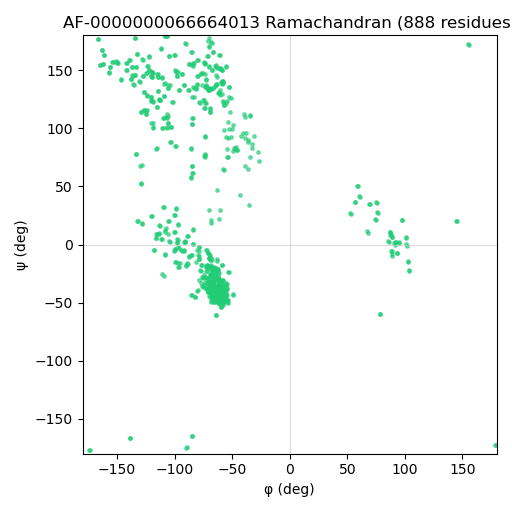18.641 1 97.69 53 ASP B N 1
ATOM 3765 C CA . ASP B 1 53 ? -14.273 -0.642 -17.562 1 97.69 53 ASP B CA 1
ATOM 3766 C C . ASP B 1 53 ? -13.484 0.657 -17.703 1 97.69 53 ASP B C 1
ATOM 3768 O O . ASP B 1 53 ? -13.297 1.389 -16.734 1 97.69 53 ASP B O 1
ATOM 3772 N N . GLU B 1 54 ? -13.062 0.932 -18.984 1 97.62 54 GLU B N 1
ATOM 3773 C CA . GLU B 1 54 ? -12.352 2.174 -19.266 1 97.62 54 GLU B CA 1
ATOM 3774 C C . GLU B 1 54 ? -13.211 3.391 -18.953 1 97.62 54 GLU B C 1
ATOM 3776 O O . GLU B 1 54 ? -12.727 4.359 -18.359 1 97.62 54 GLU B O 1
ATOM 3781 N N . ALA B 1 55 ? -14.469 3.334 -19.297 1 98.06 55 ALA B N 1
ATOM 3782 C CA . ALA B 1 55 ? -15.398 4.438 -19.062 1 98.06 55 ALA B CA 1
ATOM 3783 C C . ALA B 1 55 ? -15.602 4.695 -17.578 1 98.06 55 ALA B C 1
ATOM 3785 O O . ALA B 1 55 ? -15.727 5.848 -17.156 1 98.06 55 ALA B O 1
ATOM 3786 N N . ALA B 1 56 ? -15.711 3.656 -16.812 1 98.44 56 ALA B N 1
ATOM 3787 C CA . ALA B 1 56 ? -15.875 3.787 -15.359 1 98.44 56 ALA B CA 1
ATOM 3788 C C . ALA B 1 56 ? -14.672 4.477 -14.727 1 98.44 56 ALA B C 1
ATOM 3790 O O . ALA B 1 56 ? -14.828 5.363 -13.883 1 98.44 56 ALA B O 1
ATOM 3791 N N . ALA B 1 57 ? -13.469 4.062 -15.125 1 98.06 57 ALA B N 1
ATOM 3792 C CA . ALA B 1 57 ? -12.25 4.695 -14.633 1 98.06 57 ALA B CA 1
ATOM 3793 C C . ALA B 1 57 ? -12.195 6.168 -15.023 1 98.06 57 ALA B C 1
ATOM 3795 O O . ALA B 1 57 ? -11.797 7.02 -14.227 1 98.06 57 ALA B O 1
ATOM 3796 N N . LEU B 1 58 ? -12.57 6.441 -16.25 1 97.12 58 LEU B N 1
ATOM 3797 C CA . LEU B 1 58 ? -12.562 7.812 -16.75 1 97.12 58 LEU B CA 1
ATOM 3798 C C . LEU B 1 58 ? -13.531 8.688 -15.953 1 97.12 58 LEU B C 1
ATOM 3800 O O . LEU B 1 58 ? -13.219 9.844 -15.648 1 97.12 58 LEU B O 1
ATOM 3804 N N . ARG B 1 59 ? -14.688 8.195 -15.648 1 97.88 59 ARG B N 1
ATOM 3805 C CA . ARG B 1 59 ? -15.656 8.93 -14.836 1 97.88 59 ARG B CA 1
ATOM 3806 C C . ARG B 1 59 ? -15.062 9.297 -13.477 1 97.88 59 ARG B C 1
ATOM 3808 O O . ARG B 1 59 ? -15.234 10.414 -13 1 97.88 59 ARG B O 1
ATOM 3815 N N . ALA B 1 60 ? -14.414 8.359 -12.867 1 97.81 60 ALA B N 1
ATOM 3816 C CA . ALA B 1 60 ? -13.773 8.609 -11.578 1 97.81 60 ALA B CA 1
ATOM 3817 C C . ALA B 1 60 ? -12.68 9.664 -11.703 1 97.81 60 ALA B C 1
ATOM 3819 O O . ALA B 1 60 ? -12.547 10.531 -10.836 1 97.81 60 ALA B O 1
ATOM 3820 N N . ILE B 1 61 ? -11.867 9.602 -12.758 1 97.44 61 ILE B N 1
ATOM 3821 C CA . ILE B 1 61 ? -10.797 10.562 -12.992 1 97.44 61 ILE B CA 1
ATOM 3822 C C . ILE B 1 61 ? -11.391 11.961 -13.133 1 97.44 61 ILE B C 1
ATOM 3824 O O . ILE B 1 61 ? -10.883 12.922 -12.547 1 97.44 61 ILE B O 1
ATOM 3828 N N . ARG B 1 62 ? -12.469 12.062 -13.789 1 96.44 62 ARG B N 1
ATOM 3829 C CA . ARG B 1 62 ? -13.078 13.359 -14.102 1 96.44 62 ARG B CA 1
ATOM 3830 C C . ARG B 1 62 ? -13.789 13.93 -12.875 1 96.44 62 ARG B C 1
ATOM 3832 O O . ARG B 1 62 ? -14.094 15.125 -12.836 1 96.44 62 ARG B O 1
ATOM 3839 N N . SER B 1 63 ? -14.062 13.125 -11.906 1 95.69 63 SER B N 1
ATOM 3840 C CA . SER B 1 63 ? -14.703 13.602 -10.688 1 95.69 63 SER B CA 1
ATOM 3841 C C . SER B 1 63 ? -13.734 14.43 -9.844 1 95.69 63 SER B C 1
ATOM 3843 O O . SER B 1 63 ? -14.164 15.234 -9.008 1 95.69 63 SER B O 1
ATOM 3845 N N . HIS B 1 64 ? -12.445 14.117 -9.969 1 95.12 64 HIS B N 1
ATOM 3846 C CA . HIS B 1 64 ? -11.352 14.75 -9.234 1 95.12 64 HIS B CA 1
ATOM 3847 C C . HIS B 1 64 ? -11.422 14.406 -7.75 1 95.12 64 HIS B C 1
ATOM 3849 O O . HIS B 1 64 ? -10.789 15.078 -6.926 1 95.12 64 HIS B O 1
ATOM 3855 N N . LEU B 1 65 ? -12.273 13.469 -7.383 1 96.62 65 LEU B N 1
ATOM 3856 C CA . LEU B 1 65 ? -12.375 12.922 -6.035 1 96.62 65 LEU B CA 1
ATOM 3857 C C . LEU B 1 65 ? -11.719 11.539 -5.961 1 96.62 65 LEU B C 1
ATOM 3859 O O . LEU B 1 65 ? -12.398 10.523 -6.113 1 96.62 65 LEU B O 1
ATOM 3863 N N . TYR B 1 66 ? -10.422 11.555 -5.68 1 97.44 66 TYR B N 1
ATOM 3864 C CA . TYR B 1 66 ? -9.641 10.328 -5.832 1 97.44 66 TYR B CA 1
ATOM 3865 C C . TYR B 1 66 ? -9.438 9.641 -4.488 1 97.44 66 TYR B C 1
ATOM 3867 O O . TYR B 1 66 ? -9.031 8.477 -4.438 1 97.44 66 TYR B O 1
ATOM 3875 N N . PHE B 1 67 ? -9.68 10.297 -3.389 1 97.25 67 PHE B N 1
ATOM 3876 C CA . PHE B 1 67 ? -9.539 9.758 -2.041 1 97.25 67 PHE B CA 1
ATOM 3877 C C . PHE B 1 67 ? -10.852 9.156 -1.554 1 97.25 67 PHE B C 1
ATOM 3879 O O . PHE B 1 67 ? -11.914 9.766 -1.718 1 97.25 67 PHE B O 1
ATOM 3886 N N . ARG B 1 68 ? -10.805 8.008 -0.921 1 97.38 68 ARG B N 1
ATOM 3887 C CA . ARG B 1 68 ? -12.016 7.273 -0.584 1 97.38 68 ARG B CA 1
ATOM 3888 C C . ARG B 1 68 ? -12.812 7.996 0.495 1 97.38 68 ARG B C 1
ATOM 3890 O O . ARG B 1 68 ? -14 7.73 0.682 1 97.38 68 ARG B O 1
ATOM 3897 N N . TYR B 1 69 ? -12.125 8.797 1.318 1 96.19 69 TYR B N 1
ATOM 3898 C CA . TYR B 1 69 ? -12.797 9.578 2.346 1 96.19 69 TYR B CA 1
ATOM 3899 C C . TYR B 1 69 ? -12.914 11.039 1.932 1 96.19 69 TYR B C 1
ATOM 3901 O O . TYR B 1 69 ? -11.93 11.773 1.962 1 96.19 69 TYR B O 1
ATOM 3909 N N . ASP B 1 70 ? -14.062 11.398 1.485 1 93.88 70 ASP B N 1
ATOM 3910 C CA . ASP B 1 70 ? -14.328 12.781 1.09 1 93.88 70 ASP B CA 1
ATOM 3911 C C . ASP B 1 70 ? -15.711 13.227 1.556 1 93.88 70 ASP B C 1
ATOM 3913 O O . ASP B 1 70 ? -16.281 12.641 2.48 1 93.88 70 ASP B O 1
ATOM 3917 N N . TYR B 1 71 ? -16.172 14.328 1.035 1 92.31 71 TYR B N 1
ATOM 3918 C CA . TYR B 1 71 ? -17.375 14.953 1.569 1 92.31 71 TYR B CA 1
ATOM 3919 C C . TYR B 1 71 ? -18.609 14.117 1.274 1 92.31 71 TYR B C 1
ATOM 3921 O O . TYR B 1 71 ? -19.656 14.305 1.893 1 92.31 71 TYR B O 1
ATOM 3929 N N . ARG B 1 72 ? -18.578 13.227 0.347 1 94.12 72 ARG B N 1
ATOM 3930 C CA . ARG B 1 72 ? -19.734 12.43 -0.057 1 94.12 72 ARG B CA 1
ATOM 3931 C C . ARG B 1 72 ? -20.109 11.43 1.025 1 94.12 72 ARG B C 1
ATOM 3933 O O . ARG B 1 72 ? -19.25 10.922 1.739 1 94.12 72 ARG B O 1
ATOM 3940 N N . PRO B 1 73 ? -21.344 11.078 1.039 1 94.06 73 PRO B N 1
ATOM 3941 C CA . PRO B 1 73 ? -21.688 9.891 1.829 1 94.06 73 PRO B CA 1
ATOM 3942 C C . PRO B 1 73 ? -20.969 8.633 1.343 1 94.06 73 PRO B C 1
ATOM 3944 O O . PRO B 1 73 ? -20.719 8.484 0.144 1 94.06 73 PRO B O 1
ATOM 3947 N N . ALA B 1 74 ? -20.781 7.758 2.27 1 91.81 74 ALA B N 1
ATOM 3948 C CA . ALA B 1 74 ? -19.969 6.574 1.98 1 91.81 74 ALA B CA 1
ATOM 3949 C C . ALA B 1 74 ? -20.531 5.801 0.791 1 91.81 74 ALA B C 1
ATOM 3951 O O . ALA B 1 74 ? -19.781 5.406 -0.109 1 91.81 74 ALA B O 1
ATOM 3952 N N . HIS B 1 75 ? -21.828 5.641 0.717 1 92 75 HIS B N 1
ATOM 3953 C CA . HIS B 1 75 ? -22.438 4.777 -0.284 1 92 75 HIS B CA 1
ATOM 3954 C C . HIS B 1 75 ? -22.312 5.375 -1.682 1 92 75 HIS B C 1
ATOM 3956 O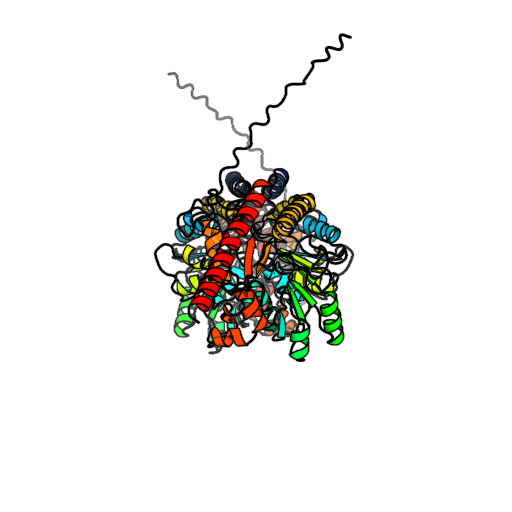 O . HIS B 1 75 ? -22.562 4.691 -2.678 1 92 75 HIS B O 1
ATOM 3962 N N . GLU B 1 76 ? -21.844 6.625 -1.755 1 95.62 76 GLU B N 1
ATOM 3963 C CA . GLU B 1 76 ? -21.703 7.289 -3.047 1 95.62 76 GLU B CA 1
ATOM 3964 C C . GLU B 1 76 ? -20.266 7.25 -3.535 1 95.62 76 GLU B C 1
ATOM 3966 O O . GLU B 1 76 ? -19.969 7.676 -4.652 1 95.62 76 GLU B O 1
ATOM 3971 N N . THR B 1 77 ? -19.375 6.754 -2.783 1 97.75 77 THR B N 1
ATOM 3972 C CA . THR B 1 77 ? -17.984 6.656 -3.197 1 97.75 77 THR B CA 1
ATOM 3973 C C . THR B 1 77 ? -17.734 5.352 -3.949 1 97.75 77 THR B C 1
ATOM 3975 O O . THR B 1 77 ? -18.5 4.391 -3.807 1 97.75 77 THR B O 1
ATOM 3978 N N . GLU B 1 78 ? -16.734 5.301 -4.801 1 98.69 78 GLU B N 1
ATOM 3979 C CA . GLU B 1 78 ? -16.406 4.117 -5.594 1 98.69 78 GLU B CA 1
ATOM 3980 C C . GLU B 1 78 ? -15.906 2.979 -4.711 1 98.69 78 GLU B C 1
ATOM 3982 O O . GLU B 1 78 ? -16.281 1.821 -4.906 1 98.69 78 GLU B O 1
ATOM 3987 N N . CYS B 1 79 ? -15.07 3.268 -3.736 1 98.69 79 CYS B N 1
ATOM 3988 C CA . CYS B 1 79 ? -14.523 2.246 -2.85 1 98.69 79 CYS B CA 1
ATOM 3989 C C . CYS B 1 79 ? -15.625 1.585 -2.035 1 98.69 79 CYS B C 1
ATOM 3991 O O . CYS B 1 79 ? -15.672 0.358 -1.925 1 98.69 79 CYS B O 1
ATOM 3993 N N . ALA B 1 80 ? -16.5 2.387 -1.461 1 98.38 80 ALA B N 1
ATOM 3994 C CA . ALA B 1 80 ? -17.609 1.819 -0.7 1 98.38 80 ALA B CA 1
ATOM 3995 C C . ALA B 1 80 ? -18.516 0.978 -1.595 1 98.38 80 ALA B C 1
ATOM 3997 O O . ALA B 1 80 ? -19.016 -0.069 -1.176 1 98.38 80 ALA B O 1
ATOM 3998 N N . GLY B 1 81 ? -18.781 1.496 -2.781 1 98.56 81 GLY B N 1
ATOM 3999 C CA . GLY B 1 81 ? -19.547 0.712 -3.738 1 98.56 81 GLY B CA 1
ATOM 4000 C C . GLY B 1 81 ? -18.891 -0.619 -4.07 1 98.56 81 GLY B C 1
ATOM 4001 O O . GLY B 1 81 ? -19.578 -1.651 -4.102 1 98.56 81 GLY B O 1
ATOM 4002 N N . PHE B 1 82 ? -17.609 -0.622 -4.41 1 98.81 82 PHE B N 1
ATOM 4003 C CA . PHE B 1 82 ? -16.859 -1.837 -4.699 1 98.81 82 PHE B CA 1
ATOM 4004 C C . PHE B 1 82 ? -16.969 -2.828 -3.545 1 98.81 82 PHE B C 1
ATOM 4006 O O . PHE B 1 82 ? -17.25 -4.012 -3.76 1 98.81 82 PHE B O 1
ATOM 4013 N N . GLU B 1 83 ? -16.75 -2.346 -2.299 1 98.81 83 GLU B N 1
ATOM 4014 C CA . GLU B 1 83 ? -16.828 -3.174 -1.099 1 98.81 83 GLU B CA 1
ATOM 4015 C C . GLU B 1 83 ? -18.219 -3.771 -0.93 1 98.81 83 GLU B C 1
ATOM 4017 O O . GLU B 1 83 ? -18.359 -4.949 -0.6 1 98.81 83 GLU B O 1
ATOM 4022 N N . ALA B 1 84 ? -19.25 -2.975 -1.169 1 98.5 84 ALA B N 1
ATOM 4023 C CA . ALA B 1 84 ? -20.625 -3.465 -1.083 1 98.5 84 ALA B CA 1
ATOM 4024 C C . ALA B 1 84 ? -20.875 -4.555 -2.119 1 98.5 84 ALA B C 1
ATOM 4026 O O . ALA B 1 84 ? -21.547 -5.555 -1.827 1 98.5 84 ALA B O 1
ATOM 4027 N N . GLU B 1 85 ? -20.453 -4.34 -3.299 1 98.81 85 GLU B N 1
ATOM 4028 C CA . GLU B 1 85 ? -20.625 -5.316 -4.371 1 98.81 85 GLU B CA 1
ATOM 4029 C C . GLU B 1 85 ? -19.859 -6.602 -4.078 1 98.81 85 GLU B C 1
ATOM 4031 O O . GLU B 1 85 ? -20.328 -7.695 -4.391 1 98.81 85 GLU B O 1
ATOM 4036 N N . LEU B 1 86 ? -18.703 -6.5 -3.494 1 98.81 86 LEU B N 1
ATOM 4037 C CA . LEU B 1 86 ? -17.969 -7.676 -3.057 1 98.81 86 LEU B CA 1
ATOM 4038 C C . LEU B 1 86 ? -18.75 -8.453 -2.004 1 98.81 86 LEU B C 1
ATOM 4040 O O . LEU B 1 86 ? -18.797 -9.688 -2.041 1 98.81 86 LEU B O 1
ATOM 4044 N N . CYS B 1 87 ? -19.297 -7.727 -1.029 1 98.69 87 CYS B N 1
ATOM 4045 C CA . CYS B 1 87 ? -20.094 -8.383 -0.001 1 98.69 87 CYS B CA 1
ATOM 4046 C C . CYS B 1 87 ? -21.234 -9.18 -0.623 1 98.69 87 CYS B C 1
ATOM 4048 O O . CYS B 1 87 ? -21.5 -10.312 -0.211 1 98.69 87 CYS B O 1
ATOM 4050 N N . ARG B 1 88 ? -21.891 -8.617 -1.595 1 98.56 88 ARG B N 1
ATOM 4051 C CA . ARG B 1 88 ? -22.969 -9.312 -2.289 1 98.56 88 ARG B CA 1
ATOM 4052 C C . ARG B 1 88 ? -22.438 -10.539 -3.031 1 98.56 88 ARG B C 1
ATOM 4054 O O . ARG B 1 88 ? -23.062 -11.602 -3.002 1 98.56 88 ARG B O 1
ATOM 4061 N N . TYR B 1 89 ? -21.359 -10.422 -3.682 1 98.56 89 TYR B N 1
ATOM 4062 C CA . TYR B 1 89 ? -20.766 -11.492 -4.477 1 98.56 89 TYR B CA 1
ATOM 4063 C C . TYR B 1 89 ? -20.391 -12.672 -3.592 1 98.56 89 TYR B C 1
ATOM 4065 O O . TYR B 1 89 ? -20.641 -13.828 -3.941 1 98.56 89 TYR B O 1
ATOM 4073 N N . PHE B 1 90 ? -19.75 -12.398 -2.424 1 98.56 90 PHE B N 1
ATOM 4074 C CA . PHE B 1 90 ? -19.219 -13.445 -1.563 1 98.56 90 PHE B CA 1
ATOM 4075 C C . PHE B 1 90 ? -20.25 -13.898 -0.55 1 98.56 90 PHE B C 1
ATOM 4077 O O . PHE B 1 90 ? -20.109 -14.961 0.064 1 98.56 90 PHE B O 1
ATOM 4084 N N . GLY B 1 91 ? -21.281 -13.094 -0.344 1 98.25 91 GLY B N 1
ATOM 4085 C CA . GLY B 1 91 ? -22.219 -13.367 0.728 1 98.25 91 GLY B CA 1
ATOM 4086 C C . GLY B 1 91 ? -21.625 -13.172 2.109 1 98.25 91 GLY B C 1
ATOM 4087 O O . GLY B 1 91 ? -21.906 -13.945 3.027 1 98.25 91 GLY B O 1
ATOM 4088 N N . CYS B 1 92 ? -20.766 -12.227 2.27 1 98.38 92 CYS B N 1
ATOM 4089 C CA . CYS B 1 92 ? -20.109 -11.938 3.545 1 98.38 92 CYS B CA 1
ATOM 4090 C C . CYS B 1 92 ? -20.578 -10.594 4.102 1 98.38 92 CYS B C 1
ATOM 4092 O O . CYS B 1 92 ? -21.203 -9.812 3.396 1 98.38 92 CYS B O 1
ATOM 4094 N N . LYS B 1 93 ? -20.25 -10.297 5.348 1 98.19 93 LYS B N 1
ATOM 4095 C CA . LYS B 1 93 ? -20.688 -9.086 6.02 1 98.19 93 LYS B CA 1
ATOM 4096 C C . LYS B 1 93 ? -19.828 -7.887 5.621 1 98.19 93 LYS B C 1
ATOM 4098 O O . LYS B 1 93 ? -20.344 -6.77 5.496 1 98.19 93 LYS B O 1
ATOM 4103 N N . HIS B 1 94 ? -18.5 -8.133 5.5 1 98.69 94 HIS B N 1
ATOM 4104 C CA . HIS B 1 94 ? -17.578 -7.02 5.312 1 98.69 94 HIS B CA 1
ATOM 4105 C C . HIS B 1 94 ? -16.578 -7.312 4.203 1 98.69 94 HIS B C 1
ATOM 4107 O O . HIS B 1 94 ? -16.172 -8.461 4.012 1 98.69 94 HIS B O 1
ATOM 4113 N N . ALA B 1 95 ? -16.203 -6.336 3.508 1 98.88 95 ALA B N 1
ATOM 4114 C CA . ALA B 1 95 ? -15.078 -6.301 2.576 1 98.88 95 ALA B CA 1
ATOM 4115 C C . ALA B 1 95 ? -14.305 -4.992 2.705 1 98.88 95 ALA B C 1
ATOM 4117 O O . ALA B 1 95 ? -14.891 -3.936 2.947 1 98.88 95 ALA B O 1
ATOM 4118 N N . LEU B 1 96 ? -13.016 -5.031 2.598 1 98.94 96 LEU B N 1
ATOM 4119 C CA . LEU B 1 96 ? -12.148 -3.861 2.668 1 98.94 96 LEU B CA 1
ATOM 4120 C C . LEU B 1 96 ? -11.195 -3.82 1.481 1 98.94 96 LEU B C 1
ATOM 4122 O O . LEU B 1 96 ? -10.344 -4.699 1.335 1 98.94 96 LEU B O 1
ATOM 4126 N N . ALA B 1 97 ? -11.328 -2.861 0.639 1 98.88 97 ALA B N 1
ATOM 4127 C CA . ALA B 1 97 ? -10.406 -2.658 -0.475 1 98.88 97 ALA B CA 1
ATOM 4128 C C . ALA B 1 97 ? -9.062 -2.127 0.016 1 98.88 97 ALA B C 1
ATOM 4130 O O . ALA B 1 97 ? -9.016 -1.253 0.885 1 98.88 97 ALA B O 1
ATOM 4131 N N . THR B 1 98 ? -7.977 -2.68 -0.496 1 98.81 98 THR B N 1
ATOM 4132 C CA . THR B 1 98 ? -6.641 -2.35 -0.012 1 98.81 98 THR B CA 1
ATOM 4133 C C . THR B 1 98 ? -5.688 -2.104 -1.18 1 98.81 98 THR B C 1
ATOM 4135 O O . THR B 1 98 ? -6.082 -2.219 -2.342 1 98.81 98 THR B O 1
ATOM 4138 N N . SER B 1 99 ? -4.441 -1.749 -0.883 1 98.75 99 SER B N 1
ATOM 4139 C CA . SER B 1 99 ? -3.461 -1.364 -1.892 1 98.75 99 SER B CA 1
ATOM 4140 C C . SER B 1 99 ? -2.895 -2.588 -2.605 1 98.75 99 SER B C 1
ATOM 4142 O O . SER B 1 99 ? -2.33 -2.469 -3.695 1 98.75 99 SER B O 1
ATOM 4144 N N . SER B 1 100 ? -2.963 -3.787 -1.984 1 98.69 100 SER B N 1
ATOM 4145 C CA . SER B 1 100 ? -2.467 -5.02 -2.59 1 98.69 100 SER B CA 1
ATOM 4146 C C . SER B 1 100 ? -3.029 -6.246 -1.885 1 98.69 100 SER B C 1
ATOM 4148 O O . SER B 1 100 ? -3.645 -6.133 -0.822 1 98.69 100 SER B O 1
ATOM 4150 N N . GLY B 1 101 ? -2.838 -7.391 -2.527 1 98.56 101 GLY B N 1
ATOM 4151 C CA . GLY B 1 101 ? -3.18 -8.633 -1.857 1 98.56 101 GLY B CA 1
ATOM 4152 C C . GLY B 1 101 ? -2.334 -8.906 -0.628 1 98.56 101 GLY B C 1
ATOM 4153 O O . GLY B 1 101 ? -2.832 -9.414 0.376 1 98.56 101 GLY B O 1
ATOM 4154 N N . THR B 1 102 ? -1.073 -8.547 -0.681 1 98.75 102 THR B N 1
ATOM 4155 C CA . THR B 1 102 ? -0.164 -8.719 0.447 1 98.75 102 THR B CA 1
ATOM 4156 C C . THR B 1 102 ? -0.631 -7.902 1.649 1 98.75 102 THR B C 1
ATOM 4158 O O . THR B 1 102 ? -0.639 -8.398 2.777 1 98.75 102 THR B O 1
ATOM 4161 N N . THR B 1 103 ? -1.031 -6.648 1.38 1 98.88 103 THR B N 1
ATOM 4162 C CA . THR B 1 103 ? -1.503 -5.812 2.479 1 98.88 103 THR B CA 1
ATOM 4163 C C . THR B 1 103 ? -2.848 -6.312 3 1 98.88 103 THR B C 1
ATOM 4165 O O . THR B 1 103 ? -3.133 -6.207 4.195 1 98.88 103 THR B O 1
ATOM 4168 N N . ALA B 1 104 ? -3.672 -6.887 2.145 1 98.94 104 ALA B N 1
ATOM 4169 C CA . ALA B 1 104 ? -4.918 -7.5 2.592 1 98.94 104 ALA B CA 1
ATOM 4170 C C . ALA B 1 104 ? -4.648 -8.656 3.555 1 98.94 104 ALA B C 1
ATOM 4172 O O . ALA B 1 104 ? -5.305 -8.773 4.594 1 98.94 104 ALA B O 1
ATOM 4173 N N . LEU B 1 105 ? -3.688 -9.484 3.203 1 98.88 105 LEU B N 1
ATOM 4174 C CA . LEU B 1 105 ? -3.303 -10.602 4.059 1 98.88 105 LEU B CA 1
ATOM 4175 C C . LEU B 1 105 ? -2.793 -10.109 5.406 1 98.88 105 LEU B C 1
ATOM 4177 O O . LEU B 1 105 ? -3.207 -10.609 6.457 1 98.88 105 LEU B O 1
ATOM 4181 N N . ALA B 1 106 ? -1.93 -9.148 5.363 1 98.88 106 ALA B N 1
ATOM 4182 C CA . ALA B 1 106 ? -1.347 -8.602 6.586 1 98.88 106 ALA B CA 1
ATOM 4183 C C . ALA B 1 106 ? -2.422 -7.988 7.48 1 98.88 106 ALA B C 1
ATOM 4185 O O . ALA B 1 106 ? -2.426 -8.203 8.695 1 98.88 106 ALA B O 1
ATOM 4186 N N . LEU B 1 107 ? -3.301 -7.23 6.867 1 98.88 107 LEU B N 1
ATOM 4187 C CA . LEU B 1 107 ? -4.371 -6.59 7.625 1 98.88 107 LEU B CA 1
ATOM 4188 C C . LEU B 1 107 ? -5.277 -7.629 8.273 1 98.88 107 LEU B C 1
ATOM 4190 O O . LEU B 1 107 ? -5.773 -7.418 9.383 1 98.88 107 LEU B O 1
ATOM 4194 N N . ALA B 1 108 ? -5.555 -8.727 7.547 1 98.88 108 ALA B N 1
ATOM 4195 C CA . ALA B 1 108 ? -6.352 -9.805 8.125 1 98.88 108 ALA B CA 1
ATOM 4196 C C . ALA B 1 108 ? -5.707 -10.344 9.398 1 98.88 108 ALA B C 1
ATOM 4198 O O . ALA B 1 108 ? -6.375 -10.508 10.422 1 98.88 108 ALA B O 1
ATOM 4199 N N . ILE B 1 109 ? -4.438 -10.57 9.352 1 98.81 109 ILE B N 1
ATOM 4200 C CA . ILE B 1 109 ? -3.701 -11.102 10.5 1 98.81 109 ILE B CA 1
ATOM 4201 C C . ILE B 1 109 ? -3.703 -10.078 11.625 1 98.81 109 ILE B C 1
ATOM 4203 O O . ILE B 1 109 ? -4.047 -10.398 12.766 1 98.81 109 ILE B O 1
ATOM 4207 N N . MET B 1 110 ? -3.354 -8.812 11.336 1 98.5 110 MET B N 1
ATOM 4208 C CA . MET B 1 110 ? -3.289 -7.75 12.336 1 98.5 110 MET B CA 1
ATOM 4209 C C . MET B 1 110 ? -4.656 -7.52 12.969 1 98.5 110 MET B C 1
ATOM 4211 O O . MET B 1 110 ? -4.758 -7.344 14.188 1 98.5 110 MET B O 1
ATOM 4215 N N . GLY B 1 111 ? -5.652 -7.5 12.125 1 98.44 111 GLY B N 1
ATOM 4216 C CA . GLY B 1 111 ? -7.008 -7.25 12.594 1 98.44 111 GLY B CA 1
ATOM 4217 C C . GLY B 1 111 ? -7.535 -8.344 13.508 1 98.44 111 GLY B C 1
ATOM 4218 O O . GLY B 1 111 ? -8.438 -8.102 14.312 1 98.44 111 GLY B O 1
ATOM 4219 N N . ALA B 1 112 ? -7.004 -9.547 13.352 1 98.19 112 ALA B N 1
ATOM 4220 C CA . ALA B 1 112 ? -7.461 -10.68 14.148 1 98.19 112 ALA B CA 1
ATOM 4221 C C . ALA B 1 112 ? -6.852 -10.656 15.547 1 98.19 112 ALA B C 1
ATOM 4223 O O . ALA B 1 112 ? -7.293 -11.383 16.438 1 98.19 112 ALA B O 1
ATOM 4224 N N . GLY B 1 113 ? -5.863 -9.812 15.727 1 94.56 113 GLY B N 1
ATOM 4225 C CA . GLY B 1 113 ? -5.281 -9.656 17.047 1 94.56 113 GLY B CA 1
ATOM 4226 C C . GLY B 1 113 ? -4.355 -10.789 17.438 1 94.56 113 GLY B C 1
ATOM 4227 O O . GLY B 1 113 ? -4.281 -11.172 18.609 1 94.56 113 GLY B O 1
ATOM 4228 N N . ILE B 1 114 ? -3.748 -11.43 16.406 1 96.12 114 ILE B N 1
ATOM 4229 C CA . ILE B 1 114 ? -2.742 -12.445 16.688 1 96.12 114 ILE B CA 1
ATOM 4230 C C . ILE B 1 114 ? -1.564 -11.828 17.422 1 96.12 114 ILE B C 1
ATOM 4232 O O . ILE B 1 114 ? -1.05 -10.781 17.031 1 96.12 114 ILE B O 1
ATOM 4236 N N . PRO B 1 115 ? -1.125 -12.414 18.516 1 94.94 115 PRO B N 1
ATOM 4237 C CA . PRO B 1 115 ? 0.007 -11.836 19.25 1 94.94 115 PRO B CA 1
ATOM 4238 C C . PRO B 1 115 ? 1.262 -11.711 18.391 1 94.94 115 PRO B C 1
ATOM 4240 O O . PRO B 1 115 ? 1.564 -12.609 17.594 1 94.94 115 PRO B O 1
ATOM 4243 N N . LEU B 1 116 ? 1.959 -10.617 18.578 1 93.94 116 LEU B N 1
ATOM 4244 C CA . LEU B 1 116 ? 3.213 -10.406 17.859 1 93.94 116 LEU B CA 1
ATOM 4245 C C . LEU B 1 116 ? 4.203 -11.523 18.156 1 93.94 116 LEU B C 1
ATOM 4247 O O . LEU B 1 116 ? 4.277 -12.016 19.281 1 93.94 116 LEU B O 1
ATOM 4251 N N . GLY B 1 117 ? 4.895 -11.953 17.109 1 95.5 117 GLY B N 1
ATOM 4252 C CA . GLY B 1 117 ? 5.914 -12.977 17.281 1 95.5 117 GLY B CA 1
ATOM 4253 C C . GLY B 1 117 ? 5.371 -14.391 17.156 1 95.5 117 GLY B C 1
ATOM 4254 O O . GLY B 1 117 ? 6.137 -15.344 17.016 1 95.5 117 GLY B O 1
ATOM 4255 N N . SER B 1 118 ? 4.055 -14.555 17.078 1 98 118 SER B N 1
ATOM 4256 C CA . SER B 1 118 ? 3.449 -15.883 16.953 1 98 118 SER B CA 1
ATOM 4257 C C . SER B 1 118 ? 3.836 -16.531 15.625 1 98 118 SER B C 1
ATOM 4259 O O . SER B 1 118 ? 4.164 -15.844 14.656 1 98 118 SER B O 1
ATOM 4261 N N . LEU B 1 119 ? 3.805 -17.875 15.703 1 98.81 119 LEU B N 1
ATOM 4262 C CA . LEU B 1 119 ? 3.99 -18.641 14.469 1 98.81 119 LEU B CA 1
ATOM 4263 C C . LEU B 1 119 ? 2.674 -18.766 13.711 1 98.81 119 LEU B C 1
ATOM 4265 O O . LEU B 1 119 ? 1.618 -18.953 14.312 1 98.81 119 LEU B O 1
ATOM 4269 N N . ILE B 1 120 ? 2.713 -18.562 12.477 1 98.94 120 ILE B N 1
ATOM 4270 C CA . ILE B 1 120 ? 1.578 -18.828 11.594 1 98.94 120 ILE B CA 1
ATOM 4271 C C . ILE B 1 120 ? 1.968 -19.844 10.539 1 98.94 120 ILE B C 1
ATOM 4273 O O . ILE B 1 120 ? 2.928 -19.656 9.789 1 98.94 120 ILE B O 1
ATOM 4277 N N . ALA B 1 121 ? 1.235 -20.922 10.445 1 98.94 121 ALA B N 1
ATOM 4278 C CA . ALA B 1 121 ? 1.53 -22 9.492 1 98.94 121 ALA B CA 1
ATOM 4279 C C . ALA B 1 121 ? 1.17 -21.578 8.07 1 98.94 121 ALA B C 1
ATOM 4281 O O . ALA B 1 121 ? 0.136 -20.938 7.844 1 98.94 121 ALA B O 1
ATOM 4282 N N . CYS B 1 122 ? 1.963 -21.828 7.137 1 98.75 122 CYS B N 1
ATOM 4283 C CA . CYS B 1 122 ? 1.67 -21.656 5.719 1 98.75 122 CYS B CA 1
ATOM 4284 C C . CYS B 1 122 ? 2.439 -22.672 4.875 1 98.75 122 CYS B C 1
ATOM 4286 O O . CYS B 1 122 ? 3.434 -23.234 5.336 1 98.75 122 CYS B O 1
ATOM 4288 N N . PRO B 1 123 ? 2.02 -23.016 3.693 1 98.62 123 PRO B N 1
ATOM 4289 C CA . PRO B 1 123 ? 2.662 -24.062 2.9 1 98.62 123 PRO B CA 1
ATOM 4290 C C . PRO B 1 123 ? 4 -23.609 2.311 1 98.62 123 PRO B C 1
ATOM 4292 O O . PRO B 1 123 ? 4.215 -22.422 2.086 1 98.62 123 PRO B O 1
ATOM 4295 N N . GLY B 1 124 ? 4.836 -24.609 2.029 1 97.56 124 GLY B N 1
ATOM 4296 C CA . GLY B 1 124 ? 6.133 -24.359 1.414 1 97.56 124 GLY B CA 1
ATOM 4297 C C . GLY B 1 124 ? 6.047 -24.109 -0.081 1 97.56 124 GLY B C 1
ATOM 4298 O O . GLY B 1 124 ? 7.062 -23.844 -0.729 1 97.56 124 GLY B O 1
ATOM 4299 N N . PHE B 1 125 ? 4.863 -24.188 -0.66 1 97.25 125 PHE B N 1
ATOM 4300 C CA . PHE B 1 125 ? 4.602 -23.797 -2.043 1 97.25 125 PHE B CA 1
ATOM 4301 C C . PHE B 1 125 ? 3.582 -22.672 -2.109 1 97.25 125 PHE B C 1
ATOM 4303 O O . PHE B 1 125 ? 2.383 -22.906 -1.947 1 97.25 125 PHE B O 1
ATOM 4310 N N . THR B 1 126 ? 4.012 -21.547 -2.279 1 97 126 THR B N 1
ATOM 4311 C CA . THR B 1 126 ? 3.246 -20.328 -2.498 1 97 126 THR B CA 1
ATOM 4312 C C . THR B 1 126 ? 4.152 -19.203 -2.988 1 97 126 THR B C 1
ATOM 4314 O O . THR B 1 126 ? 5.348 -19.406 -3.199 1 97 126 THR B O 1
ATOM 4317 N N . PHE B 1 127 ? 3.58 -18.094 -3.271 1 96.19 127 PHE B N 1
ATOM 4318 C CA . PHE B 1 127 ? 4.363 -16.922 -3.645 1 96.19 127 PHE B CA 1
ATOM 4319 C C . PHE B 1 127 ? 5 -16.281 -2.416 1 96.19 127 PHE B C 1
ATOM 4321 O O . PHE B 1 127 ? 4.41 -16.297 -1.333 1 96.19 127 PHE B O 1
ATOM 4328 N N . ALA B 1 128 ? 6.137 -15.719 -2.527 1 96.81 128 ALA B N 1
ATOM 4329 C CA . ALA B 1 128 ? 6.914 -15.164 -1.421 1 96.81 128 ALA B CA 1
ATOM 4330 C C . ALA B 1 128 ? 6.125 -14.086 -0.686 1 96.81 128 ALA B C 1
ATOM 4332 O O . ALA B 1 128 ? 6.469 -13.711 0.439 1 96.81 128 ALA B O 1
ATOM 4333 N N . ALA B 1 129 ? 5.094 -13.555 -1.29 1 97.75 129 ALA B N 1
ATOM 4334 C CA . ALA B 1 129 ? 4.27 -12.523 -0.662 1 97.75 129 ALA B CA 1
ATOM 4335 C C . ALA B 1 129 ? 3.525 -13.078 0.549 1 97.75 129 ALA B C 1
ATOM 4337 O O . ALA B 1 129 ? 3.248 -12.352 1.504 1 97.75 129 ALA B O 1
ATOM 4338 N N . THR B 1 130 ? 3.207 -14.391 0.562 1 98.56 130 THR B N 1
ATOM 4339 C CA . THR B 1 130 ? 2.465 -14.992 1.665 1 98.56 130 THR B CA 1
ATOM 4340 C C . THR B 1 130 ? 3.275 -14.93 2.957 1 98.56 130 THR B C 1
ATOM 4342 O O . THR B 1 130 ? 2.842 -14.328 3.939 1 98.56 130 THR B O 1
ATOM 4345 N N . PRO B 1 131 ? 4.48 -15.578 2.979 1 98.69 131 PRO B N 1
ATOM 4346 C CA . PRO B 1 131 ? 5.273 -15.453 4.203 1 98.69 131 PRO B CA 1
ATOM 4347 C C . PRO B 1 131 ? 5.672 -14.008 4.5 1 98.69 131 PRO B C 1
ATOM 4349 O O . PRO B 1 131 ? 5.824 -13.633 5.664 1 98.69 131 PRO B O 1
ATOM 4352 N N . SER B 1 132 ? 5.836 -13.18 3.498 1 98.75 132 SER B N 1
ATOM 4353 C CA . SER B 1 132 ? 6.168 -11.773 3.695 1 98.75 132 SER B CA 1
ATOM 4354 C C . SER B 1 132 ? 5.047 -11.039 4.418 1 98.75 132 SER B C 1
ATOM 4356 O O . SER B 1 132 ? 5.305 -10.172 5.258 1 98.75 132 SER B O 1
ATOM 4358 N N . ALA B 1 133 ? 3.82 -11.352 4.078 1 98.81 133 ALA B N 1
ATOM 4359 C CA . ALA B 1 133 ? 2.672 -10.75 4.75 1 98.81 133 ALA B CA 1
ATOM 4360 C C . ALA B 1 133 ? 2.637 -11.133 6.227 1 98.81 133 ALA B C 1
ATOM 4362 O O . ALA B 1 133 ? 2.262 -10.32 7.078 1 98.81 133 ALA B O 1
ATOM 4363 N N . ILE B 1 134 ? 2.969 -12.383 6.523 1 98.88 134 ILE B N 1
ATOM 4364 C CA . ILE B 1 134 ? 3.031 -12.852 7.902 1 98.88 134 ILE B CA 1
ATOM 4365 C C . ILE B 1 134 ? 4.074 -12.055 8.672 1 98.88 134 ILE B C 1
ATOM 4367 O O . ILE B 1 134 ? 3.811 -11.594 9.789 1 98.88 134 ILE B O 1
ATOM 4371 N N . LEU B 1 135 ? 5.223 -11.812 8.062 1 98.44 135 LEU B N 1
ATOM 4372 C CA . LEU B 1 135 ? 6.27 -11.008 8.68 1 98.44 135 LEU B CA 1
ATOM 4373 C C . LEU B 1 135 ? 5.812 -9.562 8.859 1 98.44 135 LEU B C 1
ATOM 4375 O O . LEU B 1 135 ? 6.055 -8.961 9.906 1 98.44 135 LEU B O 1
ATOM 4379 N N . LEU B 1 136 ? 5.199 -9.055 7.84 1 98.38 136 LEU B N 1
ATOM 4380 C CA . LEU B 1 136 ? 4.711 -7.684 7.871 1 98.38 136 LEU B CA 1
ATOM 4381 C C . LEU B 1 136 ? 3.732 -7.477 9.023 1 98.38 136 LEU B C 1
ATOM 4383 O O . LEU B 1 136 ? 3.684 -6.398 9.617 1 98.38 136 LEU B O 1
ATOM 4387 N N . ALA B 1 137 ? 3.021 -8.5 9.383 1 98.25 137 ALA B N 1
ATOM 4388 C CA . ALA B 1 137 ? 2.035 -8.438 10.461 1 98.25 137 ALA B CA 1
ATOM 4389 C C . ALA B 1 137 ? 2.695 -8.648 11.82 1 98.25 137 ALA B C 1
ATOM 4391 O O . ALA B 1 137 ? 2.016 -8.672 12.844 1 98.25 137 ALA B O 1
ATOM 4392 N N . GLY B 1 138 ? 4.02 -8.836 11.812 1 96.75 138 GLY B N 1
ATOM 4393 C CA . GLY B 1 138 ? 4.746 -8.992 13.062 1 96.75 138 GLY B CA 1
ATOM 4394 C C . GLY B 1 138 ? 4.789 -10.43 13.555 1 96.75 138 GLY B C 1
ATOM 4395 O O . GLY B 1 138 ? 5.113 -10.688 14.711 1 96.75 138 GLY B O 1
ATOM 4396 N N . CYS B 1 139 ? 4.375 -11.367 12.703 1 98.31 139 CYS B N 1
ATOM 4397 C CA . CYS B 1 139 ? 4.379 -12.789 13.031 1 98.31 139 CYS B CA 1
ATOM 4398 C C . CYS B 1 139 ? 5.496 -13.516 12.297 1 98.31 139 CYS B C 1
ATOM 4400 O O . CYS B 1 139 ? 6.328 -12.891 11.641 1 98.31 139 CYS B O 1
ATOM 4402 N N . THR B 1 140 ? 5.617 -14.844 12.523 1 98.31 140 THR B N 1
ATOM 4403 C CA . THR B 1 140 ? 6.68 -15.648 11.93 1 98.31 140 THR B CA 1
ATOM 4404 C C . THR B 1 140 ? 6.102 -16.859 11.195 1 98.31 140 THR B C 1
ATOM 4406 O O . THR B 1 140 ? 5.316 -17.609 11.758 1 98.31 140 THR B O 1
ATOM 4409 N N . PRO B 1 141 ? 6.508 -17.094 9.984 1 98.69 141 PRO B N 1
ATOM 4410 C CA . PRO B 1 141 ? 5.98 -18.234 9.234 1 98.69 141 PRO B CA 1
ATOM 4411 C C . PRO B 1 141 ? 6.469 -19.562 9.789 1 98.69 141 PRO B C 1
ATOM 4413 O O . PRO B 1 141 ? 7.648 -19.719 10.117 1 98.69 141 PRO B O 1
ATOM 4416 N N . PHE B 1 142 ? 5.609 -20.422 9.945 1 98.75 142 PHE B N 1
ATOM 4417 C CA . PHE B 1 142 ? 5.859 -21.844 10.172 1 98.75 142 PHE B CA 1
ATOM 4418 C C . PHE B 1 142 ? 5.547 -22.656 8.922 1 98.75 142 PHE B C 1
ATOM 4420 O O . PHE B 1 142 ? 4.383 -22.953 8.633 1 98.75 142 PHE B O 1
ATOM 4427 N N . LEU B 1 143 ? 6.559 -23.109 8.203 1 98.75 143 LEU B N 1
ATOM 4428 C CA . LEU B 1 143 ? 6.359 -23.703 6.887 1 98.75 143 LEU B CA 1
ATOM 4429 C C . LEU B 1 143 ? 5.926 -25.172 7.016 1 98.75 143 LEU B C 1
ATOM 4431 O O . LEU B 1 143 ? 6.48 -25.922 7.82 1 98.75 143 LEU B O 1
ATOM 4435 N N . VAL B 1 144 ? 4.953 -25.453 6.25 1 98.81 144 VAL B N 1
ATOM 4436 C CA . VAL B 1 144 ? 4.371 -26.781 6.223 1 98.81 144 VAL B CA 1
ATOM 4437 C C . VAL B 1 144 ? 4.609 -27.422 4.859 1 98.81 144 VAL B C 1
ATOM 4439 O O . VAL B 1 144 ? 4.574 -26.75 3.832 1 98.81 144 VAL B O 1
ATOM 4442 N N . ASP B 1 145 ? 4.828 -28.688 4.824 1 98.75 145 ASP B N 1
ATOM 4443 C CA . ASP B 1 145 ? 5.043 -29.422 3.584 1 98.75 145 ASP B CA 1
ATOM 4444 C C . ASP B 1 145 ? 3.764 -29.484 2.752 1 98.75 145 ASP B C 1
ATOM 4446 O O . ASP B 1 145 ? 2.725 -28.969 3.164 1 98.75 145 ASP B O 1
ATOM 4450 N N . VAL B 1 146 ? 3.885 -30.016 1.569 1 98.56 146 VAL B N 1
ATOM 4451 C CA . VAL B 1 146 ? 2.744 -30.109 0.666 1 98.56 146 VAL B CA 1
ATOM 4452 C C . VAL B 1 146 ? 2.502 -31.562 0.283 1 98.56 146 VAL B C 1
ATOM 4454 O O . VAL B 1 146 ? 3.373 -32.406 0.477 1 98.56 146 VAL B O 1
ATOM 4457 N N . ASP B 1 147 ? 1.341 -31.875 -0.208 1 97.88 147 ASP B N 1
ATOM 4458 C CA . ASP B 1 147 ? 1.053 -33.219 -0.731 1 97.88 147 ASP B CA 1
ATOM 4459 C C . ASP B 1 147 ? 1.384 -33.281 -2.219 1 97.88 147 ASP B C 1
ATOM 4461 O O . ASP B 1 147 ? 1.964 -32.375 -2.789 1 97.88 147 ASP B O 1
ATOM 4465 N N . GLU B 1 148 ? 1.104 -34.375 -2.873 1 96.06 148 GLU B N 1
ATOM 4466 C CA . GLU B 1 148 ? 1.521 -34.625 -4.246 1 96.06 148 GLU B CA 1
ATOM 4467 C C . GLU B 1 148 ? 0.844 -33.688 -5.223 1 96.06 148 GLU B C 1
ATOM 4469 O O . GLU B 1 148 ? 1.321 -33.469 -6.34 1 96.06 148 GLU B O 1
ATOM 4474 N N . ASN B 1 149 ? -0.296 -33.094 -4.773 1 97.5 149 ASN B N 1
ATOM 4475 C CA . ASN B 1 149 ? -1.007 -32.125 -5.609 1 97.5 149 ASN B CA 1
ATOM 4476 C C . ASN B 1 149 ? -0.699 -30.688 -5.191 1 97.5 149 ASN B C 1
ATOM 4478 O O . ASN B 1 149 ? -1.383 -29.75 -5.617 1 97.5 149 ASN B O 1
ATOM 4482 N N . LEU B 1 150 ? 0.307 -30.516 -4.305 1 97.44 150 LEU B N 1
ATOM 4483 C CA . LEU B 1 150 ? 0.908 -29.234 -3.93 1 97.44 150 LEU B CA 1
ATOM 4484 C C . LEU B 1 150 ? -0.02 -28.453 -3.012 1 97.44 150 LEU B C 1
ATOM 4486 O O . LEU B 1 150 ? 0.037 -27.219 -2.975 1 97.44 150 LEU B O 1
ATOM 4490 N N . HIS B 1 151 ? -0.971 -29.125 -2.336 1 97.38 151 HIS B N 1
ATOM 4491 C CA . HIS B 1 151 ? -1.753 -28.531 -1.263 1 97.38 151 HIS B CA 1
ATOM 4492 C C . HIS B 1 151 ? -1.009 -28.594 0.067 1 97.38 151 HIS B C 1
ATOM 4494 O O . HIS B 1 151 ? -0.161 -29.469 0.265 1 97.38 151 HIS B O 1
ATOM 4500 N N . LEU B 1 152 ? -1.374 -27.625 0.931 1 98.44 152 LEU B N 1
ATOM 4501 C CA . LEU B 1 152 ? -0.875 -27.734 2.297 1 98.44 152 LEU B CA 1
ATOM 4502 C C . LEU B 1 152 ? -1.169 -29.125 2.867 1 98.44 152 LEU B C 1
ATOM 4504 O O . LEU B 1 152 ? -2.309 -29.594 2.809 1 98.44 152 LEU B O 1
ATOM 4508 N N . ASP B 1 153 ? -0.16 -29.812 3.367 1 98.62 153 ASP B N 1
ATOM 4509 C CA . ASP B 1 153 ? -0.306 -31.156 3.912 1 98.62 153 ASP B CA 1
ATOM 4510 C C . ASP B 1 153 ? -0.744 -31.109 5.375 1 98.62 153 ASP B C 1
ATOM 4512 O O . ASP B 1 153 ? 0.089 -30.969 6.273 1 98.62 153 ASP B O 1
ATOM 4516 N N . VAL B 1 154 ? -1.977 -31.375 5.598 1 98.44 154 VAL B N 1
ATOM 4517 C CA . VAL B 1 154 ? -2.545 -31.297 6.941 1 98.44 154 VAL B CA 1
ATOM 4518 C C . VAL B 1 154 ? -1.907 -32.375 7.832 1 98.44 154 VAL B C 1
ATOM 4520 O O . VAL B 1 154 ? -1.707 -32.125 9.031 1 98.44 154 VAL B O 1
ATOM 4523 N N . ALA B 1 155 ? -1.525 -33.5 7.262 1 98.19 155 ALA B N 1
ATOM 4524 C CA . ALA B 1 155 ? -0.869 -34.562 8.039 1 98.19 155 ALA B CA 1
ATOM 4525 C C . ALA B 1 155 ? 0.496 -34.094 8.539 1 98.19 155 ALA B C 1
ATOM 4527 O O . ALA B 1 155 ? 0.871 -34.375 9.68 1 98.19 155 ALA B O 1
ATOM 4528 N N . ASP B 1 156 ? 1.223 -33.438 7.684 1 98.62 156 ASP B N 1
ATOM 4529 C CA . ASP B 1 156 ? 2.498 -32.875 8.109 1 98.62 156 ASP B CA 1
ATOM 4530 C C . ASP B 1 156 ? 2.297 -31.828 9.211 1 98.62 156 ASP B C 1
ATOM 4532 O O . ASP B 1 156 ? 3.031 -31.812 10.203 1 98.62 156 ASP B O 1
ATOM 4536 N N . LEU B 1 157 ? 1.322 -30.938 9.008 1 98.69 157 LEU B N 1
ATOM 4537 C CA . LEU B 1 157 ? 1.004 -29.906 10 1 98.69 157 LEU B CA 1
ATOM 4538 C C . LEU B 1 157 ? 0.679 -30.547 11.344 1 98.69 157 LEU B C 1
ATOM 4540 O O . LEU B 1 157 ? 1.147 -30.078 12.383 1 98.69 157 LEU B O 1
ATOM 4544 N N . ARG B 1 158 ? -0.101 -31.594 11.328 1 98.25 158 ARG B N 1
ATOM 4545 C CA . ARG B 1 158 ? -0.469 -32.312 12.547 1 98.25 158 ARG B CA 1
ATOM 4546 C C . ARG B 1 158 ? 0.761 -32.875 13.234 1 98.25 158 ARG B C 1
ATOM 4548 O O . ARG B 1 158 ? 0.922 -32.75 14.445 1 98.25 158 ARG B O 1
ATOM 4555 N N . ARG B 1 159 ? 1.58 -33.531 12.484 1 98.25 159 ARG B N 1
ATOM 4556 C CA . ARG B 1 159 ? 2.766 -34.188 13.016 1 98.25 159 ARG B CA 1
ATOM 4557 C C . ARG B 1 159 ? 3.719 -33.188 13.656 1 98.25 159 ARG B C 1
ATOM 4559 O O . ARG B 1 159 ? 4.371 -33.5 14.656 1 98.25 159 ARG B O 1
ATOM 4566 N N . ARG B 1 160 ? 3.781 -31.984 13.125 1 98.25 160 ARG B N 1
ATOM 4567 C CA . ARG B 1 160 ? 4.789 -31.016 13.555 1 98.25 160 ARG B CA 1
ATOM 4568 C C . ARG B 1 160 ? 4.16 -29.906 14.375 1 98.25 160 ARG B C 1
ATOM 4570 O O . ARG B 1 160 ? 4.812 -28.906 14.68 1 98.25 160 ARG B O 1
ATOM 4577 N N . TRP B 1 161 ? 2.984 -30.062 14.734 1 98.06 161 TRP B N 1
ATOM 4578 C CA . TRP B 1 161 ? 2.238 -29.031 15.43 1 98.06 161 TRP B CA 1
ATOM 4579 C C . TRP B 1 161 ? 2.936 -28.625 16.719 1 98.06 161 TRP B C 1
ATOM 4581 O O . TRP B 1 161 ? 3.5 -29.469 17.422 1 98.06 161 TRP B O 1
ATOM 4591 N N . THR B 1 162 ? 2.955 -27.375 17.047 1 97.94 162 THR B N 1
ATOM 4592 C CA . THR B 1 162 ? 3.395 -26.828 18.312 1 97.94 162 THR B CA 1
ATOM 4593 C C . THR B 1 162 ? 2.434 -25.734 18.797 1 97.94 162 THR B C 1
ATOM 4595 O O . THR B 1 162 ? 1.836 -25.031 17.984 1 97.94 162 THR B O 1
ATOM 4598 N N . PRO B 1 163 ? 2.363 -25.547 20.109 1 96.38 163 PRO B N 1
ATOM 4599 C CA . PRO B 1 163 ? 1.448 -24.531 20.641 1 96.38 163 PRO B CA 1
ATOM 4600 C C . PRO B 1 163 ? 1.867 -23.109 20.297 1 96.38 163 PRO B C 1
ATOM 4602 O O . PRO B 1 163 ? 1.094 -22.172 20.484 1 96.38 163 PRO B O 1
ATOM 4605 N N . GLN B 1 164 ? 3.035 -22.984 19.812 1 97.44 164 GLN B N 1
ATOM 4606 C CA . GLN B 1 164 ? 3.504 -21.656 19.391 1 97.44 164 GLN B CA 1
ATOM 4607 C C . GLN B 1 164 ? 2.812 -21.219 18.109 1 97.44 164 GLN B C 1
ATOM 4609 O O . GLN B 1 164 ? 2.846 -20.031 17.766 1 97.44 164 GLN B O 1
ATOM 4614 N N . VAL B 1 165 ? 2.258 -22.141 17.375 1 98.56 165 VAL B N 1
ATOM 4615 C CA . VAL B 1 165 ? 1.456 -21.797 16.203 1 98.56 165 VAL B CA 1
ATOM 4616 C C . VAL B 1 165 ? 0.098 -21.266 16.641 1 98.56 165 VAL B C 1
ATOM 4618 O O . VAL B 1 165 ? -0.644 -21.938 17.359 1 98.56 165 VAL B O 1
ATOM 4621 N N . ARG B 1 166 ? -0.211 -20.078 16.188 1 98.69 166 ARG B N 1
ATOM 4622 C CA . ARG B 1 166 ? -1.419 -19.438 16.688 1 98.69 166 ARG B CA 1
ATOM 4623 C C . ARG B 1 166 ? -2.424 -19.203 15.562 1 98.69 166 ARG B C 1
ATOM 4625 O O . ARG B 1 166 ? -3.533 -18.719 15.805 1 98.69 166 ARG B O 1
ATOM 4632 N N . ALA B 1 167 ? -2.109 -19.484 14.352 1 98.88 167 ALA B N 1
ATOM 4633 C CA . ALA B 1 167 ? -3.002 -19.391 13.203 1 98.88 167 ALA B CA 1
ATOM 4634 C C . ALA B 1 167 ? -2.48 -20.203 12.023 1 98.88 167 ALA B C 1
ATOM 4636 O O . ALA B 1 167 ? -1.322 -20.625 12.016 1 98.88 167 ALA B O 1
ATOM 4637 N N . ILE B 1 168 ? -3.332 -20.469 11.086 1 98.94 168 ILE B N 1
ATOM 4638 C CA . ILE B 1 168 ? -2.986 -21.172 9.844 1 98.94 168 ILE B CA 1
ATOM 4639 C C . ILE B 1 168 ? -3.393 -20.312 8.648 1 98.94 168 ILE B C 1
ATOM 4641 O O . ILE B 1 168 ? -4.516 -19.797 8.594 1 98.94 168 ILE B O 1
ATOM 4645 N N . MET B 1 169 ? -2.512 -20.094 7.789 1 98.81 169 MET B N 1
ATOM 4646 C CA . MET B 1 169 ? -2.783 -19.453 6.504 1 98.81 169 MET B CA 1
ATOM 4647 C C . MET B 1 169 ? -2.734 -20.469 5.367 1 98.81 169 MET B C 1
ATOM 4649 O O . MET B 1 169 ? -1.657 -20.781 4.863 1 98.81 169 MET B O 1
ATOM 4653 N N . VAL B 1 170 ? -3.869 -20.906 4.922 1 98.88 170 VAL B N 1
ATOM 4654 C CA . VAL B 1 170 ? -3.932 -21.766 3.748 1 98.88 170 VAL B CA 1
ATOM 4655 C C . VAL B 1 170 ? -3.826 -20.922 2.477 1 98.88 170 VAL B C 1
ATOM 4657 O O . VAL B 1 170 ? -4.246 -19.766 2.457 1 98.88 170 VAL B O 1
ATOM 4660 N N . VAL B 1 171 ? -3.201 -21.453 1.499 1 98.75 171 VAL B N 1
ATOM 4661 C CA . VAL B 1 171 ? -3.074 -20.781 0.211 1 98.75 171 VAL B CA 1
ATOM 4662 C C . VAL B 1 171 ? -3.734 -21.625 -0.88 1 98.75 171 VAL B C 1
ATOM 4664 O O . VAL B 1 171 ? -3.416 -22.797 -1.04 1 98.75 171 VAL B O 1
ATOM 4667 N N . HIS B 1 172 ? -4.695 -20.984 -1.562 1 98.62 172 HIS B N 1
ATOM 4668 C CA . HIS B 1 172 ? -5.281 -21.625 -2.732 1 98.62 172 HIS B CA 1
ATOM 4669 C C . HIS B 1 172 ? -4.445 -21.359 -3.98 1 98.62 172 HIS B C 1
ATOM 4671 O O . HIS B 1 172 ? -4.906 -20.703 -4.918 1 98.62 172 HIS B O 1
ATOM 4677 N N . MET B 1 173 ? -3.301 -21.938 -3.924 1 96.75 173 MET B N 1
ATOM 4678 C CA . MET B 1 173 ? -2.254 -21.594 -4.883 1 96.75 173 MET B CA 1
ATOM 4679 C C . MET B 1 173 ? -2.668 -21.969 -6.301 1 96.75 173 MET B C 1
ATOM 4681 O O . MET B 1 173 ? -3.244 -23.047 -6.516 1 96.75 173 MET B O 1
ATOM 4685 N N . ARG B 1 174 ? -2.395 -21.078 -7.199 1 94.62 174 ARG B N 1
ATOM 4686 C CA . ARG B 1 174 ? -2.674 -21.219 -8.625 1 94.62 174 ARG B CA 1
ATOM 4687 C C . ARG B 1 174 ? -4.133 -21.594 -8.859 1 94.62 174 ARG B C 1
ATOM 4689 O O . ARG B 1 174 ? -4.449 -22.328 -9.797 1 94.62 174 ARG B O 1
ATOM 4696 N N . GLY B 1 175 ? -4.984 -21.188 -7.902 1 96.56 175 GLY B N 1
ATOM 4697 C CA . GLY B 1 175 ? -6.422 -21.266 -8.086 1 96.56 175 GLY B CA 1
ATOM 4698 C C . GLY B 1 175 ? -7.012 -22.594 -7.648 1 96.56 175 GLY B C 1
ATOM 4699 O O . GLY B 1 175 ? -8.18 -22.875 -7.918 1 96.56 175 GLY B O 1
ATOM 4700 N N . PHE B 1 176 ? -6.27 -23.469 -7.062 1 97.69 176 PHE B N 1
ATOM 4701 C CA . PHE B 1 176 ? -6.777 -24.75 -6.566 1 97.69 176 PHE B CA 1
ATOM 4702 C C . PHE B 1 176 ? -7.102 -24.656 -5.078 1 97.69 176 PHE B C 1
ATOM 4704 O O . PHE B 1 176 ? -6.289 -24.172 -4.289 1 97.69 176 PHE B O 1
ATOM 4711 N N . ALA B 1 177 ? -8.25 -25.141 -4.719 1 98.44 177 ALA B N 1
ATOM 4712 C CA . ALA B 1 177 ? -8.695 -25.109 -3.328 1 98.44 177 ALA B CA 1
ATOM 4713 C C . ALA B 1 177 ? -7.828 -26 -2.449 1 98.44 177 ALA B C 1
ATOM 4715 O O . ALA B 1 177 ? -7.445 -27.094 -2.855 1 98.44 177 ALA B O 1
ATOM 4716 N N . GLY B 1 178 ? -7.43 -25.484 -1.298 1 97.88 178 GLY B N 1
ATOM 4717 C CA . GLY B 1 178 ? -6.895 -26.375 -0.279 1 97.88 178 GLY B CA 1
ATOM 4718 C C . GLY B 1 178 ? -7.934 -27.328 0.29 1 97.88 178 GLY B C 1
ATOM 4719 O O . GLY B 1 178 ? -9.133 -27.172 0.033 1 97.88 178 GLY B O 1
ATOM 4720 N N . ASP B 1 179 ? -7.461 -28.312 0.971 1 97.12 179 ASP B N 1
ATOM 4721 C CA . ASP B 1 179 ? -8.375 -29.234 1.65 1 97.12 179 ASP B CA 1
ATOM 4722 C C . ASP B 1 179 ? -9 -28.578 2.877 1 97.12 179 ASP B C 1
ATOM 4724 O O . ASP B 1 179 ? -8.648 -28.906 4.012 1 97.12 179 ASP B O 1
ATOM 4728 N N . MET B 1 180 ? -9.969 -27.734 2.596 1 98.38 180 MET B N 1
ATOM 4729 C CA . MET B 1 180 ? -10.523 -26.891 3.646 1 98.38 180 MET B CA 1
ATOM 4730 C C . MET B 1 180 ? -11.258 -27.719 4.691 1 98.38 180 MET B C 1
ATOM 4732 O O . MET B 1 180 ? -11.25 -27.391 5.879 1 98.38 180 MET B O 1
ATOM 4736 N N . ALA B 1 181 ? -11.914 -28.797 4.297 1 97.19 181 ALA B N 1
ATOM 4737 C CA . ALA B 1 181 ? -12.602 -29.641 5.262 1 97.19 181 ALA B CA 1
ATOM 4738 C C . ALA B 1 181 ? -11.625 -30.203 6.301 1 97.19 181 ALA B C 1
ATOM 4740 O O . ALA B 1 181 ? -11.836 -30.047 7.504 1 97.19 181 ALA B O 1
ATOM 4741 N N . ALA B 1 182 ? -10.578 -30.828 5.816 1 97.69 182 ALA B N 1
ATOM 4742 C CA . ALA B 1 182 ? -9.57 -31.391 6.707 1 97.69 182 ALA B CA 1
ATOM 4743 C C . ALA B 1 182 ? -8.891 -30.312 7.535 1 97.69 182 ALA B C 1
ATOM 4745 O O . ALA B 1 182 ? -8.625 -30.5 8.727 1 97.69 182 ALA B O 1
ATOM 4746 N N . LEU B 1 183 ? -8.609 -29.203 6.918 1 98.62 183 LEU B N 1
ATOM 4747 C CA . LEU B 1 183 ? -7.883 -28.125 7.574 1 98.62 183 LEU B CA 1
ATOM 4748 C C . LEU B 1 183 ? -8.727 -27.5 8.68 1 98.62 183 LEU B C 1
ATOM 4750 O O . LEU B 1 183 ? -8.219 -27.219 9.766 1 98.62 183 LEU B O 1
ATOM 4754 N N . LEU B 1 184 ? -9.961 -27.234 8.406 1 98.62 184 LEU B N 1
ATOM 4755 C CA . LEU B 1 184 ? -10.828 -26.594 9.375 1 98.62 184 LEU B CA 1
ATOM 4756 C C . LEU B 1 184 ? -11.094 -27.516 10.562 1 98.62 184 LEU B C 1
ATOM 4758 O O . LEU B 1 184 ? -11.188 -27.047 11.703 1 98.62 184 LEU B O 1
ATOM 4762 N N . GLU B 1 185 ? -11.234 -28.797 10.258 1 98.44 185 GLU B N 1
ATOM 4763 C CA . GLU B 1 185 ? -11.375 -29.75 11.344 1 98.44 185 GLU B CA 1
ATOM 4764 C C . GLU B 1 185 ? -10.164 -29.719 12.273 1 98.44 185 GLU B C 1
ATOM 4766 O O . GLU B 1 185 ? -10.312 -29.656 13.492 1 98.44 185 GLU B O 1
ATOM 4771 N N . PHE B 1 186 ? -9.039 -29.734 11.711 1 98.69 186 PHE B N 1
ATOM 4772 C CA . PHE B 1 186 ? -7.805 -29.703 12.484 1 98.69 186 PHE B CA 1
ATOM 4773 C C . PHE B 1 186 ? -7.688 -28.406 13.258 1 98.69 186 PHE B C 1
ATOM 4775 O O . PHE B 1 186 ? -7.348 -28.406 14.445 1 98.69 186 PHE B O 1
ATOM 4782 N N . ALA B 1 187 ? -7.91 -27.266 12.586 1 98.75 187 ALA B N 1
ATOM 4783 C CA . ALA B 1 187 ? -7.809 -25.938 13.203 1 98.75 187 ALA B CA 1
ATOM 4784 C C . ALA B 1 187 ? -8.758 -25.812 14.398 1 98.75 187 ALA B C 1
ATOM 4786 O O . ALA B 1 187 ? -8.414 -25.219 15.414 1 98.75 187 ALA B O 1
ATOM 4787 N N . ASP B 1 188 ? -9.93 -26.359 14.266 1 98.38 188 ASP B N 1
ATOM 4788 C CA . ASP B 1 188 ? -10.906 -26.359 15.344 1 98.38 188 ASP B CA 1
ATOM 4789 C C . ASP B 1 188 ? -10.398 -27.156 16.547 1 98.38 188 ASP B C 1
ATOM 4791 O O . ASP B 1 188 ? -10.555 -26.734 17.688 1 98.38 188 ASP B O 1
ATOM 4795 N N . GLU B 1 189 ? -9.844 -28.297 16.219 1 98.19 189 GLU B N 1
ATOM 4796 C CA . GLU B 1 189 ? -9.258 -29.109 17.266 1 98.19 189 GLU B CA 1
ATOM 4797 C C . GLU B 1 189 ? -8.18 -28.344 18.031 1 98.19 189 GLU B C 1
ATOM 4799 O O . GLU B 1 189 ? -8.055 -28.484 19.25 1 98.19 189 GLU B O 1
ATOM 4804 N N . MET B 1 190 ? -7.391 -27.562 17.375 1 98.44 190 MET B N 1
ATOM 4805 C CA . MET B 1 190 ? -6.262 -26.859 17.984 1 98.44 190 MET B CA 1
ATOM 4806 C C . MET B 1 190 ? -6.695 -25.516 18.547 1 98.44 190 MET B C 1
ATOM 4808 O O . MET B 1 190 ? -5.949 -24.875 19.281 1 98.44 190 MET B O 1
ATOM 4812 N N . GLY B 1 191 ? -7.871 -25.016 18.141 1 98 191 GLY B N 1
ATOM 4813 C CA . GLY B 1 191 ? -8.391 -23.75 18.625 1 98 191 GLY B CA 1
ATOM 4814 C C . GLY B 1 191 ? -7.707 -22.547 18.016 1 98 191 GLY B C 1
ATOM 4815 O O . GLY B 1 191 ? -7.418 -21.562 18.703 1 98 191 GLY B O 1
ATOM 4816 N N . VAL B 1 192 ? -7.324 -22.594 16.75 1 98.56 192 VAL B N 1
ATOM 4817 C CA . VAL B 1 192 ? -6.641 -21.484 16.078 1 98.56 192 VAL B CA 1
ATOM 4818 C C . VAL B 1 192 ? -7.418 -21.078 14.836 1 98.56 192 VAL B C 1
ATOM 4820 O O . VAL B 1 192 ? -8.086 -21.891 14.211 1 98.56 192 VAL B O 1
ATOM 4823 N N . PRO B 1 193 ? -7.383 -19.781 14.492 1 98.75 193 PRO B N 1
ATOM 4824 C CA . PRO B 1 193 ? -8.078 -19.328 13.281 1 98.75 193 PRO B CA 1
ATOM 4825 C C . PRO B 1 193 ? -7.355 -19.719 12 1 98.75 193 PRO B C 1
ATOM 4827 O O . PRO B 1 193 ? -6.152 -20 12.023 1 98.75 193 PRO B O 1
ATOM 4830 N N . VAL B 1 194 ? -8.141 -19.781 10.898 1 98.88 194 VAL B N 1
ATOM 4831 C CA . VAL B 1 194 ? -7.609 -20.031 9.562 1 98.88 194 VAL B CA 1
ATOM 4832 C C . VAL B 1 194 ? -7.801 -18.797 8.688 1 98.88 194 VAL B C 1
ATOM 4834 O O . VAL B 1 194 ? -8.898 -18.234 8.633 1 98.88 194 VAL B O 1
ATOM 4837 N N . PHE B 1 195 ? -6.77 -18.312 8.141 1 98.88 195 PHE B N 1
ATOM 4838 C CA . PHE B 1 195 ? -6.816 -17.297 7.098 1 98.88 195 PHE B CA 1
ATOM 4839 C C . PHE B 1 195 ? -6.676 -17.938 5.719 1 98.88 195 PHE B C 1
ATOM 4841 O O . PHE B 1 195 ? -5.973 -18.938 5.562 1 98.88 195 PHE B O 1
ATOM 4848 N N . GLU B 1 196 ? -7.352 -17.406 4.723 1 98.94 196 GLU B N 1
ATOM 4849 C CA . GLU B 1 196 ? -7.234 -17.891 3.354 1 98.94 196 GLU B CA 1
ATOM 4850 C C . GLU B 1 196 ? -6.496 -16.891 2.471 1 98.94 196 GLU B C 1
ATOM 4852 O O . GLU B 1 196 ? -6.996 -15.789 2.211 1 98.94 196 GLU B O 1
ATOM 4857 N N . ASP B 1 197 ? -5.266 -17.234 2.086 1 98.81 197 ASP B N 1
ATOM 4858 C CA . ASP B 1 197 ? -4.68 -16.578 0.926 1 98.81 197 ASP B CA 1
ATOM 4859 C C . ASP B 1 197 ? -5.312 -17.078 -0.371 1 98.81 197 ASP B C 1
ATOM 4861 O O . ASP B 1 197 ? -4.824 -18.031 -0.977 1 98.81 197 ASP B O 1
ATOM 4865 N N . ALA B 1 198 ? -6.305 -16.359 -0.796 1 98.38 198 ALA B N 1
ATOM 4866 C CA . ALA B 1 198 ? -7.059 -16.688 -2.006 1 98.38 198 ALA B CA 1
ATOM 4867 C C . ALA B 1 198 ? -6.695 -15.734 -3.145 1 98.38 198 ALA B C 1
ATOM 4869 O O . ALA B 1 198 ? -7.469 -15.57 -4.094 1 98.38 198 ALA B O 1
ATOM 4870 N N . VAL B 1 199 ? -5.57 -15.094 -3.051 1 91.44 199 VAL B N 1
ATOM 4871 C CA . VAL B 1 199 ? -5.059 -14.102 -3.984 1 91.44 199 VAL B CA 1
ATOM 4872 C C . VAL B 1 199 ? -5.152 -14.633 -5.414 1 91.44 199 VAL B C 1
ATOM 4874 O O . VAL B 1 199 ? -5.664 -13.953 -6.305 1 91.44 199 VAL B O 1
ATOM 4877 N N . PRO B 1 200 ? -4.805 -15.836 -5.621 1 90.25 200 PRO B N 1
ATOM 4878 C CA . PRO B 1 200 ? -4.871 -16.281 -7.012 1 90.25 200 PRO B CA 1
ATOM 4879 C C . PRO B 1 200 ? -6.168 -17.031 -7.332 1 90.25 200 PRO B C 1
ATOM 4881 O O . PRO B 1 200 ? -6.254 -17.719 -8.352 1 90.25 200 PRO B O 1
ATOM 4884 N N . ALA B 1 201 ? -7.262 -16.922 -6.516 1 96.12 201 ALA B N 1
ATOM 4885 C CA . ALA B 1 201 ? -8.352 -17.891 -6.645 1 96.12 201 ALA B CA 1
ATOM 4886 C C . ALA B 1 201 ? -9.703 -17.188 -6.699 1 96.12 201 ALA B C 1
ATOM 4888 O O . ALA B 1 201 ? -10.734 -17.797 -6.422 1 96.12 201 ALA B O 1
ATOM 4889 N N . LEU B 1 202 ? -9.695 -15.945 -7.02 1 97.38 202 LEU B N 1
ATOM 4890 C CA . LEU B 1 202 ? -10.969 -15.227 -7.059 1 97.38 202 LEU B CA 1
ATOM 4891 C C . LEU B 1 202 ? -11.945 -15.906 -8.008 1 97.38 202 LEU B C 1
ATOM 4893 O O . LEU B 1 202 ? -11.664 -16.047 -9.203 1 97.38 202 LEU B O 1
ATOM 4897 N N . GLY B 1 203 ? -13.062 -16.312 -7.445 1 96.62 203 GLY B N 1
ATOM 4898 C CA . GLY B 1 203 ? -14.125 -16.906 -8.234 1 96.62 203 GLY B CA 1
ATOM 4899 C C . GLY B 1 203 ? -14.195 -18.422 -8.086 1 96.62 203 GLY B C 1
ATOM 4900 O O . GLY B 1 203 ? -15.211 -19.031 -8.414 1 96.62 203 GLY B O 1
ATOM 4901 N N . ALA B 1 204 ? -13.133 -19.078 -7.684 1 97.5 204 ALA B N 1
ATOM 4902 C CA . ALA B 1 204 ? -13.125 -20.516 -7.457 1 97.5 204 ALA B CA 1
ATOM 4903 C C . ALA B 1 204 ? -13.992 -20.891 -6.258 1 97.5 204 ALA B C 1
ATOM 4905 O O . ALA B 1 204 ? -14.141 -20.094 -5.32 1 97.5 204 ALA B O 1
ATOM 4906 N N . GLU B 1 205 ? -14.539 -22.062 -6.32 1 97.62 205 GLU B N 1
ATOM 4907 C CA . GLU B 1 205 ? -15.445 -22.531 -5.281 1 97.62 205 GLU B CA 1
ATOM 4908 C C . GLU B 1 205 ? -15.102 -23.953 -4.848 1 97.62 205 GLU B C 1
ATOM 4910 O O . GLU B 1 205 ? -14.445 -24.688 -5.582 1 97.62 205 GLU B O 1
ATOM 4915 N N . LEU B 1 206 ? -15.422 -24.25 -3.66 1 97.94 206 LEU B N 1
ATOM 4916 C CA . LEU B 1 206 ? -15.375 -25.609 -3.117 1 97.94 206 LEU B CA 1
ATOM 4917 C C . LEU B 1 206 ? -16.719 -25.984 -2.512 1 97.94 206 LEU B C 1
ATOM 4919 O O . LEU B 1 206 ? -17.188 -25.344 -1.568 1 97.94 206 LEU B O 1
ATOM 4923 N N . ALA B 1 207 ? -17.344 -27.016 -3.143 1 94.56 207 ALA B N 1
ATOM 4924 C CA . ALA B 1 207 ? -18.641 -27.5 -2.699 1 94.56 207 ALA B CA 1
ATOM 4925 C C . ALA B 1 207 ? -19.672 -26.375 -2.689 1 94.56 207 ALA B C 1
ATOM 4927 O O . ALA B 1 207 ? -20.422 -26.219 -1.728 1 94.56 207 ALA B O 1
ATOM 4928 N N . GLY B 1 208 ? -19.594 -25.469 -3.662 1 95.06 208 GLY B N 1
ATOM 4929 C CA . GLY B 1 208 ? -20.594 -24.422 -3.844 1 95.06 208 GLY B CA 1
ATOM 4930 C C . GLY B 1 208 ? -20.281 -23.172 -3.049 1 95.06 208 GLY B C 1
ATOM 4931 O O . GLY B 1 208 ? -20.984 -22.156 -3.168 1 95.06 208 GLY B O 1
ATOM 4932 N N . ARG B 1 209 ? -19.297 -23.234 -2.275 1 97.44 209 ARG B N 1
ATOM 4933 C CA . ARG B 1 209 ? -18.906 -22.078 -1.473 1 97.44 209 ARG B CA 1
ATOM 4934 C C . ARG B 1 209 ? -17.656 -21.438 -2.023 1 97.44 209 ARG B C 1
ATOM 4936 O O . ARG B 1 209 ? -16.703 -22.125 -2.391 1 97.44 209 ARG B O 1
ATOM 4943 N N . LYS B 1 210 ? -17.656 -20.141 -2.125 1 98.38 210 LYS B N 1
ATOM 4944 C CA . LYS B 1 210 ? -16.531 -19.406 -2.707 1 98.38 210 LYS B CA 1
ATOM 4945 C C . LYS B 1 210 ? -15.312 -19.469 -1.798 1 98.38 210 LYS B C 1
ATOM 4947 O O . LYS B 1 210 ? -15.43 -19.328 -0.58 1 98.38 210 LYS B O 1
ATOM 4952 N N . LEU B 1 211 ? -14.188 -19.734 -2.383 1 98.5 211 LEU B N 1
ATOM 4953 C CA . LEU B 1 211 ? -12.938 -19.688 -1.624 1 98.5 211 LEU B CA 1
ATOM 4954 C C . LEU B 1 211 ? -12.727 -18.297 -1.021 1 98.5 211 LEU B C 1
ATOM 4956 O O . LEU B 1 211 ? -13.156 -17.297 -1.592 1 98.5 211 LEU B O 1
ATOM 4960 N N . GLY B 1 212 ? -12.039 -18.219 0.123 1 98.56 212 GLY B N 1
ATOM 4961 C CA . GLY B 1 212 ? -11.844 -16.969 0.85 1 98.56 212 GLY B CA 1
ATOM 4962 C C . GLY B 1 212 ? -12.891 -16.734 1.926 1 98.56 212 GLY B C 1
ATOM 4963 O O . GLY B 1 212 ? -12.758 -15.82 2.734 1 98.56 212 GLY B O 1
ATOM 4964 N N . THR B 1 213 ? -13.953 -17.609 1.98 1 98.62 213 THR B N 1
ATOM 4965 C CA . THR B 1 213 ? -15.047 -17.391 2.918 1 98.62 213 THR B CA 1
ATOM 4966 C C . THR B 1 213 ? -15.125 -18.516 3.938 1 98.62 213 THR B C 1
ATOM 4968 O O . THR B 1 213 ? -16.078 -18.594 4.711 1 98.62 213 THR B O 1
ATOM 4971 N N . PHE B 1 214 ? -14.164 -19.422 3.912 1 98.56 214 PHE B N 1
ATOM 4972 C CA . PHE B 1 214 ? -14.18 -20.578 4.809 1 98.56 214 PHE B CA 1
ATOM 4973 C C . PHE B 1 214 ? -13.555 -20.234 6.152 1 98.56 214 PHE B C 1
ATOM 4975 O O . PHE B 1 214 ? -14.055 -20.641 7.203 1 98.56 214 PHE B O 1
ATOM 4982 N N . GLY B 1 215 ? -12.414 -19.516 6.133 1 98.56 215 GLY B N 1
ATOM 4983 C CA . GLY B 1 215 ? -11.719 -19.125 7.348 1 98.56 215 GLY B CA 1
ATOM 4984 C C . GLY B 1 215 ? -12.258 -17.844 7.969 1 98.56 215 GLY B C 1
ATOM 4985 O O . GLY B 1 215 ? -13.359 -17.406 7.625 1 98.56 215 GLY B O 1
ATOM 4986 N N . VAL B 1 216 ? -11.492 -17.25 8.883 1 98.75 216 VAL B N 1
ATOM 4987 C CA . VAL B 1 216 ? -11.914 -16.047 9.594 1 98.75 216 VAL B CA 1
ATOM 4988 C C . VAL B 1 216 ? -11.852 -14.844 8.648 1 98.75 216 VAL B C 1
ATOM 4990 O O . VAL B 1 216 ? -12.617 -13.891 8.805 1 98.75 216 VAL B O 1
ATOM 4993 N N . ALA B 1 217 ? -10.953 -14.945 7.684 1 98.88 217 ALA B N 1
ATOM 4994 C CA . ALA B 1 217 ? -10.836 -13.914 6.66 1 98.88 217 ALA B CA 1
ATOM 4995 C C . ALA B 1 217 ? -10.188 -14.461 5.395 1 98.88 217 ALA B C 1
ATOM 4997 O O . ALA B 1 217 ? -9.383 -15.398 5.461 1 98.88 217 ALA B O 1
ATOM 4998 N N . GLY B 1 218 ? -10.547 -13.961 4.266 1 98.88 218 GLY B N 1
ATOM 4999 C CA . GLY B 1 218 ? -9.914 -14.234 2.986 1 98.88 218 GLY B CA 1
ATOM 5000 C C . GLY B 1 218 ? -9.352 -12.992 2.318 1 98.88 218 GLY B C 1
ATOM 5001 O O . GLY B 1 218 ? -9.922 -11.906 2.434 1 98.88 218 GLY B O 1
ATOM 5002 N N . ALA B 1 219 ? -8.242 -13.141 1.649 1 98.88 219 ALA B N 1
ATOM 5003 C CA . ALA B 1 219 ? -7.594 -12.031 0.95 1 98.88 219 ALA B CA 1
ATOM 5004 C C . ALA B 1 219 ? -7.477 -12.32 -0.543 1 98.88 219 ALA B C 1
ATOM 5006 O O . ALA B 1 219 ? -7.266 -13.469 -0.946 1 98.88 219 ALA B O 1
ATOM 5007 N N . PHE B 1 220 ? -7.535 -11.289 -1.33 1 98.75 220 PHE B N 1
ATOM 5008 C CA . PHE B 1 220 ? -7.484 -11.367 -2.785 1 98.75 220 PHE B CA 1
ATOM 5009 C C . PHE B 1 220 ? -6.629 -10.242 -3.357 1 98.75 220 PHE B C 1
ATOM 5011 O O . PHE B 1 220 ? -6.367 -9.242 -2.678 1 98.75 220 PHE B O 1
ATOM 5018 N N . SER B 1 221 ? -6.164 -10.422 -4.543 1 98.06 221 SER B N 1
ATOM 5019 C CA . SER B 1 221 ? -5.387 -9.422 -5.273 1 98.06 221 SER B CA 1
ATOM 5020 C C . SER B 1 221 ? -6.086 -9.023 -6.57 1 98.06 221 SER B C 1
ATOM 5022 O O . SER B 1 221 ? -6.816 -9.82 -7.16 1 98.06 221 SER B O 1
ATOM 5024 N N . THR B 1 222 ? -5.867 -7.762 -6.945 1 97.81 222 THR B N 1
ATOM 5025 C CA . THR B 1 222 ? -6.336 -7.266 -8.234 1 97.81 222 THR B CA 1
ATOM 5026 C C . THR B 1 222 ? -5.164 -6.773 -9.078 1 97.81 222 THR B C 1
ATOM 5028 O O . THR B 1 222 ? -5.316 -5.848 -9.883 1 97.81 222 THR B O 1
ATOM 5031 N N . GLN B 1 223 ? -4 -7.32 -8.781 1 95.25 223 GLN B N 1
ATOM 5032 C CA . GLN B 1 223 ? -2.855 -7.098 -9.656 1 95.25 223 GLN B CA 1
ATOM 5033 C C . GLN B 1 223 ? -3.127 -7.633 -11.062 1 95.25 223 GLN B C 1
ATOM 5035 O O . GLN B 1 223 ? -4.004 -8.484 -11.25 1 95.25 223 GLN B O 1
ATOM 5040 N N . SER B 1 224 ? -2.395 -7.238 -12.016 1 93.44 224 SER B N 1
ATOM 5041 C CA . SER B 1 224 ? -2.734 -7.375 -13.422 1 93.44 224 SER B CA 1
ATOM 5042 C C . SER B 1 224 ? -2.803 -8.844 -13.836 1 93.44 224 SER B C 1
ATOM 5044 O O . SER B 1 224 ? -3.406 -9.18 -14.859 1 93.44 224 SER B O 1
ATOM 5046 N N . ASP B 1 225 ? -2.207 -9.703 -13.133 1 88.25 225 ASP B N 1
ATOM 5047 C CA . ASP B 1 225 ? -2.199 -11.117 -13.469 1 88.25 225 ASP B CA 1
ATOM 5048 C C . ASP B 1 225 ? -3.396 -11.844 -12.852 1 88.25 225 ASP B C 1
ATOM 5050 O O . ASP B 1 225 ? -3.531 -13.062 -12.984 1 88.25 225 ASP B O 1
ATOM 5054 N N . LYS B 1 226 ? -4.32 -11.109 -12.258 1 92.31 226 LYS B N 1
ATOM 5055 C CA . LYS B 1 226 ? -5.418 -11.719 -11.508 1 92.31 226 LYS B CA 1
ATOM 5056 C C . LYS B 1 226 ? -6.742 -11.57 -12.258 1 92.31 226 LYS B C 1
ATOM 5058 O O . LYS B 1 226 ? -6.773 -11.055 -13.375 1 92.31 226 LYS B O 1
ATOM 5063 N N . SER B 1 227 ? -7.801 -12.117 -11.633 1 93.19 227 SER B N 1
ATOM 5064 C CA . SER B 1 227 ? -9.109 -12.164 -12.281 1 93.19 227 SER B CA 1
ATOM 5065 C C . SER B 1 227 ? -9.688 -10.773 -12.477 1 93.19 227 SER B C 1
ATOM 5067 O O . SER B 1 227 ? -10.469 -10.539 -13.398 1 93.19 227 SER B O 1
ATOM 5069 N N . LEU B 1 228 ? -9.375 -9.922 -11.555 1 96.06 228 LEU B N 1
ATOM 5070 C CA . LEU B 1 228 ? -9.625 -8.492 -11.695 1 96.06 228 LEU B CA 1
ATOM 5071 C C . LEU B 1 228 ? -8.32 -7.723 -11.844 1 96.06 228 LEU B C 1
ATOM 5073 O O . LEU B 1 228 ? -7.305 -8.094 -11.258 1 96.06 228 LEU B O 1
ATOM 5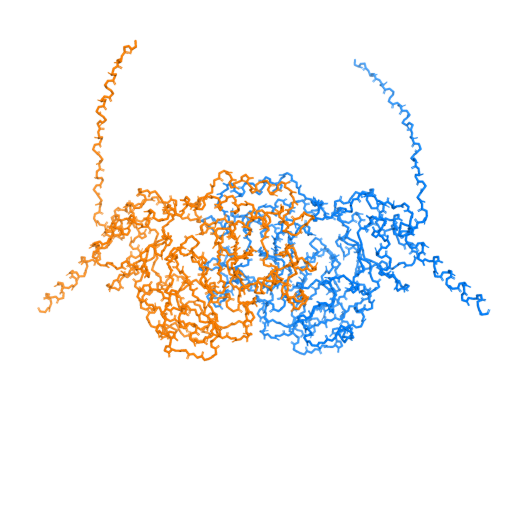077 N N . ASN B 1 229 ? -8.367 -6.668 -12.68 1 96.5 229 ASN B N 1
ATOM 5078 C CA . ASN B 1 229 ? -7.117 -5.996 -13.023 1 96.5 229 ASN B CA 1
ATOM 5079 C C . ASN B 1 229 ? -7.18 -4.504 -12.711 1 96.5 229 ASN B C 1
ATOM 5081 O O . ASN B 1 229 ? -7.883 -3.752 -13.391 1 96.5 229 ASN B O 1
ATOM 5085 N N . SER B 1 230 ? -6.434 -4.043 -11.758 1 97.31 230 SER B N 1
ATOM 5086 C CA . SER B 1 230 ? -6.273 -2.621 -11.469 1 97.31 230 SER B CA 1
ATOM 5087 C C . SER B 1 230 ? -4.797 -2.236 -11.391 1 97.31 230 SER B C 1
ATOM 5089 O O . SER B 1 230 ? -4.449 -1.201 -10.82 1 97.31 230 SER B O 1
ATOM 5091 N N . GLY B 1 231 ? -3.924 -3.084 -11.945 1 96.94 231 GLY B N 1
ATOM 5092 C CA . GLY B 1 231 ? -2.49 -2.848 -11.867 1 96.94 231 GLY B CA 1
ATOM 5093 C C . GLY B 1 231 ? -1.897 -3.221 -10.523 1 96.94 231 GLY B C 1
ATOM 5094 O O . GLY B 1 231 ? -0.953 -4.008 -10.445 1 96.94 231 GLY B O 1
ATOM 5095 N N . GLU B 1 232 ? -2.352 -2.621 -9.477 1 98.12 232 GLU B N 1
ATOM 5096 C CA . GLU B 1 232 ? -2.119 -2.936 -8.07 1 98.12 232 GLU B CA 1
ATOM 5097 C C . GLU B 1 232 ? -3.412 -2.84 -7.266 1 98.12 232 GLU B C 1
ATOM 5099 O O . GLU B 1 232 ? -4.246 -1.972 -7.523 1 98.12 232 GLU B O 1
ATOM 5104 N N . GLY B 1 233 ? -3.561 -3.699 -6.254 1 98.38 233 GLY B N 1
ATOM 5105 C CA . GLY B 1 233 ? -4.746 -3.662 -5.41 1 98.38 233 GLY B CA 1
ATOM 5106 C C . GLY B 1 233 ? -5.055 -4.996 -4.758 1 98.38 233 GLY B C 1
ATOM 5107 O O . GLY B 1 233 ? -4.418 -6.004 -5.062 1 98.38 233 GLY B O 1
ATOM 5108 N N . GLY B 1 234 ? -5.977 -4.969 -3.91 1 98.75 234 GLY B N 1
ATOM 5109 C CA . GLY B 1 234 ? -6.48 -6.152 -3.232 1 98.75 234 GLY B CA 1
ATOM 5110 C C . GLY B 1 234 ? -7.68 -5.871 -2.348 1 98.75 234 GLY B C 1
ATOM 5111 O O . GLY B 1 234 ? -8.227 -4.766 -2.369 1 98.75 234 GLY B O 1
ATOM 5112 N N . PHE B 1 235 ? -8.141 -6.887 -1.655 1 98.88 235 PHE B N 1
ATOM 5113 C CA . PHE B 1 235 ? -9.195 -6.707 -0.668 1 98.88 235 PHE B CA 1
ATOM 5114 C C . PHE B 1 235 ? -9.258 -7.898 0.283 1 98.88 235 PHE B C 1
ATOM 5116 O O . PHE B 1 235 ? -8.75 -8.977 -0.031 1 98.88 235 PHE B O 1
ATOM 5123 N N . LEU B 1 236 ? -9.742 -7.711 1.417 1 98.62 236 LEU B N 1
ATOM 5124 C CA . LEU B 1 236 ? -10.039 -8.797 2.348 1 98.62 236 LEU B CA 1
ATOM 5125 C C . LEU B 1 236 ? -11.539 -8.898 2.602 1 98.62 236 LEU B C 1
ATOM 5127 O O . LEU B 1 236 ? -12.258 -7.902 2.527 1 98.62 236 LEU B O 1
ATOM 5131 N N . VAL B 1 237 ? -12.07 -10.062 2.816 1 98.88 237 VAL B N 1
ATOM 5132 C CA . VAL B 1 237 ? -13.453 -10.336 3.174 1 98.88 237 VAL B CA 1
ATOM 5133 C C . VAL B 1 237 ? -13.508 -11.062 4.516 1 98.88 237 VAL B C 1
ATOM 5135 O O . VAL B 1 237 ? -12.625 -11.859 4.832 1 98.88 237 VAL B O 1
ATOM 5138 N N . THR B 1 238 ? -14.508 -10.789 5.301 1 98.94 238 THR B N 1
ATOM 5139 C CA . THR B 1 238 ? -14.656 -11.406 6.613 1 98.94 238 THR B CA 1
ATOM 5140 C C . THR B 1 238 ? -16.078 -11.203 7.152 1 98.94 238 THR B C 1
ATOM 5142 O O . THR B 1 238 ? -16.75 -10.25 6.766 1 98.94 238 THR B O 1
ATOM 5145 N N . ASP B 1 239 ? -16.484 -12.102 8.008 1 98.75 239 ASP B N 1
ATOM 5146 C CA . ASP B 1 239 ? -17.734 -11.938 8.734 1 98.75 239 ASP B CA 1
ATOM 5147 C C . ASP B 1 239 ? -17.484 -11.43 10.156 1 98.75 239 ASP B C 1
ATOM 5149 O O . ASP B 1 239 ? -18.422 -11.172 10.906 1 98.75 239 ASP B O 1
ATOM 5153 N N . ASP B 1 240 ? -16.219 -11.336 10.523 1 98.75 240 ASP B N 1
ATOM 5154 C CA . ASP B 1 240 ? -15.836 -10.852 11.852 1 98.75 240 ASP B CA 1
ATOM 5155 C C . ASP B 1 240 ? -15.781 -9.328 11.891 1 98.75 240 ASP B C 1
ATOM 5157 O O . ASP B 1 240 ? -14.805 -8.727 11.438 1 98.75 240 ASP B O 1
ATOM 5161 N N . SER B 1 241 ? -16.719 -8.719 12.57 1 98.38 241 SER B N 1
ATOM 5162 C CA . SER B 1 241 ? -16.859 -7.266 12.555 1 98.38 241 SER B CA 1
ATOM 5163 C C . SER B 1 241 ? -15.734 -6.594 13.336 1 98.38 241 SER B C 1
ATOM 5165 O O . SER B 1 241 ? -15.312 -5.484 13.008 1 98.38 241 SER B O 1
ATOM 5167 N N . ALA B 1 242 ? -15.258 -7.238 14.352 1 98.38 242 ALA B N 1
ATOM 5168 C CA . ALA B 1 242 ? -14.156 -6.672 15.125 1 98.38 242 ALA B CA 1
ATOM 5169 C C . ALA B 1 242 ? -12.859 -6.676 14.32 1 98.38 242 ALA B C 1
ATOM 5171 O O . ALA B 1 242 ? -12.117 -5.691 14.32 1 98.38 242 ALA B O 1
ATOM 5172 N N . LEU B 1 243 ? -12.594 -7.828 13.656 1 98.75 243 LEU B N 1
ATOM 5173 C CA . LEU B 1 243 ? -11.453 -7.91 12.758 1 98.75 243 LEU B CA 1
ATOM 5174 C C . LEU B 1 243 ? -11.523 -6.828 11.68 1 98.75 243 LEU B C 1
ATOM 5176 O O . LEU B 1 243 ? -10.547 -6.129 11.43 1 98.75 243 LEU B O 1
ATOM 5180 N N . PHE B 1 244 ? -12.727 -6.676 11.141 1 98.81 244 PHE B N 1
ATOM 5181 C CA . PHE B 1 244 ? -12.961 -5.695 10.086 1 98.81 244 PHE B CA 1
ATOM 5182 C C . PHE B 1 244 ? -12.688 -4.281 10.586 1 98.81 244 PHE B C 1
ATOM 5184 O O . PHE B 1 244 ? -12.023 -3.494 9.914 1 98.81 244 PHE B O 1
ATOM 5191 N N . ALA B 1 245 ? -13.141 -3.977 11.711 1 98.69 245 ALA B N 1
ATOM 5192 C CA . ALA B 1 245 ? -12.969 -2.645 12.281 1 98.69 245 ALA B CA 1
ATOM 5193 C C . ALA B 1 245 ? -11.484 -2.326 12.484 1 98.69 245 ALA B C 1
ATOM 5195 O O . ALA B 1 245 ? -11.016 -1.261 12.086 1 98.69 245 ALA B O 1
ATOM 5196 N N . ARG B 1 246 ? -10.781 -3.225 13.062 1 98.5 246 ARG B N 1
ATOM 5197 C CA . ARG B 1 246 ? -9.359 -3.01 13.297 1 98.5 246 ARG B CA 1
ATOM 5198 C C . ARG B 1 246 ? -8.594 -2.873 11.984 1 98.5 246 ARG B C 1
ATOM 5200 O O . ARG B 1 246 ? -7.754 -1.982 11.836 1 98.5 246 ARG B O 1
ATOM 5207 N N . ALA B 1 247 ? -8.914 -3.793 11.047 1 98.88 247 ALA B N 1
ATOM 5208 C CA . ALA B 1 247 ? -8.266 -3.742 9.742 1 98.88 247 ALA B CA 1
ATOM 5209 C C . ALA B 1 247 ? -8.523 -2.406 9.055 1 98.88 247 ALA B C 1
ATOM 5211 O O . ALA B 1 247 ? -7.637 -1.858 8.391 1 98.88 247 ALA B O 1
ATOM 5212 N N . THR B 1 248 ? -9.719 -1.911 9.227 1 98.75 248 THR B N 1
ATOM 5213 C CA . THR B 1 248 ? -10.125 -0.66 8.594 1 98.75 248 THR B CA 1
ATOM 5214 C C . THR B 1 248 ? -9.328 0.513 9.164 1 98.75 248 THR B C 1
ATOM 5216 O O . THR B 1 248 ? -8.836 1.359 8.414 1 98.75 248 THR B O 1
ATOM 5219 N N . VAL B 1 249 ? -9.164 0.565 10.438 1 98.25 249 VAL B N 1
ATOM 5220 C CA . VAL B 1 249 ? -8.375 1.617 11.07 1 98.25 249 VAL B CA 1
ATOM 5221 C C . VAL B 1 249 ? -6.918 1.501 10.641 1 98.25 249 VAL B C 1
ATOM 5223 O O . VAL B 1 249 ? -6.309 2.486 10.219 1 98.25 249 VAL B O 1
ATOM 5226 N N . LEU B 1 250 ? -6.352 0.277 10.68 1 98.69 250 LEU B N 1
ATOM 5227 C CA . LEU B 1 250 ? -4.969 0.028 10.289 1 98.69 250 LEU B CA 1
ATOM 5228 C C . LEU B 1 250 ? -4.727 0.457 8.844 1 98.69 250 LEU B C 1
ATOM 5230 O O . LEU B 1 250 ? -3.666 0.998 8.523 1 98.69 250 LEU B O 1
ATOM 5234 N N . SER B 1 251 ? -5.711 0.248 8.023 1 98.62 251 SER B N 1
ATOM 5235 C CA . SER B 1 251 ? -5.594 0.589 6.613 1 98.62 251 SER B CA 1
ATOM 5236 C C . SER B 1 251 ? -5.535 2.1 6.41 1 98.62 251 SER B C 1
ATOM 5238 O O . SER B 1 251 ? -4.953 2.578 5.434 1 98.62 251 SER B O 1
ATOM 5240 N N . GLY B 1 252 ? -6.262 2.828 7.27 1 97.56 252 GLY B N 1
ATOM 5241 C CA . GLY B 1 252 ? -6.113 4.266 7.129 1 97.56 252 GLY B CA 1
ATOM 5242 C C . GLY B 1 252 ? -7.398 5.027 7.41 1 97.56 252 GLY B C 1
ATOM 5243 O O . GLY B 1 252 ? -7.555 6.172 6.977 1 97.56 252 GLY B O 1
ATOM 5244 N N . ALA B 1 253 ? -8.367 4.438 8.117 1 95.88 253 ALA B N 1
ATOM 5245 C CA . ALA B 1 253 ? -9.57 5.156 8.531 1 95.88 253 ALA B CA 1
ATOM 5246 C C . ALA B 1 253 ? -9.336 5.895 9.852 1 95.88 253 ALA B C 1
ATOM 5248 O O . ALA B 1 253 ? -9.789 5.441 10.906 1 95.88 253 ALA B O 1
ATOM 5249 N N . TYR B 1 254 ? -8.758 7 9.719 1 90.19 254 TYR B N 1
ATOM 5250 C CA . TYR B 1 254 ? -8.383 7.801 10.883 1 90.19 254 TYR B CA 1
ATOM 5251 C C . TYR B 1 254 ? -9.406 8.906 11.125 1 90.19 254 TYR B C 1
ATOM 5253 O O . TYR B 1 254 ? -10.273 9.164 10.289 1 90.19 254 TYR B O 1
ATOM 5261 N N . GLU B 1 255 ? -9.391 9.516 12.398 1 90.75 255 GLU B N 1
ATOM 5262 C CA . GLU B 1 255 ? -10.125 10.711 12.781 1 90.75 255 GLU B CA 1
ATOM 5263 C C . GLU B 1 255 ? -11.625 10.516 12.625 1 90.75 255 GLU B C 1
ATOM 5265 O O . GLU B 1 255 ? -12.312 11.359 12.031 1 90.75 255 GLU B O 1
ATOM 5270 N N . GLY B 1 256 ? -12.078 9.352 13.023 1 89.06 256 GLY B N 1
ATOM 5271 C CA . GLY B 1 256 ? -13.5 9.07 13.094 1 89.06 256 GLY B CA 1
ATOM 5272 C C . GLY B 1 256 ? -14.055 8.461 11.82 1 89.06 256 GLY B C 1
ATOM 5273 O O . GLY B 1 256 ? -15.234 8.109 11.75 1 89.06 256 GLY B O 1
ATOM 5274 N N . ARG B 1 257 ? -13.234 8.211 10.844 1 92.56 257 ARG B N 1
ATOM 5275 C CA . ARG B 1 257 ? -13.672 7.699 9.555 1 92.56 257 ARG B CA 1
ATOM 5276 C C . ARG B 1 257 ? -14.109 6.246 9.656 1 92.56 257 ARG B C 1
ATOM 5278 O O . ARG B 1 257 ? -14.82 5.738 8.789 1 92.56 257 ARG B O 1
ATOM 5285 N N . LEU B 1 258 ? -13.703 5.586 10.734 1 95.56 258 LEU B N 1
ATOM 5286 C CA . LEU B 1 258 ? -14.148 4.211 10.953 1 95.56 258 LEU B CA 1
ATOM 5287 C C . LEU B 1 258 ? -15.672 4.125 10.93 1 95.56 258 LEU B C 1
ATOM 5289 O O . LEU B 1 258 ? -16.234 3.135 10.453 1 95.56 258 LEU B O 1
ATOM 5293 N N . ARG B 1 259 ? -16.328 5.125 11.375 1 94.31 259 ARG B N 1
ATOM 5294 C CA . ARG B 1 259 ? -17.781 5.141 11.469 1 94.31 259 ARG B CA 1
ATOM 5295 C C . ARG B 1 259 ? -18.422 5.008 10.086 1 94.31 259 ARG B C 1
ATOM 5297 O O . ARG B 1 259 ? -19.484 4.406 9.945 1 94.31 259 ARG B O 1
ATOM 5304 N N . ARG B 1 260 ? -17.734 5.48 9.086 1 95.5 260 ARG B N 1
ATOM 5305 C CA . ARG B 1 260 ? -18.25 5.414 7.723 1 95.5 260 ARG B CA 1
ATOM 5306 C C . ARG B 1 260 ? -18.438 3.969 7.277 1 95.5 260 ARG B C 1
ATOM 5308 O O . ARG B 1 260 ? -19.219 3.689 6.371 1 95.5 260 ARG B O 1
ATOM 5315 N N . HIS B 1 261 ? -17.766 3.043 7.898 1 97.56 261 HIS B N 1
ATOM 5316 C CA . HIS B 1 261 ? -17.781 1.635 7.523 1 97.56 261 HIS B CA 1
ATOM 5317 C C . HIS B 1 261 ? -18.844 0.866 8.312 1 97.56 261 HIS B C 1
ATOM 5319 O O . HIS B 1 261 ? -19.031 -0.332 8.094 1 97.56 261 HIS B O 1
ATOM 5325 N N . PHE B 1 262 ? -19.438 1.551 9.227 1 96.5 262 PHE B N 1
ATOM 5326 C CA . PHE B 1 262 ? -20.516 0.982 10.031 1 96.5 262 PHE B CA 1
ATOM 5327 C C . PHE B 1 262 ? -21.734 1.892 10.023 1 96.5 262 PHE B C 1
ATOM 5329 O O . PHE B 1 262 ? -22.141 2.406 11.07 1 96.5 262 PHE B O 1
ATOM 5336 N N . PRO B 1 263 ? -22.375 2.01 8.891 1 91.19 263 PRO B N 1
ATOM 5337 C CA . PRO B 1 263 ? -23.484 2.963 8.75 1 91.19 263 PRO B CA 1
ATOM 5338 C C . PRO B 1 263 ? -24.688 2.613 9.633 1 91.19 263 PRO B C 1
ATOM 5340 O O . PRO B 1 263 ? -25.469 3.492 9.977 1 91.19 263 PRO B O 1
ATOM 5343 N N . ASP B 1 264 ? -24.875 1.407 10.016 1 89.31 264 ASP B N 1
ATOM 5344 C CA . ASP B 1 264 ? -26.078 0.967 10.719 1 89.31 264 ASP B CA 1
ATOM 5345 C C . ASP B 1 264 ? -25.844 0.91 12.227 1 89.31 264 ASP B C 1
ATOM 5347 O O . ASP B 1 264 ? -26.703 0.456 12.977 1 89.31 264 ASP B O 1
ATOM 5351 N N . GLY B 1 265 ? -24.672 1.281 12.672 1 89.5 265 GLY B N 1
ATOM 5352 C CA . GLY B 1 265 ? -24.422 1.188 14.102 1 89.5 265 GLY B CA 1
ATOM 5353 C C . GLY B 1 265 ? -23.016 1.615 14.484 1 89.5 265 GLY B C 1
ATOM 5354 O O . GLY B 1 265 ? -22.281 2.15 13.664 1 89.5 265 GLY B O 1
ATOM 5355 N N . GLU B 1 266 ? -22.719 1.396 15.742 1 93.5 266 GLU B N 1
ATOM 5356 C CA . GLU B 1 266 ? -21.406 1.73 16.266 1 93.5 266 GLU B CA 1
ATOM 5357 C C . GLU B 1 266 ? -20.375 0.652 15.922 1 93.5 266 GLU B C 1
ATOM 5359 O O . GLU B 1 266 ? -20.688 -0.54 15.945 1 93.5 266 GLU B O 1
ATOM 5364 N N . PRO B 1 267 ? -19.219 1.104 15.531 1 95.44 267 PRO B N 1
ATOM 5365 C CA . PRO B 1 267 ? -18.172 0.095 15.344 1 95.44 267 PRO B CA 1
ATOM 5366 C C . PRO B 1 267 ? -17.938 -0.754 16.594 1 95.44 267 PRO B C 1
ATOM 5368 O O . PRO B 1 267 ? -18.188 -0.293 17.703 1 95.44 267 PRO B O 1
ATOM 5371 N N . PRO B 1 268 ? -17.484 -1.928 16.438 1 96.5 268 PRO B N 1
ATOM 5372 C CA . PRO B 1 268 ? -17.312 -2.848 17.562 1 96.5 268 PRO B CA 1
ATOM 5373 C C . PRO B 1 268 ? -15.984 -2.643 18.297 1 96.5 268 PRO B C 1
ATOM 5375 O O . PRO B 1 268 ? -15.516 -3.543 19 1 96.5 268 PRO B O 1
ATOM 5378 N N . ILE B 1 269 ? -15.297 -1.574 18.047 1 93.94 269 ILE B N 1
ATOM 5379 C CA . ILE B 1 269 ? -14.109 -1.214 18.812 1 93.94 269 ILE B CA 1
ATOM 5380 C C . ILE B 1 269 ? -14.281 0.183 19.406 1 93.94 269 ILE B C 1
ATOM 5382 O O . ILE B 1 269 ? -14.969 1.028 18.828 1 93.94 269 ILE B O 1
ATOM 5386 N N . ALA B 1 270 ? -13.625 0.471 20.484 1 87.81 270 ALA B N 1
ATOM 5387 C CA . ALA B 1 270 ? -13.891 1.654 21.297 1 87.81 270 ALA B CA 1
ATOM 5388 C C . ALA B 1 270 ? -13.32 2.908 20.641 1 87.81 270 ALA B C 1
ATOM 5390 O O . ALA B 1 270 ? -13.883 3.998 20.781 1 87.81 270 ALA B O 1
ATOM 5391 N N . THR B 1 271 ? -12.172 2.736 20 1 90 271 THR B N 1
ATOM 5392 C CA . THR B 1 271 ? -11.508 3.912 19.453 1 90 271 THR B CA 1
ATOM 5393 C C . THR B 1 271 ? -10.586 3.52 18.297 1 90 271 THR B C 1
ATOM 5395 O O . THR B 1 271 ? -10.133 2.373 18.219 1 90 271 THR B O 1
ATOM 5398 N N . ASP B 1 272 ? -10.383 4.434 17.422 1 92 272 ASP B N 1
ATOM 5399 C CA . ASP B 1 272 ? -9.43 4.23 16.344 1 92 272 ASP B CA 1
ATOM 5400 C C . ASP B 1 272 ? -8.039 4.738 16.734 1 92 272 ASP B C 1
ATOM 5402 O O . ASP B 1 272 ? -7.082 4.59 15.977 1 92 272 ASP B O 1
ATOM 5406 N N . LEU B 1 273 ? -7.875 5.227 17.969 1 93.38 273 LEU B N 1
ATOM 5407 C CA . LEU B 1 273 ? -6.637 5.867 18.391 1 93.38 273 LEU B CA 1
ATOM 5408 C C . LEU B 1 273 ? -5.645 4.836 18.922 1 93.38 273 LEU B C 1
ATOM 5410 O O . LEU B 1 273 ? -4.457 5.137 19.094 1 93.38 273 LEU B O 1
ATOM 5414 N N . ASP B 1 274 ? -6.086 3.588 19.125 1 93.88 274 ASP B N 1
ATOM 5415 C CA . ASP B 1 274 ? -5.246 2.561 19.734 1 93.88 274 ASP B CA 1
ATOM 5416 C C . ASP B 1 274 ? -4.48 1.776 18.672 1 93.88 274 ASP B C 1
ATOM 5418 O O . ASP B 1 274 ? -3.752 0.835 18.984 1 93.88 274 ASP B O 1
ATOM 5422 N N . LEU B 1 275 ? -4.645 2.162 17.391 1 96.06 275 LEU B N 1
ATOM 5423 C CA . LEU B 1 275 ? -4.012 1.44 16.281 1 96.06 275 LEU B CA 1
ATOM 5424 C C . LEU B 1 275 ? -3.227 2.393 15.391 1 96.06 275 LEU B C 1
ATOM 5426 O O . LEU B 1 275 ? -3.637 3.537 15.188 1 96.06 275 LEU B O 1
ATOM 5430 N N . PRO B 1 276 ? -2.105 1.908 14.859 1 97.06 276 PRO B N 1
ATOM 5431 C CA . PRO B 1 276 ? -1.354 2.732 13.906 1 97.06 276 PRO B CA 1
ATOM 5432 C C . PRO B 1 276 ? -2.072 2.893 12.57 1 97.06 276 PRO B C 1
ATOM 5434 O O . PRO B 1 276 ? -3.094 2.244 12.336 1 97.06 276 PRO B O 1
ATOM 5437 N N . LEU B 1 277 ? -1.569 3.754 11.773 1 97.56 277 LEU B N 1
ATOM 5438 C CA . LEU B 1 277 ? -2.076 4.035 10.43 1 97.56 277 LEU B CA 1
ATOM 5439 C C . LEU B 1 277 ? -1.053 3.645 9.367 1 97.56 277 LEU B C 1
ATOM 5441 O O . LEU B 1 277 ? -0.019 4.301 9.227 1 97.56 277 LEU B O 1
ATOM 5445 N N . LEU B 1 278 ? -1.439 2.699 8.508 1 98.5 278 LEU B N 1
ATOM 5446 C CA . LEU B 1 278 ? -0.428 2.109 7.637 1 98.5 278 LEU B CA 1
ATOM 5447 C C . LEU B 1 278 ? -0.62 2.566 6.191 1 98.5 278 LEU B C 1
ATOM 5449 O O . LEU B 1 278 ? 0.231 2.311 5.34 1 98.5 278 LEU B O 1
ATOM 5453 N N . SER B 1 279 ? -1.701 3.234 5.926 1 98.25 279 SER B N 1
ATOM 5454 C CA . SER B 1 279 ? -1.995 3.805 4.617 1 98.25 279 SER B CA 1
ATOM 5455 C C . SER B 1 279 ? -2.025 2.729 3.537 1 98.25 279 SER B C 1
ATOM 5457 O O . SER B 1 279 ? -1.402 2.879 2.484 1 98.25 279 SER B O 1
ATOM 5459 N N . PHE B 1 280 ? -2.764 1.663 3.764 1 98.81 280 PHE B N 1
ATOM 5460 C CA . PHE B 1 280 ? -2.932 0.555 2.83 1 98.81 280 PHE B CA 1
ATOM 5461 C C . PHE B 1 280 ? -4.238 0.693 2.057 1 98.81 280 PHE B C 1
ATOM 5463 O O . PHE B 1 280 ? -4.844 -0.307 1.666 1 98.81 280 PHE B O 1
ATOM 5470 N N . ARG B 1 281 ? -4.73 1.864 1.776 1 98.56 281 ARG B N 1
ATOM 5471 C CA . ARG B 1 281 ? -6.039 2.127 1.187 1 98.56 281 ARG B CA 1
ATOM 5472 C C . ARG B 1 281 ? -5.988 2.002 -0.333 1 98.56 281 ARG B C 1
ATOM 5474 O O . ARG B 1 281 ? -4.922 2.127 -0.937 1 98.56 281 ARG B O 1
ATOM 5481 N N . MET B 1 282 ? -7.105 1.737 -0.881 1 98.75 282 MET B N 1
ATOM 5482 C CA . MET B 1 282 ? -7.328 1.839 -2.32 1 98.75 282 MET B CA 1
ATOM 5483 C C . MET B 1 282 ? -7.902 3.205 -2.686 1 98.75 282 MET B C 1
ATOM 5485 O O . MET B 1 282 ? -8.68 3.781 -1.922 1 98.75 282 MET B O 1
ATOM 5489 N N . ASP B 1 283 ? -7.555 3.734 -3.861 1 98.38 283 ASP B N 1
ATOM 5490 C CA . ASP B 1 283 ? -8.094 5.008 -4.328 1 98.38 283 ASP B CA 1
ATOM 5491 C C . ASP B 1 283 ? -9.375 4.801 -5.137 1 98.38 283 ASP B C 1
ATOM 5493 O O . ASP B 1 283 ? -9.695 3.674 -5.52 1 98.38 283 ASP B O 1
ATOM 5497 N N . GLU B 1 284 ? -10.039 5.883 -5.488 1 98.44 284 GLU B N 1
ATOM 5498 C CA . GLU B 1 284 ? -11.352 5.863 -6.133 1 98.44 284 GLU B CA 1
ATOM 5499 C C . GLU B 1 284 ? -11.242 5.465 -7.602 1 98.44 284 GLU B C 1
ATOM 5501 O O . GLU B 1 284 ? -12.164 4.863 -8.156 1 98.44 284 GLU B O 1
ATOM 5506 N N . ILE B 1 285 ? -10.148 5.73 -8.25 1 98.44 285 ILE B N 1
ATOM 5507 C CA . ILE B 1 285 ? -9.992 5.418 -9.664 1 98.44 285 ILE B CA 1
ATOM 5508 C C . ILE B 1 285 ? -9.938 3.902 -9.852 1 98.44 285 ILE B C 1
ATOM 5510 O O . ILE B 1 285 ? -10.672 3.348 -10.68 1 98.44 285 ILE B O 1
ATOM 5514 N N . ARG B 1 286 ? -9.133 3.234 -9.078 1 98.31 286 ARG B N 1
ATOM 5515 C CA . ARG B 1 286 ? -9.016 1.781 -9.148 1 98.31 286 ARG B CA 1
ATOM 5516 C C . ARG B 1 286 ? -10.328 1.113 -8.742 1 98.31 286 ARG B C 1
ATOM 5518 O O . ARG B 1 286 ? -10.742 0.125 -9.352 1 98.31 286 ARG B O 1
ATOM 5525 N N . ALA B 1 287 ? -10.945 1.691 -7.703 1 98.88 287 ALA B N 1
ATOM 5526 C CA . ALA B 1 287 ? -12.219 1.127 -7.262 1 98.88 287 ALA B CA 1
ATOM 5527 C C . ALA B 1 287 ? -13.258 1.179 -8.375 1 98.88 287 ALA B C 1
ATOM 5529 O O . ALA B 1 287 ? -13.992 0.213 -8.586 1 98.88 287 ALA B O 1
ATOM 5530 N N . ALA B 1 288 ? -13.336 2.293 -9.078 1 98.75 288 ALA B N 1
ATOM 5531 C CA . ALA B 1 288 ? -14.289 2.439 -10.18 1 98.75 288 ALA B CA 1
ATOM 5532 C C . ALA B 1 288 ? -14.023 1.411 -11.273 1 98.75 288 ALA B C 1
ATOM 5534 O O . ALA B 1 288 ? -14.953 0.791 -11.789 1 98.75 288 ALA B O 1
ATOM 5535 N N . LEU B 1 289 ? -12.773 1.268 -11.625 1 98.56 289 LEU B N 1
ATOM 5536 C CA . LEU B 1 289 ? -12.352 0.281 -12.617 1 98.56 289 LEU B CA 1
ATOM 5537 C C . LEU B 1 289 ? -12.766 -1.123 -12.195 1 98.56 289 LEU B C 1
ATOM 5539 O O . LEU B 1 289 ? -13.352 -1.869 -12.984 1 98.56 289 LEU B O 1
ATOM 5543 N N . LEU B 1 290 ? -12.594 -1.459 -10.953 1 98.69 290 LEU B N 1
ATOM 5544 C CA . LEU B 1 290 ? -12.82 -2.801 -10.438 1 98.69 290 LEU B CA 1
ATOM 5545 C C . LEU B 1 290 ? -14.312 -3.09 -10.32 1 98.69 290 LEU B C 1
ATOM 5547 O O . LEU B 1 290 ? -14.75 -4.227 -10.516 1 98.69 290 LEU B O 1
ATOM 5551 N N . ARG B 1 291 ? -15.102 -2.068 -9.984 1 98.62 291 ARG B N 1
ATOM 5552 C CA . ARG B 1 291 ? -16.547 -2.252 -9.93 1 98.62 291 ARG B CA 1
ATOM 5553 C C . ARG B 1 291 ? -17.094 -2.684 -11.289 1 98.62 291 ARG B C 1
ATOM 5555 O O . ARG B 1 291 ? -17.891 -3.617 -11.375 1 98.62 291 ARG B O 1
ATOM 5562 N N . ALA B 1 292 ? -16.641 -1.985 -12.289 1 98.5 292 ALA B N 1
ATOM 5563 C CA . ALA B 1 292 ? -17.078 -2.324 -13.641 1 98.5 292 ALA B CA 1
ATOM 5564 C C . ALA B 1 292 ? -16.625 -3.729 -14.031 1 98.5 292 ALA B C 1
ATOM 5566 O O . ALA B 1 292 ? -17.391 -4.492 -14.617 1 98.5 292 ALA B O 1
ATOM 5567 N N . GLU B 1 293 ? -15.406 -4.105 -13.727 1 98.06 293 GLU B N 1
ATOM 5568 C CA . GLU B 1 293 ? -14.867 -5.426 -14.031 1 98.06 293 GLU B CA 1
ATOM 5569 C C . GLU B 1 293 ? -15.617 -6.516 -13.273 1 98.06 293 GLU B C 1
ATOM 5571 O O . GLU B 1 293 ? -15.828 -7.613 -13.797 1 98.06 293 GLU B O 1
ATOM 5576 N N . LEU B 1 294 ? -15.945 -6.207 -12.023 1 98.25 294 LEU B N 1
ATOM 5577 C CA . LEU B 1 294 ? -16.625 -7.188 -11.188 1 98.25 294 LEU B CA 1
ATOM 5578 C C . LEU B 1 294 ? -17.938 -7.625 -11.812 1 98.25 294 LEU B C 1
ATOM 5580 O O . LEU B 1 294 ? -18.328 -8.797 -11.719 1 98.25 294 LEU B O 1
ATOM 5584 N N . ALA B 1 295 ? -18.609 -6.746 -12.477 1 96.75 295 ALA B N 1
ATOM 5585 C CA . ALA B 1 295 ? -19.891 -7.047 -13.133 1 96.75 295 ALA B CA 1
ATOM 5586 C C . ALA B 1 295 ? -19.703 -8.094 -14.227 1 96.75 295 ALA B C 1
ATOM 5588 O O . ALA B 1 295 ? -20.625 -8.844 -14.531 1 96.75 295 ALA B O 1
ATOM 5589 N N . ARG B 1 296 ? -18.5 -8.289 -14.758 1 95.38 296 ARG B N 1
ATOM 5590 C CA . ARG B 1 296 ? -18.234 -9.203 -15.859 1 95.38 296 ARG B CA 1
ATOM 5591 C C . ARG B 1 296 ? -17.328 -10.344 -15.422 1 95.38 296 ARG B C 1
ATOM 5593 O O . ARG B 1 296 ? -16.859 -11.117 -16.25 1 95.38 296 ARG B O 1
ATOM 5600 N N . LEU B 1 297 ? -17.094 -10.445 -14.18 1 96.62 297 LEU B N 1
ATOM 5601 C CA . LEU B 1 297 ? -16.234 -11.484 -13.625 1 96.62 297 LEU B CA 1
ATOM 5602 C C . LEU B 1 297 ? -16.703 -12.867 -14.07 1 96.62 297 LEU B C 1
ATOM 5604 O O . LEU B 1 297 ? -15.875 -13.719 -14.414 1 96.62 297 LEU B O 1
ATOM 5608 N N . PRO B 1 298 ? -18 -13.148 -14.172 1 96.38 298 PRO B N 1
ATOM 5609 C CA . PRO B 1 298 ? -18.438 -14.484 -14.594 1 96.38 298 PRO B CA 1
ATOM 5610 C C . PRO B 1 298 ? -17.969 -14.844 -16 1 96.38 298 PRO B C 1
ATOM 5612 O O . PRO B 1 298 ? -17.672 -16.016 -16.281 1 96.38 298 PRO B O 1
ATOM 5615 N N . VAL B 1 299 ? -17.859 -13.898 -16.875 1 95.38 299 VAL B N 1
ATOM 5616 C CA . VAL B 1 299 ? -17.391 -14.133 -18.234 1 95.38 299 VAL B CA 1
ATOM 5617 C C . VAL B 1 299 ? -15.93 -14.609 -18.188 1 95.38 299 VAL B C 1
ATOM 5619 O O . VAL B 1 299 ? -15.57 -15.57 -18.875 1 95.38 299 VAL B O 1
ATOM 5622 N N . ARG B 1 300 ? -15.172 -13.984 -17.406 1 94.5 300 ARG B N 1
ATOM 5623 C CA . ARG B 1 300 ? -13.758 -14.328 -17.297 1 94.5 300 ARG B CA 1
ATOM 5624 C C . ARG B 1 300 ? -13.578 -15.695 -16.656 1 94.5 300 ARG B C 1
ATOM 5626 O O . ARG B 1 300 ? -12.742 -16.484 -17.078 1 94.5 300 ARG B O 1
ATOM 5633 N N . LEU B 1 301 ? -14.352 -15.961 -15.648 1 96.44 301 LEU B N 1
ATOM 5634 C CA . LEU B 1 301 ? -14.273 -17.234 -14.945 1 96.44 301 LEU B CA 1
ATOM 5635 C C . LEU B 1 301 ? -14.641 -18.391 -15.867 1 96.44 301 LEU B C 1
ATOM 5637 O O . LEU B 1 301 ? -14.016 -19.453 -15.828 1 96.44 301 LEU B O 1
ATOM 5641 N N . ALA B 1 302 ? -15.625 -18.188 -16.703 1 96.44 302 ALA B N 1
ATOM 5642 C CA . ALA B 1 302 ? -16.031 -19.203 -17.656 1 96.44 302 ALA B CA 1
ATOM 5643 C C . ALA B 1 302 ? -14.914 -19.5 -18.656 1 96.44 302 ALA B C 1
ATOM 5645 O O . ALA B 1 302 ? -14.719 -20.641 -19.062 1 96.44 302 ALA B O 1
ATOM 5646 N N . ALA B 1 303 ? -14.25 -18.469 -19.062 1 95.81 303 ALA B N 1
ATOM 5647 C CA . ALA B 1 303 ? -13.133 -18.641 -20 1 95.81 303 ALA B CA 1
ATOM 5648 C C . ALA B 1 303 ? -12 -19.438 -19.359 1 95.81 303 ALA B C 1
ATOM 5650 O O . ALA B 1 303 ? -11.422 -20.312 -20 1 95.81 303 ALA B O 1
ATOM 5651 N N . PHE B 1 304 ? -11.648 -19.156 -18.094 1 95.88 304 PHE B N 1
ATOM 5652 C CA . PHE B 1 304 ? -10.648 -19.922 -17.359 1 95.88 304 PHE B CA 1
ATOM 5653 C C . PHE B 1 304 ? -11.016 -21.406 -17.359 1 95.88 304 PHE B C 1
ATOM 5655 O O . PHE B 1 304 ? -10.188 -22.25 -17.688 1 95.88 304 PHE B O 1
ATOM 5662 N N . ARG B 1 305 ? -12.219 -21.641 -17.047 1 96 305 ARG B N 1
ATOM 5663 C CA . ARG B 1 305 ? -12.688 -23.016 -16.891 1 96 305 ARG B CA 1
ATOM 5664 C C . ARG B 1 305 ? -12.672 -23.75 -18.234 1 96 305 ARG B C 1
ATOM 5666 O O . ARG B 1 305 ? -12.211 -24.891 -18.328 1 96 305 ARG B O 1
ATOM 5673 N N . ARG B 1 306 ? -13.148 -23.078 -19.203 1 96.81 306 ARG B N 1
ATOM 5674 C CA . ARG B 1 306 ? -13.18 -23.672 -20.547 1 96.81 306 ARG B CA 1
ATOM 5675 C C . ARG B 1 306 ? -11.781 -24.047 -21 1 96.81 306 ARG B C 1
ATOM 5677 O O . ARG B 1 306 ? -11.555 -25.156 -21.484 1 96.81 306 ARG B O 1
ATOM 5684 N N . ASN B 1 307 ? -10.867 -23.109 -20.922 1 97.25 307 ASN B N 1
ATOM 5685 C CA . ASN B 1 307 ? -9.492 -23.359 -21.359 1 97.25 307 ASN B CA 1
ATOM 5686 C C . ASN B 1 307 ? -8.852 -24.5 -20.578 1 97.25 307 ASN B C 1
ATOM 5688 O O . ASN B 1 307 ? -8.266 -25.406 -21.172 1 97.25 307 ASN B O 1
ATOM 5692 N N . TYR B 1 308 ? -9 -24.5 -19.266 1 97.75 308 TYR B N 1
ATOM 5693 C CA . TYR B 1 308 ? -8.391 -25.516 -18.406 1 97.75 308 TYR B CA 1
ATOM 5694 C C . TYR B 1 308 ? -8.977 -26.891 -18.688 1 97.75 308 TYR B C 1
ATOM 5696 O O . TYR B 1 308 ? -8.234 -27.859 -18.859 1 97.75 308 TYR B O 1
ATOM 5704 N N . ASP B 1 309 ? -10.273 -26.953 -18.766 1 97.75 309 ASP B N 1
ATOM 5705 C CA . ASP B 1 309 ? -10.953 -28.234 -18.984 1 97.75 309 ASP B CA 1
ATOM 5706 C C . ASP B 1 309 ? -10.578 -28.828 -20.344 1 97.75 309 ASP B C 1
ATOM 5708 O O . ASP B 1 309 ? -10.375 -30.047 -20.453 1 97.75 309 ASP B O 1
ATOM 5712 N N . HIS B 1 310 ? -10.492 -27.984 -21.312 1 97.94 310 HIS B N 1
ATOM 5713 C CA . HIS B 1 310 ? -10.094 -28.438 -22.641 1 97.94 310 HIS B CA 1
ATOM 5714 C C . HIS B 1 310 ? -8.688 -29.031 -22.625 1 97.94 310 HIS B C 1
ATOM 5716 O O . HIS B 1 310 ? -8.477 -30.141 -23.109 1 97.94 310 HIS B O 1
ATOM 5722 N N . VAL B 1 311 ? -7.773 -28.344 -22.062 1 98.38 311 VAL B N 1
ATOM 5723 C CA . VAL B 1 311 ? -6.375 -28.75 -22.047 1 98.38 311 VAL B CA 1
ATOM 5724 C C . VAL B 1 311 ? -6.227 -30.016 -21.188 1 98.38 311 VAL B C 1
ATOM 5726 O O . VAL B 1 311 ? -5.574 -30.969 -21.594 1 98.38 311 VAL B O 1
ATOM 5729 N N . ALA B 1 312 ? -6.824 -30.031 -20 1 98 312 ALA B N 1
ATOM 5730 C CA . ALA B 1 312 ? -6.73 -31.156 -19.078 1 98 312 ALA B CA 1
ATOM 5731 C C . ALA B 1 312 ? -7.301 -32.438 -19.703 1 98 312 ALA B C 1
ATOM 5733 O O . ALA B 1 312 ? -6.707 -33.5 -19.578 1 98 312 ALA B O 1
ATOM 5734 N N . ALA B 1 313 ? -8.414 -32.312 -20.344 1 97.56 313 ALA B N 1
ATOM 5735 C CA . ALA B 1 313 ? -9.047 -33.469 -20.969 1 97.56 313 ALA B CA 1
ATOM 5736 C C . ALA B 1 313 ? -8.195 -34 -22.125 1 97.56 313 ALA B C 1
ATOM 5738 O O . ALA B 1 313 ? -8.023 -35.188 -22.266 1 97.56 313 ALA B O 1
ATOM 5739 N N . ALA B 1 314 ? -7.676 -33.062 -22.922 1 98.12 314 ALA B N 1
ATOM 5740 C CA . ALA B 1 314 ? -6.902 -33.438 -24.109 1 98.12 314 ALA B CA 1
ATOM 5741 C C . ALA B 1 314 ? -5.586 -34.094 -23.719 1 98.12 314 ALA B C 1
ATOM 5743 O O . ALA B 1 314 ? -5.016 -34.875 -24.5 1 98.12 314 ALA B O 1
ATOM 5744 N N . LEU B 1 315 ? -5.113 -33.875 -22.5 1 98.19 315 LEU B N 1
ATOM 5745 C CA . LEU B 1 315 ? -3.797 -34.375 -22.125 1 98.19 315 LEU B CA 1
ATOM 5746 C C . LEU B 1 315 ? -3.92 -35.469 -21.094 1 98.19 315 LEU B C 1
ATOM 5748 O O . LEU B 1 315 ? -2.912 -35.969 -20.578 1 98.19 315 LEU B O 1
ATOM 5752 N N . ALA B 1 316 ? -5.113 -35.875 -20.766 1 96.88 316 ALA B N 1
ATOM 5753 C CA . ALA B 1 316 ? -5.383 -36.844 -19.703 1 96.88 316 ALA B CA 1
ATOM 5754 C C . ALA B 1 316 ? -4.738 -38.188 -20 1 96.88 316 ALA B C 1
ATOM 5756 O O . ALA B 1 316 ? -4.398 -38.938 -19.094 1 96.88 316 ALA B O 1
ATOM 5757 N N . ASP B 1 317 ? -4.484 -38.5 -21.266 1 96.38 317 ASP B N 1
ATOM 5758 C CA . ASP B 1 317 ? -4.008 -39.812 -21.656 1 96.38 317 ASP B CA 1
ATOM 5759 C C . ASP B 1 317 ? -2.518 -39.781 -21.984 1 96.38 317 ASP B C 1
ATOM 5761 O O . ASP B 1 317 ? -1.965 -40.781 -22.453 1 96.38 317 ASP B O 1
ATOM 5765 N N . VAL B 1 318 ? -1.96 -38.656 -21.812 1 95.75 318 VAL B N 1
ATOM 5766 C CA . VAL B 1 318 ? -0.547 -38.531 -22.156 1 95.75 318 VAL B CA 1
ATOM 5767 C C . VAL B 1 318 ? 0.302 -39.25 -21.109 1 95.75 318 VAL B C 1
ATOM 5769 O O . VAL B 1 318 ? 0.273 -38.906 -19.922 1 95.75 318 VAL B O 1
ATOM 5772 N N . ASP B 1 319 ? 1.058 -40.188 -21.625 1 91.81 319 ASP B N 1
ATOM 5773 C CA . ASP B 1 319 ? 1.99 -40.906 -20.734 1 91.81 319 ASP B CA 1
ATOM 5774 C C . ASP B 1 319 ? 3.164 -40 -20.359 1 91.81 319 ASP B C 1
ATOM 5776 O O . ASP B 1 319 ? 3.551 -39.125 -21.125 1 91.81 319 ASP B O 1
ATOM 5780 N N . GLY B 1 320 ? 3.609 -40.094 -19.156 1 91.44 320 GLY B N 1
ATOM 5781 C CA . GLY B 1 320 ? 4.816 -39.375 -18.766 1 91.44 320 GLY B CA 1
ATOM 5782 C C . GLY B 1 320 ? 4.539 -38.125 -17.953 1 91.44 320 GLY B C 1
ATOM 5783 O O . GLY B 1 320 ? 5.465 -37.469 -17.469 1 91.44 320 GLY B O 1
ATOM 5784 N N . ILE B 1 321 ? 3.225 -37.719 -18 1 95.88 321 ILE B N 1
ATOM 5785 C CA . ILE B 1 321 ? 2.916 -36.594 -17.156 1 95.88 321 ILE B CA 1
ATOM 5786 C C . ILE B 1 321 ? 1.812 -36.969 -16.172 1 95.88 321 ILE B C 1
ATOM 5788 O O . ILE B 1 321 ? 1.034 -37.875 -16.422 1 95.88 321 ILE B O 1
ATOM 5792 N N . ARG B 1 322 ? 1.795 -36.375 -15.016 1 97.31 322 ARG B N 1
ATOM 5793 C CA . ARG B 1 322 ? 0.758 -36.5 -13.992 1 97.31 322 ARG B CA 1
ATOM 5794 C C . ARG B 1 322 ? 0.135 -35.125 -13.688 1 97.31 322 ARG B C 1
ATOM 5796 O O . ARG B 1 322 ? 0.72 -34.312 -12.969 1 97.31 322 ARG B O 1
ATOM 5803 N N . ILE B 1 323 ? -1.045 -34.938 -14.188 1 98.12 323 ILE B N 1
ATOM 5804 C CA . ILE B 1 323 ? -1.727 -33.656 -14.062 1 98.12 323 ILE B CA 1
ATOM 5805 C C . ILE B 1 323 ? -2.152 -33.438 -12.617 1 98.12 323 ILE B C 1
ATOM 5807 O O . ILE B 1 323 ? -2.645 -34.344 -11.961 1 98.12 323 ILE B O 1
ATOM 5811 N N . ARG B 1 324 ? -1.894 -32.219 -12.031 1 97.88 324 ARG B N 1
ATOM 5812 C CA . ARG B 1 324 ? -2.33 -31.844 -10.695 1 97.88 324 ARG B CA 1
ATOM 5813 C C . ARG B 1 324 ? -3.834 -32.062 -10.531 1 97.88 324 ARG B C 1
ATOM 5815 O O . ARG B 1 324 ? -4.613 -31.688 -11.414 1 97.88 324 ARG B O 1
ATOM 5822 N N . GLN B 1 325 ? -4.23 -32.625 -9.422 1 97.38 325 GLN B N 1
ATOM 5823 C CA . GLN B 1 325 ? -5.641 -32.906 -9.18 1 97.38 325 GLN B CA 1
ATOM 5824 C C . GLN B 1 325 ? -6.223 -31.969 -8.117 1 97.38 325 GLN B C 1
ATOM 5826 O O . GLN B 1 325 ? -5.555 -31.641 -7.137 1 97.38 325 GLN B O 1
ATOM 5831 N N . PRO B 1 326 ? -7.457 -31.469 -8.328 1 97.25 326 PRO B N 1
ATOM 5832 C CA . PRO B 1 326 ? -8.141 -30.703 -7.281 1 97.25 326 PRO B CA 1
ATOM 5833 C C . PRO B 1 326 ? -8.617 -31.562 -6.121 1 97.25 326 PRO B C 1
ATOM 5835 O O . PRO B 1 326 ? -8.711 -32.781 -6.258 1 97.25 326 PRO B O 1
ATOM 5838 N N . VAL B 1 327 ? -8.914 -30.953 -4.992 1 97.12 327 VAL B N 1
ATOM 5839 C CA . VAL B 1 327 ? -9.328 -31.672 -3.787 1 97.12 327 VAL B CA 1
ATOM 5840 C C . VAL B 1 327 ? -10.742 -32.219 -3.961 1 97.12 327 VAL B C 1
ATOM 5842 O O . VAL B 1 327 ? -11.164 -33.125 -3.258 1 97.12 327 VAL B O 1
ATOM 5845 N N . ALA B 1 328 ? -11.477 -31.609 -4.844 1 97.25 328 ALA B N 1
ATOM 5846 C CA . ALA B 1 328 ? -12.828 -32 -5.238 1 97.25 328 ALA B CA 1
ATOM 5847 C C . ALA B 1 328 ? -13.117 -31.609 -6.684 1 97.25 328 ALA B C 1
ATOM 5849 O O . ALA B 1 328 ? -12.445 -30.734 -7.242 1 97.25 328 ALA B O 1
ATOM 5850 N N . PRO B 1 329 ? -14.055 -32.281 -7.285 1 94.44 329 PRO B N 1
ATOM 5851 C CA . PRO B 1 329 ? -14.375 -31.922 -8.664 1 94.44 329 PRO B CA 1
ATOM 5852 C C . PRO B 1 329 ? -14.711 -30.453 -8.828 1 94.44 329 PRO B C 1
ATOM 5854 O O . PRO B 1 329 ? -15.562 -29.922 -8.109 1 94.44 329 PRO B O 1
ATOM 5857 N N . GLY B 1 330 ? -13.977 -29.828 -9.68 1 94.56 330 GLY B N 1
ATOM 5858 C CA . GLY B 1 330 ? -14.297 -28.453 -10.039 1 94.56 330 GLY B CA 1
ATOM 5859 C C . GLY B 1 330 ? -13.711 -27.438 -9.07 1 94.56 330 GLY B C 1
ATOM 5860 O O . GLY B 1 330 ? -13.867 -26.234 -9.266 1 94.56 330 GLY B O 1
ATOM 5861 N N . ALA B 1 331 ? -12.977 -27.828 -8.094 1 97.44 331 ALA B N 1
ATOM 5862 C CA . ALA B 1 331 ? -12.492 -26.922 -7.051 1 97.44 331 ALA B CA 1
ATOM 5863 C C . ALA B 1 331 ? -11.195 -26.25 -7.48 1 97.44 331 ALA B C 1
ATOM 5865 O O . ALA B 1 331 ? -10.188 -26.297 -6.766 1 97.44 331 ALA B O 1
ATOM 5866 N N . TYR B 1 332 ? -11.25 -25.547 -8.602 1 97.62 332 TYR B N 1
ATOM 5867 C CA . TYR B 1 332 ? -10.125 -24.812 -9.148 1 97.62 332 TYR B CA 1
ATOM 5868 C C . TYR B 1 332 ? -10.609 -23.656 -10.016 1 97.62 332 TYR B C 1
ATOM 5870 O O . TYR B 1 332 ? -11.758 -23.641 -10.461 1 97.62 332 TYR B O 1
ATOM 5878 N N . LEU B 1 333 ? -9.789 -22.641 -10.211 1 97.19 333 LEU B N 1
ATOM 5879 C CA . LEU B 1 333 ? -10.062 -21.5 -11.078 1 97.19 333 LEU B CA 1
ATOM 5880 C C . LEU B 1 333 ? -9.734 -21.844 -12.531 1 97.19 333 LEU B C 1
ATOM 5882 O O . LEU B 1 333 ? -10.508 -21.516 -13.438 1 97.19 333 LEU B O 1
ATOM 5886 N N . GLY B 1 334 ? -8.508 -22.516 -12.75 1 96 334 GLY B N 1
ATOM 5887 C CA . GLY B 1 334 ? -8.086 -22.906 -14.086 1 96 334 GLY B CA 1
ATOM 5888 C C . GLY B 1 334 ? -7.121 -21.922 -14.719 1 96 334 GLY B C 1
ATOM 5889 O O . GLY B 1 334 ? -6.949 -21.906 -15.945 1 96 334 GLY B O 1
ATOM 5890 N N . GLU B 1 335 ? -6.438 -21.109 -13.914 1 94.38 335 GLU B N 1
ATOM 5891 C CA . GLU B 1 335 ? -5.555 -20.078 -14.453 1 94.38 335 GLU B CA 1
ATOM 5892 C C . GLU B 1 335 ? -4.164 -20.641 -14.75 1 94.38 335 GLU B C 1
ATOM 5894 O O . GLU B 1 335 ? -3.328 -19.953 -15.336 1 94.38 335 GLU B O 1
ATOM 5899 N N . ALA B 1 336 ? -3.889 -21.844 -14.344 1 95.31 336 ALA B N 1
ATOM 5900 C CA . ALA B 1 336 ? -2.598 -22.484 -14.578 1 95.31 336 ALA B CA 1
ATOM 5901 C C . ALA B 1 336 ? -2.762 -23.984 -14.773 1 95.31 336 ALA B C 1
ATOM 5903 O O . ALA B 1 336 ? -3.613 -24.609 -14.141 1 95.31 336 ALA B O 1
ATOM 5904 N N . PHE B 1 337 ? -1.978 -24.5 -15.68 1 97.25 337 PHE B N 1
ATOM 5905 C CA . PHE B 1 337 ? -1.902 -25.938 -15.898 1 97.25 337 PHE B CA 1
ATOM 5906 C C . PHE B 1 337 ? -0.591 -26.5 -15.359 1 97.25 337 PHE B C 1
ATOM 5908 O O . PHE B 1 337 ? 0.475 -26.25 -15.922 1 97.25 337 PHE B O 1
ATOM 5915 N N . ILE B 1 338 ? -0.677 -27.234 -14.281 1 97.88 338 ILE B N 1
ATOM 5916 C CA . ILE B 1 338 ? 0.503 -27.781 -13.625 1 97.88 338 ILE B CA 1
ATOM 5917 C C . ILE B 1 338 ? 0.489 -29.312 -13.719 1 97.88 338 ILE B C 1
ATOM 5919 O O . ILE B 1 338 ? -0.539 -29.938 -13.477 1 97.88 338 ILE B O 1
ATOM 5923 N N . PHE B 1 339 ? 1.57 -29.891 -14.109 1 98.19 339 PHE B N 1
ATOM 5924 C CA . PHE B 1 339 ? 1.729 -31.344 -14.102 1 98.19 339 PHE B CA 1
ATOM 5925 C C . PHE B 1 339 ? 3.139 -31.734 -13.672 1 98.19 339 PHE B C 1
ATOM 5927 O O . PHE B 1 339 ? 4.066 -30.922 -13.766 1 98.19 339 PHE B O 1
ATOM 5934 N N . ARG B 1 340 ? 3.271 -32.938 -13.172 1 97.5 340 ARG B N 1
ATOM 5935 C CA . ARG B 1 340 ? 4.566 -33.469 -12.797 1 97.5 340 ARG B CA 1
ATOM 5936 C C . ARG B 1 340 ? 5.125 -34.375 -13.906 1 97.5 340 ARG B C 1
ATOM 5938 O O . ARG B 1 340 ? 4.363 -35 -14.633 1 97.5 340 ARG B O 1
ATOM 5945 N N . VAL B 1 341 ? 6.375 -34.375 -14 1 96.12 341 VAL B N 1
ATOM 5946 C CA . VAL B 1 341 ? 7.113 -35.281 -14.898 1 96.12 341 VAL B CA 1
ATOM 5947 C C . VAL B 1 341 ? 7.875 -36.312 -14.078 1 96.12 341 VAL B C 1
ATOM 5949 O O . VAL B 1 341 ? 9.031 -36.094 -13.703 1 96.12 341 VAL B O 1
ATOM 5952 N N . PRO B 1 342 ? 7.41 -37.469 -13.938 1 88.88 342 PRO B N 1
ATOM 5953 C CA . PRO B 1 342 ? 7.949 -38.469 -13.023 1 88.88 342 PRO B CA 1
ATOM 5954 C C . PRO B 1 342 ? 9.359 -38.906 -13.398 1 88.88 342 PRO B C 1
ATOM 5956 O O . PRO B 1 342 ? 10.102 -39.406 -12.555 1 88.88 342 PRO B O 1
ATOM 5959 N N . SER B 1 343 ? 9.781 -38.719 -14.609 1 85.69 343 SER B N 1
ATOM 5960 C CA . SER B 1 343 ? 11.094 -39.156 -15.07 1 85.69 343 SER B CA 1
ATOM 5961 C C . SER B 1 343 ? 12.211 -38.344 -14.43 1 85.69 343 SER B C 1
ATOM 5963 O O . SER B 1 343 ? 13.383 -38.75 -14.5 1 85.69 343 SER B O 1
ATOM 5965 N N . GLY B 1 344 ? 11.852 -37.25 -13.773 1 89.56 344 GLY B N 1
ATOM 5966 C CA . GLY B 1 344 ? 12.844 -36.375 -13.18 1 89.56 344 GLY B CA 1
ATOM 5967 C C . GLY B 1 344 ? 13.383 -35.312 -14.148 1 89.56 344 GLY B C 1
ATOM 5968 O O . GLY B 1 344 ? 14.305 -34.594 -13.82 1 89.56 344 GLY B O 1
ATOM 5969 N N . ARG B 1 345 ? 12.812 -35.188 -15.281 1 93.88 345 ARG B N 1
ATOM 5970 C CA . ARG B 1 345 ? 13.305 -34.281 -16.312 1 93.88 345 ARG B CA 1
ATOM 5971 C C . ARG B 1 345 ? 12.359 -33.094 -16.484 1 93.88 345 ARG B C 1
ATOM 5973 O O . ARG B 1 345 ? 12.164 -32.594 -17.594 1 93.88 345 ARG B O 1
ATOM 5980 N N . ALA B 1 346 ? 11.734 -32.688 -15.438 1 95.75 346 ALA B N 1
ATOM 5981 C CA . ALA B 1 346 ? 10.766 -31.609 -15.508 1 95.75 346 ALA B CA 1
ATOM 5982 C C . ALA B 1 346 ? 11.414 -30.328 -16.031 1 95.75 346 ALA B C 1
ATOM 5984 O O . ALA B 1 346 ? 10.789 -29.578 -16.781 1 95.75 346 ALA B O 1
ATOM 5985 N N . GLN B 1 347 ? 12.625 -30.047 -15.641 1 94.75 347 GLN B N 1
ATOM 5986 C CA . GLN B 1 347 ? 13.328 -28.859 -16.109 1 94.75 347 GLN B CA 1
ATOM 5987 C C . GLN B 1 347 ? 13.523 -28.891 -17.625 1 94.75 347 GLN B C 1
ATOM 5989 O O . GLN B 1 347 ? 13.289 -27.906 -18.312 1 94.75 347 GLN B O 1
ATOM 5994 N N . TRP B 1 348 ? 14.047 -29.984 -18.062 1 95.12 348 TRP B N 1
ATOM 5995 C CA . TRP B 1 348 ? 14.211 -30.172 -19.5 1 95.12 348 TRP B CA 1
ATOM 5996 C C . TRP B 1 348 ? 12.875 -30.031 -20.219 1 95.12 348 TRP B C 1
ATOM 5998 O O . TRP B 1 348 ? 12.797 -29.391 -21.281 1 95.12 348 TRP B O 1
ATOM 6008 N N . PHE B 1 349 ? 11.844 -30.688 -19.688 1 96.75 349 PHE B N 1
ATOM 6009 C CA . PHE B 1 349 ? 10.508 -30.656 -20.281 1 96.75 349 PHE B CA 1
ATOM 6010 C C . PHE B 1 349 ? 10.039 -29.203 -20.453 1 96.75 349 PHE B C 1
ATOM 6012 O O . PHE B 1 349 ? 9.555 -28.844 -21.531 1 96.75 349 PHE B O 1
ATOM 6019 N N . ALA B 1 350 ? 10.148 -28.391 -19.391 1 96.62 350 ALA B N 1
ATOM 6020 C CA . ALA B 1 350 ? 9.742 -26.984 -19.438 1 96.62 350 ALA B CA 1
ATOM 6021 C C . ALA B 1 350 ? 10.539 -26.219 -20.5 1 96.62 350 ALA B C 1
ATOM 6023 O O . ALA B 1 350 ? 9.969 -25.438 -21.266 1 96.62 350 ALA B O 1
ATOM 6024 N N . ARG B 1 351 ? 11.828 -26.422 -20.531 1 95.62 351 ARG B N 1
ATOM 6025 C CA . ARG B 1 351 ? 12.672 -25.781 -21.531 1 95.62 351 ARG B CA 1
ATOM 6026 C C . ARG B 1 351 ? 12.242 -26.156 -22.938 1 95.62 351 ARG B C 1
ATOM 6028 O O . ARG B 1 351 ? 12.203 -25.312 -23.828 1 95.62 351 ARG B O 1
ATOM 6035 N N . ALA B 1 352 ? 11.977 -27.422 -23.156 1 96.94 352 ALA B N 1
ATOM 6036 C CA . ALA B 1 352 ? 11.531 -27.891 -24.469 1 96.94 352 ALA B CA 1
ATOM 6037 C C . ALA B 1 352 ? 10.227 -27.219 -24.875 1 96.94 352 ALA B C 1
ATOM 6039 O O . ALA B 1 352 ? 10.055 -26.859 -26.047 1 96.94 352 ALA B O 1
ATOM 6040 N N . LEU B 1 353 ? 9.328 -27.109 -23.969 1 97.56 353 LEU B N 1
ATOM 6041 C CA . LEU B 1 353 ? 8.062 -26.438 -24.25 1 97.56 353 LEU B CA 1
ATOM 6042 C C . LEU B 1 353 ? 8.305 -24.984 -24.672 1 97.56 353 LEU B C 1
ATOM 6044 O O . LEU B 1 353 ? 7.656 -24.484 -25.594 1 97.56 353 LEU B O 1
ATOM 6048 N N . CYS B 1 354 ? 9.195 -24.344 -23.969 1 96.38 354 CYS B N 1
ATOM 6049 C CA . CYS B 1 354 ? 9.508 -22.969 -24.312 1 96.38 354 CYS B CA 1
ATOM 6050 C C . CYS B 1 354 ? 10.016 -22.859 -25.734 1 96.38 354 CYS B C 1
ATOM 6052 O O . CYS B 1 354 ? 9.664 -21.922 -26.469 1 96.38 354 CYS B O 1
ATOM 6054 N N . HIS B 1 355 ? 10.82 -23.781 -26.141 1 97.31 355 HIS B N 1
ATOM 6055 C CA . HIS B 1 355 ? 11.336 -23.781 -27.5 1 97.31 355 HIS B CA 1
ATOM 6056 C C . HIS B 1 355 ? 10.227 -24.078 -28.5 1 97.31 355 HIS B C 1
ATOM 6058 O O . HIS B 1 355 ? 10.32 -23.688 -29.672 1 97.31 355 HIS B O 1
ATOM 6064 N N . GLU B 1 356 ? 9.172 -24.766 -28.078 1 97.69 356 GLU B N 1
ATOM 6065 C CA . GLU B 1 356 ? 8.016 -25.016 -28.938 1 97.69 356 GLU B CA 1
ATOM 6066 C C . GLU B 1 356 ? 7.102 -23.797 -28.984 1 97.69 356 GLU B C 1
ATOM 6068 O O . GLU B 1 356 ? 6.094 -23.797 -29.703 1 97.69 356 GLU B O 1
ATOM 6073 N N . GLY B 1 357 ? 7.43 -22.734 -28.172 1 96.38 357 GLY B N 1
ATOM 6074 C CA . GLY B 1 357 ? 6.676 -21.484 -28.219 1 96.38 357 GLY B CA 1
ATOM 6075 C C . GLY B 1 357 ? 5.672 -21.359 -27.078 1 96.38 357 GLY B C 1
ATOM 6076 O O . GLY B 1 357 ? 4.836 -20.453 -27.078 1 96.38 357 GLY B O 1
ATOM 6077 N N . ILE B 1 358 ? 5.672 -22.297 -26.125 1 97.19 358 ILE B N 1
ATOM 6078 C CA . ILE B 1 358 ? 4.785 -22.281 -24.969 1 97.19 358 ILE B CA 1
ATOM 6079 C C . ILE B 1 358 ? 5.551 -21.781 -23.734 1 97.19 358 ILE B C 1
ATOM 6081 O O . ILE B 1 358 ? 6.57 -22.375 -23.359 1 97.19 358 ILE B O 1
ATOM 6085 N N . GLU B 1 359 ? 5.055 -20.734 -23.125 1 93.94 359 GLU B N 1
ATOM 6086 C CA . GLU B 1 359 ? 5.695 -20.312 -21.875 1 93.94 359 GLU B CA 1
ATOM 6087 C C . GLU B 1 359 ? 5.438 -21.328 -20.766 1 93.94 359 GLU B C 1
ATOM 6089 O O . GLU B 1 359 ? 4.289 -21.625 -20.453 1 93.94 359 GLU B O 1
ATOM 6094 N N . ALA B 1 360 ? 6.48 -21.906 -20.312 1 95.19 360 ALA B N 1
ATOM 6095 C CA . ALA B 1 360 ? 6.426 -22.906 -19.25 1 95.19 360 ALA B CA 1
ATOM 6096 C C . ALA B 1 360 ? 7.609 -22.75 -18.297 1 95.19 360 ALA B C 1
ATOM 6098 O O . ALA B 1 360 ? 8.672 -22.266 -18.688 1 95.19 360 ALA B O 1
ATOM 6099 N N . ARG B 1 361 ? 7.301 -23.141 -17.062 1 94.5 361 ARG B N 1
ATOM 6100 C CA . ARG B 1 361 ? 8.359 -23.062 -16.062 1 94.5 361 ARG B CA 1
ATOM 6101 C C . ARG B 1 361 ? 8.383 -24.328 -15.203 1 94.5 361 ARG B C 1
ATOM 6103 O O . ARG B 1 361 ? 7.336 -24.859 -14.859 1 94.5 361 ARG B O 1
ATOM 6110 N N . ASN B 1 362 ? 9.625 -24.766 -14.969 1 95.88 362 ASN B N 1
ATOM 6111 C CA . ASN B 1 362 ? 9.781 -25.719 -13.883 1 95.88 362 ASN B CA 1
ATOM 6112 C C . ASN B 1 362 ? 9.773 -25.031 -12.516 1 95.88 362 ASN B C 1
ATOM 6114 O O . ASN B 1 362 ? 10.609 -24.172 -12.25 1 95.88 362 ASN B O 1
ATOM 6118 N N . LEU B 1 363 ? 8.891 -25.391 -11.625 1 94.25 363 LEU B N 1
ATOM 6119 C CA . LEU B 1 363 ? 8.688 -24.703 -10.352 1 94.25 363 LEU B CA 1
ATOM 6120 C C . LEU B 1 363 ? 9.891 -24.906 -9.438 1 94.25 363 LEU B C 1
ATOM 6122 O O . LEU B 1 363 ? 10.125 -24.078 -8.539 1 94.25 363 LEU B O 1
ATOM 6126 N N . GLY B 1 364 ? 10.695 -25.938 -9.648 1 91.38 364 GLY B N 1
ATOM 6127 C CA . GLY B 1 364 ? 11.828 -26.219 -8.781 1 91.38 364 GLY B CA 1
ATOM 6128 C C . GLY B 1 364 ? 13.164 -25.875 -9.414 1 91.38 364 GLY B C 1
ATOM 6129 O O . GLY B 1 364 ? 14.219 -26.25 -8.883 1 91.38 364 GLY B O 1
ATOM 6130 N N . SER B 1 365 ? 13.109 -25.234 -10.531 1 83.31 365 SER B N 1
ATOM 6131 C CA . SER B 1 365 ? 14.359 -24.953 -11.234 1 83.31 365 SER B CA 1
ATOM 6132 C C . SER B 1 365 ? 15.18 -23.906 -10.5 1 83.31 365 SER B C 1
ATOM 6134 O O . SER B 1 365 ? 14.633 -22.984 -9.906 1 83.31 365 SER B O 1
ATOM 6136 N N . ASP B 1 366 ? 16.453 -24.125 -10.328 1 66.62 366 ASP B N 1
ATOM 6137 C CA . ASP B 1 366 ? 17.406 -23.203 -9.727 1 66.62 366 ASP B CA 1
ATOM 6138 C C . ASP B 1 366 ? 17.625 -21.984 -10.617 1 66.62 366 ASP B C 1
ATOM 6140 O O . ASP B 1 366 ? 17.906 -20.891 -10.117 1 66.62 366 ASP B O 1
ATOM 6144 N N . ALA B 1 367 ? 17.484 -22.234 -11.781 1 63.25 367 ALA B N 1
ATOM 6145 C CA . ALA B 1 367 ? 17.844 -21.219 -12.766 1 63.25 367 ALA B CA 1
ATOM 6146 C C . ALA B 1 367 ? 16.859 -20.062 -12.773 1 63.25 367 ALA B C 1
ATOM 6148 O O . ALA B 1 367 ? 17.203 -18.938 -13.156 1 63.25 367 ALA B O 1
ATOM 6149 N N . ASP B 1 368 ? 15.812 -20.438 -12.211 1 61.53 368 ASP B N 1
ATOM 6150 C CA . ASP B 1 368 ? 14.797 -19.391 -12.266 1 61.53 368 ASP B CA 1
ATOM 6151 C C . ASP B 1 368 ? 14.617 -18.734 -10.898 1 61.53 368 ASP B C 1
ATOM 6153 O O . ASP B 1 368 ? 14.773 -19.375 -9.859 1 61.53 368 ASP B O 1
ATOM 6157 N N . HIS B 1 369 ? 14.953 -17.578 -10.75 1 78.69 369 HIS B N 1
ATOM 6158 C CA . HIS B 1 369 ? 14.641 -16.75 -9.594 1 78.69 369 HIS B CA 1
ATOM 6159 C C . HIS B 1 369 ? 13.195 -16.938 -9.148 1 78.69 369 HIS B C 1
ATOM 6161 O O . HIS B 1 369 ? 12.539 -15.992 -8.719 1 78.69 369 HIS B O 1
ATOM 6167 N N . ASN B 1 370 ? 12.766 -18.188 -9.148 1 86.06 370 ASN B N 1
ATOM 6168 C CA . ASN B 1 370 ? 11.375 -18.484 -8.82 1 86.06 370 ASN B CA 1
ATOM 6169 C C . ASN B 1 370 ? 11.109 -18.328 -7.324 1 86.06 370 ASN B C 1
ATOM 6171 O O . ASN B 1 370 ? 11.586 -19.141 -6.523 1 86.06 370 ASN B O 1
ATOM 6175 N N . ILE B 1 371 ? 10.258 -17.422 -6.953 1 92.19 371 ILE B N 1
ATOM 6176 C CA . ILE B 1 371 ? 10.008 -17.125 -5.547 1 92.19 371 ILE B CA 1
ATOM 6177 C C . ILE B 1 371 ? 8.727 -17.828 -5.094 1 92.19 371 ILE B C 1
ATOM 6179 O O . ILE B 1 371 ? 8.055 -17.359 -4.172 1 92.19 371 ILE B O 1
ATOM 6183 N N . ARG B 1 372 ? 8.391 -18.922 -5.77 1 94.88 372 ARG B N 1
ATOM 6184 C CA . ARG B 1 372 ? 7.305 -19.797 -5.332 1 94.88 372 ARG B CA 1
ATOM 6185 C C . ARG B 1 372 ? 7.844 -20.984 -4.547 1 94.88 372 ARG B C 1
ATOM 6187 O O . ARG B 1 372 ? 7.086 -21.688 -3.877 1 94.88 372 ARG B O 1
ATOM 6194 N N . ALA B 1 373 ? 9.109 -21.266 -4.719 1 95 373 ALA B N 1
ATOM 6195 C CA . ALA B 1 373 ? 9.766 -22.312 -3.955 1 95 373 ALA B CA 1
ATOM 6196 C C . ALA B 1 373 ? 10.32 -21.781 -2.641 1 95 373 ALA B C 1
ATOM 6198 O O . ALA B 1 373 ? 11.094 -20.812 -2.635 1 95 373 ALA B O 1
ATOM 6199 N N . PHE B 1 374 ? 10.078 -22.453 -1.559 1 96.81 374 PHE B N 1
ATOM 6200 C CA . PHE B 1 374 ? 10.383 -21.953 -0.225 1 96.81 374 PHE B CA 1
ATOM 6201 C C . PHE B 1 374 ? 11.891 -21.797 -0.032 1 96.81 374 PHE B C 1
ATOM 6203 O O . PHE B 1 374 ? 12.336 -20.969 0.76 1 96.81 374 PHE B O 1
ATOM 6210 N N . TRP B 1 375 ? 12.68 -22.609 -0.704 1 95.62 375 TRP B N 1
ATOM 6211 C CA . TRP B 1 375 ? 14.117 -22.516 -0.483 1 95.62 375 TRP B CA 1
ATOM 6212 C C . TRP B 1 375 ? 14.688 -21.234 -1.084 1 95.62 375 TRP B C 1
ATOM 6214 O O . TRP B 1 375 ? 15.836 -20.875 -0.825 1 95.62 375 TRP B O 1
ATOM 6224 N N .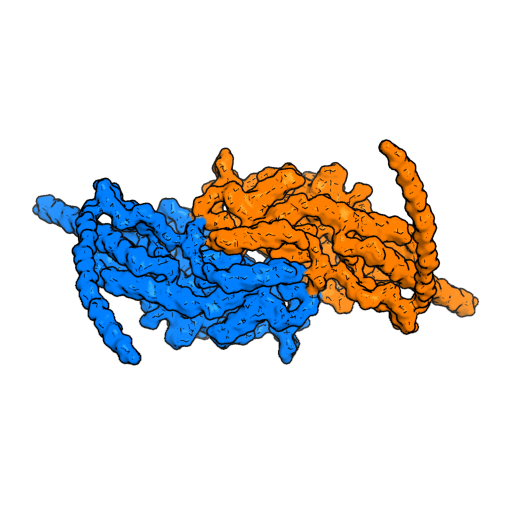 ASN B 1 376 ? 13.891 -20.469 -1.832 1 94.62 376 ASN B N 1
ATOM 6225 C CA . ASN B 1 376 ? 14.297 -19.172 -2.365 1 94.62 376 ASN B CA 1
ATOM 6226 C C . ASN B 1 376 ? 13.828 -18.016 -1.478 1 94.62 376 ASN B C 1
ATOM 6228 O O . ASN B 1 376 ? 14.109 -16.859 -1.757 1 94.62 376 ASN B O 1
ATOM 6232 N N . TRP B 1 377 ? 13.086 -18.328 -0.415 1 96.38 377 TRP B N 1
ATOM 6233 C CA . TRP B 1 377 ? 12.734 -17.344 0.591 1 96.38 377 TRP B CA 1
ATOM 6234 C C . TRP B 1 377 ? 13.852 -17.188 1.621 1 96.38 377 TRP B C 1
ATOM 6236 O O . TRP B 1 377 ? 13.617 -17.344 2.822 1 96.38 377 TRP B O 1
ATOM 6246 N N . ARG B 1 378 ? 14.945 -16.797 1.219 1 95.19 378 ARG B N 1
ATOM 6247 C CA . ARG B 1 378 ? 16.156 -16.828 2.021 1 95.19 378 ARG B CA 1
ATOM 6248 C C . ARG B 1 378 ? 16.062 -15.867 3.199 1 95.19 378 ARG B C 1
ATOM 6250 O O . ARG B 1 378 ? 16.781 -16.031 4.195 1 95.19 378 ARG B O 1
ATOM 6257 N N . PHE B 1 379 ? 15.203 -14.93 3.125 1 95.25 379 PHE B N 1
ATOM 6258 C CA . PHE B 1 379 ? 14.984 -14 4.23 1 95.25 379 PHE B CA 1
ATOM 6259 C C . PHE B 1 379 ? 14.461 -14.734 5.457 1 95.25 379 PHE B C 1
ATOM 6261 O O . PHE B 1 379 ? 14.5 -14.203 6.57 1 95.25 379 PHE B O 1
ATOM 6268 N N . LEU B 1 380 ? 14.047 -15.992 5.293 1 97.44 380 LEU B N 1
ATOM 6269 C CA . LEU B 1 380 ? 13.57 -16.781 6.422 1 97.44 380 LEU B CA 1
ATOM 6270 C C . LEU B 1 380 ? 14.688 -17.672 6.969 1 97.44 380 LEU B C 1
ATOM 6272 O O . LEU B 1 380 ? 14.555 -18.234 8.055 1 97.44 380 LEU B O 1
ATOM 6276 N N . PHE B 1 381 ? 15.766 -17.844 6.184 1 96.31 381 PHE B N 1
ATOM 6277 C CA . PHE B 1 381 ? 16.734 -18.906 6.496 1 96.31 381 PHE B CA 1
ATOM 6278 C C . PHE B 1 381 ? 18.141 -18.344 6.523 1 96.31 381 PHE B C 1
ATOM 6280 O O . PHE B 1 381 ? 19.047 -18.906 5.906 1 96.31 381 PHE B O 1
ATOM 6287 N N . ARG B 1 382 ? 18.375 -17.344 7.238 1 88.38 382 ARG B N 1
ATOM 6288 C CA . ARG B 1 382 ? 19.688 -16.688 7.246 1 88.38 382 ARG B CA 1
ATOM 6289 C C . ARG B 1 382 ? 20.781 -17.672 7.652 1 88.38 382 ARG B C 1
ATOM 6291 O O . ARG B 1 382 ? 20.672 -18.344 8.672 1 88.38 382 ARG B O 1
ATOM 6298 N N . GLY B 1 383 ? 21.766 -17.797 6.746 1 90.44 383 GLY B N 1
ATOM 6299 C CA . GLY B 1 383 ? 22.953 -18.578 7.062 1 90.44 383 GLY B CA 1
ATOM 6300 C C . GLY B 1 383 ? 22.828 -20.047 6.66 1 90.44 383 GLY B C 1
ATOM 6301 O O . GLY B 1 383 ? 23.781 -20.812 6.809 1 90.44 383 GLY B O 1
ATOM 6302 N N . MET B 1 384 ? 21.766 -20.453 6.09 1 95.56 384 MET B N 1
ATOM 6303 C CA . MET B 1 384 ? 21.578 -21.844 5.699 1 95.56 384 MET B CA 1
ATOM 6304 C C . MET B 1 384 ? 21.859 -22.047 4.215 1 95.56 384 MET B C 1
ATOM 6306 O O . MET B 1 384 ? 21.609 -21.141 3.41 1 95.56 384 MET B O 1
ATOM 6310 N N . THR B 1 385 ? 22.312 -23.219 3.9 1 95.5 385 THR B N 1
ATOM 6311 C CA . THR B 1 385 ? 22.5 -23.562 2.492 1 95.5 385 THR B CA 1
ATOM 6312 C C . THR B 1 385 ? 21.172 -23.969 1.859 1 95.5 385 THR B C 1
ATOM 6314 O O . THR B 1 385 ? 20.234 -24.375 2.561 1 95.5 385 THR B O 1
ATOM 6317 N N . THR B 1 386 ? 21.094 -23.891 0.58 1 93.56 386 THR B N 1
ATOM 6318 C CA . THR B 1 386 ? 19.891 -24.266 -0.145 1 93.56 386 THR B CA 1
ATOM 6319 C C . THR B 1 386 ? 19.531 -25.719 0.143 1 93.56 386 THR B C 1
ATOM 6321 O O . THR B 1 386 ? 18.359 -26.047 0.385 1 93.56 386 THR B O 1
ATOM 6324 N N . THR B 1 387 ? 20.5 -26.594 0.148 1 95.56 387 THR B N 1
ATOM 6325 C CA . THR B 1 387 ? 20.281 -28.016 0.393 1 95.56 387 THR B CA 1
ATOM 6326 C C . THR B 1 387 ? 19.688 -28.234 1.778 1 95.56 387 THR B C 1
ATOM 6328 O O . THR B 1 387 ? 18.75 -29.031 1.938 1 95.56 387 THR B O 1
ATOM 6331 N N . ALA B 1 388 ? 20.219 -27.531 2.727 1 97.25 388 ALA B N 1
ATOM 6332 C CA . ALA B 1 388 ? 19.719 -27.656 4.094 1 97.25 388 ALA B CA 1
ATOM 6333 C C . ALA B 1 388 ? 18.281 -27.172 4.195 1 97.25 388 ALA B C 1
ATOM 6335 O O . ALA B 1 388 ? 17.469 -27.766 4.914 1 97.25 388 ALA B O 1
ATOM 6336 N N . ILE B 1 389 ? 17.969 -26.109 3.514 1 96.88 389 ILE B N 1
ATOM 6337 C CA . ILE B 1 389 ? 16.625 -25.578 3.508 1 96.88 389 ILE B CA 1
ATOM 6338 C C . ILE B 1 389 ? 15.664 -26.578 2.867 1 96.88 389 ILE B C 1
ATOM 6340 O O . ILE B 1 389 ? 14.586 -26.844 3.402 1 96.88 389 ILE B O 1
ATOM 6344 N N . GLN B 1 390 ? 16.062 -27.141 1.752 1 96.69 390 GLN B N 1
ATOM 6345 C CA . GLN B 1 390 ? 15.242 -28.109 1.024 1 96.69 390 GLN B CA 1
ATOM 6346 C C . GLN B 1 390 ? 14.914 -29.312 1.896 1 96.69 390 GLN B C 1
ATOM 6348 O O . GLN B 1 390 ? 13.828 -29.891 1.793 1 96.69 390 GLN B O 1
ATOM 6353 N N . GLU B 1 391 ? 15.766 -29.656 2.775 1 97.81 391 GLU B N 1
ATOM 6354 C CA . GLU B 1 391 ? 15.586 -30.828 3.646 1 97.81 391 GLU B CA 1
ATOM 6355 C C . GLU B 1 391 ? 14.508 -30.562 4.699 1 97.81 391 GLU B C 1
ATOM 6357 O O . GLU B 1 391 ? 14 -31.5 5.316 1 97.81 391 GLU B O 1
ATOM 6362 N N . LEU B 1 392 ? 14.18 -29.312 4.93 1 97.5 392 LEU B N 1
ATOM 6363 C CA . LEU B 1 392 ? 13.156 -28.969 5.91 1 97.5 392 LEU B CA 1
ATOM 6364 C C . LEU B 1 392 ? 11.781 -29.406 5.426 1 97.5 392 LEU B C 1
ATOM 6366 O O . LEU B 1 392 ? 10.898 -29.703 6.234 1 97.5 392 LEU B O 1
ATOM 6370 N N . LEU B 1 393 ? 11.547 -29.391 4.09 1 98.5 393 LEU B N 1
ATOM 6371 C CA . LEU B 1 393 ? 10.297 -29.797 3.467 1 98.5 393 LEU B CA 1
ATOM 6372 C C . LEU B 1 393 ? 10.547 -30.719 2.281 1 98.5 393 LEU B C 1
ATOM 6374 O O . LEU B 1 393 ? 10.398 -30.312 1.128 1 98.5 393 LEU B O 1
ATOM 6378 N N . PRO B 1 394 ? 10.828 -31.938 2.539 1 98.06 394 PRO B N 1
ATOM 6379 C CA . PRO B 1 394 ? 11.289 -32.844 1.487 1 98.06 394 PRO B CA 1
ATOM 6380 C C . PRO B 1 394 ? 10.219 -33.125 0.431 1 98.06 394 PRO B C 1
ATOM 6382 O O . PRO B 1 394 ? 10.531 -33.281 -0.752 1 98.06 394 PRO B O 1
ATOM 6385 N N . ALA B 1 395 ? 8.969 -33.25 0.825 1 98.19 395 ALA B N 1
ATOM 6386 C CA . ALA B 1 395 ? 7.914 -33.5 -0.156 1 98.19 395 ALA B CA 1
ATOM 6387 C C . ALA B 1 395 ? 7.754 -32.312 -1.102 1 98.19 395 ALA B C 1
ATOM 6389 O O . ALA B 1 395 ? 7.688 -32.469 -2.32 1 98.19 395 ALA B O 1
ATOM 6390 N N . ALA B 1 396 ? 7.695 -31.094 -0.504 1 97.81 396 ALA B N 1
ATOM 6391 C CA . ALA B 1 396 ? 7.602 -29.891 -1.332 1 97.81 396 ALA B CA 1
ATOM 6392 C C . ALA B 1 396 ? 8.766 -29.812 -2.314 1 97.81 396 ALA B C 1
ATOM 6394 O O . ALA B 1 396 ? 8.57 -29.484 -3.488 1 97.81 396 ALA B O 1
ATOM 6395 N N . THR B 1 397 ? 9.961 -30.094 -1.812 1 96.56 397 THR B N 1
ATOM 6396 C CA . THR B 1 397 ? 11.156 -30.062 -2.654 1 96.56 397 THR B CA 1
ATOM 6397 C C . THR B 1 397 ? 11.008 -31.031 -3.828 1 96.56 397 THR B C 1
ATOM 6399 O O . THR B 1 397 ? 11.188 -30.641 -4.984 1 96.56 397 THR B O 1
ATOM 6402 N N . ARG B 1 398 ? 10.641 -32.219 -3.541 1 96.56 398 ARG B N 1
ATOM 6403 C CA . ARG B 1 398 ? 10.508 -33.281 -4.555 1 96.56 398 ARG B CA 1
ATOM 6404 C C . ARG B 1 398 ? 9.422 -32.906 -5.57 1 96.56 398 ARG B C 1
ATOM 6406 O O . ARG B 1 398 ? 9.648 -33 -6.777 1 96.56 398 ARG B O 1
ATOM 6413 N N . TYR B 1 399 ? 8.297 -32.5 -5.129 1 97.31 399 TYR B N 1
ATOM 6414 C CA . TYR B 1 399 ? 7.164 -32.25 -6.016 1 97.31 399 TYR B CA 1
ATOM 6415 C C . TYR B 1 399 ? 7.391 -31 -6.855 1 97.31 399 TYR B C 1
ATOM 6417 O O . TYR B 1 399 ? 7.023 -30.969 -8.031 1 97.31 399 TYR B O 1
ATOM 6425 N N . LEU B 1 400 ? 7.992 -29.953 -6.297 1 96.56 400 LEU B N 1
ATOM 6426 C CA . LEU B 1 400 ? 8.266 -28.734 -7.055 1 96.56 400 LEU B CA 1
ATOM 6427 C C . LEU B 1 400 ? 9.336 -28.984 -8.117 1 96.56 400 LEU B C 1
ATOM 6429 O O . LEU B 1 400 ? 9.234 -28.484 -9.234 1 96.56 400 LEU B O 1
ATOM 6433 N N . GLN B 1 401 ? 10.352 -29.734 -7.805 1 95.38 401 GLN B N 1
ATOM 6434 C CA . GLN B 1 401 ? 11.398 -30.078 -8.766 1 95.38 401 GLN B CA 1
ATOM 6435 C C . GLN B 1 401 ? 10.836 -30.875 -9.938 1 95.38 401 GLN B C 1
ATOM 6437 O O . GLN B 1 401 ? 11.352 -30.781 -11.055 1 95.38 401 GLN B O 1
ATOM 6442 N N . GLY B 1 402 ? 9.797 -31.578 -9.719 1 96.25 402 GLY B N 1
ATOM 6443 C CA . GLY B 1 402 ? 9.203 -32.406 -10.758 1 96.25 402 GLY B CA 1
ATOM 6444 C C . GLY B 1 402 ? 8.039 -31.734 -11.469 1 96.25 402 GLY B C 1
ATOM 6445 O O . GLY B 1 402 ? 7.418 -32.344 -12.352 1 96.25 402 GLY B O 1
ATOM 6446 N N . ALA B 1 403 ? 7.742 -30.484 -11.156 1 96.81 403 ALA B N 1
ATOM 6447 C CA . ALA B 1 403 ? 6.512 -29.859 -11.633 1 96.81 403 ALA B CA 1
ATOM 6448 C C . ALA B 1 403 ? 6.793 -28.891 -12.773 1 96.81 403 ALA B C 1
ATOM 6450 O O . ALA B 1 403 ? 7.789 -28.156 -12.742 1 96.81 403 ALA B O 1
ATOM 6451 N N . VAL B 1 404 ? 5.984 -28.906 -13.789 1 97.31 404 VAL B N 1
ATOM 6452 C CA . VAL B 1 404 ? 5.949 -27.922 -14.875 1 97.31 404 VAL B CA 1
ATOM 6453 C C . VAL B 1 404 ? 4.684 -27.078 -14.766 1 97.31 404 VAL B C 1
ATOM 6455 O O . VAL B 1 404 ? 3.59 -27.609 -14.562 1 97.31 404 VAL B O 1
ATOM 6458 N N . ASP B 1 405 ? 4.848 -25.812 -14.773 1 96.25 405 ASP B N 1
ATOM 6459 C CA . ASP B 1 405 ? 3.777 -24.828 -14.617 1 96.25 405 ASP B CA 1
ATOM 6460 C C . ASP B 1 405 ? 3.572 -24.031 -15.906 1 96.25 405 ASP B C 1
ATOM 6462 O O . ASP B 1 405 ? 4.508 -23.406 -16.406 1 96.25 405 ASP B O 1
ATOM 6466 N N . ILE B 1 406 ? 2.369 -24 -16.453 1 96.38 406 ILE B N 1
ATOM 6467 C CA . ILE B 1 406 ? 2.016 -23.281 -17.672 1 96.38 406 ILE B CA 1
ATOM 6468 C C . ILE B 1 406 ? 0.855 -22.328 -17.391 1 96.38 406 ILE B C 1
ATOM 6470 O O . ILE B 1 406 ? -0.243 -22.766 -17.031 1 96.38 406 ILE B O 1
ATOM 6474 N N . PRO B 1 407 ? 1.071 -21.031 -17.5 1 93.75 407 PRO B N 1
ATOM 6475 C CA . PRO B 1 407 ? -0.05 -20.094 -17.344 1 93.75 407 PRO B CA 1
ATOM 6476 C C . PRO B 1 407 ? -1.146 -20.312 -18.391 1 93.75 407 PRO B C 1
ATOM 6478 O O . PRO B 1 407 ? -0.851 -20.453 -19.578 1 93.75 407 PRO B O 1
ATOM 6481 N N . LEU B 1 408 ? -2.357 -20.359 -17.984 1 94.44 408 LEU B N 1
ATOM 6482 C CA . LEU B 1 408 ? -3.525 -20.484 -18.844 1 94.44 408 LEU B CA 1
ATOM 6483 C C . LEU B 1 408 ? -4.414 -19.25 -18.734 1 94.44 408 LEU B C 1
ATOM 6485 O O . LEU B 1 408 ? -5.426 -19.266 -18.031 1 94.44 408 LEU B O 1
ATOM 6489 N N . SER B 1 409 ? -4.07 -18.25 -19.438 1 91.62 409 SER B N 1
ATOM 6490 C CA . SER B 1 409 ? -4.816 -17 -19.422 1 91.62 409 SER B CA 1
ATOM 6491 C C . SER B 1 409 ? -6.254 -17.203 -19.891 1 91.62 409 SER B C 1
ATOM 6493 O O . SER B 1 409 ? -6.523 -18.062 -20.75 1 91.62 409 SER B O 1
ATOM 6495 N N . SER B 1 410 ? -7.156 -16.328 -19.359 1 92.5 410 SER B N 1
ATOM 6496 C CA . SER B 1 410 ? -8.547 -16.344 -19.812 1 92.5 410 SER B CA 1
ATOM 6497 C C . SER B 1 410 ? -8.672 -15.828 -21.234 1 92.5 410 SER B C 1
ATOM 6499 O O . SER B 1 410 ? -9.695 -16.031 -21.891 1 92.5 410 SER B O 1
ATOM 6501 N N . THR B 1 411 ? -7.625 -15.258 -21.734 1 93.38 411 THR B N 1
ATOM 6502 C CA . THR B 1 411 ? -7.676 -14.641 -23.062 1 93.38 411 THR B CA 1
ATOM 6503 C C . THR B 1 411 ? -7.258 -15.633 -24.141 1 93.38 411 THR B C 1
ATOM 6505 O O . THR B 1 411 ? -7.297 -15.312 -25.328 1 93.38 411 THR B O 1
ATOM 6508 N N . LEU B 1 412 ? -6.82 -16.828 -23.766 1 95.19 412 LEU B N 1
ATOM 6509 C CA . LEU B 1 412 ? -6.406 -17.828 -24.75 1 95.19 412 LEU B CA 1
ATOM 6510 C C . LEU B 1 412 ? -7.582 -18.234 -25.625 1 95.19 412 LEU B C 1
ATOM 6512 O O . LEU B 1 412 ? -8.703 -18.406 -25.141 1 95.19 412 LEU B O 1
ATOM 6516 N N . THR B 1 413 ? -7.32 -18.359 -26.891 1 94.25 413 THR B N 1
ATOM 6517 C CA . THR B 1 413 ? -8.305 -18.891 -27.828 1 94.25 413 THR B CA 1
ATOM 6518 C C . THR B 1 413 ? -8.258 -20.406 -27.859 1 94.25 413 THR B C 1
ATOM 6520 O O . THR B 1 413 ? -7.301 -21.016 -27.375 1 94.25 413 THR B O 1
ATOM 6523 N N . PRO B 1 414 ? -9.266 -20.969 -28.422 1 95.5 414 PRO B N 1
ATOM 6524 C CA . PRO B 1 414 ? -9.203 -22.422 -28.609 1 95.5 414 PRO B CA 1
ATOM 6525 C C . PRO B 1 414 ? -7.969 -22.859 -29.391 1 95.5 414 PRO B C 1
ATOM 6527 O O . PRO B 1 414 ? -7.383 -23.906 -29.094 1 95.5 414 PRO B O 1
ATOM 6530 N N . ALA B 1 415 ? -7.609 -22.078 -30.359 1 96.31 415 ALA B N 1
ATOM 6531 C CA . ALA B 1 415 ? -6.418 -22.391 -31.141 1 96.31 415 ALA B CA 1
ATOM 6532 C C . ALA B 1 415 ? -5.164 -22.359 -30.266 1 96.31 415 ALA B C 1
ATOM 6534 O O . ALA B 1 415 ? -4.273 -23.188 -30.422 1 96.31 415 ALA B O 1
ATOM 6535 N N . ASP B 1 416 ? -5.039 -21.344 -29.391 1 96.5 416 ASP B N 1
ATOM 6536 C CA . ASP B 1 416 ? -3.932 -21.297 -28.438 1 96.5 416 ASP B CA 1
ATOM 6537 C C . ASP B 1 416 ? -3.861 -22.562 -27.609 1 96.5 416 ASP B C 1
ATOM 6539 O O . ASP B 1 416 ? -2.781 -23.125 -27.406 1 96.5 416 ASP B O 1
ATOM 6543 N N . CYS B 1 417 ? -4.988 -23.047 -27.141 1 97.75 417 CYS B N 1
ATOM 6544 C CA . CYS B 1 417 ? -5.062 -24.25 -26.312 1 97.75 417 CYS B CA 1
ATOM 6545 C C . CYS B 1 417 ? -4.656 -25.484 -27.094 1 97.75 417 CYS B C 1
ATOM 6547 O O . CYS B 1 417 ? -3.957 -26.359 -26.562 1 97.75 417 CYS B O 1
ATOM 6549 N N . ASP B 1 418 ? -5.105 -25.516 -28.328 1 97.81 418 ASP B N 1
ATOM 6550 C CA . ASP B 1 418 ? -4.742 -26.641 -29.172 1 97.81 418 ASP B CA 1
ATOM 6551 C C . ASP B 1 418 ? -3.234 -26.703 -29.406 1 97.81 418 ASP B C 1
ATOM 6553 O O . ASP B 1 418 ? -2.641 -27.781 -29.422 1 97.81 418 ASP B O 1
ATOM 6557 N N . GLU B 1 419 ? -2.67 -25.578 -29.625 1 97.69 419 GLU B N 1
ATOM 6558 C CA . GLU B 1 419 ? -1.223 -25.516 -29.812 1 97.69 419 GLU B CA 1
ATOM 6559 C C . GLU B 1 419 ? -0.488 -25.953 -28.547 1 97.69 419 GLU B C 1
ATOM 6561 O O . GLU B 1 419 ? 0.541 -26.625 -28.625 1 97.69 419 GLU B O 1
ATOM 6566 N N . LEU B 1 420 ? -0.999 -25.562 -27.406 1 98.06 420 LEU B N 1
ATOM 6567 C CA . LEU B 1 420 ? -0.434 -26.016 -26.141 1 98.06 420 LEU B CA 1
ATOM 6568 C C . LEU B 1 420 ? -0.483 -27.531 -26.016 1 98.06 420 LEU B C 1
ATOM 6570 O O . LEU B 1 420 ? 0.517 -28.156 -25.672 1 98.06 420 LEU B O 1
ATOM 6574 N N . VAL B 1 421 ? -1.617 -28.109 -26.328 1 98.31 421 VAL B N 1
ATOM 6575 C CA . VAL B 1 421 ? -1.804 -29.547 -26.266 1 98.31 421 VAL B CA 1
ATOM 6576 C C . VAL B 1 421 ? -0.813 -30.25 -27.203 1 98.31 421 VAL B C 1
ATOM 6578 O O . VAL B 1 421 ? -0.155 -31.219 -26.797 1 98.31 421 VAL B O 1
ATOM 6581 N N . THR B 1 422 ? -0.703 -29.688 -28.391 1 97.94 422 THR B N 1
ATOM 6582 C CA . THR B 1 422 ? 0.214 -30.25 -29.375 1 97.94 422 THR B CA 1
ATOM 6583 C C . THR B 1 422 ? 1.65 -30.203 -28.875 1 97.94 422 THR B C 1
ATOM 6585 O O . THR B 1 422 ? 2.385 -31.188 -28.984 1 97.94 422 THR B O 1
ATOM 6588 N N . ALA B 1 423 ? 1.99 -29.109 -28.344 1 98 423 ALA B N 1
ATOM 6589 C CA . ALA B 1 423 ? 3.354 -28.938 -27.844 1 98 423 ALA B CA 1
ATOM 6590 C C . ALA B 1 423 ? 3.648 -29.922 -26.703 1 98 423 ALA B C 1
ATOM 6592 O O . ALA B 1 423 ? 4.715 -30.547 -26.672 1 98 423 ALA B O 1
ATOM 6593 N N . VAL B 1 424 ? 2.752 -30.078 -25.766 1 98.06 424 VAL B N 1
ATOM 6594 C CA . VAL B 1 424 ? 2.955 -30.969 -24.625 1 98.06 424 VAL B CA 1
ATOM 6595 C C . VAL B 1 424 ? 3.078 -32.406 -25.109 1 98.06 424 VAL B C 1
ATOM 6597 O O . VAL B 1 424 ? 3.957 -33.156 -24.656 1 98.06 424 VAL B O 1
ATOM 6600 N N . ARG B 1 425 ? 2.244 -32.812 -26.031 1 97.19 425 ARG B N 1
ATOM 6601 C CA . ARG B 1 425 ? 2.301 -34.188 -26.562 1 97.19 425 ARG B CA 1
ATOM 6602 C C . ARG B 1 425 ? 3.615 -34.438 -27.297 1 97.19 425 ARG B C 1
ATOM 6604 O O . ARG B 1 425 ? 4.219 -35.5 -27.156 1 97.19 425 ARG B O 1
ATOM 6611 N N . LYS B 1 426 ? 3.971 -33.406 -28.062 1 96.38 426 LYS B N 1
ATOM 6612 C CA . LYS B 1 426 ? 5.227 -33.5 -28.797 1 96.38 426 LYS B CA 1
ATOM 6613 C C . LYS B 1 426 ? 6.406 -33.688 -27.859 1 96.38 426 LYS B C 1
ATOM 6615 O O . LYS B 1 426 ? 7.242 -34.594 -28.078 1 96.38 426 LYS B O 1
ATOM 6620 N N . VAL B 1 427 ? 6.484 -32.938 -26.828 1 96.94 427 VAL B N 1
ATOM 6621 C CA . VAL B 1 427 ? 7.59 -33 -25.875 1 96.94 427 VAL B CA 1
ATOM 6622 C C . VAL B 1 427 ? 7.512 -34.281 -25.062 1 96.94 427 VAL B C 1
ATOM 6624 O O . VAL B 1 427 ? 8.531 -34.906 -24.797 1 96.94 427 VAL B O 1
ATOM 6627 N N . ALA B 1 428 ? 6.312 -34.656 -24.656 1 96.19 428 ALA B N 1
ATOM 6628 C CA . ALA B 1 428 ? 6.121 -35.906 -23.891 1 96.19 428 ALA B CA 1
ATOM 6629 C C . ALA B 1 428 ? 6.574 -37.125 -24.688 1 96.19 428 ALA B C 1
ATOM 6631 O O . ALA B 1 428 ? 7.184 -38.031 -24.141 1 96.19 428 ALA B O 1
ATOM 6632 N N . ALA B 1 429 ? 6.305 -37.156 -25.922 1 93.44 429 ALA B N 1
ATOM 6633 C CA . ALA B 1 429 ? 6.699 -38.25 -26.797 1 93.44 429 ALA B CA 1
ATOM 6634 C C . ALA B 1 429 ? 8.219 -38.375 -26.875 1 93.44 429 ALA B C 1
ATOM 6636 O O . ALA B 1 429 ? 8.766 -39.469 -26.891 1 93.44 429 ALA B O 1
ATOM 6637 N N . ALA B 1 430 ? 8.781 -37.25 -26.984 1 90.75 430 ALA B N 1
ATOM 6638 C CA . ALA B 1 430 ? 10.242 -37.25 -27.047 1 90.75 430 ALA B CA 1
ATOM 6639 C C . ALA B 1 430 ? 10.859 -37.719 -25.734 1 90.75 430 ALA B C 1
ATOM 6641 O O . ALA B 1 430 ? 11.906 -38.375 -25.734 1 90.75 430 ALA B O 1
ATOM 6642 N N . GLU B 1 431 ? 10.312 -37.312 -24.688 1 85.94 431 GLU B N 1
ATOM 6643 C CA . GLU B 1 431 ? 10.797 -37.688 -23.375 1 85.94 431 GLU B CA 1
ATOM 6644 C C . GLU B 1 431 ? 10.719 -39.219 -23.156 1 85.94 431 GLU B C 1
ATOM 6646 O O . GLU B 1 431 ? 11.625 -39.812 -22.578 1 85.94 431 GLU B O 1
ATOM 6651 N N . LEU B 1 432 ? 9.727 -39.875 -23.609 1 79.38 432 LEU B N 1
ATOM 6652 C CA . LEU B 1 432 ? 9.531 -41.312 -23.484 1 79.38 432 LEU B CA 1
ATOM 6653 C C . LEU B 1 432 ? 10.477 -42.094 -24.391 1 79.38 432 LEU B C 1
ATOM 6655 O O . LEU B 1 432 ? 10.938 -43.188 -24.047 1 79.38 432 LEU B O 1
ATOM 6659 N N . GLY B 1 433 ? 10.664 -41.5 -25.531 1 72 433 GLY B N 1
ATOM 6660 C CA . GLY B 1 433 ? 11.602 -42.125 -26.453 1 72 433 GLY B CA 1
ATOM 6661 C C . GLY B 1 433 ? 13.016 -42.188 -25.906 1 72 433 GLY B C 1
ATOM 6662 O O . GLY B 1 433 ? 13.734 -43.156 -26.125 1 72 433 GLY B O 1
ATOM 6663 N N . THR B 1 434 ? 13.414 -41.188 -25.25 1 65.25 434 THR B N 1
ATOM 6664 C CA . THR B 1 434 ? 14.75 -41.156 -24.656 1 65.25 434 THR B CA 1
ATOM 6665 C C . THR B 1 434 ? 14.859 -42.188 -23.516 1 65.25 434 THR B C 1
ATOM 6667 O O . THR B 1 434 ? 15.898 -42.844 -23.359 1 65.25 434 THR B O 1
ATOM 6670 N N . GLU B 1 435 ? 13.852 -42.406 -22.75 1 61.59 435 GLU B N 1
ATOM 6671 C CA . GLU B 1 435 ? 13.875 -43.375 -21.656 1 61.59 435 GLU B CA 1
ATOM 6672 C C . GLU B 1 435 ? 13.938 -44.812 -22.203 1 61.59 435 GLU B C 1
ATOM 6674 O O . GLU B 1 435 ? 14.664 -45.625 -21.656 1 61.59 435 GLU B O 1
ATOM 6679 N N . GLU B 1 436 ? 13.156 -45.031 -23.266 1 54.41 436 GLU B N 1
ATOM 6680 C CA . GLU B 1 436 ? 13.188 -46.344 -23.891 1 54.41 436 GLU B CA 1
ATOM 6681 C C . GLU B 1 436 ? 14.547 -46.625 -24.531 1 54.41 436 GLU B C 1
ATOM 6683 O O . GLU B 1 436 ? 15.047 -47.75 -24.469 1 54.41 436 GLU B O 1
ATOM 6688 N N . GLY B 1 437 ? 15.031 -45.5 -25.062 1 48.66 437 GLY B N 1
ATOM 6689 C CA . GLY B 1 437 ? 16.359 -45.656 -25.641 1 48.66 437 GLY B CA 1
ATOM 6690 C C . GLY B 1 437 ? 17.438 -45.875 -24.594 1 48.66 437 GLY B C 1
ATOM 6691 O O . GLY B 1 437 ? 18.344 -46.688 -24.797 1 48.66 437 GLY B O 1
ATOM 6692 N N . ALA B 1 438 ? 17.406 -45.25 -23.5 1 55.66 438 ALA B N 1
ATOM 6693 C CA . ALA B 1 438 ? 18.359 -45.469 -22.422 1 55.66 438 ALA B CA 1
ATOM 6694 C C . ALA B 1 438 ? 18.156 -46.812 -21.766 1 55.66 438 ALA B C 1
ATOM 6696 O O . ALA B 1 438 ? 19.125 -47.469 -21.359 1 55.66 438 ALA B O 1
ATOM 6697 N N . GLY B 1 439 ? 16.875 -47.156 -21.703 1 47.44 439 GLY B N 1
ATOM 6698 C CA . GLY B 1 439 ? 16.562 -48.5 -21.172 1 47.44 439 GLY B CA 1
ATOM 6699 C C . GLY B 1 439 ? 17 -49.594 -22.109 1 47.44 439 GLY B C 1
ATOM 6700 O O . GLY B 1 439 ? 17.484 -50.656 -21.641 1 47.44 439 GLY B O 1
ATOM 6701 N N . SER B 1 440 ? 16.812 -49.438 -23.359 1 49.78 440 SER B N 1
ATOM 6702 C CA . SER B 1 440 ? 17.25 -50.438 -24.344 1 49.78 440 SER B CA 1
ATOM 6703 C C . SER B 1 440 ? 18.766 -50.469 -24.438 1 49.78 440 SER B C 1
ATOM 6705 O O . SER B 1 440 ? 19.359 -51.562 -24.547 1 49.78 440 SER B O 1
ATOM 6707 N N . ALA B 1 441 ? 19.281 -49.312 -24.297 1 49.69 441 ALA B N 1
ATOM 6708 C CA . ALA B 1 441 ? 20.75 -49.312 -24.328 1 49.69 441 ALA B CA 1
ATOM 6709 C C . ALA B 1 441 ? 21.312 -49.969 -23.078 1 49.69 441 ALA B C 1
ATOM 6711 O O . ALA B 1 441 ? 22.375 -50.594 -23.125 1 49.69 441 ALA B O 1
ATOM 6712 N N . ALA B 1 442 ? 20.672 -49.781 -22.172 1 52.62 442 ALA B N 1
ATOM 6713 C CA . ALA B 1 442 ? 21.109 -50.406 -20.938 1 52.62 442 ALA B CA 1
ATOM 6714 C C . ALA B 1 442 ? 20.828 -51.906 -20.969 1 52.62 442 ALA B C 1
ATOM 6716 O O . ALA B 1 442 ? 21.531 -52.688 -20.328 1 52.62 442 ALA B O 1
ATOM 6717 N N . ALA B 1 443 ? 19.922 -52.406 -21.656 1 52.84 443 ALA B N 1
ATOM 6718 C CA . ALA B 1 443 ? 19.641 -53.812 -21.797 1 52.84 443 ALA B CA 1
ATOM 6719 C C . ALA B 1 443 ? 20.609 -54.469 -22.766 1 52.84 443 ALA B C 1
ATOM 6721 O O . ALA B 1 443 ? 20.859 -55.688 -22.688 1 52.84 443 ALA B O 1
ATOM 6722 N N . GLY B 1 444 ? 20.984 -53.719 -23.609 1 46.03 444 GLY B N 1
ATOM 6723 C CA . GLY B 1 444 ? 21.969 -54.281 -24.516 1 46.03 444 GLY B CA 1
ATOM 6724 C C . GLY B 1 444 ? 23.328 -54.438 -23.891 1 46.03 444 GLY B C 1
ATOM 6725 O O . GLY B 1 444 ? 24.219 -55.062 -24.484 1 46.03 444 GLY B O 1
ATOM 6726 N N . LEU B 1 445 ? 23.641 -53.594 -23.031 1 44.97 445 LEU B N 1
ATOM 6727 C CA . LEU B 1 445 ? 24.953 -53.688 -22.406 1 44.97 445 LEU B CA 1
ATOM 6728 C C . LEU B 1 445 ? 24.938 -54.75 -21.312 1 44.97 445 LEU B C 1
ATOM 6730 O O . LEU B 1 445 ? 25.984 -55.031 -20.703 1 44.97 445 LEU B O 1
ATOM 6734 N N . ARG B 1 446 ? 23.828 -55.281 -20.953 1 36.62 446 ARG B N 1
ATOM 6735 C CA . ARG B 1 446 ? 23.938 -56.469 -20.109 1 36.62 446 ARG B CA 1
ATOM 6736 C C . ARG B 1 446 ? 24.062 -57.719 -20.953 1 36.62 446 ARG B C 1
ATOM 6738 O O . ARG B 1 446 ? 23.344 -57.875 -21.953 1 36.62 446 ARG B O 1
#

Solvent-accessible surface area (backbone atoms only — not comparable to full-atom values): 45454 Å² total; per-residue (Å²): 137,84,78,75,76,74,80,73,72,71,77,75,74,71,67,77,74,77,73,69,78,73,54,84,46,50,29,77,75,74,31,57,44,72,38,85,60,80,57,74,37,40,53,74,41,48,61,94,79,51,72,65,24,53,51,36,25,48,53,32,57,72,58,54,52,28,39,65,78,43,73,63,60,53,80,74,33,38,43,48,40,32,24,51,52,48,16,64,73,71,70,42,78,37,44,47,62,14,39,13,26,36,48,16,44,17,33,50,49,48,22,62,63,62,62,73,65,33,26,29,33,31,44,39,59,39,55,50,37,59,56,25,14,36,43,72,45,43,29,36,67,36,77,27,32,29,44,95,58,61,32,60,24,60,68,54,42,62,74,66,60,55,87,60,49,58,33,34,37,48,52,18,54,68,7,29,49,46,59,54,69,65,46,51,53,50,30,60,74,70,71,34,56,37,36,25,44,20,38,61,17,75,88,14,32,52,96,88,39,55,62,31,68,81,41,60,26,10,16,25,30,18,27,47,84,37,87,42,67,49,18,45,15,18,24,27,34,29,71,45,60,51,31,50,50,44,25,42,24,33,26,52,30,57,69,69,44,50,45,64,80,27,83,90,50,79,62,77,61,95,64,63,41,62,50,50,33,53,50,39,49,44,28,16,38,49,23,24,25,43,42,46,44,57,76,47,39,67,62,48,48,51,35,12,39,52,55,36,51,53,43,51,62,75,48,68,79,45,68,70,54,46,69,58,60,58,76,43,92,72,12,40,31,26,50,43,52,45,30,31,22,83,88,66,48,10,50,58,51,16,53,42,33,39,47,22,29,38,67,45,36,30,53,44,43,83,84,47,63,47,47,40,31,52,62,43,46,35,56,78,43,81,91,60,52,59,68,63,47,36,62,76,31,52,55,36,45,54,49,30,42,17,18,27,41,26,77,33,51,52,72,60,47,72,66,55,46,50,45,50,51,50,36,51,51,50,52,38,52,53,56,51,48,51,51,51,48,55,49,49,54,52,54,65,71,97,132,86,74,78,75,75,78,74,70,69,76,73,73,71,67,77,73,75,73,71,78,72,53,84,46,50,30,76,76,73,30,58,45,73,37,84,61,81,58,73,37,40,51,73,40,47,61,94,80,50,73,65,24,54,51,35,24,50,53,32,57,72,58,54,52,29,37,65,79,43,74,61,59,53,82,75,33,38,42,48,40,34,23,51,52,47,17,64,74,72,70,43,77,39,44,47,62,14,38,13,28,36,50,16,44,17,33,50,47,50,21,64,61,62,62,75,64,30,26,31,33,30,45,38,59,41,55,50,36,57,55,24,16,36,42,71,44,43,30,35,68,36,77,26,32,29,45,97,58,61,32,61,24,60,66,53,42,62,75,66,60,54,87,60,48,57,33,35,38,50,53,18,54,68,8,28,49,46,59,57,70,66,44,51,53,50,29,58,73,72,70,35,56,36,34,26,44,19,39,59,17,75,86,14,33,53,96,87,38,55,62,32,66,80,42,59,26,11,14,24,32,17,28,47,86,38,88,42,66,48,19,45,15,18,25,26,34,28,72,45,60,51,31,48,48,44,26,44,25,34,25,52,29,58,66,68,45,52,46,63,78,28,81,90,51,78,60,76,63,96,64,65,41,62,51,52,32,52,49,36,49,44,27,16,39,49,24,24,26,44,42,46,43,56,76,46,39,67,60,48,49,50,35,11,39,51,55,34,52,51,44,51,61,74,48,66,79,45,68,71,53,48,71,59,59,58,77,42,92,73,13,39,31,26,50,44,51,46,30,30,22,84,88,66,49,10,50,58,51,15,53,41,33,38,47,21,29,38,65,44,37,31,54,44,42,80,86,46,62,47,48,40,31,51,62,43,47,34,56,79,42,80,92,59,52,59,68,63,46,35,63,74,32,52,55,36,45,55,49,30,41,18,19,28,41,26,77,31,50,53,72,59,47,73,66,55,46,50,45,50,49,50,36,53,52,51,53,38,52,51,54,52,51,52,50,50,47,52,50,49,51,54,54,64,74,99